Protein AF-0000000066503323 (afdb_homodimer)

Nearest PDB structures (foldseek):
  1nfi-assembly1_A  TM=4.430E-01  e=8.198E+00  Homo sapiens
  1nfi-assembly1_A  TM=4.445E-01  e=5.208E+00  Homo sapiens
  1ram-assembly1_B  TM=4.531E-01  e=6.200E+00  Mus musculus
  2v2t-assembly1_A  TM=4.881E-01  e=7.381E+00  Mus musculus
  6ggr-assembly1_A  TM=4.751E-01  e=8.053E+00  Mus musculus

Solvent-accessible surface area (backbone atoms only — not comparable to full-atom values): 79702 Å² total; per-residue (Å²): 131,78,80,72,78,69,77,79,66,71,78,73,78,89,70,54,70,66,46,51,51,40,25,30,21,41,70,28,34,25,52,35,35,32,48,51,15,50,51,49,34,49,54,51,59,67,44,55,86,42,35,47,48,56,57,8,52,78,17,37,48,21,62,30,52,29,62,70,70,67,56,59,75,50,45,55,17,72,54,50,24,35,46,30,55,67,53,48,50,50,54,49,52,52,47,39,49,34,17,49,36,23,38,52,9,46,58,23,45,60,24,32,44,50,44,36,51,51,46,50,9,53,41,55,56,39,57,64,47,55,53,67,29,55,50,50,50,41,45,54,34,57,50,47,35,67,41,74,39,21,67,35,67,13,53,50,34,34,71,66,50,73,60,77,53,85,65,91,75,82,49,70,42,67,52,52,42,40,39,26,47,53,48,52,56,44,47,54,30,36,47,30,33,68,39,41,69,22,53,34,55,73,69,71,22,42,31,45,53,39,49,53,64,31,63,75,30,34,34,80,58,34,75,61,52,69,76,34,63,68,58,32,31,49,49,24,48,47,55,47,49,42,34,50,52,37,65,57,32,39,62,37,89,65,65,34,53,62,40,12,34,50,34,26,47,52,53,31,48,50,24,52,48,45,50,57,36,30,62,59,70,60,23,30,62,46,53,32,39,55,34,40,47,53,35,26,56,62,57,53,46,52,52,53,41,69,64,62,40,67,67,35,49,52,24,36,40,23,27,28,67,70,68,13,43,53,49,50,30,46,46,42,34,71,37,62,48,63,73,43,50,63,44,63,61,80,69,70,80,66,73,70,62,75,70,65,70,72,75,78,71,81,78,88,74,78,71,80,73,74,86,75,74,86,80,79,78,80,79,80,80,81,88,71,78,65,67,64,61,55,57,55,49,49,53,53,54,63,67,33,36,44,36,28,31,44,74,86,64,52,72,30,52,62,61,55,20,52,47,52,52,30,52,56,13,82,78,43,34,76,52,37,67,56,52,67,31,68,70,43,41,58,53,44,46,52,50,51,53,49,48,53,50,48,49,54,62,61,52,52,67,69,66,61,77,58,74,81,71,66,49,69,66,49,44,52,44,48,48,47,48,49,48,46,48,48,46,49,49,45,49,52,48,46,53,62,62,61,62,69,67,65,89,72,78,80,80,82,81,77,76,80,72,88,70,76,75,74,70,64,65,68,57,54,62,57,47,52,57,50,45,50,51,45,48,52,46,46,50,50,48,49,50,49,50,50,41,52,47,50,52,48,49,52,49,48,49,51,49,48,50,37,28,50,51,26,46,49,48,42,49,47,36,51,17,48,43,31,66,74,39,90,65,90,54,95,50,64,62,61,75,87,51,45,53,58,34,48,52,68,46,45,67,64,77,49,51,79,61,34,41,46,40,59,53,61,42,72,53,78,46,37,43,28,29,27,60,75,62,53,48,30,28,42,31,64,76,50,17,89,74,75,75,55,69,30,55,67,88,64,83,87,67,82,54,84,74,43,42,66,26,52,60,49,67,42,47,43,30,49,61,53,35,54,81,36,73,88,63,23,64,56,51,46,50,20,44,46,53,30,49,40,51,60,44,38,72,75,26,62,77,62,62,18,61,28,34,35,32,40,33,43,38,37,30,41,59,48,95,84,82,46,73,44,80,48,80,71,40,80,76,43,79,40,72,60,60,85,74,82,82,127,131,79,80,71,77,72,76,79,66,69,79,72,78,87,71,55,69,67,46,51,49,39,24,31,22,41,69,27,34,26,52,34,34,32,48,51,13,50,51,50,35,48,53,51,60,68,45,54,87,42,35,47,48,57,58,7,50,76,16,35,49,20,63,30,53,30,62,70,70,66,56,60,76,50,45,54,18,74,53,52,24,34,47,31,56,68,54,48,50,50,53,50,51,53,48,38,48,35,17,50,36,24,38,51,9,46,57,24,46,60,24,33,44,51,44,34,52,51,45,50,9,51,42,53,55,38,57,65,46,55,52,66,29,54,51,50,50,40,44,56,33,56,50,48,36,66,42,74,40,19,68,36,67,12,53,47,34,34,68,67,50,75,58,77,53,84,65,90,74,83,50,72,43,67,51,52,44,40,40,28,46,53,48,52,55,44,47,54,30,36,46,31,33,68,38,40,70,24,53,34,55,74,68,71,22,43,31,45,53,40,50,54,63,29,64,74,30,34,36,81,58,35,75,61,51,69,77,35,62,68,58,33,31,49,49,24,48,48,55,48,50,40,34,50,52,37,65,59,32,41,64,36,89,65,64,33,51,61,40,14,34,49,33,26,47,51,55,32,47,51,25,51,49,44,51,56,37,30,63,59,70,60,24,30,62,47,52,33,40,56,34,40,48,54,35,26,57,63,58,52,44,52,53,53,42,68,63,63,40,67,65,36,48,51,24,36,40,24,25,28,69,69,68,13,44,54,49,48,30,47,46,42,32,72,38,61,47,64,73,43,49,63,43,65,61,80,68,70,83,67,73,70,64,74,70,68,70,71,77,74,68,91,62,83,73,79,69,83,75,75,86,76,78,84,81,79,79,82,79,77,78,80,85,69,75,62,65,61,61,54,54,55,50,50,52,52,55,62,67,33,36,44,36,30,30,42,74,86,64,52,73,30,52,62,61,54,22,54,49,52,52,29,52,55,13,83,79,41,34,76,50,37,68,57,51,67,31,69,70,42,41,60,52,45,47,52,51,52,52,48,48,53,50,48,48,54,60,60,52,54,68,69,64,63,77,56,77,80,73,65,50,68,66,49,44,50,46,46,48,46,47,48,47,45,47,48,45,50,50,44,49,51,49,46,51,61,62,62,60,70,67,61,88,70,78,80,86,82,77,78,75,81,72,88,70,73,76,78,69,64,68,70,60,57,61,59,48,53,56,51,45,50,51,45,49,50,47,46,49,50,48,50,49,49,49,50,39,52,48,50,51,48,49,53,51,49,50,51,51,48,52,39,29,50,53,28,45,49,49,41,49,47,36,53,17,49,42,31,66,75,40,90,64,89,56,95,50,64,62,62,74,87,53,44,53,56,35,48,52,69,45,46,67,63,77,51,52,79,60,34,41,46,40,60,54,60,42,73,55,76,45,38,44,28,28,28,62,74,62,52,48,31,29,40,32,66,75,51,16,88,75,74,74,55,70,29,53,66,87,65,84,87,68,83,54,84,72,44,42,65,27,53,61,50,67,43,49,42,30,50,60,53,35,55,81,36,72,87,64,22,65,57,50,46,50,20,44,44,53,31,49,39,50,59,45,40,73,74,26,61,76,63,62,17,62,29,32,37,32,40,32,42,36,39,29,41,61,47,95,84,80,45,72,44,82,48,79,72,41,80,77,44,80,42,72,59,58,83,74,80,83,126

Structure (mmCIF, N/CA/C/O backbone):
data_AF-0000000066503323-model_v1
#
loop_
_entity.id
_entity.type
_entity.pdbx_description
1 polymer 'HTTM-like domain-containing protein'
#
loop_
_atom_site.group_PDB
_atom_site.id
_atom_site.type_symbol
_atom_site.label_atom_id
_atom_site.label_alt_id
_atom_site.label_comp_id
_atom_site.label_asym_id
_atom_site.label_entity_id
_atom_site.label_seq_id
_atom_site.pdbx_PDB_ins_code
_atom_site.Cartn_x
_atom_site.Cartn_y
_atom_site.Cartn_z
_atom_site.occupancy
_atom_site.B_iso_or_equiv
_atom_site.auth_seq_id
_atom_site.auth_comp_id
_atom_site.auth_asym_id
_atom_site.auth_atom_id
_atom_site.pdbx_PDB_model_num
ATOM 1 N N . MET A 1 1 ? -52.812 43.344 22.922 1 20.62 1 MET A N 1
ATOM 2 C CA . MET A 1 1 ? -51.531 42.969 23.578 1 20.62 1 MET A CA 1
ATOM 3 C C . MET A 1 1 ? -50.75 42 22.703 1 20.62 1 MET A C 1
ATOM 5 O O . MET A 1 1 ? -51.312 41.125 22.062 1 20.62 1 MET A O 1
ATOM 9 N N . GLY A 1 2 ? -49.594 42.438 22.156 1 24 2 GLY A N 1
ATOM 10 C CA . GLY A 1 2 ? -48.688 41.844 21.188 1 24 2 GLY A CA 1
ATOM 11 C C . GLY A 1 2 ? -48.25 40.438 21.562 1 24 2 GLY A C 1
ATOM 12 O O . GLY A 1 2 ? -48.031 40.156 22.734 1 24 2 GLY A O 1
ATOM 13 N N . LEU A 1 3 ? -48.938 39.375 20.938 1 28.73 3 LEU A N 1
ATOM 14 C CA . LEU A 1 3 ? -48.438 38.031 21.047 1 28.73 3 LEU A CA 1
ATOM 15 C C . LEU A 1 3 ? -46.906 38 21.031 1 28.73 3 LEU A C 1
ATOM 17 O O . LEU A 1 3 ? -46.281 38.375 20.047 1 28.73 3 LEU A O 1
ATOM 21 N N . GLY A 1 4 ? -46.312 38.562 22.062 1 30.88 4 GLY A N 1
ATOM 22 C CA . GLY A 1 4 ? -44.875 38.531 22.266 1 30.88 4 GLY A CA 1
ATOM 23 C C . GLY A 1 4 ? -44.25 37.25 21.781 1 30.88 4 GLY A C 1
ATOM 24 O O . GLY A 1 4 ? -44.656 36.156 22.188 1 30.88 4 GLY A O 1
ATOM 25 N N . VAL A 1 5 ? -43.969 37.125 20.516 1 36.47 5 VAL A N 1
ATOM 26 C CA . VAL A 1 5 ? -43.156 36.188 19.75 1 36.47 5 VAL A CA 1
ATOM 27 C C . VAL A 1 5 ? -41.906 35.812 20.516 1 36.47 5 VAL A C 1
ATOM 29 O O . VAL A 1 5 ? -41 36.625 20.703 1 36.47 5 VAL A O 1
ATOM 32 N N . VAL A 1 6 ? -41.969 35.25 21.75 1 38.69 6 VAL A N 1
ATOM 33 C CA . VAL A 1 6 ? -40.875 34.875 22.641 1 38.69 6 VAL A CA 1
ATOM 34 C C . VAL A 1 6 ? -39.812 34.094 21.875 1 38.69 6 VAL A C 1
ATOM 36 O O . VAL A 1 6 ? -40.156 33.125 21.156 1 38.69 6 VAL A O 1
ATOM 39 N N . ASN A 1 7 ? -38.781 34.688 21.406 1 46.81 7 ASN A N 1
ATOM 40 C CA . ASN A 1 7 ? -37.5 34.094 20.984 1 46.81 7 ASN A CA 1
ATOM 41 C C . ASN A 1 7 ? -37.156 32.875 21.812 1 46.81 7 ASN A C 1
ATOM 43 O O . ASN A 1 7 ? -36.906 32.969 23.016 1 46.81 7 ASN A O 1
ATOM 47 N N . LYS A 1 8 ? -37.594 31.75 21.562 1 56.47 8 LYS A N 1
ATOM 48 C CA . LYS A 1 8 ? -37.469 30.516 22.344 1 56.47 8 LYS A CA 1
ATOM 49 C C . LYS A 1 8 ? -36 30.078 22.422 1 56.47 8 LYS A C 1
ATOM 51 O O . LYS A 1 8 ? -35.531 29.312 21.578 1 56.47 8 LYS A O 1
ATOM 56 N N . LYS A 1 9 ? -35.094 31 22.969 1 63.91 9 LYS A N 1
ATOM 57 C CA . LYS A 1 9 ? -33.75 30.5 23.328 1 63.91 9 LYS A CA 1
ATOM 58 C C . LYS A 1 9 ? -33.844 29.219 24.141 1 63.91 9 LYS A C 1
ATOM 60 O O . LYS A 1 9 ? -34.75 29.062 24.969 1 63.91 9 LYS A O 1
ATOM 65 N N . GLN A 1 10 ? -33.094 28.234 23.641 1 70.88 10 GLN A N 1
ATOM 66 C CA . GLN A 1 10 ? -33.062 26.969 24.375 1 70.88 10 GLN A CA 1
ATOM 67 C C . GLN A 1 10 ? -32.156 27.078 25.594 1 70.88 10 GLN A C 1
ATOM 69 O O . GLN A 1 10 ? -31.156 27.812 25.578 1 70.88 10 GLN A O 1
ATOM 74 N N . PRO A 1 11 ? -32.562 26.547 26.641 1 73.12 11 PRO A N 1
ATOM 75 C CA . PRO A 1 11 ? -31.719 26.547 27.828 1 73.12 11 PRO A CA 1
ATOM 76 C C . PRO A 1 11 ? -30.359 25.875 27.562 1 73.12 11 PRO A C 1
ATOM 78 O O . PRO A 1 11 ? -30.266 25 26.703 1 73.12 11 PRO A O 1
ATOM 81 N N . ILE A 1 12 ? -29.328 26.359 28.25 1 78.06 12 ILE A N 1
ATOM 82 C CA . ILE A 1 12 ? -27.984 25.812 28.172 1 78.06 12 ILE A CA 1
ATOM 83 C C . ILE A 1 12 ? -27.984 24.375 28.703 1 78.06 12 ILE A C 1
ATOM 85 O O . ILE A 1 12 ? -28.594 24.094 29.734 1 78.06 12 ILE A O 1
ATOM 89 N N . THR A 1 13 ? -27.406 23.547 27.953 1 79.06 13 THR A N 1
ATOM 90 C CA . THR A 1 13 ? -27.328 22.141 28.328 1 79.06 13 THR A CA 1
ATOM 91 C C . THR A 1 13 ? -26.578 21.984 29.656 1 79.06 13 THR A C 1
ATOM 93 O O . THR A 1 13 ? -25.484 22.5 29.828 1 79.06 13 THR A O 1
ATOM 96 N N . PRO A 1 14 ? -27.25 21.406 30.594 1 83.38 14 PRO A N 1
ATOM 97 C CA . PRO A 1 14 ? -26.547 21.203 31.859 1 83.38 14 PRO A CA 1
ATOM 98 C C . PRO A 1 14 ? -25.422 20.203 31.766 1 83.38 14 PRO A C 1
ATOM 100 O O . PRO A 1 14 ? -25.625 19.062 31.344 1 83.38 14 PRO A O 1
ATOM 103 N N . VAL A 1 15 ? -24.266 20.609 32 1 90.62 15 VAL A N 1
ATOM 104 C CA . VAL A 1 15 ? -23.062 19.781 31.984 1 90.62 15 VAL A CA 1
ATOM 105 C C . VAL A 1 15 ? -22.297 19.938 33.281 1 90.62 15 VAL A C 1
ATOM 107 O O . VAL A 1 15 ? -22.203 21.047 33.844 1 90.62 15 VAL A O 1
ATOM 110 N N . SER A 1 16 ? -21.828 18.859 33.875 1 93.25 16 SER A N 1
ATOM 111 C CA . SER A 1 16 ? -21.078 18.922 35.125 1 93.25 16 SER A CA 1
ATOM 112 C C . SER A 1 16 ? -19.719 19.594 34.906 1 93.25 16 SER A C 1
ATOM 114 O O . SER A 1 16 ? -19.266 19.75 33.781 1 93.25 16 SER A O 1
ATOM 116 N N . LYS A 1 17 ? -19.156 20.031 36.031 1 94.62 17 LYS A N 1
ATOM 117 C CA . LYS A 1 17 ? -17.828 20.641 35.969 1 94.62 17 LYS A CA 1
ATOM 118 C C . LYS A 1 17 ? -16.797 19.672 35.438 1 94.62 17 LYS A C 1
ATOM 120 O O . LYS A 1 17 ? -15.914 20.047 34.656 1 94.62 17 LYS A O 1
ATOM 125 N N . PHE A 1 18 ? -16.906 18.453 35.844 1 95.06 18 PHE A N 1
ATOM 126 C CA . PHE A 1 18 ? -15.977 17.422 35.406 1 95.06 18 PHE A CA 1
ATOM 127 C C . PHE A 1 18 ? -16.078 17.203 33.875 1 95.06 18 PHE A C 1
ATOM 129 O O . PHE A 1 18 ? -15.07 17.109 33.188 1 95.06 18 PHE A O 1
ATOM 136 N N . GLN A 1 19 ? -17.266 17.141 33.406 1 95.25 19 GLN A N 1
ATOM 137 C CA . GLN A 1 19 ? -17.484 16.938 31.984 1 95.25 19 GLN A CA 1
ATOM 138 C C . GLN A 1 19 ? -17 18.156 31.188 1 95.25 19 GLN A C 1
ATOM 140 O O . GLN A 1 19 ? -16.531 18 30.062 1 95.25 19 GLN A O 1
ATOM 145 N N . THR A 1 20 ? -17.141 19.266 31.797 1 95.75 20 THR A N 1
ATOM 146 C CA . THR A 1 20 ? -16.688 20.484 31.109 1 95.75 20 THR A CA 1
ATOM 147 C C . THR A 1 20 ? -15.164 20.5 31.031 1 95.75 20 THR A C 1
ATOM 149 O O . THR A 1 20 ? -14.602 20.875 29.984 1 95.75 20 THR A O 1
ATOM 152 N N . MET A 1 21 ? -14.508 20.047 32.062 1 96.12 21 MET A N 1
ATOM 153 C CA . MET A 1 21 ? -13.055 20.125 32.125 1 96.12 21 MET A CA 1
ATOM 154 C C . MET A 1 21 ? -12.406 19.047 31.25 1 96.12 21 MET A C 1
ATOM 156 O O . MET A 1 21 ? -11.383 19.281 30.609 1 96.12 21 MET A O 1
ATOM 160 N N . PHE A 1 22 ? -13.047 17.875 31.172 1 96.19 22 PHE A N 1
ATOM 161 C CA . PHE A 1 22 ? -12.359 16.75 30.562 1 96.19 22 PHE A CA 1
ATOM 162 C C . PHE A 1 22 ? -13.141 16.203 29.375 1 96.19 22 PHE A C 1
ATOM 164 O O . PHE A 1 22 ? -12.703 15.266 28.703 1 96.19 22 PHE A O 1
ATOM 171 N N . GLY A 1 23 ? -14.195 16.875 29.078 1 96.31 23 GLY A N 1
ATOM 172 C CA . GLY A 1 23 ? -15.016 16.422 27.969 1 96.31 23 GLY A CA 1
ATOM 173 C C . GLY A 1 23 ? -14.875 17.297 26.734 1 96.31 23 GLY A C 1
ATOM 174 O O . GLY A 1 23 ? -14.18 18.312 26.766 1 96.31 23 GLY A O 1
ATOM 175 N N . VAL A 1 24 ? -15.484 16.797 25.609 1 97.56 24 VAL A N 1
ATOM 176 C CA . VAL A 1 24 ? -15.484 17.5 24.328 1 97.56 24 VAL A CA 1
ATOM 177 C C . VAL A 1 24 ? -16.891 17.516 23.75 1 97.56 24 VAL A C 1
ATOM 179 O O . VAL A 1 24 ? -17.656 16.562 23.922 1 97.56 24 VAL A O 1
ATOM 182 N N . ASP A 1 25 ? -17.203 18.625 23.234 1 96.94 25 ASP A N 1
ATOM 183 C CA . ASP A 1 25 ? -18.516 18.781 22.609 1 96.94 25 ASP A CA 1
ATOM 184 C C . ASP A 1 25 ? -18.531 18.172 21.203 1 96.94 25 ASP A C 1
ATOM 186 O O . ASP A 1 25 ? -17.594 18.344 20.438 1 96.94 25 ASP A O 1
ATOM 190 N N . LYS A 1 26 ? -19.562 17.516 20.875 1 94.94 26 LYS A N 1
ATOM 191 C CA . LYS A 1 26 ? -19.672 16.844 19.594 1 94.94 26 LYS A CA 1
ATOM 192 C C . LYS A 1 26 ? -19.688 17.844 18.438 1 94.94 26 LYS A C 1
ATOM 194 O O . LYS A 1 26 ? -19.234 17.547 17.344 1 94.94 26 LYS A O 1
ATOM 199 N N . ARG A 1 27 ? -20.219 19.078 18.656 1 93.38 27 ARG A N 1
ATOM 200 C CA . ARG A 1 27 ? -20.219 20.125 17.641 1 93.38 27 ARG A CA 1
ATOM 201 C C . ARG A 1 27 ? -18.797 20.609 17.375 1 93.38 27 ARG A C 1
ATOM 203 O O . ARG A 1 27 ? -18.453 20.969 16.234 1 93.38 27 ARG A O 1
ATOM 210 N N . ALA A 1 28 ? -18.031 20.594 18.375 1 97.31 28 ALA A N 1
ATOM 211 C CA . ALA A 1 28 ? -16.609 20.906 18.234 1 97.31 28 ALA A CA 1
ATOM 212 C C . ALA A 1 28 ? -15.891 19.844 17.391 1 97.31 28 ALA A C 1
ATOM 214 O O . ALA A 1 28 ? -15.039 20.172 16.562 1 97.31 28 ALA A O 1
ATOM 215 N N . LEU A 1 29 ? -16.266 18.641 17.609 1 97.44 29 LEU A N 1
ATOM 216 C CA . LEU A 1 29 ? -15.656 17.547 16.859 1 97.44 29 LEU A CA 1
ATOM 217 C C . LEU A 1 29 ? -16 17.656 15.375 1 97.44 29 LEU A C 1
ATOM 219 O O . LEU A 1 29 ? -15.172 17.328 14.516 1 97.44 29 LEU A O 1
ATOM 223 N N . ALA A 1 30 ? -17.203 18.031 15.102 1 95.19 30 ALA A N 1
ATOM 224 C CA . ALA A 1 30 ? -17.594 18.219 13.711 1 95.19 30 ALA A CA 1
ATOM 225 C C . ALA A 1 30 ? -16.781 19.328 13.047 1 95.19 30 ALA A C 1
ATOM 227 O O . ALA A 1 30 ? -16.297 19.172 11.922 1 95.19 30 ALA A O 1
ATOM 228 N N . ALA A 1 31 ? -16.656 20.422 13.766 1 95.81 31 ALA A N 1
ATOM 229 C CA . ALA A 1 31 ? -15.836 21.516 13.242 1 95.81 31 ALA A CA 1
ATOM 230 C C . ALA A 1 31 ? -14.391 21.062 13.039 1 95.81 31 ALA A C 1
ATOM 232 O O . ALA A 1 31 ? -13.766 21.406 12.031 1 95.81 31 ALA A O 1
ATOM 233 N N . PHE A 1 32 ? -13.891 20.344 14.047 1 98.12 32 PHE A N 1
ATOM 234 C CA . PHE A 1 32 ? -12.547 19.781 13.977 1 98.12 32 PHE A CA 1
ATOM 235 C C . PHE A 1 32 ? -12.383 18.922 12.742 1 98.12 32 PHE A C 1
ATOM 237 O O . PHE A 1 32 ? -11.414 19.062 11.992 1 98.12 32 PHE A O 1
ATOM 244 N N . ARG A 1 33 ? -13.32 18.078 12.477 1 98.06 33 ARG A N 1
ATOM 245 C CA . ARG A 1 33 ? -13.305 17.172 11.328 1 98.06 33 ARG A CA 1
ATOM 246 C C . ARG A 1 33 ? -13.281 17.953 10.016 1 98.06 33 ARG A C 1
ATOM 248 O O . ARG A 1 33 ? -12.469 17.656 9.133 1 98.06 33 ARG A O 1
ATOM 255 N N . VAL A 1 34 ? -14.117 18.891 9.891 1 96.94 34 VAL A N 1
ATOM 256 C CA . VAL A 1 34 ? -14.234 19.688 8.664 1 96.94 34 VAL A CA 1
ATOM 257 C C . VAL A 1 34 ? -12.922 20.422 8.406 1 96.94 34 VAL A C 1
ATOM 259 O O . VAL A 1 34 ? -12.391 20.391 7.289 1 96.94 34 VAL A O 1
ATOM 262 N N . CYS A 1 35 ? -12.406 20.984 9.43 1 98.44 35 CYS A N 1
ATOM 263 C CA . CYS A 1 35 ? -11.18 21.75 9.281 1 98.44 35 CYS A CA 1
ATOM 264 C C . CYS A 1 35 ? -10.008 20.844 8.914 1 98.44 35 CYS A C 1
ATOM 266 O O . CYS A 1 35 ? -9.203 21.172 8.039 1 98.44 35 CYS A O 1
ATOM 268 N N . ILE A 1 36 ? -9.898 19.672 9.547 1 98.75 36 ILE A N 1
ATOM 269 C CA . ILE A 1 36 ? -8.82 18.719 9.25 1 98.75 36 ILE A CA 1
ATOM 270 C C . ILE A 1 36 ? -8.914 18.281 7.797 1 98.75 36 ILE A C 1
ATOM 272 O O . ILE A 1 36 ? -7.898 18.188 7.102 1 98.75 36 ILE A O 1
ATOM 276 N N . GLY A 1 37 ? -10.148 17.984 7.375 1 98.69 37 GLY A N 1
ATOM 277 C CA . GLY A 1 37 ? -10.336 17.594 5.984 1 98.69 37 GLY A CA 1
ATOM 278 C C . GLY A 1 37 ? -9.922 18.672 5.004 1 98.69 37 GLY A C 1
ATOM 279 O O . GLY A 1 37 ? -9.227 18.406 4.027 1 98.69 37 GLY A O 1
ATOM 280 N N . LEU A 1 38 ? -10.281 19.891 5.305 1 98.44 38 LEU A N 1
ATOM 281 C CA . LEU A 1 38 ? -9.961 21 4.422 1 98.44 38 LEU A CA 1
ATOM 282 C C . LEU A 1 38 ? -8.461 21.266 4.402 1 98.44 38 LEU A C 1
ATOM 284 O O . LEU A 1 38 ? -7.883 21.531 3.346 1 98.44 38 LEU A O 1
ATOM 288 N N . ILE A 1 39 ? -7.871 21.219 5.527 1 98.75 39 ILE A N 1
ATOM 289 C CA . ILE A 1 39 ? -6.43 21.422 5.621 1 98.75 39 ILE A CA 1
ATOM 290 C C . ILE A 1 39 ? -5.699 20.328 4.859 1 98.75 39 ILE A C 1
ATOM 292 O O . ILE A 1 39 ? -4.723 20.594 4.152 1 98.75 39 ILE A O 1
ATOM 296 N N . GLY A 1 40 ? -6.203 19.094 5.055 1 98.62 40 GLY A N 1
ATOM 297 C CA . GLY A 1 40 ? -5.621 18 4.297 1 98.62 40 GLY A CA 1
ATOM 298 C C . GLY A 1 40 ? -5.688 18.203 2.795 1 98.62 40 GLY A C 1
ATOM 299 O O . GLY A 1 40 ? -4.699 18 2.088 1 98.62 40 GLY A O 1
ATOM 300 N N . MET A 1 41 ? -6.781 18.641 2.277 1 98.56 41 MET A N 1
ATOM 301 C CA . MET A 1 41 ? -6.934 18.906 0.849 1 98.56 41 MET A CA 1
ATOM 302 C C . MET A 1 41 ? -6.012 20.031 0.401 1 98.56 41 MET A C 1
ATOM 304 O O . MET A 1 41 ? -5.348 19.922 -0.631 1 98.56 41 MET A O 1
ATOM 308 N N . TYR A 1 42 ? -5.969 21.031 1.208 1 98.19 42 TYR A N 1
ATOM 309 C CA . TYR A 1 42 ? -5.121 22.172 0.889 1 98.19 42 TYR A CA 1
ATOM 310 C C . TYR A 1 42 ? -3.654 21.766 0.829 1 98.19 42 TYR A C 1
ATOM 312 O O . TYR A 1 42 ? -2.922 22.188 -0.071 1 98.19 42 TYR A O 1
ATOM 320 N N . ASP A 1 43 ? -3.254 21.016 1.773 1 98.44 43 ASP A N 1
ATOM 321 C CA . ASP A 1 43 ? -1.867 20.562 1.843 1 98.44 43 ASP A CA 1
ATOM 322 C C . ASP A 1 43 ? -1.472 19.797 0.577 1 98.44 43 ASP A C 1
ATOM 324 O O . ASP A 1 43 ? -0.394 20.031 0.023 1 98.44 43 ASP A O 1
ATOM 328 N N . ILE A 1 44 ? -2.334 18.922 0.074 1 98.5 44 ILE A N 1
ATOM 329 C CA . ILE A 1 44 ? -2.02 18.109 -1.099 1 98.5 44 ILE A CA 1
ATOM 330 C C . ILE A 1 44 ? -2.037 18.984 -2.35 1 98.5 44 ILE A C 1
ATOM 332 O O . ILE A 1 44 ? -1.199 18.812 -3.24 1 98.5 44 ILE A O 1
ATOM 336 N N . ILE A 1 45 ? -2.922 19.922 -2.422 1 98 45 ILE A N 1
ATOM 337 C CA . ILE A 1 45 ? -3.012 20.812 -3.576 1 98 45 ILE A CA 1
ATOM 338 C C . ILE A 1 45 ? -1.766 21.688 -3.648 1 98 45 ILE A C 1
ATOM 340 O O . ILE A 1 45 ? -1.236 21.938 -4.734 1 98 45 ILE A O 1
ATOM 344 N N . GLU A 1 46 ? -1.308 22.078 -2.5 1 97 46 GLU A N 1
ATOM 345 C CA . GLU A 1 46 ? -0.101 22.906 -2.451 1 97 46 GLU A CA 1
ATOM 346 C C . GLU A 1 46 ? 1.128 22.094 -2.869 1 97 46 GLU A C 1
ATOM 348 O O . GLU A 1 46 ? 2.043 22.641 -3.498 1 97 46 GLU A O 1
ATOM 353 N N . ARG A 1 47 ? 1.163 20.844 -2.617 1 97.88 47 ARG A N 1
ATOM 354 C CA . ARG A 1 47 ? 2.281 19.969 -2.941 1 97.88 47 ARG A CA 1
ATOM 355 C C . ARG A 1 47 ? 2.246 19.562 -4.41 1 97.88 47 ARG A C 1
ATOM 357 O O . ARG A 1 47 ? 3.258 19.109 -4.961 1 97.88 47 ARG A O 1
ATOM 364 N N . TRP A 1 48 ? 1.144 19.703 -5.07 1 97.5 48 TRP A N 1
ATOM 365 C CA . TRP A 1 48 ? 0.874 19.125 -6.383 1 97.5 48 TRP A CA 1
ATOM 366 C C . TRP A 1 48 ? 1.896 19.594 -7.406 1 97.5 48 TRP A C 1
ATOM 368 O O . TRP A 1 48 ? 2.461 18.781 -8.148 1 97.5 48 TRP A O 1
ATOM 378 N N . PRO A 1 49 ? 2.266 20.906 -7.398 1 95.75 49 PRO A N 1
ATOM 379 C CA . PRO A 1 49 ? 3.217 21.359 -8.414 1 95.75 49 PRO A CA 1
ATOM 380 C C . PRO A 1 49 ? 4.629 20.812 -8.188 1 95.75 49 PRO A C 1
ATOM 382 O O . PRO A 1 49 ? 5.445 20.797 -9.109 1 95.75 49 PRO A O 1
ATOM 385 N N . ASP A 1 50 ? 4.91 20.344 -7.004 1 96.5 50 ASP A N 1
ATOM 386 C CA . ASP A 1 50 ? 6.273 19.984 -6.645 1 96.5 50 ASP A CA 1
ATOM 387 C C . ASP A 1 50 ? 6.43 18.453 -6.566 1 96.5 50 ASP A C 1
ATOM 389 O O . ASP A 1 50 ? 7.391 17.953 -5.984 1 96.5 50 ASP A O 1
ATOM 393 N N . ILE A 1 51 ? 5.508 17.703 -7.133 1 97.81 51 ILE A N 1
ATOM 394 C CA . ILE A 1 51 ? 5.547 16.25 -7.082 1 97.81 51 ILE A CA 1
ATOM 395 C C . ILE A 1 51 ? 6.848 15.75 -7.703 1 97.81 51 ILE A C 1
ATOM 397 O O . ILE A 1 51 ? 7.508 14.867 -7.148 1 97.81 51 ILE A O 1
ATOM 401 N N . LYS A 1 52 ? 7.23 16.297 -8.789 1 96.5 52 LYS A N 1
ATOM 402 C CA . LYS A 1 52 ? 8.445 15.859 -9.469 1 96.5 52 LYS A CA 1
ATOM 403 C C . LYS A 1 52 ? 9.68 16.094 -8.602 1 96.5 52 LYS A C 1
ATOM 405 O O . LYS A 1 52 ? 10.477 15.172 -8.391 1 96.5 52 LYS A O 1
ATOM 410 N N . ALA A 1 53 ? 9.82 17.234 -8.016 1 96.62 53 ALA A N 1
ATOM 411 C CA . ALA A 1 53 ? 11.016 17.625 -7.27 1 96.62 53 ALA A CA 1
ATOM 412 C C . ALA A 1 53 ? 11.07 16.906 -5.918 1 96.62 53 ALA A C 1
ATOM 414 O O . ALA A 1 53 ? 12.141 16.469 -5.484 1 96.62 53 ALA A O 1
ATOM 415 N N . HIS A 1 54 ? 9.875 16.766 -5.309 1 97.81 54 HIS A N 1
ATOM 416 C CA . HIS A 1 54 ? 9.906 16.375 -3.904 1 97.81 54 HIS A CA 1
ATOM 417 C C . HIS A 1 54 ? 9.508 14.914 -3.73 1 97.81 54 HIS A C 1
ATOM 419 O O . HIS A 1 54 ? 9.844 14.297 -2.721 1 97.81 54 HIS A O 1
ATOM 425 N N . TYR A 1 55 ? 8.781 14.258 -4.715 1 97.81 55 TYR A N 1
ATOM 426 C CA . TYR A 1 55 ? 8.172 12.977 -4.367 1 97.81 55 TYR A CA 1
ATOM 427 C C . TYR A 1 55 ? 8.375 11.961 -5.477 1 97.81 55 TYR A C 1
ATOM 429 O O . TYR A 1 55 ? 7.762 10.891 -5.465 1 97.81 55 TYR A O 1
ATOM 437 N N . SER A 1 56 ? 9.172 12.211 -6.484 1 97.06 56 SER A N 1
ATOM 438 C CA . SER A 1 56 ? 9.438 11.266 -7.562 1 97.06 56 SER A CA 1
ATOM 439 C C . SER A 1 56 ? 10.906 10.852 -7.59 1 97.06 56 SER A C 1
ATOM 441 O O . SER A 1 56 ? 11.734 11.453 -6.91 1 97.06 56 SER A O 1
ATOM 443 N N . ASP A 1 57 ? 11.25 9.797 -8.328 1 96.75 57 ASP A N 1
ATOM 444 C CA . ASP A 1 57 ? 12.625 9.32 -8.445 1 96.75 57 ASP A CA 1
ATOM 445 C C . ASP A 1 57 ? 13.461 10.266 -9.305 1 96.75 57 ASP A C 1
ATOM 447 O O . ASP A 1 57 ? 14.688 10.172 -9.32 1 96.75 57 ASP A O 1
ATOM 451 N N . GLU A 1 58 ? 12.805 11.242 -9.953 1 95 58 GLU A N 1
ATOM 452 C CA . GLU A 1 58 ? 13.492 12.227 -10.789 1 95 58 GLU A CA 1
ATOM 453 C C . GLU A 1 58 ? 13.797 13.5 -10 1 95 58 GLU A C 1
ATOM 455 O O . GLU A 1 58 ? 14.406 14.43 -10.523 1 95 58 GLU A O 1
ATOM 460 N N . GLY A 1 59 ? 13.375 13.516 -8.766 1 96.62 59 GLY A N 1
ATOM 461 C CA . GLY A 1 59 ? 13.492 14.727 -7.965 1 96.62 59 GLY A CA 1
ATOM 462 C C . GLY A 1 59 ? 14.75 14.758 -7.117 1 96.62 59 GLY A C 1
ATOM 463 O O . GLY A 1 59 ? 15.766 14.148 -7.473 1 96.62 59 GLY A O 1
ATOM 464 N N . ILE A 1 60 ? 14.711 15.523 -6.027 1 97 60 ILE A N 1
ATOM 465 C CA . ILE A 1 60 ? 15.844 15.797 -5.145 1 97 60 ILE A CA 1
ATOM 466 C C . ILE A 1 60 ? 16.141 14.578 -4.285 1 97 60 ILE A C 1
ATOM 468 O O . ILE A 1 60 ? 17.297 14.281 -3.982 1 97 60 ILE A O 1
ATOM 472 N N . LEU A 1 61 ? 15.047 13.883 -3.953 1 96.69 61 LEU A N 1
ATOM 473 C CA . LEU A 1 61 ? 15.18 12.727 -3.064 1 96.69 61 LEU A CA 1
ATOM 474 C C . LEU A 1 61 ? 14.523 11.492 -3.678 1 96.69 61 LEU A C 1
ATOM 476 O O . LEU A 1 61 ? 13.445 11.086 -3.254 1 96.69 61 LEU A O 1
ATOM 480 N N . PRO A 1 62 ? 15.227 10.844 -4.598 1 97.25 62 PRO A N 1
ATOM 481 C CA . PRO A 1 62 ? 14.688 9.586 -5.129 1 97.25 62 PRO A CA 1
ATOM 482 C C . PRO A 1 62 ? 14.492 8.531 -4.047 1 97.25 62 PRO A C 1
ATOM 484 O O . PRO A 1 62 ? 15.078 8.633 -2.963 1 97.25 62 PRO A O 1
ATOM 487 N N . ARG A 1 63 ? 13.703 7.48 -4.289 1 96.81 63 ARG A N 1
ATOM 488 C CA . ARG A 1 63 ? 13.367 6.441 -3.32 1 96.81 63 ARG A CA 1
ATOM 489 C C . ARG A 1 63 ? 14.625 5.734 -2.826 1 96.81 63 ARG A C 1
ATOM 491 O O . ARG A 1 63 ? 14.695 5.312 -1.671 1 96.81 63 ARG A O 1
ATOM 498 N N . SER A 1 64 ? 15.602 5.539 -3.674 1 96.25 64 SER A N 1
ATOM 499 C CA . SER A 1 64 ? 16.859 4.902 -3.281 1 96.25 64 SER A CA 1
ATOM 500 C C . SER A 1 64 ? 17.547 5.676 -2.16 1 96.25 64 SER A C 1
ATOM 502 O O . SER A 1 64 ? 17.953 5.09 -1.156 1 96.25 64 SER A O 1
ATOM 504 N N . THR A 1 65 ? 17.547 7.027 -2.285 1 96.12 65 THR A N 1
ATOM 505 C CA . THR A 1 65 ? 18.172 7.887 -1.283 1 96.12 65 THR A CA 1
ATOM 506 C C . THR A 1 65 ? 17.344 7.906 0.002 1 96.12 65 THR A C 1
ATOM 508 O O . THR A 1 65 ? 17.906 7.867 1.102 1 96.12 65 THR A O 1
ATOM 511 N N . VAL A 1 66 ? 16.047 7.922 -0.12 1 96.56 66 VAL A N 1
ATOM 512 C CA . VAL A 1 66 ? 15.164 7.992 1.041 1 96.56 66 VAL A CA 1
ATOM 513 C C . VAL A 1 66 ? 15.312 6.727 1.883 1 96.56 66 VAL A C 1
ATOM 515 O O . VAL A 1 66 ? 15.477 6.801 3.104 1 96.56 66 VAL A O 1
ATOM 518 N N . SER A 1 67 ? 15.266 5.562 1.26 1 94.81 67 SER A N 1
ATOM 519 C CA . SER A 1 67 ? 15.32 4.297 1.988 1 94.81 67 SER A CA 1
ATOM 520 C C . SER A 1 67 ? 16.688 4.086 2.631 1 94.81 67 SER A C 1
ATOM 522 O O . SER A 1 67 ? 16.797 3.424 3.664 1 94.81 67 SER A O 1
ATOM 524 N N . GLU A 1 68 ? 17.719 4.688 2.045 1 92.88 68 GLU A N 1
ATOM 525 C CA . GLU A 1 68 ? 19.078 4.473 2.527 1 92.88 68 GLU A CA 1
ATOM 526 C C . GLU A 1 68 ? 19.422 5.449 3.645 1 92.88 68 GLU A C 1
ATOM 528 O O . GLU A 1 68 ? 20.078 5.074 4.625 1 92.88 68 GLU A O 1
ATOM 533 N N . VAL A 1 69 ? 18.969 6.75 3.477 1 94 69 VAL A N 1
ATOM 534 C CA . VAL A 1 69 ? 19.516 7.789 4.34 1 94 69 VAL A CA 1
ATOM 535 C C . VAL A 1 69 ? 18.422 8.336 5.254 1 94 69 VAL A C 1
ATOM 537 O O . VAL A 1 69 ? 18.672 8.633 6.426 1 94 69 VAL A O 1
ATOM 540 N N . PHE A 1 70 ? 17.234 8.492 4.789 1 93.81 70 PHE A N 1
A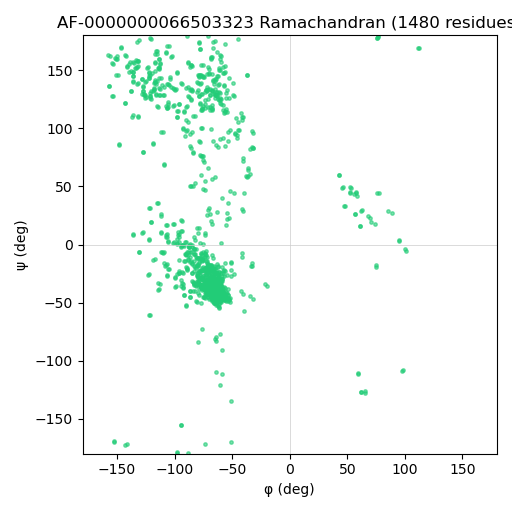TOM 541 C CA . PHE A 1 70 ? 16.234 9.258 5.516 1 93.81 70 PHE A CA 1
ATOM 542 C C . PHE A 1 70 ? 15.117 8.344 6.02 1 93.81 70 PHE A C 1
ATOM 544 O O . PHE A 1 70 ? 13.992 8.797 6.242 1 93.81 70 PHE A O 1
ATOM 551 N N . TRP A 1 71 ? 15.375 7.125 6.191 1 92.69 71 TRP A N 1
ATOM 552 C CA . TRP A 1 71 ? 14.352 6.148 6.543 1 92.69 71 TRP A CA 1
ATOM 553 C C . TRP A 1 71 ? 14.555 5.629 7.961 1 92.69 71 TRP A C 1
ATOM 555 O O . TRP A 1 71 ? 15.688 5.531 8.438 1 92.69 71 TRP A O 1
ATOM 565 N N . ASN A 1 72 ? 13.375 5.398 8.656 1 93.06 72 ASN A N 1
ATOM 566 C CA . ASN A 1 72 ? 13.344 4.664 9.922 1 93.06 72 ASN A CA 1
ATOM 567 C C . ASN A 1 72 ? 12.766 3.266 9.742 1 93.06 72 ASN A C 1
ATOM 569 O O . ASN A 1 72 ? 11.734 3.094 9.086 1 93.06 72 ASN A O 1
ATOM 573 N N . LYS A 1 73 ? 13.367 2.275 10.383 1 91 73 LYS A N 1
ATOM 574 C CA . LYS A 1 73 ? 13.039 0.869 10.18 1 91 73 LYS A CA 1
ATOM 575 C C . LYS A 1 73 ? 11.586 0.583 10.562 1 91 73 LYS A C 1
ATOM 577 O O . LYS A 1 73 ? 10.977 -0.353 10.047 1 91 73 LYS A O 1
ATOM 582 N N . SER A 1 74 ? 11.031 1.402 11.398 1 92.5 74 SER A N 1
ATOM 583 C CA . SER A 1 74 ? 9.688 1.148 11.914 1 92.5 74 SER A CA 1
ATOM 584 C C . SER A 1 74 ? 8.633 1.854 11.07 1 92.5 74 SER A C 1
ATOM 586 O O . SER A 1 74 ? 7.434 1.718 11.32 1 92.5 74 SER A O 1
ATOM 588 N N . TRP A 1 75 ? 9.062 2.572 10.031 1 94.5 75 TRP A N 1
ATOM 589 C CA . TRP A 1 75 ? 8.133 3.355 9.227 1 94.5 75 TRP A CA 1
ATOM 590 C C . TRP A 1 75 ? 7.559 2.521 8.086 1 94.5 75 TRP A C 1
ATOM 592 O O . TRP A 1 75 ? 8.094 1.457 7.762 1 94.5 75 TRP A O 1
ATOM 602 N N . PHE A 1 76 ? 6.484 2.869 7.633 1 92.75 76 PHE A N 1
ATOM 603 C CA . PHE A 1 76 ? 5.914 2.42 6.367 1 92.75 76 PHE A CA 1
ATOM 604 C C . PHE A 1 76 ? 5.41 3.605 5.551 1 92.75 76 PHE A C 1
ATOM 606 O O . PHE A 1 76 ? 5.105 4.664 6.105 1 92.75 76 PHE A O 1
ATOM 613 N N . SER A 1 77 ? 5.367 3.465 4.199 1 96.44 77 SER A N 1
ATOM 614 C CA . SER A 1 77 ? 4.859 4.539 3.352 1 96.44 77 SER A CA 1
ATOM 615 C C . SER A 1 77 ? 4.312 3.998 2.037 1 96.44 77 SER A C 1
ATOM 617 O O . SER A 1 77 ? 5.047 3.387 1.257 1 96.44 77 SER A O 1
ATOM 619 N N . PHE A 1 78 ? 3.041 4.391 1.712 1 93.94 78 PHE A N 1
ATOM 620 C CA . PHE A 1 78 ? 2.422 4.105 0.423 1 93.94 78 PHE A CA 1
ATOM 621 C C . PHE A 1 78 ? 3.174 4.805 -0.704 1 93.94 78 PHE A C 1
ATOM 623 O O . PHE A 1 78 ? 3.193 4.32 -1.837 1 93.94 78 PHE A O 1
ATOM 630 N N . HIS A 1 79 ? 3.793 5.777 -0.366 1 97.31 79 HIS A N 1
ATOM 631 C CA . HIS A 1 79 ? 4.387 6.629 -1.392 1 97.31 79 HIS A CA 1
ATOM 632 C C . HIS A 1 79 ? 5.727 6.074 -1.86 1 97.31 79 HIS A C 1
ATOM 634 O O . HIS A 1 79 ? 6.297 6.555 -2.842 1 97.31 79 HIS A O 1
ATOM 640 N N . MET A 1 80 ? 6.176 5.055 -1.146 1 96.69 80 MET A N 1
ATOM 641 C CA . MET A 1 80 ? 7.414 4.391 -1.552 1 96.69 80 MET A CA 1
ATOM 642 C C . MET A 1 80 ? 7.133 3.309 -2.588 1 96.69 80 MET A C 1
ATOM 644 O O . MET A 1 80 ? 8.062 2.773 -3.199 1 96.69 80 MET A O 1
ATOM 648 N N . MET A 1 81 ? 5.848 3.02 -2.869 1 95.56 81 MET A N 1
ATOM 649 C CA . MET A 1 81 ? 5.449 1.946 -3.775 1 95.56 81 MET A CA 1
ATOM 650 C C . MET A 1 81 ? 5.738 2.32 -5.223 1 95.56 81 MET A C 1
ATOM 652 O O . MET A 1 81 ? 5.836 1.445 -6.086 1 95.56 81 MET A O 1
ATOM 656 N N . ILE A 1 82 ? 5.762 3.654 -5.496 1 94 82 ILE A N 1
ATOM 657 C CA . ILE A 1 82 ? 5.824 4.156 -6.863 1 94 82 ILE A CA 1
ATOM 658 C C . ILE A 1 82 ? 6.832 5.301 -6.945 1 94 82 ILE A C 1
ATOM 660 O O . ILE A 1 82 ? 6.938 6.113 -6.02 1 94 82 ILE A O 1
ATOM 664 N N . GLY A 1 83 ? 7.59 5.34 -7.992 1 94.44 83 GLY A N 1
ATOM 665 C CA . GLY A 1 83 ? 8.578 6.395 -8.148 1 94.44 83 GLY A CA 1
ATOM 666 C C . GLY A 1 83 ? 8.242 7.363 -9.266 1 94.44 83 GLY A C 1
ATOM 667 O O . GLY A 1 83 ? 8.859 8.422 -9.383 1 94.44 83 GLY A O 1
ATOM 668 N N . SER A 1 84 ? 7.168 7.066 -10.055 1 95.62 84 SER A N 1
ATOM 669 C CA . SER A 1 84 ? 6.801 7.891 -11.203 1 95.62 84 SER A CA 1
ATOM 670 C C . SER A 1 84 ? 5.922 9.062 -10.781 1 95.62 84 SER A C 1
ATOM 672 O O . SER A 1 84 ? 5.234 9 -9.758 1 95.62 84 SER A O 1
ATOM 674 N N . ILE A 1 85 ? 5.961 10.148 -11.562 1 96.81 85 ILE A N 1
ATOM 675 C CA . ILE A 1 85 ? 5.164 11.344 -11.297 1 96.81 85 ILE A CA 1
ATOM 676 C C . ILE A 1 85 ? 3.678 10.992 -11.367 1 96.81 85 ILE A C 1
ATOM 678 O O . ILE A 1 85 ? 2.904 11.367 -10.484 1 96.81 85 ILE A O 1
ATOM 682 N N . GLU A 1 86 ? 3.311 10.203 -12.383 1 95.44 86 GLU A N 1
ATOM 683 C CA . GLU A 1 86 ? 1.911 9.844 -12.586 1 95.44 86 GLU A CA 1
ATOM 684 C C . GLU A 1 86 ? 1.384 8.992 -11.438 1 95.44 86 GLU A C 1
ATOM 686 O O . GLU A 1 86 ? 0.234 9.148 -11.016 1 95.44 86 GLU A O 1
ATOM 691 N N . GLY A 1 87 ? 2.242 8.094 -11.023 1 94.81 87 GLY A N 1
ATOM 692 C CA . GLY A 1 87 ? 1.834 7.27 -9.898 1 94.81 87 GLY A CA 1
ATOM 693 C C . GLY A 1 87 ? 1.567 8.07 -8.633 1 94.81 87 GLY A C 1
ATOM 694 O O . GLY A 1 87 ? 0.583 7.82 -7.934 1 94.81 87 GLY A O 1
ATOM 695 N N . ILE A 1 88 ? 2.408 9.047 -8.336 1 97.75 88 ILE A N 1
ATOM 696 C CA . ILE A 1 88 ? 2.23 9.883 -7.156 1 97.75 88 ILE A CA 1
ATOM 697 C C . ILE A 1 88 ? 0.986 10.75 -7.324 1 97.75 88 ILE A C 1
ATOM 699 O O . ILE A 1 88 ? 0.258 11 -6.355 1 97.75 88 ILE A O 1
ATOM 703 N N . GLN A 1 89 ? 0.736 11.203 -8.539 1 97.88 89 GLN A N 1
ATOM 704 C CA . GLN A 1 89 ? -0.466 11.984 -8.805 1 97.88 89 GLN A CA 1
ATOM 705 C C . GLN A 1 89 ? -1.725 11.195 -8.461 1 97.88 89 GLN A C 1
ATOM 707 O O . GLN A 1 89 ? -2.674 11.734 -7.895 1 97.88 89 GLN A O 1
ATOM 712 N N . ILE A 1 90 ? -1.704 9.953 -8.75 1 96.56 90 ILE A N 1
ATOM 713 C CA . ILE A 1 90 ? -2.852 9.102 -8.445 1 96.56 90 ILE A CA 1
ATOM 714 C C . ILE A 1 90 ? -3.021 8.977 -6.934 1 96.56 90 ILE A C 1
ATOM 716 O O . ILE A 1 90 ? -4.133 9.094 -6.414 1 96.56 90 ILE A O 1
ATOM 720 N N . LEU A 1 91 ? -1.945 8.742 -6.242 1 97.19 91 LEU A N 1
ATOM 721 C CA . LEU A 1 91 ? -2.012 8.648 -4.789 1 97.19 91 LEU A CA 1
ATOM 722 C C . LEU A 1 91 ? -2.521 9.953 -4.184 1 97.19 91 LEU A C 1
ATOM 724 O O . LEU A 1 91 ? -3.297 9.938 -3.227 1 97.19 91 LEU A O 1
ATOM 728 N N . PHE A 1 92 ? -2.09 11.125 -4.738 1 98.56 92 PHE A N 1
ATOM 729 C CA . PHE A 1 92 ? -2.541 12.43 -4.262 1 98.56 92 PHE A CA 1
ATOM 730 C C . PHE A 1 92 ? -4.035 12.609 -4.504 1 98.56 92 PHE A C 1
ATOM 732 O O . PHE A 1 92 ? -4.746 13.148 -3.656 1 98.56 92 PHE A O 1
ATOM 739 N N . LEU A 1 93 ? -4.5 12.117 -5.633 1 98.38 93 LEU A N 1
ATOM 740 C CA . LEU A 1 93 ? -5.926 12.203 -5.926 1 98.38 93 LEU A CA 1
ATOM 741 C C . LEU A 1 93 ? -6.738 11.375 -4.938 1 98.38 93 LEU A C 1
ATOM 743 O O . LEU A 1 93 ? -7.785 11.812 -4.461 1 98.38 93 LEU A O 1
ATOM 747 N N . ILE A 1 94 ? -6.25 10.188 -4.637 1 98.12 94 ILE A N 1
ATOM 748 C CA . ILE A 1 94 ? -6.91 9.344 -3.645 1 98.12 94 ILE A CA 1
ATOM 749 C C . ILE A 1 94 ? -6.914 10.047 -2.291 1 98.12 94 ILE A C 1
ATOM 751 O O . ILE A 1 94 ? -7.922 10.031 -1.579 1 98.12 94 ILE A O 1
ATOM 755 N N . ASN A 1 95 ? -5.82 10.664 -1.961 1 98.56 95 ASN A N 1
ATOM 756 C CA . ASN A 1 95 ? -5.719 11.398 -0.702 1 98.56 95 ASN A CA 1
ATOM 757 C C . ASN A 1 95 ? -6.711 12.555 -0.641 1 98.56 95 ASN A C 1
ATOM 759 O O . ASN A 1 95 ? -7.352 12.773 0.388 1 98.56 95 ASN A O 1
ATOM 763 N N . ILE A 1 96 ? -6.812 13.289 -1.724 1 98.75 96 ILE A N 1
ATOM 764 C CA . ILE A 1 96 ? -7.773 14.391 -1.786 1 98.75 96 ILE A CA 1
ATOM 765 C C . ILE A 1 96 ? -9.188 13.844 -1.582 1 98.75 96 ILE A C 1
ATOM 767 O O . ILE A 1 96 ? -9.984 14.438 -0.847 1 98.75 96 ILE A O 1
ATOM 771 N N . LEU A 1 97 ? -9.453 12.734 -2.17 1 98.44 97 LEU A N 1
ATOM 772 C CA . LEU A 1 97 ? -10.758 12.109 -2.016 1 98.44 97 LEU A CA 1
ATOM 773 C C . LEU A 1 97 ? -11.016 11.727 -0.56 1 98.44 97 LEU A C 1
ATOM 775 O O . LEU A 1 97 ? -12.102 11.953 -0.032 1 98.44 97 LEU A O 1
ATOM 779 N N . VAL A 1 98 ? -10.055 11.148 0.065 1 98.62 98 VAL A N 1
ATOM 780 C CA . VAL A 1 98 ? -10.172 10.758 1.467 1 98.62 98 VAL A CA 1
ATOM 781 C C . VAL A 1 98 ? -10.445 11.992 2.324 1 98.62 98 VAL A C 1
ATOM 783 O O . VAL A 1 98 ? -11.328 11.969 3.186 1 98.62 98 VAL A O 1
ATOM 786 N N . CYS A 1 99 ? -9.703 13.07 2.098 1 98.75 99 CYS A N 1
ATOM 787 C CA . CYS A 1 99 ? -9.898 14.305 2.844 1 98.75 99 CYS A CA 1
ATOM 788 C C . CYS A 1 99 ? -11.281 14.883 2.586 1 98.75 99 CYS A C 1
ATOM 790 O O . CYS A 1 99 ? -11.93 15.391 3.506 1 98.75 99 CYS A O 1
ATOM 792 N N . PHE A 1 100 ? -11.734 14.805 1.418 1 98.25 100 PHE A N 1
ATOM 793 C CA . PHE A 1 100 ? -13.062 15.289 1.064 1 98.25 100 PHE A CA 1
ATOM 794 C C . PHE A 1 100 ? -14.141 14.5 1.799 1 98.25 100 PHE A C 1
ATOM 796 O O . PHE A 1 100 ? -15.062 15.086 2.365 1 98.25 100 PHE A O 1
ATOM 803 N N . LEU A 1 101 ? -14 13.156 1.75 1 98 101 LEU A N 1
ATOM 804 C CA . LEU A 1 101 ? -14.961 12.297 2.441 1 98 101 LEU A CA 1
ATOM 805 C C . LEU A 1 101 ? -14.945 12.562 3.941 1 98 101 LEU A C 1
ATOM 807 O O . LEU A 1 101 ? -15.977 12.477 4.602 1 98 101 LEU A O 1
ATOM 811 N N . LEU A 1 102 ? -13.781 12.891 4.43 1 98.31 102 LEU A N 1
ATOM 812 C CA . LEU A 1 102 ? -13.68 13.266 5.836 1 98.31 102 LEU A CA 1
ATOM 813 C C . LEU A 1 102 ? -14.406 14.586 6.098 1 98.31 102 LEU A C 1
ATOM 815 O O . LEU A 1 102 ? -15.117 14.711 7.094 1 98.31 102 LEU A O 1
ATOM 819 N N . THR A 1 103 ? -14.273 15.523 5.27 1 97.69 103 THR A N 1
ATOM 820 C CA . THR A 1 103 ? -14.883 16.844 5.414 1 97.69 103 THR A CA 1
ATOM 821 C C . THR A 1 103 ? -16.406 16.734 5.465 1 97.69 103 THR A C 1
ATOM 823 O O . THR A 1 103 ? -17.047 17.328 6.328 1 97.69 103 THR A O 1
ATOM 826 N N . ILE A 1 104 ? -16.953 15.844 4.66 1 94.62 104 ILE A N 1
ATOM 827 C CA . ILE A 1 104 ? -18.406 15.75 4.59 1 94.62 104 ILE A CA 1
ATOM 828 C C . ILE A 1 104 ? -18.906 14.742 5.621 1 94.62 104 ILE A C 1
ATOM 830 O O . ILE A 1 104 ? -20.109 14.625 5.844 1 94.62 104 ILE A O 1
ATOM 834 N N . GLY A 1 105 ? -18.109 14.023 6.262 1 96 105 GLY A N 1
ATOM 835 C CA . GLY A 1 105 ? -18.453 13.109 7.34 1 96 105 GLY A CA 1
ATOM 836 C C . GLY A 1 105 ? -19.062 11.812 6.852 1 96 105 GLY A C 1
ATOM 837 O O . GLY A 1 105 ? -20.125 11.398 7.332 1 96 105 GLY A O 1
ATOM 838 N N . TYR A 1 106 ? -18.484 11.227 5.805 1 94.75 106 TYR A N 1
ATOM 839 C CA . TYR A 1 106 ? -18.859 9.898 5.328 1 94.75 106 TYR A CA 1
ATOM 840 C C . TYR A 1 106 ? -17.922 8.836 5.898 1 94.75 106 TYR A C 1
ATOM 842 O O . TYR A 1 106 ? -16.719 8.844 5.625 1 94.75 106 TYR A O 1
ATOM 850 N N . ARG A 1 107 ? -18.516 7.906 6.602 1 96.38 107 ARG A N 1
ATOM 851 C CA . ARG A 1 107 ? -17.656 6.965 7.305 1 96.38 107 ARG A CA 1
ATOM 852 C C . ARG A 1 107 ? -16.484 7.684 7.957 1 96.38 107 ARG A C 1
ATOM 854 O O . ARG A 1 107 ? -15.32 7.328 7.723 1 96.38 107 ARG A O 1
ATOM 861 N N . SER A 1 108 ? -16.797 8.539 8.773 1 96.38 108 SER A N 1
ATOM 862 C CA . SER A 1 108 ? -15.859 9.523 9.305 1 96.38 108 SER A CA 1
ATOM 863 C C . SER A 1 108 ? -14.688 8.844 10.008 1 96.38 108 SER A C 1
ATOM 865 O O . SER A 1 108 ? -13.539 9.266 9.867 1 96.38 108 SER A O 1
ATOM 867 N N . ARG A 1 109 ? -14.93 7.805 10.727 1 95.94 109 ARG A N 1
ATOM 868 C CA . ARG A 1 109 ? -13.844 7.133 11.438 1 95.94 109 ARG A CA 1
ATOM 869 C C . ARG A 1 109 ? -12.875 6.469 10.461 1 95.94 109 ARG A C 1
ATOM 871 O O . ARG A 1 109 ? -11.656 6.555 10.633 1 95.94 109 ARG A O 1
ATOM 878 N N . LEU A 1 110 ? -13.469 5.84 9.477 1 96.56 110 LEU A N 1
ATOM 879 C CA . LEU A 1 110 ? -12.625 5.199 8.469 1 96.56 110 LEU A CA 1
ATOM 880 C C . LEU A 1 110 ? -11.789 6.234 7.719 1 96.56 110 LEU A C 1
ATOM 882 O O . LEU A 1 110 ? -10.594 6.035 7.5 1 96.56 110 LEU A O 1
ATOM 886 N N . ASN A 1 111 ? -12.438 7.273 7.391 1 98.12 111 ASN A N 1
ATOM 887 C CA . ASN A 1 111 ? -11.719 8.266 6.594 1 98.12 111 ASN A CA 1
ATOM 888 C C . ASN A 1 111 ? -10.711 9.039 7.434 1 98.12 111 ASN A C 1
ATOM 890 O O . ASN A 1 111 ? -9.688 9.492 6.922 1 98.12 111 ASN A O 1
ATOM 894 N N . MET A 1 112 ? -10.953 9.148 8.719 1 98.69 112 MET A N 1
ATOM 895 C CA . MET A 1 112 ? -9.93 9.711 9.594 1 98.69 112 MET A CA 1
ATOM 896 C C . MET A 1 112 ? -8.734 8.773 9.711 1 98.69 112 MET A C 1
ATOM 898 O O . MET A 1 112 ? -7.586 9.227 9.703 1 98.69 112 MET A O 1
ATOM 902 N N . PHE A 1 113 ? -9.031 7.512 9.82 1 97.94 113 PHE A N 1
ATOM 903 C CA . PHE A 1 113 ? -7.965 6.523 9.859 1 97.94 113 PHE A CA 1
ATOM 904 C C . PHE A 1 113 ? -7.145 6.562 8.578 1 97.94 113 PHE A C 1
ATOM 906 O O . PHE A 1 113 ? -5.91 6.57 8.617 1 97.94 113 PHE A O 1
ATOM 913 N N . LEU A 1 114 ? -7.812 6.652 7.41 1 98.56 114 LEU A N 1
ATOM 914 C CA . LEU A 1 114 ? -7.125 6.719 6.125 1 98.56 114 LEU A CA 1
ATOM 915 C C . LEU A 1 114 ? -6.344 8.023 5.996 1 98.56 114 LEU A C 1
ATOM 917 O O . LEU A 1 114 ? -5.227 8.031 5.48 1 98.56 114 LEU A O 1
ATOM 921 N N . HIS A 1 115 ? -6.992 9.094 6.43 1 98.75 115 HIS A N 1
ATOM 922 C CA . HIS A 1 115 ? -6.301 10.375 6.426 1 98.75 115 HIS A CA 1
ATOM 923 C C . HIS A 1 115 ? -5.004 10.305 7.23 1 98.75 115 HIS A C 1
ATOM 925 O O . HIS A 1 115 ? -3.953 10.75 6.762 1 98.75 115 HIS A O 1
ATOM 931 N N . TYR A 1 116 ? -5.09 9.727 8.445 1 98.38 116 TYR A N 1
ATOM 932 C CA . TYR A 1 116 ? -3.92 9.547 9.297 1 98.38 116 TYR A CA 1
ATOM 933 C C . TYR A 1 116 ? -2.854 8.719 8.602 1 98.38 116 TYR A C 1
ATOM 935 O O . TYR A 1 116 ? -1.673 9.07 8.609 1 98.38 116 TYR A O 1
ATOM 943 N N . LEU A 1 117 ? -3.219 7.684 7.91 1 98.06 117 LEU A N 1
ATOM 944 C CA . LEU A 1 117 ? -2.281 6.809 7.215 1 98.06 117 LEU A CA 1
ATOM 945 C C . LEU A 1 117 ? -1.608 7.547 6.062 1 98.06 117 LEU A C 1
ATOM 947 O O . LEU A 1 117 ? -0.406 7.391 5.836 1 98.06 117 LEU A O 1
ATOM 951 N N . PHE A 1 118 ? -2.373 8.297 5.352 1 98.5 118 PHE A N 1
ATOM 952 C CA . PHE A 1 118 ? -1.806 9.047 4.234 1 98.5 118 PHE A CA 1
ATOM 953 C C . PHE A 1 118 ? -0.826 10.102 4.73 1 98.5 118 PHE A C 1
ATOM 955 O O . PHE A 1 118 ? 0.2 10.352 4.094 1 98.5 118 PHE A O 1
ATOM 962 N N . VAL A 1 119 ? -1.152 10.688 5.875 1 98.38 119 VAL A N 1
ATOM 963 C CA . VAL A 1 119 ? -0.281 11.711 6.434 1 98.38 119 VAL A CA 1
ATOM 964 C C . VAL A 1 119 ? 1.058 11.094 6.832 1 98.38 119 VAL A C 1
ATOM 966 O O . VAL A 1 119 ? 2.117 11.609 6.461 1 98.38 119 VAL A O 1
ATOM 969 N N . ILE A 1 120 ? 1.014 10 7.582 1 97.81 120 ILE A N 1
ATOM 970 C CA . ILE A 1 120 ? 2.266 9.406 8.039 1 97.81 120 ILE A CA 1
ATOM 971 C C . ILE A 1 120 ? 3.043 8.859 6.844 1 97.81 120 ILE A C 1
ATOM 973 O O . ILE A 1 120 ? 4.273 8.93 6.812 1 97.81 120 ILE A O 1
ATOM 977 N N . SER A 1 121 ? 2.344 8.359 5.809 1 97.81 121 SER A N 1
ATOM 978 C CA . SER A 1 121 ? 2.99 7.867 4.598 1 97.81 121 SER A CA 1
ATOM 979 C C . SER A 1 121 ? 3.707 8.992 3.854 1 97.81 121 SER A C 1
ATOM 981 O O . SER A 1 121 ? 4.859 8.836 3.441 1 97.81 121 SER A O 1
ATOM 983 N N . LEU A 1 122 ? 3.01 10.07 3.693 1 98 122 LEU A N 1
ATOM 984 C CA . LEU A 1 122 ? 3.543 11.211 2.965 1 98 122 LEU A CA 1
ATOM 985 C C . LEU A 1 122 ? 4.754 11.797 3.684 1 98 122 LEU A C 1
ATOM 987 O O . LEU A 1 122 ? 5.75 12.148 3.047 1 98 122 LEU A O 1
ATOM 991 N N . GLN A 1 123 ? 4.652 11.852 4.977 1 97.69 123 GLN A N 1
ATOM 992 C CA . GLN A 1 123 ? 5.746 12.414 5.762 1 97.69 123 GLN A CA 1
ATOM 993 C C . GLN A 1 123 ? 6.953 11.484 5.785 1 97.69 123 GLN A C 1
ATOM 995 O O . GLN A 1 123 ? 8.094 11.938 5.797 1 97.69 123 GLN A O 1
ATOM 1000 N N . ALA A 1 124 ? 6.707 10.211 5.77 1 97.31 124 ALA A N 1
ATOM 1001 C CA . ALA A 1 124 ? 7.801 9.25 5.727 1 97.31 124 ALA A CA 1
ATOM 1002 C C . ALA A 1 124 ? 8.508 9.281 4.375 1 97.31 124 ALA A C 1
ATOM 1004 O O . ALA A 1 124 ? 9.719 9.055 4.297 1 97.31 124 ALA A O 1
ATOM 1005 N N . ARG A 1 125 ? 7.746 9.555 3.307 1 97.62 125 ARG A N 1
ATOM 1006 C CA . ARG A 1 125 ? 8.305 9.609 1.96 1 97.62 125 ARG A CA 1
ATOM 1007 C C . ARG A 1 125 ? 9.305 10.758 1.834 1 97.62 125 ARG A C 1
ATOM 1009 O O . ARG A 1 125 ? 10.32 10.633 1.139 1 97.62 125 ARG A O 1
ATOM 1016 N N . ASN A 1 126 ? 9.008 11.891 2.439 1 97.31 126 ASN A N 1
ATOM 1017 C CA . ASN A 1 126 ? 9.883 13.055 2.393 1 97.31 126 ASN A CA 1
ATOM 1018 C C . ASN A 1 126 ? 9.789 13.875 3.674 1 97.31 126 ASN A C 1
ATOM 1020 O O . ASN A 1 126 ? 9.055 14.867 3.732 1 97.31 126 ASN A O 1
ATOM 1024 N N . ASN A 1 127 ? 10.578 13.484 4.609 1 93.44 127 ASN A N 1
ATOM 1025 C CA . ASN A 1 127 ? 10.602 14.148 5.91 1 93.44 127 ASN A CA 1
ATOM 1026 C C . ASN A 1 127 ? 11.398 15.453 5.863 1 93.44 127 ASN A C 1
ATOM 1028 O O . ASN A 1 127 ? 11.305 16.266 6.773 1 93.44 127 ASN A O 1
ATOM 1032 N N . VAL A 1 128 ? 12.133 15.711 4.797 1 95.56 128 VAL A N 1
ATOM 1033 C CA . VAL A 1 128 ? 13.008 16.859 4.664 1 95.56 128 VAL A CA 1
ATOM 1034 C C . VAL A 1 128 ? 12.172 18.141 4.5 1 95.56 128 VAL A C 1
ATOM 1036 O O . VAL A 1 128 ? 12.562 19.203 4.977 1 95.56 128 VAL A O 1
ATOM 1039 N N . VAL A 1 129 ? 11.008 18 3.916 1 96.75 129 VAL A N 1
ATOM 1040 C CA . VAL A 1 129 ? 10.195 19.188 3.631 1 96.75 129 VAL A CA 1
ATOM 1041 C C . VAL A 1 129 ? 9.164 19.375 4.742 1 96.75 129 VAL A C 1
ATOM 1043 O O . VAL A 1 129 ? 8.281 20.234 4.629 1 96.75 129 VAL A O 1
ATOM 1046 N N . GLY A 1 130 ? 9.234 18.609 5.82 1 95.56 130 GLY A N 1
ATOM 1047 C CA . GLY A 1 130 ? 8.258 18.672 6.895 1 95.56 130 GLY A CA 1
ATOM 1048 C C . GLY A 1 130 ? 8.586 19.719 7.934 1 95.56 130 GLY A C 1
ATOM 1049 O O . GLY A 1 130 ? 9.75 20.109 8.094 1 95.56 130 GLY A O 1
ATOM 1050 N N . HIS A 1 131 ? 7.602 20.234 8.594 1 95.81 131 HIS A N 1
ATOM 1051 C CA . HIS A 1 131 ? 7.754 21.156 9.711 1 95.81 131 HIS A CA 1
ATOM 1052 C C . HIS A 1 131 ? 6.734 20.875 10.812 1 95.81 131 HIS A C 1
ATOM 1054 O O . HIS A 1 131 ? 6.055 19.844 10.781 1 95.81 131 HIS A O 1
ATOM 1060 N N . GLY A 1 132 ? 6.656 21.734 11.805 1 96.69 132 GLY A N 1
ATOM 1061 C CA . GLY A 1 132 ? 5.844 21.484 12.984 1 96.69 132 GLY A CA 1
ATOM 1062 C C . GLY A 1 132 ? 4.367 21.344 12.672 1 96.69 132 GLY A C 1
ATOM 1063 O O . GLY A 1 132 ? 3.654 20.609 13.359 1 96.69 132 GLY A O 1
ATOM 1064 N N . GLY A 1 133 ? 3.932 22.047 11.633 1 97.5 133 GLY A N 1
ATOM 1065 C CA . GLY A 1 133 ? 2.543 21.891 11.227 1 97.5 133 GLY A CA 1
ATOM 1066 C C . GLY A 1 133 ? 2.205 20.5 10.766 1 97.5 133 GLY A C 1
ATOM 1067 O O . GLY A 1 133 ? 1.11 20 11.031 1 97.5 133 GLY A O 1
ATOM 1068 N N . ASP A 1 134 ? 3.119 19.812 10.094 1 98 134 ASP A N 1
ATOM 1069 C CA . ASP A 1 134 ? 2.938 18.438 9.672 1 98 134 ASP A CA 1
ATOM 1070 C C . ASP A 1 134 ? 2.883 17.5 10.875 1 98 134 ASP A C 1
ATOM 1072 O O . ASP A 1 134 ? 2.053 16.578 10.922 1 98 134 ASP A O 1
ATOM 1076 N N . VAL A 1 135 ? 3.773 17.734 11.82 1 98.19 135 VAL A N 1
ATOM 1077 C CA . VAL A 1 135 ? 3.832 16.906 13.016 1 98.19 135 VAL A CA 1
ATOM 1078 C C . VAL A 1 135 ? 2.518 17.016 13.789 1 98.19 135 VAL A C 1
ATOM 1080 O O . VAL A 1 135 ? 1.952 16 14.211 1 98.19 135 VAL A O 1
ATOM 1083 N N . TYR A 1 136 ? 2.102 18.234 13.922 1 98.56 136 TYR A N 1
ATOM 1084 C CA . TYR A 1 136 ? 0.872 18.422 14.688 1 98.56 136 TYR A CA 1
ATOM 1085 C C . TYR A 1 136 ? -0.316 17.797 13.969 1 98.56 136 TYR A C 1
ATOM 1087 O O . TYR A 1 136 ? -1.202 17.219 14.609 1 98.56 136 TYR A O 1
ATOM 1095 N N . LEU A 1 137 ? -0.36 17.938 12.648 1 98.56 137 LEU A N 1
ATOM 1096 C CA . LEU A 1 137 ? -1.436 17.328 11.875 1 98.56 137 LEU A CA 1
ATOM 1097 C C . LEU A 1 137 ? -1.477 15.812 12.094 1 98.56 137 LEU A C 1
ATOM 1099 O O . LEU A 1 137 ? -2.553 15.242 12.273 1 98.56 137 LEU A O 1
ATOM 1103 N N . ARG A 1 138 ? -0.346 15.195 12.102 1 97.75 138 ARG A N 1
ATOM 1104 C CA . ARG A 1 138 ? -0.274 13.742 12.25 1 97.75 138 ARG A CA 1
ATOM 1105 C C . ARG A 1 138 ? -0.703 13.312 13.648 1 97.75 138 ARG A C 1
ATOM 1107 O O . ARG A 1 138 ? -1.508 12.391 13.805 1 97.75 138 ARG A O 1
ATOM 1114 N N . VAL A 1 139 ? -0.288 13.992 14.734 1 98.19 139 VAL A N 1
ATOM 1115 C CA . VAL A 1 139 ? -0.546 13.523 16.094 1 98.19 139 VAL A CA 1
ATOM 1116 C C . VAL A 1 139 ? -2.004 13.789 16.469 1 98.19 139 VAL A C 1
ATOM 1118 O O . VAL A 1 139 ? -2.646 12.961 17.109 1 98.19 139 VAL A O 1
ATOM 1121 N N . ILE A 1 140 ? -2.508 14.922 16.047 1 98.19 140 ILE A N 1
ATOM 1122 C CA . ILE A 1 140 ? -3.895 15.211 16.391 1 98.19 140 ILE A CA 1
ATOM 1123 C C . ILE A 1 140 ? -4.828 14.297 15.602 1 98.19 140 ILE A C 1
ATOM 1125 O O . ILE A 1 140 ? -5.887 13.906 16.094 1 98.19 140 ILE A O 1
ATOM 1129 N N . SER A 1 141 ? -4.445 13.953 14.383 1 98.5 141 SER A N 1
ATOM 1130 C CA . SER A 1 141 ? -5.242 13.039 13.578 1 98.5 141 SER A CA 1
ATOM 1131 C C . SER A 1 141 ? -5.262 11.641 14.188 1 98.5 141 SER A C 1
ATOM 1133 O O . SER A 1 141 ? -6.273 10.938 14.117 1 98.5 141 SER A O 1
ATOM 1135 N N . PHE A 1 142 ? -4.141 11.203 14.852 1 98.31 142 PHE A N 1
ATOM 1136 C CA . PHE A 1 142 ? -4.109 9.906 15.523 1 98.31 142 PHE A CA 1
ATOM 1137 C C . PHE A 1 142 ? -5.223 9.805 16.547 1 98.31 142 PHE A C 1
ATOM 1139 O O . PHE A 1 142 ? -5.973 8.828 16.562 1 98.31 142 PHE A O 1
ATOM 1146 N N . PHE A 1 143 ? -5.383 10.781 17.312 1 98.19 143 PHE A N 1
ATOM 1147 C CA . PHE A 1 143 ? -6.406 10.75 18.359 1 98.19 143 PHE A CA 1
ATOM 1148 C C . PHE A 1 143 ? -7.797 10.914 17.75 1 98.19 143 PHE A C 1
ATOM 1150 O O . PHE A 1 143 ? -8.773 10.391 18.281 1 98.19 143 PHE A O 1
ATOM 1157 N N . GLY A 1 144 ? -7.871 11.648 16.625 1 98.06 144 GLY A N 1
ATOM 1158 C CA . GLY A 1 144 ? -9.141 11.828 15.945 1 98.06 144 GLY A CA 1
ATOM 1159 C C . GLY A 1 144 ? -9.766 10.516 15.508 1 98.06 144 GLY A C 1
ATOM 1160 O O . GLY A 1 144 ? -10.992 10.422 15.383 1 98.06 144 GLY A O 1
ATOM 1161 N N . ILE A 1 145 ? -8.969 9.516 15.328 1 97.94 145 ILE A N 1
ATOM 1162 C CA . ILE A 1 145 ? -9.445 8.211 14.875 1 97.94 145 ILE A CA 1
ATOM 1163 C C . ILE A 1 145 ? -10.438 7.645 15.891 1 97.94 145 ILE A C 1
ATOM 1165 O O . ILE A 1 145 ? -11.422 6.996 15.508 1 97.94 145 ILE A O 1
ATOM 1169 N N . PHE A 1 146 ? -10.266 7.918 17.141 1 97.56 146 PHE A N 1
ATOM 1170 C CA . PHE A 1 146 ? -11.016 7.238 18.188 1 97.56 146 PHE A CA 1
ATOM 1171 C C . PHE A 1 146 ? -12.203 8.086 18.641 1 97.56 146 PHE A C 1
ATOM 1173 O O . PHE A 1 146 ? -12.953 7.676 19.531 1 97.56 146 PHE A O 1
ATOM 1180 N N . LEU A 1 147 ? -12.391 9.227 18.047 1 97.19 147 LEU A N 1
ATOM 1181 C CA . LEU A 1 147 ? -13.477 10.125 18.406 1 97.19 147 LEU A CA 1
ATOM 1182 C C . LEU A 1 147 ? -14.656 9.961 17.453 1 97.19 147 LEU A C 1
ATOM 1184 O O . LEU A 1 147 ? -14.477 9.641 16.281 1 97.19 147 LEU A O 1
ATOM 1188 N N . PRO A 1 148 ? -15.82 10.156 17.969 1 95.44 148 PRO A N 1
ATOM 1189 C CA . PRO A 1 148 ? -17 10.086 17.094 1 95.44 148 PRO A CA 1
ATOM 1190 C C . PRO A 1 148 ? -17.172 11.344 16.25 1 95.44 148 PRO A C 1
ATOM 1192 O O . PRO A 1 148 ? -18.141 12.094 16.438 1 95.44 148 PRO A O 1
ATOM 1195 N N . LEU A 1 149 ? -16.406 11.508 15.219 1 96.69 149 LEU A N 1
ATOM 1196 C CA . LEU A 1 149 ? -16.297 12.711 14.406 1 96.69 149 LEU A CA 1
ATOM 1197 C C . LEU A 1 149 ? -17.547 12.898 13.547 1 96.69 149 LEU A C 1
ATOM 1199 O O . LEU A 1 149 ? -17.812 14.008 13.07 1 96.69 149 LEU A O 1
ATOM 1203 N N . GLY A 1 150 ? -18.234 11.852 13.289 1 93.06 150 GLY A N 1
ATOM 1204 C CA . GLY A 1 150 ? -19.406 11.93 12.414 1 93.06 150 GLY A CA 1
ATOM 1205 C C . GLY A 1 150 ? -20.719 11.969 13.172 1 93.06 150 GLY A C 1
ATOM 1206 O O . GLY A 1 150 ? -21.781 11.773 12.586 1 93.06 150 GLY A O 1
ATOM 1207 N N . SER A 1 151 ? -20.734 12.273 14.453 1 90.38 151 SER A N 1
ATOM 1208 C CA . SER A 1 151 ? -21.922 12.195 15.297 1 90.38 151 SER A CA 1
ATOM 1209 C C . SER A 1 151 ? -22.906 13.312 14.969 1 90.38 151 SER A C 1
ATOM 1211 O O . SER A 1 151 ? -24.109 13.156 15.141 1 90.38 151 SER A O 1
ATOM 1213 N N . VAL A 1 152 ? -22.312 14.43 14.602 1 87.75 152 VAL A N 1
ATOM 1214 C CA . VAL A 1 152 ? -23.188 15.547 14.25 1 87.75 152 VAL A CA 1
ATOM 1215 C C . VAL A 1 152 ? -22.703 16.188 12.953 1 87.75 152 VAL A C 1
ATOM 1217 O O . VAL A 1 152 ? -21.516 16.109 12.625 1 87.75 152 VAL A O 1
ATOM 1220 N N . PHE A 1 153 ? -23.594 16.734 12.266 1 88.94 153 PHE A N 1
ATOM 1221 C CA . PHE A 1 153 ? -23.328 17.5 11.055 1 88.94 153 PHE A CA 1
ATOM 1222 C C . PHE A 1 153 ? -22.5 16.688 10.07 1 88.94 153 PHE A C 1
ATOM 1224 O O . PHE A 1 153 ? -21.453 17.156 9.602 1 88.94 153 PHE A O 1
ATOM 1231 N N . SER A 1 154 ? -22.891 15.484 9.828 1 91.19 154 SER A N 1
ATOM 1232 C CA . SER A 1 154 ? -22.203 14.562 8.938 1 91.19 154 SER A CA 1
ATOM 1233 C C . SER A 1 154 ? -23.188 13.711 8.141 1 91.19 154 SER A C 1
ATOM 1235 O O . SER A 1 154 ? -24.359 13.625 8.492 1 91.19 154 SER A O 1
ATOM 1237 N N . ILE A 1 155 ? -22.688 13.125 7.082 1 88.88 155 ILE A N 1
ATOM 1238 C CA . ILE A 1 155 ? -23.484 12.172 6.324 1 88.88 155 ILE A CA 1
ATOM 1239 C C . ILE A 1 155 ? -23.812 10.953 7.199 1 88.88 155 ILE A C 1
ATOM 1241 O O . ILE A 1 155 ? -24.906 10.406 7.137 1 88.88 155 ILE A O 1
ATOM 1245 N N . ASP A 1 156 ? -22.859 10.633 8.016 1 87.38 156 ASP A N 1
ATOM 1246 C CA . ASP A 1 156 ? -23.062 9.516 8.93 1 87.38 156 ASP A CA 1
ATOM 1247 C C . ASP A 1 156 ? -24.281 9.742 9.812 1 87.38 156 ASP A C 1
ATOM 1249 O O . ASP A 1 156 ? -25.047 8.805 10.078 1 87.38 156 ASP A O 1
ATOM 1253 N N . SER A 1 157 ? -24.469 10.922 10.305 1 84 157 SER A N 1
ATOM 1254 C CA . SER A 1 157 ? -25.547 11.227 11.242 1 84 157 SER A CA 1
ATOM 1255 C C . SER A 1 157 ? -26.844 11.531 10.516 1 84 157 SER A C 1
ATOM 1257 O O . SER A 1 157 ? -27.938 11.367 11.078 1 84 157 SER A O 1
ATOM 1259 N N . ALA A 1 158 ? -26.766 11.938 9.352 1 79.44 158 ALA A N 1
ATOM 1260 C CA . ALA A 1 158 ? -27.953 12.328 8.594 1 79.44 158 ALA A CA 1
ATOM 1261 C C . ALA A 1 158 ? -28.875 11.125 8.352 1 79.44 158 ALA A C 1
ATOM 1263 O O . ALA A 1 158 ? -30.094 11.266 8.32 1 79.44 158 ALA A O 1
ATOM 1264 N N . PHE A 1 159 ? -28.25 9.914 8.227 1 71 159 PHE A N 1
ATOM 1265 C CA . PHE A 1 159 ? -29.062 8.773 7.832 1 71 159 PHE A CA 1
ATOM 1266 C C . PHE A 1 159 ? -29.297 7.84 9.008 1 71 159 PHE A C 1
ATOM 1268 O O . PHE A 1 159 ? -29.969 6.82 8.875 1 71 159 PHE A O 1
ATOM 1275 N N . LYS A 1 160 ? -28.719 7.77 10.055 1 64.12 160 LYS A N 1
ATOM 1276 C CA . LYS A 1 160 ? -28.938 6.871 11.18 1 64.12 160 LYS A CA 1
ATOM 1277 C C . LYS A 1 160 ? -30.297 7.109 11.828 1 64.12 160 LYS A C 1
ATOM 1279 O O . LYS A 1 160 ? -31 6.16 12.164 1 64.12 160 LYS A O 1
ATOM 1284 N N . ARG A 1 161 ? -30.5 8.117 12.719 1 52.22 161 ARG A N 1
ATOM 1285 C CA . ARG A 1 161 ? -31.672 8.281 13.578 1 52.22 161 ARG A CA 1
ATOM 1286 C C . ARG A 1 161 ? -32.844 8.922 12.812 1 52.22 161 ARG A C 1
ATOM 1288 O O . ARG A 1 161 ? -32.594 9.68 11.867 1 52.22 161 ARG A O 1
ATOM 1295 N N . PRO A 1 162 ? -33.969 8.336 12.938 1 47.88 162 PRO A N 1
ATOM 1296 C CA . PRO A 1 162 ? -35 9.242 12.414 1 47.88 162 PRO A CA 1
ATOM 1297 C C . PRO A 1 162 ? -34.688 10.711 12.68 1 47.88 162 PRO A C 1
ATOM 1299 O O . PRO A 1 162 ? -34.688 11.148 13.828 1 47.88 162 PRO A O 1
ATOM 1302 N N . VAL A 1 163 ? -33.656 11.195 12.203 1 49.5 163 VAL A N 1
ATOM 1303 C CA . VAL A 1 163 ? -33.156 12.555 12.258 1 49.5 163 VAL A CA 1
ATOM 1304 C C . VAL A 1 163 ? -34.281 13.539 12.539 1 49.5 163 VAL A C 1
ATOM 1306 O O . VAL A 1 163 ? -34.094 14.523 13.258 1 49.5 163 VAL A O 1
ATOM 1309 N N . LEU A 1 164 ? -35.406 13.18 12.008 1 48.59 164 LEU A N 1
ATOM 1310 C CA . LEU A 1 164 ? -36.531 14.102 12.125 1 48.59 164 LEU A CA 1
ATOM 1311 C C . LEU A 1 164 ? -37.125 14.078 13.531 1 48.59 164 LEU A C 1
ATOM 1313 O O . LEU A 1 164 ? -38 14.891 13.867 1 48.59 164 LEU A O 1
ATOM 1317 N N . ARG A 1 165 ? -36.656 13.031 14.312 1 43.19 165 ARG A N 1
ATOM 1318 C CA . ARG A 1 165 ? -37.188 13.055 15.656 1 43.19 165 ARG A CA 1
ATOM 1319 C C . ARG A 1 165 ? -36.344 13.898 16.594 1 43.19 165 ARG A C 1
ATOM 1321 O O . ARG A 1 165 ? -35.094 13.773 16.578 1 43.19 165 ARG A O 1
ATOM 1328 N N . LEU A 1 166 ? -36.719 14.992 16.953 1 45.5 166 LEU A N 1
ATOM 1329 C CA . LEU A 1 166 ? -36.188 15.977 17.875 1 45.5 166 LEU A CA 1
ATOM 1330 C C . LEU A 1 166 ? -35.625 15.305 19.141 1 45.5 166 LEU A C 1
ATOM 1332 O O . LEU A 1 166 ? -36.344 15.234 20.156 1 45.5 166 LEU A O 1
ATOM 1336 N N . GLU A 1 167 ? -35.125 14.062 19.078 1 50.12 167 GLU A N 1
ATOM 1337 C CA . GLU A 1 167 ? -34.625 13.5 20.328 1 50.12 167 GLU A CA 1
ATOM 1338 C C . GLU A 1 167 ? -33.438 14.312 20.875 1 50.12 167 GLU A C 1
ATOM 1340 O O . GLU A 1 167 ? -32.688 14.906 20.109 1 50.12 167 GLU A O 1
ATOM 1345 N N . LYS A 1 168 ? -33.594 14.711 22.188 1 55 168 LYS A N 1
ATOM 1346 C CA . LYS A 1 168 ? -32.594 15.422 22.969 1 55 168 LYS A CA 1
ATOM 1347 C C . LYS A 1 168 ? -31.203 14.781 22.812 1 55 168 LYS A C 1
ATOM 1349 O O . LYS A 1 168 ? -30.984 13.648 23.266 1 55 168 LYS A O 1
ATOM 1354 N N . LYS A 1 169 ? -30.297 15.195 21.922 1 64.44 169 LYS A N 1
ATOM 1355 C CA . LYS A 1 169 ? -28.938 14.711 21.672 1 64.44 169 LYS A CA 1
ATOM 1356 C C . LYS A 1 169 ? -27.984 15.148 22.766 1 64.44 169 LYS A C 1
ATOM 1358 O O . LYS A 1 169 ? -28.031 16.297 23.219 1 64.44 169 LYS A O 1
ATOM 1363 N N . LYS A 1 170 ? -27.375 14.211 23.516 1 81.69 170 LYS A N 1
ATOM 1364 C CA . LYS A 1 170 ? -26.266 14.516 24.406 1 81.69 170 LYS A CA 1
ATOM 1365 C C . LYS A 1 170 ? -25.016 14.922 23.609 1 81.69 170 LYS A C 1
ATOM 1367 O O . LYS A 1 170 ? -24.469 14.125 22.844 1 81.69 170 LYS A O 1
ATOM 1372 N N . PHE A 1 171 ? -24.641 16.188 23.828 1 90 171 PHE A N 1
ATOM 1373 C CA . PHE A 1 171 ? -23.578 16.734 23.016 1 90 171 PHE A CA 1
ATOM 1374 C C . PHE A 1 171 ? -22.219 16.531 23.688 1 90 171 PHE A C 1
ATOM 1376 O O . PHE A 1 171 ? -21.172 16.656 23.031 1 90 171 PHE A O 1
ATOM 1383 N N . VAL A 1 172 ? -22.203 16.188 24.938 1 92.75 172 VAL A N 1
ATOM 1384 C CA . VAL A 1 172 ? -20.938 16.141 25.641 1 92.75 172 VAL A CA 1
ATOM 1385 C C . VAL A 1 172 ? -20.438 14.695 25.703 1 92.75 172 VAL A C 1
ATOM 1387 O O . VAL A 1 172 ? -21.219 13.773 25.938 1 92.75 172 VAL A O 1
ATOM 1390 N N . LEU A 1 173 ? -19.219 14.516 25.406 1 94.38 173 LEU A N 1
ATOM 1391 C CA . LEU A 1 173 ? -18.547 13.227 25.5 1 94.38 173 LEU A CA 1
ATOM 1392 C C . LEU A 1 173 ? -17.344 13.32 26.453 1 94.38 173 LEU A C 1
ATOM 1394 O O . LEU A 1 173 ? -16.547 14.258 26.375 1 94.38 173 LEU A O 1
ATOM 1398 N N . THR A 1 174 ? -17.328 12.43 27.438 1 95.25 174 THR A N 1
ATOM 1399 C CA . THR A 1 174 ? -16.219 12.406 28.375 1 95.25 174 THR A CA 1
ATOM 1400 C C . THR A 1 174 ? -15.695 10.984 28.562 1 95.25 174 THR A C 1
ATOM 1402 O O . THR A 1 174 ? -16.422 10.117 29.062 1 95.25 174 THR A O 1
ATOM 1405 N N . ASN A 1 175 ? -14.602 10.68 28.125 1 96.12 175 ASN A N 1
ATOM 1406 C CA . ASN A 1 175 ? -13.906 9.406 28.297 1 96.12 175 ASN A CA 1
ATOM 1407 C C . ASN A 1 175 ? -12.391 9.586 28.219 1 96.12 175 ASN A C 1
ATOM 1409 O O . ASN A 1 175 ? -11.891 10.711 28.219 1 96.12 175 ASN A O 1
ATOM 1413 N N . PHE A 1 176 ? -11.617 8.547 28.141 1 96.44 176 PHE A N 1
ATOM 1414 C CA . PHE A 1 176 ? -10.164 8.641 28.141 1 96.44 176 PHE A CA 1
ATOM 1415 C C . PHE A 1 176 ? -9.648 9.141 26.797 1 96.44 176 PHE A C 1
ATOM 1417 O O . PHE A 1 176 ? -8.539 9.664 26.703 1 96.44 176 PHE A O 1
ATOM 1424 N N . VAL A 1 177 ? -10.453 8.977 25.766 1 97.56 177 VAL A N 1
ATOM 1425 C CA . VAL A 1 177 ? -10.062 9.492 24.453 1 97.56 177 VAL A CA 1
ATOM 1426 C C . VAL A 1 177 ? -10.086 11.023 24.484 1 97.56 177 VAL A C 1
ATOM 1428 O O . VAL A 1 177 ? -9.156 11.672 24 1 97.56 177 VAL A O 1
ATOM 1431 N N . THR A 1 178 ? -11.117 11.602 25.062 1 97.88 178 THR A N 1
ATOM 1432 C CA . THR A 1 178 ? -11.219 13.055 25.156 1 97.88 178 THR A CA 1
ATOM 1433 C C . THR A 1 178 ? -10.125 13.609 26.062 1 97.88 178 THR A C 1
ATOM 1435 O O . THR A 1 178 ? -9.531 14.656 25.766 1 97.88 178 THR A O 1
ATOM 1438 N N . PHE A 1 179 ? -9.898 12.914 27.078 1 97.56 179 PHE A N 1
ATOM 1439 C CA . PHE A 1 179 ? -8.812 13.312 27.969 1 97.56 179 PHE A CA 1
ATOM 1440 C C . PHE A 1 179 ? -7.488 13.352 27.219 1 97.56 179 PHE A C 1
ATOM 1442 O O . PHE A 1 179 ? -6.727 14.312 27.344 1 97.56 179 PHE A O 1
ATOM 1449 N N . SER A 1 180 ? -7.27 12.336 26.469 1 98.12 180 SER A N 1
ATOM 1450 C CA . SER A 1 180 ? -5.996 12.18 25.766 1 98.12 180 SER A CA 1
ATOM 1451 C C . SER A 1 180 ? -5.809 13.273 24.719 1 98.12 180 SER A C 1
ATOM 1453 O O . SER A 1 180 ? -4.719 13.836 24.594 1 98.12 180 SER A O 1
ATOM 1455 N N . ILE A 1 181 ? -6.793 13.57 23.953 1 98.19 181 ILE A N 1
ATOM 1456 C CA . ILE A 1 181 ? -6.633 14.57 22.906 1 98.19 181 ILE A CA 1
ATOM 1457 C C . ILE A 1 181 ? -6.445 15.953 23.531 1 98.19 181 ILE A C 1
ATOM 1459 O O . ILE A 1 181 ? -5.715 16.797 23 1 98.19 181 ILE A O 1
ATOM 1463 N N . ILE A 1 182 ? -7.113 16.25 24.625 1 98.44 182 ILE A N 1
ATOM 1464 C CA . ILE A 1 182 ? -6.926 17.516 25.328 1 98.44 182 ILE A CA 1
ATOM 1465 C C . ILE A 1 182 ? -5.48 17.625 25.812 1 98.44 182 ILE A C 1
ATOM 1467 O O . ILE A 1 182 ? -4.844 18.672 25.641 1 98.44 182 ILE A O 1
ATOM 1471 N N . CYS A 1 183 ? -4.984 16.531 26.312 1 97.88 183 CYS A N 1
ATOM 1472 C CA . CYS A 1 183 ? -3.588 16.516 26.734 1 97.88 183 CYS A CA 1
ATOM 1473 C C . CYS A 1 183 ? -2.658 16.781 25.562 1 97.88 183 CYS A C 1
ATOM 1475 O O . CYS A 1 183 ? -1.692 17.531 25.688 1 97.88 183 CYS A O 1
ATOM 1477 N N . GLN A 1 184 ? -2.961 16.172 24.453 1 98.19 184 GLN A N 1
ATOM 1478 C CA . GLN A 1 184 ? -2.131 16.375 23.266 1 98.19 184 GLN A CA 1
ATOM 1479 C C . GLN A 1 184 ? -2.104 17.844 22.859 1 98.19 184 GLN A C 1
ATOM 1481 O O . GLN A 1 184 ? -1.057 18.359 22.469 1 98.19 184 GLN A O 1
ATOM 1486 N N . VAL A 1 185 ? -3.258 18.484 22.906 1 98.38 185 VAL A N 1
ATOM 1487 C CA . VAL A 1 185 ? -3.314 19.906 22.578 1 98.38 185 VAL A CA 1
ATOM 1488 C C . VAL A 1 185 ? -2.436 20.688 23.562 1 98.38 185 VAL A C 1
ATOM 1490 O O . VAL A 1 185 ? -1.664 21.562 23.156 1 98.38 185 VAL A O 1
ATOM 1493 N N . ILE A 1 186 ? -2.488 20.328 24.781 1 98.06 186 ILE A N 1
ATOM 1494 C CA . ILE A 1 186 ? -1.733 21 25.828 1 98.06 186 ILE A CA 1
ATOM 1495 C C . ILE A 1 186 ? -0.238 20.766 25.625 1 98.06 186 ILE A C 1
ATOM 1497 O O . ILE A 1 186 ? 0.57 21.688 25.812 1 98.06 186 ILE A O 1
ATOM 1501 N N . PHE A 1 187 ? 0.157 19.594 25.219 1 97.38 187 PHE A N 1
ATOM 1502 C CA . PHE A 1 187 ? 1.56 19.219 25.078 1 97.38 187 PHE A CA 1
ATOM 1503 C C . PHE A 1 187 ? 2.258 20.109 24.062 1 97.38 187 PHE A C 1
ATOM 1505 O O . PHE A 1 187 ? 3.432 20.453 24.234 1 97.38 187 PHE A O 1
ATOM 1512 N N . LEU A 1 188 ? 1.562 20.484 23 1 97.75 188 LEU A N 1
ATOM 1513 C CA . LEU A 1 188 ? 2.15 21.391 22.031 1 97.75 188 LEU A CA 1
ATOM 1514 C C . LEU A 1 188 ? 2.631 22.672 22.688 1 97.75 188 LEU A C 1
ATOM 1516 O O . LEU A 1 188 ? 3.758 23.109 22.469 1 97.75 188 LEU A O 1
ATOM 1520 N N . TYR A 1 189 ? 1.857 23.203 23.625 1 97.81 189 TYR A N 1
ATOM 1521 C CA . TYR A 1 189 ? 2.141 24.5 24.203 1 97.81 189 TYR A CA 1
ATOM 1522 C C . TYR A 1 189 ? 3.109 24.375 25.375 1 97.81 189 TYR A C 1
ATOM 1524 O O . TYR A 1 189 ? 4.141 25.062 25.406 1 97.81 189 TYR A O 1
ATOM 1532 N N . VAL A 1 190 ? 2.895 23.484 26.188 1 96.19 190 VAL A N 1
ATOM 1533 C CA . VAL A 1 190 ? 3.707 23.359 27.391 1 96.19 190 VAL A CA 1
ATOM 1534 C C . VAL A 1 190 ? 5.137 22.984 27.016 1 96.19 190 VAL A C 1
ATOM 1536 O O . VAL A 1 190 ? 6.098 23.531 27.562 1 96.19 190 VAL A O 1
ATOM 1539 N N . PHE A 1 191 ? 5.262 22.094 26.125 1 96.44 191 PHE A N 1
ATOM 1540 C CA . PHE A 1 191 ? 6.609 21.672 25.766 1 96.44 191 PHE A CA 1
ATOM 1541 C C . PHE A 1 191 ? 7.293 22.703 24.891 1 96.44 191 PHE A C 1
ATOM 1543 O O . PHE A 1 191 ? 8.523 22.797 24.859 1 96.44 191 PHE A O 1
ATOM 1550 N N . SER A 1 192 ? 6.504 23.5 24.109 1 96.75 192 SER A N 1
ATOM 1551 C CA . SER A 1 192 ? 7.098 24.656 23.453 1 96.75 192 SER A CA 1
ATOM 1552 C C . SER A 1 192 ? 7.699 25.609 24.484 1 96.75 192 SER A C 1
ATOM 1554 O O . SER A 1 192 ? 8.805 26.125 24.297 1 96.75 192 SER A O 1
ATOM 1556 N N . TYR A 1 193 ? 6.953 25.844 25.578 1 96.62 193 TYR A N 1
ATOM 1557 C CA . TYR A 1 193 ? 7.418 26.688 26.672 1 96.62 193 TYR A CA 1
ATOM 1558 C C . TYR A 1 193 ? 8.695 26.141 27.281 1 96.62 193 TYR A C 1
ATOM 1560 O O . TYR A 1 193 ? 9.648 26.875 27.531 1 96.62 193 TYR A O 1
ATOM 1568 N N . VAL A 1 194 ? 8.758 24.844 27.469 1 95.06 194 VAL A N 1
ATOM 1569 C CA . VAL A 1 194 ? 9.883 24.203 28.141 1 95.06 194 VAL A CA 1
ATOM 1570 C C . VAL A 1 194 ? 11.133 24.312 27.25 1 95.06 194 VAL A C 1
ATOM 1572 O O . VAL A 1 194 ? 12.242 24.453 27.766 1 95.06 194 VAL A O 1
ATOM 1575 N N . HIS A 1 195 ? 10.977 24.328 25.969 1 95.88 195 HIS A N 1
ATOM 1576 C CA . HIS A 1 195 ? 12.094 24.391 25.031 1 95.88 195 HIS A CA 1
ATOM 1577 C C . HIS A 1 195 ? 12.664 25.797 24.953 1 95.88 195 HIS A C 1
ATOM 1579 O O . HIS A 1 195 ? 13.828 25.984 24.578 1 95.88 195 HIS A O 1
ATOM 1585 N N . LYS A 1 196 ? 11.836 26.844 25.328 1 96.38 196 LYS A N 1
ATOM 1586 C CA . LYS A 1 196 ? 12.227 28.234 25.172 1 96.38 196 LYS A CA 1
ATOM 1587 C C . LYS A 1 196 ? 13.023 28.719 26.391 1 96.38 196 LYS A C 1
ATOM 1589 O O . LYS A 1 196 ? 12.508 29.469 27.219 1 96.38 196 LYS A O 1
ATOM 1594 N N . THR A 1 197 ? 14.328 28.438 26.344 1 95.19 197 THR A N 1
ATOM 1595 C CA . THR A 1 197 ? 15.164 28.688 27.516 1 95.19 197 THR A CA 1
ATOM 1596 C C . THR A 1 197 ? 16.109 29.859 27.266 1 95.19 197 THR A C 1
ATOM 1598 O O . THR A 1 197 ? 16.75 30.359 28.188 1 95.19 197 THR A O 1
ATOM 1601 N N . GLY A 1 198 ? 16.172 30.391 26.047 1 96.31 198 GLY A N 1
ATOM 1602 C CA . GLY A 1 198 ? 17.109 31.453 25.688 1 96.31 198 GLY A CA 1
ATOM 1603 C C . GLY A 1 198 ? 16.797 32.781 26.375 1 96.31 198 GLY A C 1
ATOM 1604 O O . GLY A 1 198 ? 15.656 33.031 26.734 1 96.31 198 GLY A O 1
ATOM 1605 N N . ASP A 1 199 ? 17.766 33.562 26.406 1 96.81 199 ASP A N 1
ATOM 1606 C CA . ASP A 1 199 ? 17.625 34.875 27.062 1 96.81 199 ASP A CA 1
ATOM 1607 C C . ASP A 1 199 ? 16.625 35.75 26.312 1 96.81 199 ASP A C 1
ATOM 1609 O O . ASP A 1 199 ? 15.938 36.562 26.922 1 96.81 199 ASP A O 1
ATOM 1613 N N . GLU A 1 200 ? 16.562 35.531 25.078 1 96.19 200 GLU A N 1
ATOM 1614 C CA . GLU A 1 200 ? 15.648 36.312 24.25 1 96.19 200 GLU A CA 1
ATOM 1615 C C . GLU A 1 200 ? 14.195 36.094 24.672 1 96.19 200 GLU A C 1
ATOM 1617 O O . GLU A 1 200 ? 13.344 36.969 24.5 1 96.19 200 GLU A O 1
ATOM 1622 N N . TRP A 1 201 ? 14 34.938 25.234 1 97.25 201 TRP A N 1
ATOM 1623 C CA . TRP A 1 201 ? 12.648 34.594 25.688 1 97.25 201 TRP A CA 1
ATOM 1624 C C . TRP A 1 201 ? 12.453 34.969 27.156 1 97.25 201 TRP A C 1
ATOM 1626 O O . TRP A 1 201 ? 11.391 35.469 27.531 1 97.25 201 TRP A O 1
ATOM 1636 N N . ARG A 1 202 ? 13.43 34.875 27.969 1 96.81 202 ARG A N 1
ATOM 1637 C CA . ARG A 1 202 ? 13.172 34.812 29.406 1 96.81 202 ARG A CA 1
ATOM 1638 C C . ARG A 1 202 ? 13.828 36 30.109 1 96.81 202 ARG A C 1
ATOM 1640 O O . ARG A 1 202 ? 13.484 36.312 31.266 1 96.81 202 ARG A O 1
ATOM 1647 N N . VAL A 1 203 ? 14.672 36.656 29.391 1 96.94 203 VAL A N 1
ATOM 1648 C CA . VAL A 1 203 ? 15.398 37.719 30.062 1 96.94 203 VAL A CA 1
ATOM 1649 C C . VAL A 1 203 ? 15.148 39.062 29.359 1 96.94 203 VAL A C 1
ATOM 1651 O O . VAL A 1 203 ? 14.43 39.938 29.875 1 96.94 203 VAL A O 1
ATOM 1654 N N . ASP A 1 204 ? 15.555 39.062 28.078 1 94.62 204 ASP A N 1
ATOM 1655 C CA . ASP A 1 204 ? 15.5 40.312 27.328 1 94.62 204 ASP A CA 1
ATOM 1656 C C . ASP A 1 204 ? 14.148 40.5 26.641 1 94.62 204 ASP A C 1
ATOM 1658 O O . ASP A 1 204 ? 13.805 41.594 26.203 1 94.62 204 ASP A O 1
ATOM 1662 N N . TYR A 1 205 ? 13.43 39.375 26.438 1 97.38 205 TYR A N 1
ATOM 1663 C CA . TYR A 1 205 ? 12.125 39.375 25.797 1 97.38 205 TYR A CA 1
ATOM 1664 C C . TYR A 1 205 ? 12.195 39.969 24.406 1 97.38 205 TYR A C 1
ATOM 1666 O O . TYR A 1 205 ? 11.352 40.812 24.047 1 97.38 205 TYR A O 1
ATOM 1674 N N . THR A 1 206 ? 13.227 39.625 23.672 1 96.19 206 THR A N 1
ATOM 1675 C CA . THR A 1 206 ? 13.422 40.125 22.328 1 96.19 206 THR A CA 1
ATOM 1676 C C . THR A 1 206 ? 13.133 39.062 21.281 1 96.19 206 THR A C 1
ATOM 1678 O O . THR A 1 206 ? 13.43 39.219 20.109 1 96.19 206 THR A O 1
ATOM 1681 N N . ALA A 1 207 ? 12.602 37.969 21.703 1 97.25 207 ALA A N 1
ATOM 1682 C CA . ALA A 1 207 ? 12.406 36.812 20.812 1 97.25 207 ALA A CA 1
ATOM 1683 C C . ALA A 1 207 ? 11.5 37.188 19.656 1 97.25 207 ALA A C 1
ATOM 1685 O O . ALA A 1 207 ? 11.789 36.844 18.5 1 97.25 207 ALA A O 1
ATOM 1686 N N . SER A 1 208 ? 10.383 37.844 19.859 1 96.31 208 SER A N 1
ATOM 1687 C CA . SER A 1 208 ? 9.469 38.25 18.781 1 96.31 208 SER A CA 1
ATOM 1688 C C . SER A 1 208 ? 10.133 39.188 17.797 1 96.31 208 SER A C 1
ATOM 1690 O O . SER A 1 208 ? 9.867 39.125 16.594 1 96.31 208 SER A O 1
ATOM 1692 N N . TYR A 1 209 ? 10.992 40.031 18.312 1 95.25 209 TYR A N 1
ATOM 1693 C CA . TYR A 1 209 ? 11.727 40.938 17.438 1 95.25 209 TYR A CA 1
ATOM 1694 C C . TYR A 1 209 ? 12.578 40.188 16.438 1 95.25 209 TYR A C 1
ATOM 1696 O O . TYR A 1 209 ? 12.484 40.406 15.234 1 95.25 209 TYR A O 1
ATOM 1704 N N . TYR A 1 210 ? 13.312 39.281 16.953 1 95.25 210 TYR A N 1
ATOM 1705 C CA . TYR A 1 210 ? 14.211 38.531 16.094 1 95.25 210 TYR A CA 1
ATOM 1706 C C . TYR A 1 210 ? 13.43 37.656 15.133 1 95.25 210 TYR A C 1
ATOM 1708 O O . TYR A 1 210 ? 13.766 37.562 13.945 1 95.25 210 TYR A O 1
ATOM 1716 N N . ALA A 1 211 ? 12.414 37 15.625 1 95.5 211 ALA A N 1
ATOM 1717 C CA . ALA A 1 211 ? 11.609 36.094 14.797 1 95.5 211 ALA A CA 1
ATOM 1718 C C . ALA A 1 211 ? 10.938 36.875 13.648 1 95.5 211 ALA A C 1
ATOM 1720 O O . ALA A 1 211 ? 10.867 36.375 12.531 1 95.5 211 ALA A O 1
ATOM 1721 N N . LEU A 1 212 ? 10.492 38.062 13.891 1 95.25 212 LEU A N 1
ATOM 1722 C CA . LEU A 1 212 ? 9.727 38.844 12.906 1 95.25 212 LEU A CA 1
ATOM 1723 C C . LEU A 1 212 ? 10.664 39.594 11.961 1 95.25 212 LEU A C 1
ATOM 1725 O O . LEU A 1 212 ? 10.211 40.188 10.992 1 95.25 212 LEU A O 1
ATOM 1729 N N . GLN A 1 213 ? 12.016 39.469 12.188 1 92 213 GLN A N 1
ATOM 1730 C CA . GLN A 1 213 ? 12.992 40.094 11.305 1 92 213 GLN A CA 1
ATOM 1731 C C . GLN A 1 213 ? 13.352 39.156 10.141 1 92 213 GLN A C 1
ATOM 1733 O O . GLN A 1 213 ? 13.945 39.594 9.156 1 92 213 GLN A O 1
ATOM 1738 N N . LEU A 1 214 ? 12.953 37.969 10.273 1 93.62 214 LEU A N 1
ATOM 1739 C CA . LEU A 1 214 ? 13.289 36.969 9.234 1 93.62 214 LEU A CA 1
ATOM 1740 C C . LEU A 1 214 ? 12.391 37.156 8.016 1 93.62 214 LEU A C 1
ATOM 1742 O O . LEU A 1 214 ? 11.219 36.781 8.039 1 93.62 214 LEU A O 1
ATOM 1746 N N . ASP A 1 215 ? 12.945 37.5 6.914 1 92.56 215 ASP A N 1
ATOM 1747 C CA . ASP A 1 215 ? 12.203 37.906 5.73 1 92.56 215 ASP A CA 1
ATOM 1748 C C . ASP A 1 215 ? 11.422 36.75 5.125 1 92.56 215 ASP A C 1
ATOM 1750 O O . ASP A 1 215 ? 10.383 36.938 4.496 1 92.56 215 ASP A O 1
ATOM 1754 N N . TYR A 1 216 ? 11.953 35.562 5.316 1 92.19 216 TYR A N 1
ATOM 1755 C CA . TYR A 1 216 ? 11.25 34.438 4.734 1 92.19 216 TYR A CA 1
ATOM 1756 C C . TYR A 1 216 ? 10.031 34.062 5.562 1 92.19 216 TYR A C 1
ATOM 1758 O O . TYR A 1 216 ? 9.156 33.312 5.098 1 92.19 216 TYR A O 1
ATOM 1766 N N . PHE A 1 217 ? 9.805 34.656 6.754 1 93.44 217 PHE A N 1
ATOM 1767 C CA . PHE A 1 217 ? 8.664 34.312 7.602 1 93.44 217 PHE A CA 1
ATOM 1768 C C . PHE A 1 217 ? 7.711 35.5 7.707 1 93.44 217 PHE A C 1
ATOM 1770 O O . PHE A 1 217 ? 6.5 35.312 7.848 1 93.44 217 PHE A O 1
ATOM 1777 N N . ARG A 1 218 ? 8.203 36.656 7.676 1 93.25 218 ARG A N 1
ATOM 1778 C CA . ARG A 1 218 ? 7.414 37.812 8.062 1 93.25 218 ARG A CA 1
ATOM 1779 C C . ARG A 1 218 ? 6.406 38.188 6.973 1 93.25 218 ARG A C 1
ATOM 1781 O O . ARG A 1 218 ? 6.703 38.062 5.781 1 93.25 218 ARG A O 1
ATOM 1788 N N . THR A 1 219 ? 5.273 38.625 7.387 1 94.69 219 THR A N 1
ATOM 1789 C CA . THR A 1 219 ? 4.234 39.125 6.492 1 94.69 219 THR A CA 1
ATOM 1790 C C . THR A 1 219 ? 4.277 40.656 6.426 1 94.69 219 THR A C 1
ATOM 1792 O O . THR A 1 219 ? 5.105 41.281 7.086 1 94.69 219 THR A O 1
ATOM 1795 N N . PHE A 1 220 ? 3.35 41.219 5.656 1 93.06 220 PHE A N 1
ATOM 1796 C CA . PHE A 1 220 ? 3.328 42.656 5.457 1 93.06 220 PHE A CA 1
ATOM 1797 C C . PHE A 1 220 ? 2.943 43.375 6.742 1 93.06 220 PHE A C 1
ATOM 1799 O O . PHE A 1 220 ? 3.326 44.531 6.953 1 93.06 220 PHE A O 1
ATOM 1806 N N . LEU A 1 221 ? 2.295 42.75 7.676 1 95.19 221 LEU A N 1
ATOM 1807 C CA . LEU A 1 221 ? 1.845 43.344 8.922 1 95.19 221 LEU A CA 1
ATOM 1808 C C . LEU A 1 221 ? 3.027 43.656 9.844 1 95.19 221 LEU A C 1
ATOM 1810 O O . LEU A 1 221 ? 2.934 44.5 10.727 1 95.19 221 LEU A O 1
ATOM 1814 N N . VAL A 1 222 ? 4.078 42.969 9.617 1 94.62 222 VAL A N 1
ATOM 1815 C CA . VAL A 1 222 ? 5.254 43.125 10.469 1 94.62 222 VAL A CA 1
ATOM 1816 C C . VAL A 1 222 ? 5.879 44.5 10.242 1 94.62 222 VAL A C 1
ATOM 1818 O O . VAL A 1 222 ? 6.457 45.094 11.156 1 94.62 222 VAL A O 1
ATOM 1821 N N . ASP A 1 223 ? 5.789 45.062 9.023 1 91.62 223 ASP A N 1
ATOM 1822 C CA . ASP A 1 223 ? 6.328 46.375 8.727 1 91.62 223 ASP A CA 1
ATOM 1823 C C . ASP A 1 223 ? 5.73 47.438 9.641 1 91.62 223 ASP A C 1
ATOM 1825 O O . ASP A 1 223 ? 6.375 48.438 9.938 1 91.62 223 ASP A O 1
ATOM 1829 N N . TYR A 1 224 ? 4.609 47.125 10.156 1 93 224 TYR A N 1
ATOM 1830 C CA . TYR A 1 224 ? 3.934 48.062 11.031 1 93 224 TYR A CA 1
ATOM 1831 C C . TYR A 1 224 ? 4.305 47.844 12.492 1 93 224 TYR A C 1
ATOM 1833 O O . TYR A 1 224 ? 4.691 48.781 13.195 1 93 224 TYR A O 1
ATOM 1841 N N . ILE A 1 225 ? 4.332 46.656 12.875 1 93.81 225 ILE A N 1
ATOM 1842 C CA . ILE A 1 225 ? 4.469 46.344 14.297 1 93.81 225 ILE A CA 1
ATOM 1843 C C . ILE A 1 225 ? 5.934 46.469 14.711 1 93.81 225 ILE A C 1
ATOM 1845 O O . ILE A 1 225 ? 6.234 46.688 15.883 1 93.81 225 ILE A O 1
ATOM 1849 N N . ILE A 1 226 ? 6.828 46.281 13.812 1 91 226 ILE A N 1
ATOM 1850 C CA . ILE A 1 226 ? 8.258 46.25 14.117 1 91 226 ILE A CA 1
ATOM 1851 C C . ILE A 1 226 ? 8.695 47.625 14.656 1 91 226 ILE A C 1
ATOM 1853 O O . ILE A 1 226 ? 9.711 47.719 15.352 1 91 226 ILE A O 1
ATOM 1857 N N . GLU A 1 227 ? 7.938 48.656 14.477 1 89.31 227 GLU A N 1
ATOM 1858 C CA . GLU A 1 227 ? 8.25 50.031 14.906 1 89.31 227 GLU A CA 1
ATOM 1859 C C . GLU A 1 227 ? 7.887 50.25 16.375 1 89.31 227 GLU A C 1
ATOM 1861 O O . GLU A 1 227 ? 8.242 51.25 16.969 1 89.31 227 GLU A O 1
ATOM 1866 N N . PHE A 1 228 ? 7.328 49.25 16.922 1 92.88 228 PHE A N 1
ATOM 1867 C CA . PHE A 1 228 ? 6.883 49.375 18.312 1 92.88 228 PHE A CA 1
ATOM 1868 C C . PHE A 1 228 ? 7.586 48.375 19.203 1 92.88 228 PHE A C 1
ATOM 1870 O O . PHE A 1 228 ? 7.008 47.344 19.562 1 92.88 228 PHE A O 1
ATOM 1877 N N . PRO A 1 229 ? 8.734 48.688 19.719 1 91.31 229 PRO A N 1
ATOM 1878 C CA . PRO A 1 229 ? 9.531 47.75 20.5 1 91.31 229 PRO A CA 1
ATOM 1879 C C . PRO A 1 229 ? 8.805 47.281 21.75 1 91.31 229 PRO A C 1
ATOM 1881 O O . PRO A 1 229 ? 8.953 46.094 22.141 1 91.31 229 PRO A O 1
ATOM 1884 N N . ASN A 1 230 ? 8.062 48.125 22.391 1 94.12 230 ASN A N 1
ATOM 1885 C CA . ASN A 1 230 ? 7.34 47.719 23.594 1 94.12 230 ASN A CA 1
ATOM 1886 C C . ASN A 1 230 ? 6.25 46.719 23.266 1 94.12 230 ASN A C 1
ATOM 1888 O O . ASN A 1 230 ? 5.984 45.812 24.062 1 94.12 230 ASN A O 1
ATOM 1892 N N . ALA A 1 231 ? 5.695 46.938 22.188 1 95.5 231 ALA A N 1
ATOM 1893 C CA . ALA A 1 231 ? 4.684 45.969 21.75 1 95.5 231 ALA A CA 1
ATOM 1894 C C . ALA A 1 231 ? 5.305 44.594 21.484 1 95.5 231 ALA A C 1
ATOM 1896 O O . ALA A 1 231 ? 4.703 43.562 21.797 1 95.5 231 ALA A O 1
ATOM 1897 N N . LEU A 1 232 ? 6.418 44.625 20.953 1 96.19 232 LEU A N 1
ATOM 1898 C CA . LEU A 1 232 ? 7.117 43.375 20.656 1 96.19 232 LEU A CA 1
ATOM 1899 C C . LEU A 1 232 ? 7.531 42.656 21.953 1 96.19 232 LEU A C 1
ATOM 1901 O O . LEU A 1 232 ? 7.449 41.438 22.031 1 96.19 232 LEU A O 1
ATOM 1905 N N . LYS A 1 233 ? 7.996 43.375 22.859 1 96.75 233 LYS A N 1
ATOM 1906 C CA . LYS A 1 233 ? 8.328 42.812 24.156 1 96.75 233 LYS A CA 1
ATOM 1907 C C . LYS A 1 233 ? 7.109 42.188 24.812 1 96.75 233 LYS A C 1
ATOM 1909 O O . LYS A 1 233 ? 7.195 41.094 25.359 1 96.75 233 LYS A O 1
ATOM 1914 N N . LEU A 1 234 ? 6.039 42.906 24.75 1 97.12 234 LEU A N 1
ATOM 1915 C CA . LEU A 1 234 ? 4.793 42.375 25.297 1 97.12 234 LEU A CA 1
ATOM 1916 C C . LEU A 1 234 ? 4.371 41.125 24.578 1 97.12 234 LEU A C 1
ATOM 1918 O O . LEU A 1 234 ? 3.9 40.156 25.203 1 97.12 234 LEU A O 1
ATOM 1922 N N . MET A 1 235 ? 4.508 41.125 23.297 1 97.19 235 MET A N 1
ATOM 1923 C CA . MET A 1 235 ? 4.172 39.969 22.516 1 97.19 235 MET A CA 1
ATOM 1924 C C . MET A 1 235 ? 5.016 38.75 22.938 1 97.19 235 MET A C 1
ATOM 1926 O O . MET A 1 235 ? 4.512 37.625 23.031 1 97.19 235 MET A O 1
ATOM 1930 N N . THR A 1 236 ? 6.27 38.938 23.156 1 97.94 236 THR A N 1
ATOM 1931 C CA . THR A 1 236 ? 7.168 37.875 23.594 1 97.94 236 THR A CA 1
ATOM 1932 C C . THR A 1 236 ? 6.711 37.312 24.922 1 97.94 236 THR A C 1
ATOM 1934 O O . THR A 1 236 ? 6.637 36.094 25.078 1 97.94 236 THR A O 1
ATOM 1937 N N . ILE A 1 237 ? 6.336 38.188 25.812 1 98.06 237 ILE A N 1
ATOM 1938 C CA . ILE A 1 237 ? 5.887 37.781 27.141 1 98.06 237 ILE A CA 1
ATOM 1939 C C . ILE A 1 237 ? 4.578 37 27.016 1 98.06 237 ILE A C 1
ATOM 1941 O O . ILE A 1 237 ? 4.422 35.938 27.641 1 98.06 237 ILE A O 1
ATOM 1945 N N . LEU A 1 238 ? 3.738 37.469 26.234 1 97.62 238 LEU A N 1
ATOM 1946 C CA . LEU A 1 238 ? 2.436 36.812 26.062 1 97.62 238 LEU A CA 1
ATOM 1947 C C . LEU A 1 238 ? 2.584 35.438 25.438 1 97.62 238 LEU A C 1
ATOM 1949 O O . LEU A 1 238 ? 1.94 34.469 25.859 1 97.62 238 LEU A O 1
ATOM 1953 N N . VAL A 1 239 ? 3.385 35.375 24.391 1 97.88 239 VAL A N 1
ATOM 1954 C CA . VAL A 1 239 ? 3.58 34.062 23.734 1 97.88 239 VAL A CA 1
ATOM 1955 C C . VAL A 1 239 ? 4.195 33.062 24.703 1 97.88 239 VAL A C 1
ATOM 1957 O O . VAL A 1 239 ? 3.691 31.969 24.859 1 97.88 239 VAL A O 1
ATOM 1960 N N . LEU A 1 240 ? 5.246 33.469 25.391 1 98.06 240 LEU A N 1
ATOM 1961 C CA . LEU A 1 240 ? 5.973 32.562 26.281 1 98.06 240 LEU A CA 1
ATOM 1962 C C . LEU A 1 240 ? 5.074 32.094 27.422 1 98.06 240 LEU A C 1
ATOM 1964 O O . LEU A 1 240 ? 4.895 30.891 27.594 1 98.06 240 LEU A O 1
ATOM 1968 N N . TYR A 1 241 ? 4.445 32.938 28.094 1 97.94 241 TYR A N 1
ATOM 1969 C CA . TYR A 1 241 ? 3.752 32.562 29.328 1 97.94 241 TYR A CA 1
ATOM 1970 C C . TYR A 1 241 ? 2.363 32.031 29.031 1 97.94 241 TYR A C 1
ATOM 1972 O O . TYR A 1 241 ? 1.849 31.188 29.766 1 97.94 241 TYR A O 1
ATOM 1980 N N . TYR A 1 242 ? 1.749 32.5 28.016 1 98.12 242 TYR A N 1
ATOM 1981 C CA . TYR A 1 242 ? 0.47 31.891 27.656 1 98.12 242 TYR A CA 1
ATOM 1982 C C . TYR A 1 242 ? 0.66 30.453 27.188 1 98.12 242 TYR A C 1
ATOM 1984 O O . TYR A 1 242 ? -0.163 29.578 27.484 1 98.12 242 TYR A O 1
ATOM 1992 N N . GLU A 1 243 ? 1.68 30.188 26.391 1 97.94 243 GLU A N 1
ATOM 1993 C CA . GLU A 1 243 ? 1.985 28.812 26.016 1 97.94 243 GLU A CA 1
ATOM 1994 C C . GLU A 1 243 ? 2.273 27.953 27.234 1 97.94 243 GLU A C 1
ATOM 1996 O O . GLU A 1 243 ? 1.817 26.812 27.328 1 97.94 243 GLU A O 1
ATOM 2001 N N . GLY A 1 244 ? 2.904 28.469 28.188 1 97.31 244 GLY A N 1
ATOM 2002 C CA . GLY A 1 244 ? 3.299 27.719 29.359 1 97.31 244 GLY A CA 1
ATOM 2003 C C . GLY A 1 244 ? 2.156 27.484 30.328 1 97.31 244 GLY A C 1
ATOM 2004 O O . GLY A 1 244 ? 2.029 26.391 30.891 1 97.31 244 GLY A O 1
ATOM 2005 N N . PHE A 1 245 ? 1.256 28.484 30.469 1 97.56 245 PHE A N 1
ATOM 2006 C CA . PHE A 1 245 ? 0.34 28.422 31.594 1 97.56 245 PHE A CA 1
ATOM 2007 C C . PHE A 1 245 ? -1.096 28.656 31.141 1 97.56 245 PHE A C 1
ATOM 2009 O O . PHE A 1 245 ? -2.031 28.531 31.938 1 97.56 245 PHE A O 1
ATOM 2016 N N . GLY A 1 246 ? -1.296 28.984 29.938 1 98 246 GLY A N 1
ATOM 2017 C CA . GLY A 1 246 ? -2.639 29.25 29.453 1 98 246 GLY A CA 1
ATOM 2018 C C . GLY A 1 246 ? -3.576 28.062 29.609 1 98 246 GLY A C 1
ATOM 2019 O O . GLY A 1 246 ? -4.777 28.25 29.812 1 98 246 GLY A O 1
ATOM 2020 N N . SER A 1 247 ? -3.053 26.859 29.562 1 97.69 247 SER A N 1
ATOM 2021 C CA . SER A 1 247 ? -3.877 25.656 29.594 1 97.69 247 SER A CA 1
ATOM 2022 C C . SER A 1 247 ? -4.469 25.438 30.984 1 97.69 247 SER A C 1
ATOM 2024 O O . SER A 1 247 ? -5.426 24.672 31.141 1 97.69 247 SER A O 1
ATOM 2026 N N . VAL A 1 248 ? -4.02 26.078 32 1 97.56 248 VAL A N 1
ATOM 2027 C CA . VAL A 1 248 ? -4.582 26 33.344 1 97.56 248 VAL A CA 1
ATOM 2028 C C . VAL A 1 248 ? -6.02 26.516 33.344 1 97.56 248 VAL A C 1
ATOM 2030 O O . VAL A 1 248 ? -6.859 26.047 34.125 1 97.56 248 VAL A O 1
ATOM 2033 N N . LEU A 1 249 ? -6.301 27.422 32.438 1 97.94 249 LEU A N 1
ATOM 2034 C CA . LEU A 1 249 ? -7.633 28 32.312 1 97.94 249 LEU A CA 1
ATOM 2035 C C . LEU A 1 249 ? -8.656 26.969 31.875 1 97.94 249 LEU A C 1
ATOM 2037 O O . LEU A 1 249 ? -9.859 27.156 32.062 1 97.94 249 LEU A O 1
ATOM 2041 N N . PHE A 1 250 ? -8.156 25.828 31.297 1 97.75 250 PHE A N 1
ATOM 2042 C CA . PHE A 1 250 ? -9.062 24.781 30.844 1 97.75 250 PHE A CA 1
ATOM 2043 C C . PHE A 1 250 ? -9.703 24.078 32.031 1 97.75 250 PHE A C 1
ATOM 2045 O O . PHE A 1 250 ? -10.75 23.438 31.891 1 97.75 250 PHE A O 1
ATOM 2052 N N . PHE A 1 251 ? -9.062 24.219 33.25 1 97.25 251 PHE A N 1
ATOM 2053 C CA . PHE A 1 251 ? -9.469 23.391 34.375 1 97.25 251 PHE A CA 1
ATOM 2054 C C . PHE A 1 251 ? -9.891 24.25 35.562 1 97.25 251 PHE A C 1
ATOM 2056 O O . PHE A 1 251 ? -9.797 23.828 36.688 1 97.25 251 PHE A O 1
ATOM 2063 N N . SER A 1 252 ? -10.422 25.391 35.281 1 96.44 252 SER A N 1
ATOM 2064 C CA . SER A 1 252 ? -10.867 26.281 36.344 1 96.44 252 SER A CA 1
ATOM 2065 C C . SER A 1 252 ? -12.117 25.734 37.031 1 96.44 252 SER A C 1
ATOM 2067 O O . SER A 1 252 ? -13.078 25.359 36.375 1 96.44 252 SER A O 1
ATOM 2069 N N . PRO A 1 253 ? -12.133 25.75 38.375 1 93.56 253 PRO A N 1
ATOM 2070 C CA . PRO A 1 253 ? -13.312 25.266 39.094 1 93.56 253 PRO A CA 1
ATOM 2071 C C . PRO A 1 253 ? -14.406 26.328 39.188 1 93.56 253 PRO A C 1
ATOM 2073 O O . PRO A 1 253 ? -15.555 26.016 39.531 1 93.56 253 PRO A O 1
ATOM 2076 N N . VAL A 1 254 ? -14.039 27.609 39 1 94.75 254 VAL A N 1
ATOM 2077 C CA . VAL A 1 254 ? -14.992 28.719 39.062 1 94.75 254 VAL A CA 1
ATOM 2078 C C . VAL A 1 254 ? -15.281 29.203 37.625 1 94.75 254 VAL A C 1
ATOM 2080 O O . VAL A 1 254 ? -14.367 29.359 36.812 1 94.75 254 VAL A O 1
ATOM 2083 N N . PHE A 1 255 ? -16.516 29.438 37.438 1 95.94 255 PHE A N 1
ATOM 2084 C CA . PHE A 1 255 ? -16.906 29.828 36.062 1 95.94 255 PHE A CA 1
ATOM 2085 C C . PHE A 1 255 ? -16.234 28.922 35.031 1 95.94 255 PHE A C 1
ATOM 2087 O O . PHE A 1 255 ? -15.602 29.406 34.094 1 95.94 255 PHE A O 1
ATOM 2094 N N . THR A 1 256 ? -16.328 27.641 35.281 1 96.38 256 THR A N 1
ATOM 2095 C CA . THR A 1 256 ? -15.578 26.578 34.594 1 96.38 256 THR A CA 1
ATOM 2096 C C . THR A 1 256 ? -15.719 26.688 33.094 1 96.38 256 THR A C 1
ATOM 2098 O O . THR A 1 256 ? -14.727 26.719 32.375 1 96.38 256 THR A O 1
ATOM 2101 N N . ALA A 1 257 ? -16.906 26.828 32.562 1 96.81 257 ALA A N 1
ATOM 2102 C CA . ALA A 1 257 ? -17.156 26.828 31.109 1 96.81 257 ALA A CA 1
ATOM 2103 C C . ALA A 1 257 ? -16.672 28.125 30.469 1 96.81 257 ALA A C 1
ATOM 2105 O O . ALA A 1 257 ? -16.031 28.109 29.422 1 96.81 257 ALA A O 1
ATOM 2106 N N . GLN A 1 258 ? -16.922 29.234 31.141 1 97.06 258 GLN A N 1
ATOM 2107 C CA . GLN A 1 258 ? -16.562 30.547 30.578 1 97.06 258 GLN A CA 1
ATOM 2108 C C . GLN A 1 258 ? -15.055 30.734 30.531 1 97.06 258 GLN A C 1
ATOM 2110 O O . GLN A 1 258 ? -14.523 31.219 29.531 1 97.06 258 GLN A O 1
ATOM 2115 N N . ILE A 1 259 ? -14.445 30.312 31.578 1 97.94 259 ILE A N 1
ATOM 2116 C CA . ILE A 1 259 ? -12.992 30.484 31.641 1 97.94 259 ILE A CA 1
ATOM 2117 C C . ILE A 1 259 ? -12.32 29.516 30.672 1 97.94 259 ILE A C 1
ATOM 2119 O O . ILE A 1 259 ? -11.328 29.875 30.031 1 97.94 259 ILE A O 1
ATOM 2123 N N . ARG A 1 260 ? -12.828 28.344 30.578 1 97.94 260 ARG A N 1
ATOM 2124 C CA . ARG A 1 260 ? -12.297 27.406 29.594 1 97.94 260 ARG A CA 1
ATOM 2125 C C . ARG A 1 260 ? -12.445 27.969 28.188 1 97.94 260 ARG A C 1
ATOM 2127 O O . ARG A 1 260 ? -11.523 27.859 27.375 1 97.94 260 ARG A O 1
ATOM 2134 N N . ALA A 1 261 ? -13.578 28.547 27.891 1 98.12 261 ALA A N 1
ATOM 2135 C CA . ALA A 1 261 ? -13.805 29.172 26.594 1 98.12 261 ALA A CA 1
ATOM 2136 C C . ALA A 1 261 ? -12.812 30.297 26.328 1 98.12 261 ALA A C 1
ATOM 2138 O O . ALA A 1 261 ? -12.312 30.453 25.219 1 98.12 261 ALA A O 1
ATOM 2139 N N . LEU A 1 262 ? -12.594 31.047 27.359 1 97.75 262 LEU A N 1
ATOM 2140 C CA . LEU A 1 262 ? -11.625 32.156 27.25 1 97.75 262 LEU A CA 1
ATOM 2141 C C . LEU A 1 262 ? -10.227 31.609 26.984 1 97.75 262 LEU A C 1
ATOM 2143 O O . LEU A 1 262 ? -9.484 32.156 26.172 1 97.75 262 LEU A O 1
ATOM 2147 N N . GLY A 1 263 ? -9.875 30.594 27.719 1 98.12 263 GLY A N 1
ATOM 2148 C CA . GLY A 1 263 ? -8.602 29.953 27.453 1 98.12 263 GLY A CA 1
ATOM 2149 C C . GLY A 1 263 ? -8.461 29.453 26.031 1 98.12 263 GLY A C 1
ATOM 2150 O O . GLY A 1 263 ? -7.445 29.703 25.375 1 98.12 263 GLY A O 1
ATOM 2151 N N . ALA A 1 264 ? -9.477 28.766 25.562 1 98.38 264 ALA A N 1
ATOM 2152 C CA . ALA A 1 264 ? -9.477 28.266 24.188 1 98.38 264 ALA A CA 1
ATOM 2153 C C . ALA A 1 264 ? -9.367 29.422 23.188 1 98.38 264 ALA A C 1
ATOM 2155 O O . ALA A 1 264 ? -8.617 29.328 22.203 1 98.38 264 ALA A O 1
ATOM 2156 N N . PHE A 1 265 ? -10.055 30.453 23.438 1 98.19 265 PHE A N 1
ATOM 2157 C CA . PHE A 1 265 ? -10.039 31.625 22.578 1 98.19 265 PHE A CA 1
ATOM 2158 C C . PHE A 1 265 ? -8.648 32.25 22.531 1 98.19 265 PHE A C 1
ATOM 2160 O O . PHE A 1 265 ? -8.188 32.688 21.469 1 98.19 265 PHE A O 1
ATOM 2167 N N . GLY A 1 266 ? -8.039 32.344 23.656 1 98.25 266 GLY A N 1
ATOM 2168 C CA . GLY A 1 266 ? -6.68 32.875 23.688 1 98.25 266 GLY A CA 1
ATOM 2169 C C . GLY A 1 266 ? -5.727 32.094 22.797 1 98.25 266 GLY A C 1
ATOM 2170 O O . GLY A 1 266 ? -4.934 32.688 22.062 1 98.25 266 GLY A O 1
ATOM 2171 N N . PHE A 1 267 ? -5.777 30.797 22.859 1 98.56 267 PHE A N 1
ATOM 2172 C CA . PHE A 1 267 ? -4.914 29.969 22.016 1 98.56 267 PHE A CA 1
ATOM 2173 C C . PHE A 1 267 ? -5.281 30.125 20.547 1 98.56 267 PHE A C 1
ATOM 2175 O O . PHE A 1 267 ? -4.406 30.109 19.688 1 98.56 267 PHE A O 1
ATOM 2182 N N . THR A 1 268 ? -6.598 30.203 20.234 1 98.44 268 THR A N 1
ATOM 2183 C CA . THR A 1 268 ? -7.023 30.438 18.859 1 98.44 268 THR A CA 1
ATOM 2184 C C . THR A 1 268 ? -6.445 31.734 18.328 1 98.44 268 THR A C 1
ATOM 2186 O O . THR A 1 268 ? -5.906 31.781 17.219 1 98.44 268 THR A O 1
ATOM 2189 N N . MET A 1 269 ? -6.508 32.719 19.156 1 97.62 269 MET A N 1
ATOM 2190 C CA . MET A 1 269 ? -6.012 34.062 18.766 1 97.62 269 MET A CA 1
ATOM 2191 C C . MET A 1 269 ? -4.496 34.031 18.609 1 97.62 269 MET A C 1
ATOM 2193 O O . MET A 1 269 ? -3.949 34.75 17.766 1 97.62 269 MET A O 1
ATOM 2197 N N . LEU A 1 270 ? -3.875 33.344 19.453 1 97.62 270 LEU A N 1
ATOM 2198 C CA . LEU A 1 270 ? -2.432 33.156 19.328 1 97.62 270 LEU A CA 1
ATOM 2199 C C . LEU A 1 270 ? -2.064 32.656 17.938 1 97.62 270 LEU A C 1
ATOM 2201 O O . LEU A 1 270 ? -1.184 33.219 17.281 1 97.62 270 LEU A O 1
ATOM 2205 N N . HIS A 1 271 ? -2.76 31.688 17.422 1 98.12 271 HIS A N 1
ATOM 2206 C CA . HIS A 1 271 ? -2.436 31.094 16.125 1 98.12 271 HIS A CA 1
ATOM 2207 C C . HIS A 1 271 ? -2.936 31.969 14.984 1 98.12 271 HIS A C 1
ATOM 2209 O O . HIS A 1 271 ? -2.314 32.031 13.914 1 98.12 271 HIS A O 1
ATOM 2215 N N . ILE A 1 272 ? -4.035 32.656 15.195 1 97.12 272 ILE A N 1
ATOM 2216 C CA . ILE A 1 272 ? -4.438 33.656 14.211 1 97.12 272 ILE A CA 1
ATOM 2217 C C . ILE A 1 272 ? -3.365 34.75 14.094 1 97.12 272 ILE A C 1
ATOM 2219 O O . ILE A 1 272 ? -3.043 35.188 12.992 1 97.12 272 ILE A O 1
ATOM 2223 N N . GLY A 1 273 ? -2.83 35.125 15.234 1 96.31 273 GLY A N 1
ATOM 2224 C CA . GLY A 1 273 ? -1.714 36.062 15.234 1 96.31 273 GLY A CA 1
ATOM 2225 C C . GLY A 1 273 ? -0.496 35.531 14.5 1 96.31 273 GLY A C 1
ATOM 2226 O O . GLY A 1 273 ? 0.094 36.25 13.68 1 96.31 273 GLY A O 1
ATOM 2227 N N . PHE A 1 274 ? -0.127 34.281 14.797 1 96.62 274 PHE A N 1
ATOM 2228 C CA . PHE A 1 274 ? 0.981 33.656 14.078 1 96.62 274 PHE A CA 1
ATOM 2229 C C . PHE A 1 274 ? 0.724 33.688 12.57 1 96.62 274 PHE A C 1
ATOM 2231 O O . PHE A 1 274 ? 1.607 34.031 11.789 1 96.62 274 PHE A O 1
ATOM 2238 N N . GLY A 1 275 ? -0.508 33.344 12.164 1 96.31 275 GLY A N 1
ATOM 2239 C CA . GLY A 1 275 ? -0.849 33.344 10.75 1 96.31 275 GLY A CA 1
ATOM 2240 C C . GLY A 1 275 ? -0.849 34.719 10.125 1 96.31 275 GLY A C 1
ATOM 2241 O O . GLY A 1 275 ? -0.54 34.875 8.945 1 96.31 275 GLY A O 1
ATOM 2242 N N . ALA A 1 276 ? -1.119 35.688 10.914 1 96.19 276 ALA A N 1
ATOM 2243 C CA . ALA A 1 276 ? -1.197 37.031 10.414 1 96.19 276 ALA A CA 1
ATOM 2244 C C . ALA A 1 276 ? 0.193 37.656 10.25 1 96.19 276 ALA A C 1
ATOM 2246 O O . ALA A 1 276 ? 0.449 38.375 9.297 1 96.19 276 ALA A O 1
ATOM 2247 N N . PHE A 1 277 ? 1.121 37.25 11.094 1 96.25 277 PHE A N 1
ATOM 2248 C CA . PHE A 1 277 ? 2.4 37.938 11.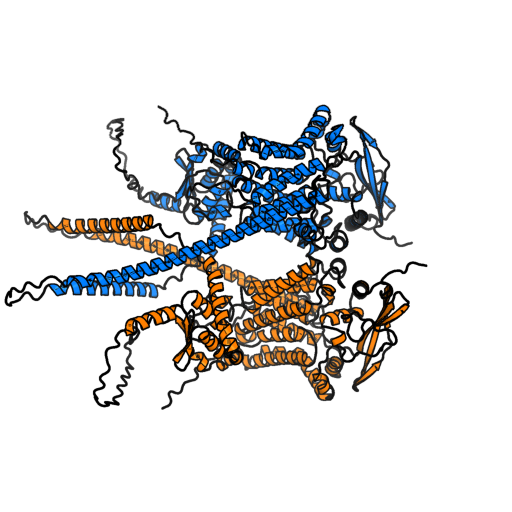117 1 96.25 277 PHE A CA 1
ATOM 2249 C C . PHE A 1 277 ? 3.502 37.094 10.508 1 96.25 277 PHE A C 1
ATOM 2251 O O . PHE A 1 277 ? 4.578 37.594 10.188 1 96.25 277 PHE A O 1
ATOM 2258 N N . MET A 1 278 ? 3.223 35.812 10.406 1 96.31 278 MET A N 1
ATOM 2259 C CA . MET A 1 278 ? 4.273 34.938 9.914 1 96.31 278 MET A CA 1
ATOM 2260 C C . MET A 1 278 ? 3.725 33.938 8.883 1 96.31 278 MET A C 1
ATOM 2262 O O . MET A 1 278 ? 2.578 33.5 8.977 1 96.31 278 MET A O 1
ATOM 2266 N N . ARG A 1 279 ? 4.598 33.594 7.938 1 95.31 279 ARG A N 1
ATOM 2267 C CA . ARG A 1 279 ? 4.301 32.531 6.965 1 95.31 279 ARG A CA 1
ATOM 2268 C C . ARG A 1 279 ? 4.734 31.172 7.48 1 95.31 279 ARG A C 1
ATOM 2270 O O . ARG A 1 279 ? 5.871 30.75 7.254 1 95.31 279 ARG A O 1
ATOM 2277 N N . LEU A 1 280 ? 3.762 30.453 8.016 1 95.12 280 LEU A N 1
ATOM 2278 C CA . LEU A 1 280 ? 4.117 29.188 8.664 1 95.12 280 LEU A CA 1
ATOM 2279 C C . LEU A 1 280 ? 3.393 28.016 8.008 1 95.12 280 LEU A C 1
ATOM 2281 O O . LEU A 1 280 ? 3.195 26.969 8.633 1 95.12 280 LEU A O 1
ATOM 2285 N N . GLY A 1 281 ? 2.908 28.219 6.785 1 95.06 281 GLY A N 1
ATOM 2286 C CA . GLY A 1 281 ? 2.244 27.141 6.066 1 95.06 281 GLY A CA 1
ATOM 2287 C C . GLY A 1 281 ? 0.995 26.641 6.762 1 95.06 281 GLY A C 1
ATOM 2288 O O . GLY A 1 281 ? 0.122 27.422 7.133 1 95.06 281 GLY A O 1
ATOM 2289 N N . ILE A 1 282 ? 0.938 25.297 6.984 1 97.44 282 ILE A N 1
ATOM 2290 C CA . ILE A 1 282 ? -0.288 24.734 7.539 1 97.44 282 ILE A CA 1
ATOM 2291 C C . ILE A 1 282 ? -0.197 24.703 9.062 1 97.44 282 ILE A C 1
ATOM 2293 O O . ILE A 1 282 ? -1.129 24.25 9.742 1 97.44 282 ILE A O 1
ATOM 2297 N N . PHE A 1 283 ? 0.848 25.188 9.625 1 97.5 283 PHE A N 1
ATOM 2298 C CA . PHE A 1 283 ? 1.045 25.141 11.062 1 97.5 283 PHE A CA 1
ATOM 2299 C C . PHE A 1 283 ? -0.053 25.906 11.789 1 97.5 283 PHE A C 1
ATOM 2301 O O . PHE A 1 283 ? -0.755 25.344 12.633 1 97.5 283 PHE A O 1
ATOM 2308 N N . SER A 1 284 ? -0.252 27.172 11.422 1 97.25 284 SER A N 1
ATOM 2309 C CA . SER A 1 284 ? -1.194 28.031 12.125 1 97.25 284 SER A CA 1
ATOM 2310 C C . SER A 1 284 ? -2.621 27.516 12.008 1 97.25 284 SER A C 1
ATOM 2312 O O . SER A 1 284 ? -3.307 27.328 13.016 1 97.25 284 SER A O 1
ATOM 2314 N N . PRO A 1 285 ? -3.055 27.172 10.789 1 97.88 285 PRO A N 1
ATOM 2315 C CA . PRO A 1 285 ? -4.43 26.672 10.703 1 97.88 285 PRO A CA 1
ATOM 2316 C C . PRO A 1 285 ? -4.609 25.328 11.406 1 97.88 285 PRO A C 1
ATOM 2318 O O . PRO A 1 285 ? -5.68 25.047 11.961 1 97.88 285 PRO A O 1
ATOM 2321 N N . THR A 1 286 ? -3.656 24.453 11.383 1 98.56 286 THR A N 1
ATOM 2322 C CA . THR A 1 286 ? -3.779 23.156 12.055 1 98.56 286 THR A CA 1
ATOM 2323 C C . THR A 1 286 ? -3.854 23.328 13.562 1 98.56 286 THR A C 1
ATOM 2325 O O . THR A 1 286 ? -4.66 22.688 14.234 1 98.56 286 THR A O 1
ATOM 2328 N N . CYS A 1 287 ? -3.025 24.219 14.094 1 98.38 287 CYS A N 1
ATOM 2329 C CA . CYS A 1 287 ? -3.035 24.453 15.531 1 98.38 287 CYS A CA 1
ATOM 2330 C C . CYS A 1 287 ? -4.344 25.109 15.961 1 98.38 287 CYS A C 1
ATOM 2332 O O . CYS A 1 287 ? -4.906 24.766 17 1 98.38 287 CYS A O 1
ATOM 2334 N N . ALA A 1 288 ? -4.762 26.062 15.141 1 98.31 288 ALA A N 1
ATOM 2335 C CA . ALA A 1 288 ? -6.051 26.672 15.438 1 98.31 288 ALA A CA 1
ATOM 2336 C C . ALA A 1 288 ? -7.164 25.625 15.453 1 98.31 288 ALA A C 1
ATOM 2338 O O . ALA A 1 288 ? -8.086 25.703 16.266 1 98.31 288 ALA A O 1
ATOM 2339 N N . THR A 1 289 ? -7.066 24.688 14.555 1 98.31 289 THR A N 1
ATOM 2340 C CA . THR A 1 289 ? -8.047 23.609 14.5 1 98.31 289 THR A CA 1
ATOM 2341 C C . THR A 1 289 ? -8.008 22.781 15.781 1 98.31 289 THR A C 1
ATOM 2343 O O . THR A 1 289 ? -9.047 22.359 16.281 1 98.31 289 THR A O 1
ATOM 2346 N N . GLY A 1 290 ? -6.828 22.516 16.328 1 98.19 290 GLY A N 1
ATOM 2347 C CA . GLY A 1 290 ? -6.707 21.797 17.594 1 98.19 290 GLY A CA 1
ATOM 2348 C C . GLY A 1 290 ? -7.406 22.484 18.75 1 98.19 290 GLY A C 1
ATOM 2349 O O . GLY A 1 290 ? -7.969 21.812 19.625 1 98.19 290 GLY A O 1
ATOM 2350 N N . THR A 1 291 ? -7.488 23.812 18.766 1 98.31 291 THR A N 1
ATOM 2351 C CA . THR A 1 291 ? -8.078 24.562 19.859 1 98.31 291 THR A CA 1
ATOM 2352 C C . THR A 1 291 ? -9.602 24.438 19.844 1 98.31 291 THR A C 1
ATOM 2354 O O . THR A 1 291 ? -10.258 24.656 20.859 1 98.31 291 THR A O 1
ATOM 2357 N N . LEU A 1 292 ? -10.133 24.078 18.703 1 97.88 292 LEU A N 1
ATOM 2358 C CA . LEU A 1 292 ? -11.578 23.938 18.594 1 97.88 292 LEU A CA 1
ATOM 2359 C C . LEU A 1 292 ? -12.102 22.875 19.547 1 97.88 292 LEU A C 1
ATOM 2361 O O . LEU A 1 292 ? -13.211 22.984 20.062 1 97.88 292 LEU A O 1
ATOM 2365 N N . ILE A 1 293 ? -11.305 21.922 19.812 1 97.5 293 ILE A N 1
ATOM 2366 C CA . ILE A 1 293 ? -11.664 20.781 20.656 1 97.5 293 ILE A CA 1
ATOM 2367 C C . ILE A 1 293 ? -11.867 21.25 22.094 1 97.5 293 ILE A C 1
ATOM 2369 O O . ILE A 1 293 ? -12.609 20.625 22.859 1 97.5 293 ILE A O 1
ATOM 2373 N N . ILE A 1 294 ? -11.336 22.344 22.5 1 98.44 294 ILE A N 1
ATOM 2374 C CA . ILE A 1 294 ? -11.297 22.797 23.875 1 98.44 294 ILE A CA 1
ATOM 2375 C C . ILE A 1 294 ? -12.547 23.625 24.188 1 98.44 294 ILE A C 1
ATOM 2377 O O . ILE A 1 294 ? -12.93 23.781 25.344 1 98.44 294 ILE A O 1
ATOM 2381 N N . TYR A 1 295 ? -13.234 24.172 23.219 1 98.31 295 TYR A N 1
ATOM 2382 C CA . TYR A 1 295 ? -14.414 24.984 23.469 1 98.31 295 TYR A CA 1
ATOM 2383 C C . TYR A 1 295 ? -15.516 24.172 24.141 1 98.31 295 TYR A C 1
ATOM 2385 O O . TYR A 1 295 ? -15.906 23.109 23.625 1 98.31 295 TYR A O 1
ATOM 2393 N N . PRO A 1 296 ? -16.016 24.594 25.25 1 97.19 296 PRO A N 1
ATOM 2394 C CA . PRO A 1 296 ? -17 23.812 26 1 97.19 296 PRO A CA 1
ATOM 2395 C C . PRO A 1 296 ? -18.406 23.891 25.406 1 97.19 296 PRO A C 1
ATOM 2397 O O . PRO A 1 296 ? -18.656 24.719 24.531 1 97.19 296 PRO A O 1
ATOM 2400 N N . THR A 1 297 ? -19.234 23.047 25.875 1 95.94 297 THR A N 1
ATOM 2401 C CA . THR A 1 297 ? -20.609 22.969 25.422 1 95.94 297 THR A CA 1
ATOM 2402 C C . THR A 1 297 ? -21.312 24.312 25.594 1 95.94 297 THR A C 1
ATOM 2404 O O . THR A 1 297 ? -22.125 24.719 24.75 1 95.94 297 THR A O 1
ATOM 2407 N N . TRP A 1 298 ? -20.984 24.938 26.625 1 94.94 298 TRP A N 1
ATOM 2408 C CA . TRP A 1 298 ? -21.547 26.25 26.906 1 94.94 298 TRP A CA 1
ATOM 2409 C C . TRP A 1 298 ? -21.375 27.203 25.734 1 94.94 298 TRP A C 1
ATOM 2411 O O . TRP A 1 298 ? -22.297 27.922 25.344 1 94.94 298 TRP A O 1
ATOM 2421 N N . PHE A 1 299 ? -20.25 27.266 25.203 1 95.94 299 PHE A N 1
ATOM 2422 C CA . PHE A 1 299 ? -19.922 28.125 24.062 1 95.94 299 PHE A CA 1
ATOM 2423 C C . PHE A 1 299 ? -20.797 27.797 22.859 1 95.94 299 PHE A C 1
ATOM 2425 O O . PHE A 1 299 ? -21.359 28.688 22.234 1 95.94 299 PHE A O 1
ATOM 2432 N N . TRP A 1 300 ? -20.953 26.562 22.516 1 93.5 300 TRP A N 1
ATOM 2433 C CA . TRP A 1 300 ? -21.703 26.125 21.359 1 93.5 300 TRP A CA 1
ATOM 2434 C C . TRP A 1 300 ? -23.203 26.375 21.547 1 93.5 300 TRP A C 1
ATOM 2436 O O . TRP A 1 300 ? -23.906 26.734 20.594 1 93.5 300 TRP A O 1
ATOM 2446 N N . ASP A 1 301 ? -23.609 26.109 22.766 1 92.19 301 ASP A N 1
ATOM 2447 C CA . ASP A 1 301 ? -25 26.422 23.062 1 92.19 301 ASP A CA 1
ATOM 2448 C C . ASP A 1 301 ? -25.297 27.906 22.828 1 92.19 301 ASP A C 1
ATOM 2450 O O . ASP A 1 301 ? -26.312 28.25 22.219 1 92.19 301 ASP A O 1
ATOM 2454 N N . LYS A 1 302 ? -24.422 28.688 23.297 1 91.88 302 LYS A N 1
ATOM 2455 C CA . LYS A 1 302 ? -24.609 30.125 23.109 1 91.88 302 LYS A CA 1
ATOM 2456 C C . LYS A 1 302 ? -24.547 30.5 21.625 1 91.88 302 LYS A C 1
ATOM 2458 O O . LYS A 1 302 ? -25.344 31.312 21.156 1 91.88 302 LYS A O 1
ATOM 2463 N N . LEU A 1 303 ? -23.641 29.969 20.969 1 90.06 303 LEU A N 1
ATOM 2464 C CA . LEU A 1 303 ? -23.484 30.25 19.547 1 90.06 303 LEU A CA 1
ATOM 2465 C C . LEU A 1 303 ? -24.719 29.812 18.781 1 90.06 303 LEU A C 1
ATOM 2467 O O . LEU A 1 303 ? -25.234 30.562 17.938 1 90.06 303 LEU A O 1
ATOM 2471 N N . PHE A 1 304 ? -25.219 28.641 19.047 1 86.81 304 PHE A N 1
ATOM 2472 C CA . PHE A 1 304 ? -26.359 28.125 18.312 1 86.81 304 PHE A CA 1
ATOM 2473 C C . PHE A 1 304 ? -27.656 28.828 18.734 1 86.81 304 PHE A C 1
ATOM 2475 O O . PHE A 1 304 ? -28.594 28.938 17.938 1 86.81 304 PHE A O 1
ATOM 2482 N N . ASN A 1 305 ? -27.688 29.219 19.953 1 86.31 305 ASN A N 1
ATOM 2483 C CA . ASN A 1 305 ? -28.812 30.031 20.375 1 86.31 305 ASN A CA 1
ATOM 2484 C C . ASN A 1 305 ? -28.844 31.375 19.656 1 86.31 305 ASN A C 1
ATOM 2486 O O . ASN A 1 305 ? -29.922 31.906 19.359 1 86.31 305 ASN A O 1
ATOM 2490 N N . TYR A 1 306 ? -27.656 31.844 19.438 1 86.06 306 TYR A N 1
ATOM 2491 C CA . TYR A 1 306 ? -27.562 33.094 18.703 1 86.06 306 TYR A CA 1
ATOM 2492 C C . TYR A 1 306 ? -28.047 32.906 17.266 1 86.06 306 TYR A C 1
ATOM 2494 O O . TYR A 1 306 ? -28.547 33.875 16.656 1 86.06 306 TYR A O 1
ATOM 2502 N N . LEU A 1 307 ? -28 31.781 16.75 1 82 307 LEU A N 1
ATOM 2503 C CA . LEU A 1 307 ? -28.391 31.5 15.375 1 82 307 LEU A CA 1
ATOM 2504 C C . LEU A 1 307 ? -29.891 31.219 15.281 1 82 307 LEU A C 1
ATOM 2506 O O . LEU A 1 307 ? -30.453 31.156 14.188 1 82 307 LEU A O 1
ATOM 2510 N N . ARG A 1 308 ? -30.5 31.062 16.391 1 81.75 308 ARG A N 1
ATOM 2511 C CA . ARG A 1 308 ? -31.938 30.797 16.422 1 81.75 308 ARG A CA 1
ATOM 2512 C C . ARG A 1 308 ? -32.719 32.062 16.203 1 81.75 308 ARG A C 1
ATOM 2514 O O . ARG A 1 308 ? -33.094 32.75 17.156 1 81.75 308 ARG A O 1
ATOM 2521 N N . THR A 1 309 ? -32.969 32.375 15 1 81.94 309 THR A N 1
ATOM 2522 C CA . THR A 1 309 ? -33.812 33.5 14.641 1 81.94 309 THR A CA 1
ATOM 2523 C C . THR A 1 309 ? -35.219 33 14.234 1 81.94 309 THR A C 1
ATOM 2525 O O . THR A 1 309 ? -35.375 31.812 13.898 1 81.94 309 THR A O 1
ATOM 2528 N N . ARG A 1 310 ? -36.156 33.844 14.234 1 80.25 310 ARG A N 1
ATOM 2529 C CA . ARG A 1 310 ? -37.531 33.469 13.859 1 80.25 310 ARG A CA 1
ATOM 2530 C C . ARG A 1 310 ? -37.594 33 12.414 1 80.25 310 ARG A C 1
ATOM 2532 O O . ARG A 1 310 ? -38.344 32.094 12.078 1 80.25 310 ARG A O 1
ATOM 2539 N N . GLU A 1 311 ? -36.812 33.625 11.656 1 81.5 311 GLU A N 1
ATOM 2540 C CA . GLU A 1 311 ? -36.781 33.25 10.242 1 81.5 311 GLU A CA 1
ATOM 2541 C C . GLU A 1 311 ? -36.312 31.812 10.055 1 81.5 311 GLU A C 1
ATOM 2543 O O . GLU A 1 311 ? -36.781 31.109 9.148 1 81.5 311 GLU A O 1
ATOM 2548 N N . ARG A 1 312 ? -35.5 31.344 10.977 1 82.31 312 ARG A N 1
ATOM 2549 C CA . ARG A 1 312 ? -34.938 30.016 10.852 1 82.31 312 ARG A CA 1
ATOM 2550 C C . ARG A 1 312 ? -35.812 28.984 11.586 1 82.31 312 ARG A C 1
ATOM 2552 O O . ARG A 1 312 ? -36 27.859 11.102 1 82.31 312 ARG A O 1
ATOM 2559 N N . THR A 1 313 ? -36.344 29.328 12.68 1 78.75 313 THR A N 1
ATOM 2560 C CA . THR A 1 313 ? -37.094 28.375 13.492 1 78.75 313 THR A CA 1
ATOM 2561 C C . THR A 1 313 ? -38.469 28.156 12.906 1 78.75 313 THR A C 1
ATOM 2563 O O . THR A 1 313 ? -39.062 27.078 13.062 1 78.75 313 THR A O 1
ATOM 2566 N N . ASP A 1 314 ? -38.969 29.125 12.188 1 80.06 314 ASP A N 1
ATOM 2567 C CA . ASP A 1 314 ? -40.312 28.984 11.648 1 80.06 314 ASP A CA 1
ATOM 2568 C C . ASP A 1 314 ? -40.281 28.516 10.195 1 80.06 314 ASP A C 1
ATOM 2570 O O . ASP A 1 314 ? -41.344 28.375 9.555 1 80.06 314 ASP A O 1
ATOM 2574 N N . PHE A 1 315 ? -39.156 28.25 9.773 1 85.94 315 PHE A N 1
ATOM 2575 C CA . PHE A 1 315 ? -38.969 27.719 8.422 1 85.94 315 PHE A CA 1
ATOM 2576 C C . PHE A 1 315 ? -39.344 26.234 8.375 1 85.94 315 PHE A C 1
ATOM 2578 O O . PHE A 1 315 ? -38.969 25.469 9.258 1 85.94 315 PHE A O 1
ATOM 2585 N N . LYS A 1 316 ? -40.188 25.812 7.43 1 84.31 316 LYS A N 1
ATOM 2586 C CA . LYS A 1 316 ? -40.656 24.422 7.324 1 84.31 316 LYS A CA 1
ATOM 2587 C C . LYS A 1 316 ? -40.188 23.797 6.012 1 84.31 316 LYS A C 1
ATOM 2589 O O . LYS A 1 316 ? -40.156 24.453 4.973 1 84.31 316 LYS A O 1
ATOM 2594 N N . ILE A 1 317 ? -39.812 22.594 6.137 1 86.88 317 ILE A N 1
ATOM 2595 C CA . ILE A 1 317 ? -39.406 21.828 4.953 1 86.88 317 ILE A CA 1
ATOM 2596 C C . ILE A 1 317 ? -40.281 20.594 4.832 1 86.88 317 ILE A C 1
ATOM 2598 O O . ILE A 1 317 ? -40.406 19.812 5.781 1 86.88 317 ILE A O 1
ATOM 2602 N N . TYR A 1 318 ? -40.844 20.422 3.689 1 84 318 TYR A N 1
ATOM 2603 C CA . TYR A 1 318 ? -41.656 19.25 3.361 1 84 318 TYR A CA 1
ATOM 2604 C C . TYR A 1 318 ? -40.938 18.375 2.34 1 84 318 TYR A C 1
ATOM 2606 O O . TYR A 1 318 ? -40.375 18.875 1.359 1 84 318 TYR A O 1
ATOM 2614 N N . TYR A 1 319 ? -40.844 17.156 2.666 1 85.81 319 TYR A N 1
ATOM 2615 C CA . TYR A 1 319 ? -40.156 16.266 1.726 1 85.81 319 TYR A CA 1
ATOM 2616 C C . TYR A 1 319 ? -41.125 15.25 1.136 1 85.81 319 TYR A C 1
ATOM 2618 O O . TYR A 1 319 ? -42.125 14.914 1.759 1 85.81 319 TYR A O 1
ATOM 2626 N N . ASN A 1 320 ? -40.75 14.836 -0.151 1 80 320 ASN A N 1
ATOM 2627 C CA . ASN A 1 320 ? -41.531 13.82 -0.849 1 80 320 ASN A CA 1
ATOM 2628 C C . ASN A 1 320 ? -40.656 12.648 -1.298 1 80 320 ASN A C 1
ATOM 2630 O O . ASN A 1 320 ? -39.594 12.852 -1.893 1 80 320 ASN A O 1
ATOM 2634 N N . GLY A 1 321 ? -41.094 11.484 -0.906 1 73.94 321 GLY A N 1
ATOM 2635 C CA . GLY A 1 321 ? -40.406 10.305 -1.395 1 73.94 321 GLY A CA 1
ATOM 2636 C C . GLY A 1 321 ? -39.094 10.055 -0.697 1 73.94 321 GLY A C 1
ATOM 2637 O O . GLY A 1 321 ? -38.719 10.773 0.238 1 73.94 321 GLY A O 1
ATOM 2638 N N . ARG A 1 322 ? -38.438 9.031 -1.065 1 75.88 322 ARG A N 1
ATOM 2639 C CA . ARG A 1 322 ? -37.156 8.625 -0.479 1 75.88 322 ARG A CA 1
ATOM 2640 C C . ARG A 1 322 ? -36.094 9.641 -0.777 1 75.88 322 ARG A C 1
ATOM 2642 O O . ARG A 1 322 ? -35.281 9.977 0.099 1 75.88 322 ARG A O 1
ATOM 2649 N N . HIS A 1 323 ? -36.062 10.086 -2.055 1 79.44 323 HIS A N 1
ATOM 2650 C CA . HIS A 1 323 ? -35.031 11.055 -2.439 1 79.44 323 HIS A CA 1
ATOM 2651 C C . HIS A 1 323 ? -35.25 12.375 -1.708 1 79.44 323 HIS A C 1
ATOM 2653 O O . HIS A 1 323 ? -34.25 13.016 -1.305 1 79.44 323 HIS A O 1
ATOM 2659 N N . GLY A 1 324 ? -36.438 12.734 -1.604 1 79.12 324 GLY A N 1
ATOM 2660 C CA . GLY A 1 324 ? -36.719 13.938 -0.831 1 79.12 324 GLY A CA 1
ATOM 2661 C C . GLY A 1 324 ? -36.281 13.82 0.62 1 79.12 324 GLY A C 1
ATOM 2662 O O . GLY A 1 324 ? -35.719 14.758 1.179 1 79.12 324 GLY A O 1
ATOM 2663 N N . TYR A 1 325 ? -36.562 12.742 1.113 1 77.25 325 TYR A N 1
ATOM 2664 C CA . TYR A 1 325 ? -36.156 12.492 2.494 1 77.25 325 TYR A CA 1
ATOM 2665 C C . TYR A 1 325 ? -34.656 12.586 2.646 1 77.25 325 TYR A C 1
ATOM 2667 O O . TYR A 1 325 ? -34.156 13.234 3.566 1 77.25 325 TYR A O 1
ATOM 2675 N N . ASN A 1 326 ? -33.969 11.953 1.773 1 79.19 326 ASN A N 1
ATOM 2676 C CA . ASN A 1 326 ? -32.5 11.938 1.843 1 79.19 326 ASN A CA 1
ATOM 2677 C C . ASN A 1 326 ? -31.922 13.336 1.673 1 79.19 326 ASN A C 1
ATOM 2679 O O . ASN A 1 326 ? -30.984 13.719 2.385 1 79.19 326 ASN A O 1
ATOM 2683 N N . ILE A 1 327 ? -32.438 14.008 0.808 1 80.5 327 ILE A N 1
ATOM 2684 C CA . ILE A 1 327 ? -31.938 15.344 0.541 1 80.5 327 ILE A CA 1
ATOM 2685 C C . ILE A 1 327 ? -32.25 16.266 1.721 1 80.5 327 ILE A C 1
ATOM 2687 O O . ILE A 1 327 ? -31.422 17.094 2.104 1 80.5 327 ILE A O 1
ATOM 2691 N N . THR A 1 328 ? -33.406 16.125 2.223 1 79.69 328 THR A N 1
ATOM 2692 C CA . THR A 1 328 ? -33.75 16.953 3.371 1 79.69 328 THR A CA 1
ATOM 2693 C C . THR A 1 328 ? -32.875 16.625 4.57 1 79.69 328 THR A C 1
ATOM 2695 O O . THR A 1 328 ? -32.5 17.531 5.316 1 79.69 328 THR A O 1
ATOM 2698 N N . ALA A 1 329 ? -32.594 15.469 4.684 1 77.5 329 ALA A N 1
ATOM 2699 C CA . ALA A 1 329 ? -31.703 15.062 5.766 1 77.5 329 ALA A CA 1
ATOM 2700 C C . ALA A 1 329 ? -30.328 15.695 5.594 1 77.5 329 ALA A C 1
ATOM 2702 O O . ALA A 1 329 ? -29.75 16.203 6.555 1 77.5 329 ALA A O 1
ATOM 2703 N N . LEU A 1 330 ? -29.891 15.727 4.438 1 81.38 330 LEU A N 1
ATOM 2704 C CA . LEU A 1 330 ? -28.578 16.297 4.145 1 81.38 330 LEU A CA 1
ATOM 2705 C C . LEU A 1 330 ? -28.594 17.797 4.316 1 81.38 330 LEU A C 1
ATOM 2707 O O . LEU A 1 330 ? -27.672 18.375 4.906 1 81.38 330 LEU A O 1
ATOM 2711 N N . VAL A 1 331 ? -29.609 18.328 3.846 1 79.69 331 VAL A N 1
ATOM 2712 C CA . VAL A 1 331 ? -29.719 19.781 3.926 1 79.69 331 VAL A CA 1
ATOM 2713 C C . VAL A 1 331 ? -29.859 20.203 5.387 1 79.69 331 VAL A C 1
ATOM 2715 O O . VAL A 1 331 ? -29.234 21.188 5.812 1 79.69 331 VAL A O 1
ATOM 2718 N N . SER A 1 332 ? -30.594 19.531 6.098 1 76.56 332 SER A N 1
ATOM 2719 C CA . SER A 1 332 ? -30.766 19.859 7.504 1 76.56 332 SER A CA 1
ATOM 2720 C C . SER A 1 332 ? -29.484 19.656 8.297 1 76.56 332 SER A C 1
ATOM 2722 O O . SER A 1 332 ? -29.234 20.359 9.273 1 76.56 332 SER A O 1
ATOM 2724 N N . THR A 1 333 ? -28.781 18.781 7.828 1 77.94 333 THR A N 1
ATOM 2725 C CA . THR A 1 333 ? -27.547 18.438 8.523 1 77.94 333 THR A CA 1
ATOM 2726 C C . THR A 1 333 ? -26.453 19.438 8.211 1 77.94 333 THR A C 1
ATOM 2728 O O . THR A 1 333 ? -25.75 19.922 9.117 1 77.94 333 THR A O 1
ATOM 2731 N N . PHE A 1 334 ? -26.328 19.859 6.988 1 78.19 334 PHE A N 1
ATOM 2732 C CA . PHE A 1 334 ? -25.156 20.625 6.578 1 78.19 334 PHE A CA 1
ATOM 2733 C C . PHE A 1 334 ? -25.453 22.109 6.598 1 78.19 334 PHE A C 1
ATOM 2735 O O . PHE A 1 334 ? -24.531 22.938 6.699 1 78.19 334 PHE A O 1
ATOM 2742 N N . LEU A 1 335 ? -26.688 22.359 6.445 1 72.06 335 LEU A N 1
ATOM 2743 C CA . LEU A 1 335 ? -27 23.781 6.367 1 72.06 335 LEU A CA 1
ATOM 2744 C C . LEU A 1 335 ? -27.375 24.344 7.734 1 72.06 335 LEU A C 1
ATOM 2746 O O . LEU A 1 335 ? -27.75 25.516 7.855 1 72.06 335 LEU A O 1
ATOM 2750 N N . LEU A 1 336 ? -27.125 23.547 8.766 1 66.44 336 LEU A N 1
ATOM 2751 C CA . LEU A 1 336 ? -27.266 23.953 10.164 1 66.44 336 LEU A CA 1
ATOM 2752 C C . LEU A 1 336 ? -28.641 24.547 10.414 1 66.44 336 LEU A C 1
ATOM 2754 O O . LEU A 1 336 ? -28.75 25.641 10.977 1 66.44 336 LEU A O 1
ATOM 2758 N N . LEU A 1 337 ? -29.688 23.891 9.906 1 63.59 337 LEU A N 1
ATOM 2759 C CA . LEU A 1 337 ? -31.062 24.344 10.141 1 63.59 337 LEU A CA 1
ATOM 2760 C C . LEU A 1 337 ? -31.578 23.828 11.477 1 63.59 337 LEU A C 1
ATOM 2762 O O . LEU A 1 337 ? -32.156 22.719 11.539 1 63.59 337 LEU A O 1
ATOM 2766 N N . PRO A 1 338 ? -31.125 24.562 12.5 1 57.72 338 PRO A N 1
ATOM 2767 C CA . PRO A 1 338 ? -31.547 24.094 13.812 1 57.72 338 PRO A CA 1
ATOM 2768 C C . PRO A 1 338 ? -33.062 24.094 13.969 1 57.72 338 PRO A C 1
ATOM 2770 O O . PRO A 1 338 ? -33.75 25.047 13.57 1 57.72 338 PRO A O 1
ATOM 2773 N N . ASP A 1 339 ? -33.656 23.031 14.328 1 64.25 339 ASP A N 1
ATOM 2774 C CA . ASP A 1 339 ? -35.031 22.891 14.82 1 64.25 339 ASP A CA 1
ATOM 2775 C C . ASP A 1 339 ? -36.031 23.125 13.711 1 64.25 339 ASP A C 1
ATOM 2777 O O . ASP A 1 339 ? -37.094 23.688 13.945 1 64.25 339 ASP A O 1
ATOM 2781 N N . VAL A 1 340 ? -35.562 23.016 12.461 1 67.88 340 VAL A N 1
ATOM 2782 C CA . VAL A 1 340 ? -36.531 23.125 11.375 1 67.88 340 VAL A CA 1
ATOM 2783 C C . VAL A 1 340 ? -37.469 21.922 11.398 1 67.88 340 VAL A C 1
ATOM 2785 O O . VAL A 1 340 ? -37.031 20.797 11.641 1 67.88 340 VAL A O 1
ATOM 2788 N N . GLU A 1 341 ? -38.656 22.25 11.305 1 71.5 341 GLU A N 1
ATOM 2789 C CA . GLU A 1 341 ? -39.625 21.172 11.266 1 71.5 341 GLU A CA 1
ATOM 2790 C C . GLU A 1 341 ? -39.656 20.5 9.898 1 71.5 341 GLU A C 1
ATOM 2792 O O . GLU A 1 341 ? -39.812 21.172 8.875 1 71.5 341 GLU A O 1
ATOM 2797 N N . ILE A 1 342 ? -39.312 19.328 9.883 1 77.25 342 ILE A N 1
ATOM 2798 C CA . ILE A 1 342 ? -39.312 18.531 8.664 1 77.25 342 ILE A CA 1
ATOM 2799 C C . ILE A 1 342 ? -40.469 17.531 8.688 1 77.25 342 ILE A C 1
ATOM 2801 O O . ILE A 1 342 ? -40.656 16.812 9.672 1 77.25 342 ILE A O 1
ATOM 2805 N N . SER A 1 343 ? -41.375 17.656 7.75 1 76.5 343 SER A N 1
ATOM 2806 C CA . SER A 1 343 ? -42.5 16.734 7.668 1 76.5 343 SER A CA 1
ATOM 2807 C C . SER A 1 343 ? -42.781 16.328 6.227 1 76.5 343 SER A C 1
ATOM 2809 O O . SER A 1 343 ? -42.344 17 5.289 1 76.5 343 SER A O 1
ATOM 2811 N N . PRO A 1 344 ? -43.281 15.133 6.031 1 78.38 344 PRO A N 1
ATOM 2812 C CA . PRO A 1 344 ? -43.719 14.805 4.676 1 78.38 344 PRO A CA 1
ATOM 2813 C C . PRO A 1 344 ? -44.781 15.773 4.152 1 78.38 344 PRO A C 1
ATOM 2815 O O . PRO A 1 344 ? -45.5 16.406 4.945 1 78.38 344 PRO A O 1
ATOM 2818 N N . THR A 1 345 ? -44.844 15.922 2.953 1 75 345 THR A N 1
ATOM 2819 C CA . THR A 1 345 ? -45.844 16.812 2.354 1 75 345 THR A CA 1
ATOM 2820 C C . THR A 1 345 ? -47.25 16.422 2.775 1 75 345 THR A C 1
ATOM 2822 O O . THR A 1 345 ? -47.625 15.25 2.68 1 75 345 THR A O 1
ATOM 2825 N N . PRO A 1 346 ? -47.969 17.391 3.588 1 58.28 346 PRO A N 1
ATOM 2826 C CA . PRO A 1 346 ? -49.344 17.078 4.012 1 58.28 346 PRO A CA 1
ATOM 2827 C C . PRO A 1 346 ? -50.281 16.734 2.842 1 58.28 346 PRO A C 1
ATOM 2829 O O . PRO A 1 346 ? -50.188 17.359 1.785 1 58.28 346 PRO A O 1
ATOM 2832 N N . ILE A 1 347 ? -50.75 15.516 2.779 1 49.66 347 ILE A N 1
ATOM 2833 C CA . ILE A 1 347 ? -51.781 15.172 1.798 1 49.66 347 ILE A CA 1
ATOM 2834 C C . ILE A 1 347 ? -53.062 15.953 2.088 1 49.66 347 ILE A C 1
ATOM 2836 O O . ILE A 1 347 ? -53.594 15.883 3.193 1 49.66 347 ILE A O 1
ATOM 2840 N N . PHE A 1 348 ? -53.281 17.016 1.708 1 41.16 348 PHE A N 1
ATOM 2841 C CA . PHE A 1 348 ? -54.438 17.891 1.91 1 41.16 348 PHE A CA 1
ATOM 2842 C C . PHE A 1 348 ? -55.719 17.062 2.018 1 41.16 348 PHE A C 1
ATOM 2844 O O . PHE A 1 348 ? -56.812 17.625 2.178 1 41.16 348 PHE A O 1
ATOM 2851 N N . SER A 1 349 ? -55.906 15.781 1.667 1 35.97 349 SER A N 1
ATOM 2852 C CA . SER A 1 349 ? -57.312 15.508 1.795 1 35.97 349 SER A CA 1
ATOM 2853 C C . SER A 1 349 ? -57.781 15.688 3.234 1 35.97 349 SER A C 1
ATOM 2855 O O . SER A 1 349 ? -58.969 15.891 3.482 1 35.97 349 SER A O 1
ATOM 2857 N N . ASP A 1 350 ? -57.031 15.281 4.277 1 30.84 350 ASP A N 1
ATOM 2858 C CA . ASP A 1 350 ? -57.688 15.305 5.574 1 30.84 350 ASP A CA 1
ATOM 2859 C C . ASP A 1 350 ? -57.656 16.703 6.184 1 30.84 350 ASP A C 1
ATOM 2861 O O . ASP A 1 350 ? -56.688 17.078 6.836 1 30.84 350 ASP A O 1
ATOM 2865 N N . GLN A 1 351 ? -58.062 17.828 5.625 1 31.45 351 GLN A N 1
ATOM 2866 C CA . GLN A 1 351 ? -58.5 19.047 6.297 1 31.45 351 GLN A CA 1
ATOM 2867 C C . GLN A 1 351 ? -59.188 18.719 7.621 1 31.45 351 GLN A C 1
ATOM 2869 O O . GLN A 1 351 ? -59.25 19.562 8.516 1 31.45 351 GLN A O 1
ATOM 2874 N N . GLU A 1 352 ? -60.125 17.734 7.668 1 29.03 352 GLU A N 1
ATOM 2875 C CA . GLU A 1 352 ? -61.031 17.641 8.812 1 29.03 352 GLU A CA 1
ATOM 2876 C C . GLU A 1 352 ? -60.312 17.094 10.039 1 29.03 352 GLU A C 1
ATOM 2878 O O . GLU A 1 352 ? -60.688 17.391 11.172 1 29.03 352 GLU A O 1
ATOM 2883 N N . CYS A 1 353 ? -59.344 16.188 9.883 1 27.42 353 CYS A N 1
ATOM 2884 C CA . CYS A 1 353 ? -59.219 15.367 11.086 1 27.42 353 CYS A CA 1
ATOM 2885 C C . CYS A 1 353 ? -58.375 16.047 12.133 1 27.42 353 CYS A C 1
ATOM 2887 O O . CYS A 1 353 ? -58.219 15.547 13.25 1 27.42 353 CYS A O 1
ATOM 2889 N N . CYS A 1 354 ? -57.531 16.953 11.844 1 27.17 354 CYS A N 1
ATOM 2890 C CA . CYS A 1 354 ? -56.688 17.172 13 1 27.17 354 CYS A CA 1
ATOM 2891 C C . CYS A 1 354 ? -57.406 17.906 14.109 1 27.17 354 CYS A C 1
ATOM 2893 O O . CYS A 1 354 ? -56.812 18.328 15.094 1 27.17 354 CYS A O 1
ATOM 2895 N N . PHE A 1 355 ? -58.688 18.375 13.859 1 24.89 355 PHE A N 1
ATOM 2896 C CA . PHE A 1 355 ? -59.219 19.047 15.039 1 24.89 355 PHE A CA 1
ATOM 2897 C C . PHE A 1 355 ? -59.5 18.047 16.156 1 24.89 355 PHE A C 1
ATOM 2899 O O . PHE A 1 355 ? -60.594 17.484 16.234 1 24.89 355 PHE A O 1
ATOM 2906 N N . ILE A 1 356 ? -58.844 16.953 16.219 1 23.55 356 ILE A N 1
ATOM 2907 C CA . ILE A 1 356 ? -59.219 16.281 17.453 1 23.55 356 ILE A CA 1
ATOM 2908 C C . ILE A 1 356 ? -59.031 17.234 18.625 1 23.55 356 ILE A C 1
ATOM 2910 O O . ILE A 1 356 ? -57.906 17.656 18.906 1 23.55 356 ILE A O 1
ATOM 2914 N N . GLN A 1 357 ? -60.125 18.031 18.938 1 21.11 357 GLN A N 1
ATOM 2915 C CA . GLN A 1 357 ? -60.438 18.672 20.203 1 21.11 357 GLN A CA 1
ATOM 2916 C C . GLN A 1 357 ? -60.125 17.766 21.391 1 21.11 357 GLN A C 1
ATOM 2918 O O . GLN A 1 357 ? -60.688 16.672 21.5 1 21.11 357 GLN A O 1
ATOM 2923 N N . THR A 1 358 ? -58.875 17.562 21.688 1 22.67 358 THR A N 1
ATOM 2924 C CA . THR A 1 358 ? -58.844 17.078 23.062 1 22.67 358 THR A CA 1
ATOM 2925 C C . THR A 1 358 ? -59.75 17.906 23.953 1 22.67 358 THR A C 1
ATOM 2927 O O . THR A 1 358 ? -59.812 19.125 23.828 1 22.67 358 THR A O 1
ATOM 2930 N N . ASN A 1 359 ? -60.938 17.391 24.375 1 20.7 359 ASN A N 1
ATOM 2931 C CA . ASN A 1 359 ? -62 17.828 25.297 1 20.7 359 ASN A CA 1
ATOM 2932 C C . ASN A 1 359 ? -61.406 18.453 26.562 1 20.7 359 ASN A C 1
ATOM 2934 O O . ASN A 1 359 ? -62.094 18.562 27.578 1 20.7 359 ASN A O 1
ATOM 2938 N N . ASN A 1 360 ? -60.156 18.5 26.922 1 19.67 360 ASN A N 1
ATOM 2939 C CA . ASN A 1 360 ? -60.156 19.297 28.141 1 19.67 360 ASN A CA 1
ATOM 2940 C C . ASN A 1 360 ? -60.75 20.688 27.891 1 19.67 360 ASN A C 1
ATOM 2942 O O . ASN A 1 360 ? -60.562 21.25 26.812 1 19.67 360 ASN A O 1
ATOM 2946 N N . GLY A 1 361 ? -61.844 21.156 28.547 1 19.5 361 GLY A N 1
ATOM 2947 C CA . GLY A 1 361 ? -62.75 22.25 28.828 1 19.5 361 GLY A CA 1
ATOM 2948 C C . GLY A 1 361 ? -62.094 23.609 28.812 1 19.5 361 GLY A C 1
ATOM 2949 O O . GLY A 1 361 ? -62.688 24.609 29.219 1 19.5 361 GLY A O 1
ATOM 2950 N N . LEU A 1 362 ? -60.844 23.922 28.906 1 18.69 362 LEU A N 1
ATOM 2951 C CA . LEU A 1 362 ? -60.906 25.359 29.203 1 18.69 362 LEU A CA 1
ATOM 2952 C C . LEU A 1 362 ? -61.469 26.141 28.016 1 18.69 362 LEU A C 1
ATOM 2954 O O . LEU A 1 362 ? -61.406 25.672 26.875 1 18.69 362 LEU A O 1
ATOM 2958 N N . HIS A 1 363 ? -61.844 27.469 28.047 1 19.27 363 HIS A N 1
ATOM 2959 C CA . HIS A 1 363 ? -62.812 28.359 27.469 1 19.27 363 HIS A CA 1
ATOM 2960 C C . HIS A 1 363 ? -62.625 28.484 25.953 1 19.27 363 HIS A C 1
ATOM 2962 O O . HIS A 1 363 ? -63.594 28.281 25.188 1 19.27 363 HIS A O 1
ATOM 2968 N N . ASN A 1 364 ? -61.719 29.328 25.344 1 18.97 364 ASN A N 1
ATOM 2969 C CA . ASN A 1 364 ? -62.219 30.625 24.891 1 18.97 364 ASN A CA 1
ATOM 2970 C C . ASN A 1 364 ? -62.719 30.562 23.438 1 18.97 364 ASN A C 1
ATOM 2972 O O . ASN A 1 364 ? -61.969 30.141 22.547 1 18.97 364 ASN A O 1
ATOM 2976 N N . ILE A 1 365 ? -64.062 30.312 23.203 1 19.31 365 ILE A N 1
ATOM 2977 C CA . ILE A 1 365 ? -65 30.547 22.125 1 19.31 365 ILE A CA 1
ATOM 2978 C C . ILE A 1 365 ? -64.75 31.922 21.5 1 19.31 365 ILE A C 1
ATOM 2980 O O . ILE A 1 365 ? -65.188 32.938 22.047 1 19.31 365 ILE A O 1
ATOM 2984 N N . PHE A 1 366 ? -63.531 32.438 21.188 1 17.28 366 PHE A N 1
ATOM 2985 C CA . PHE A 1 366 ? -63.625 33.812 20.703 1 17.28 366 PHE A CA 1
ATOM 2986 C C . PHE A 1 366 ? -64.438 33.875 19.422 1 17.28 366 PHE A C 1
ATOM 2988 O O . PHE A 1 366 ? -64.062 33.25 18.422 1 17.28 366 PHE A O 1
ATOM 2995 N N . SER A 1 367 ? -65.812 33.938 19.562 1 18.28 367 SER A N 1
ATOM 2996 C CA . SER A 1 367 ? -66.812 34.344 18.562 1 18.28 367 SER A CA 1
ATOM 2997 C C . SER A 1 367 ? -66.438 35.656 17.875 1 18.28 367 SER A C 1
ATOM 2999 O O . SER A 1 367 ? -66.688 36.719 18.422 1 18.28 367 SER A O 1
ATOM 3001 N N . PRO A 1 368 ? -65.25 35.969 17.438 1 16.55 368 PRO A N 1
ATOM 3002 C CA . PRO A 1 368 ? -65.312 37.375 17.031 1 16.55 368 PRO A CA 1
ATOM 3003 C C . PRO A 1 368 ? -66.438 37.594 15.992 1 16.55 368 PRO A C 1
ATOM 3005 O O . PRO A 1 368 ? -66.812 36.688 15.25 1 16.55 368 PRO A O 1
ATOM 3008 N N . SER A 1 369 ? -67.375 38.656 16.203 1 17.88 369 SER A N 1
ATOM 3009 C CA . SER A 1 369 ? -68.5 39.375 15.641 1 17.88 369 SER A CA 1
ATOM 3010 C C . SER A 1 369 ? -68.25 39.844 14.219 1 17.88 369 SER A C 1
ATOM 3012 O O . SER A 1 369 ? -69.125 40.344 13.531 1 17.88 369 SER A O 1
ATOM 3014 N N . GLY A 1 370 ? -67 40 13.734 1 17.25 370 GLY A N 1
ATOM 3015 C CA . GLY A 1 370 ? -67.125 41.219 12.961 1 17.25 370 GLY A CA 1
ATOM 3016 C C . GLY A 1 370 ? -68.125 41.125 11.828 1 17.25 370 GLY A C 1
ATOM 3017 O O . GLY A 1 370 ? -69.25 41.562 11.977 1 17.25 370 GLY A O 1
ATOM 3018 N N . LEU A 1 371 ? -67.625 41.375 10.445 1 16.8 371 LEU A N 1
ATOM 3019 C CA . LEU A 1 371 ? -68.188 42.312 9.453 1 16.8 371 LEU A CA 1
ATOM 3020 C C . LEU A 1 371 ? -69.312 41.625 8.656 1 16.8 371 LEU A C 1
ATOM 3022 O O . LEU A 1 371 ? -69.125 40.594 8.039 1 16.8 371 LEU A O 1
ATOM 3026 N N . ILE A 1 372 ? -70.562 41.781 9.031 1 18.2 372 ILE A N 1
ATOM 3027 C CA . ILE A 1 372 ? -71.812 41.531 8.383 1 18.2 372 ILE A CA 1
ATOM 3028 C C . ILE A 1 372 ? -71.875 42.25 7.027 1 18.2 372 ILE A C 1
ATOM 3030 O O . ILE A 1 372 ? -72.938 42.594 6.527 1 18.2 372 ILE A O 1
ATOM 3034 N N . GLY A 1 373 ? -70.688 42.625 6.383 1 17.25 373 GLY A N 1
ATOM 3035 C CA . GLY A 1 373 ? -71.125 43.594 5.426 1 17.25 373 GLY A CA 1
ATOM 3036 C C . GLY A 1 373 ? -72.188 43.094 4.484 1 17.25 373 GLY A C 1
ATOM 3037 O O . GLY A 1 373 ? -72.438 41.875 4.41 1 17.25 373 GLY A O 1
ATOM 3038 N N . ASN A 1 374 ? -72.75 44.031 3.652 1 18.05 374 ASN A N 1
ATOM 3039 C CA . ASN A 1 374 ? -73.875 44.344 2.809 1 18.05 374 ASN A CA 1
ATOM 3040 C C . ASN A 1 374 ? -74 43.406 1.63 1 18.05 374 ASN A C 1
ATOM 3042 O O . ASN A 1 374 ? -73.062 42.719 1.267 1 18.05 374 ASN A O 1
ATOM 3046 N N . ASN A 1 375 ? -75.188 43.406 0.929 1 17.45 375 ASN A N 1
ATOM 3047 C CA . ASN A 1 375 ? -76.125 42.625 0.135 1 17.45 375 ASN A CA 1
ATOM 3048 C C . ASN A 1 375 ? -75.625 42.375 -1.272 1 17.45 375 ASN A C 1
ATOM 3050 O O . ASN A 1 375 ? -76.062 41.438 -1.932 1 17.45 375 ASN A O 1
ATOM 3054 N N . ASN A 1 376 ? -74.938 43.312 -1.968 1 18.97 376 ASN A N 1
ATOM 3055 C CA . ASN A 1 376 ? -75.5 43.531 -3.299 1 18.97 376 ASN A CA 1
ATOM 3056 C C . ASN A 1 376 ? -75.25 42.344 -4.215 1 18.97 376 ASN A C 1
ATOM 3058 O O . ASN A 1 376 ? -74.375 41.5 -3.936 1 18.97 376 ASN A O 1
ATOM 3062 N N . ASN A 1 377 ? -75.75 42.406 -5.527 1 18.83 377 ASN A N 1
ATOM 3063 C CA . ASN A 1 377 ? -76.312 41.719 -6.664 1 18.83 377 ASN A CA 1
ATOM 3064 C C . ASN A 1 377 ? -75.25 41.062 -7.539 1 18.83 377 ASN A C 1
ATOM 3066 O O . ASN A 1 377 ? -75.562 40.625 -8.648 1 18.83 377 ASN A O 1
ATOM 3070 N N . VAL A 1 378 ? -73.938 41.031 -7.184 1 18.58 378 VAL A N 1
ATOM 3071 C CA . VAL A 1 378 ? -73.188 40.969 -8.43 1 18.58 378 VAL A CA 1
ATOM 3072 C C . VAL A 1 378 ? -73.375 39.594 -9.07 1 18.58 378 VAL A C 1
ATOM 3074 O O . VAL A 1 378 ? -73.375 38.594 -8.375 1 18.58 378 VAL A O 1
ATOM 3077 N N . ASN A 1 379 ? -73.812 39.5 -10.336 1 19.27 379 ASN A N 1
ATOM 3078 C CA . ASN A 1 379 ? -74.25 38.594 -11.391 1 19.27 379 ASN A CA 1
ATOM 3079 C C . ASN A 1 379 ? -73.125 37.656 -11.805 1 19.27 379 ASN A C 1
ATOM 3081 O O . ASN A 1 379 ? -73.125 37.062 -12.883 1 19.27 379 ASN A O 1
ATOM 3085 N N . ASN A 1 380 ? -72.125 37.312 -10.844 1 18.97 380 ASN A N 1
ATOM 3086 C CA . ASN A 1 380 ? -70.875 36.75 -11.422 1 18.97 380 ASN A CA 1
ATOM 3087 C C . ASN A 1 380 ? -71.125 35.375 -11.992 1 18.97 380 ASN A C 1
ATOM 3089 O O . ASN A 1 380 ? -71.688 34.5 -11.344 1 18.97 380 ASN A O 1
ATOM 3093 N N . GLY A 1 381 ? -70.938 35.156 -13.297 1 20.45 381 GLY A N 1
ATOM 3094 C CA . GLY A 1 381 ? -71.062 34.062 -14.258 1 20.45 381 GLY A CA 1
ATOM 3095 C C . GLY A 1 381 ? -70.375 32.812 -13.836 1 20.45 381 GLY A C 1
ATOM 3096 O O . GLY A 1 381 ? -69.562 32.812 -12.891 1 20.45 381 GLY A O 1
ATOM 3097 N N . ASN A 1 382 ? -70.188 31.656 -14.758 1 22.23 382 ASN A N 1
ATOM 3098 C CA . ASN A 1 382 ? -70.312 30.203 -14.961 1 22.23 382 ASN A CA 1
ATOM 3099 C C . ASN A 1 382 ? -69 29.516 -14.68 1 22.23 382 ASN A C 1
ATOM 3101 O O . ASN A 1 382 ? -68.812 28.328 -14.969 1 22.23 382 ASN A O 1
ATOM 3105 N N . ASP A 1 383 ? -67.75 30.062 -14.523 1 23.45 383 ASP A N 1
ATOM 3106 C CA . ASP A 1 383 ? -66.625 29.25 -14.93 1 23.45 383 ASP A CA 1
ATOM 3107 C C . ASP A 1 383 ? -66.312 28.141 -13.914 1 23.45 383 ASP A C 1
ATOM 3109 O O . ASP A 1 383 ? -65.812 28.391 -12.82 1 23.45 383 ASP A O 1
ATOM 3113 N N . ILE A 1 384 ? -67.062 27.016 -13.812 1 25.33 384 ILE A N 1
ATOM 3114 C CA . ILE A 1 384 ? -67.062 25.859 -12.938 1 25.33 384 ILE A CA 1
ATOM 3115 C C . ILE A 1 384 ? -65.812 25.016 -13.203 1 25.33 384 ILE A C 1
ATOM 3117 O O . ILE A 1 384 ? -65.625 23.984 -12.57 1 25.33 384 ILE A O 1
ATOM 3121 N N . ASN A 1 385 ? -65.062 25.141 -14.367 1 28.27 385 ASN A N 1
ATOM 3122 C CA . ASN A 1 385 ? -64.188 24.047 -14.766 1 28.27 385 ASN A CA 1
ATOM 3123 C C . ASN A 1 385 ? -63.031 23.906 -13.82 1 28.27 385 ASN A C 1
ATOM 3125 O O . ASN A 1 385 ? -61.969 23.406 -14.211 1 28.27 385 ASN A O 1
ATOM 3129 N N . ASP A 1 386 ? -63.031 24.375 -12.641 1 28.77 386 ASP A N 1
ATOM 3130 C CA . ASP A 1 386 ? -61.844 24.531 -11.805 1 28.77 386 ASP A CA 1
ATOM 3131 C C . ASP A 1 386 ? -61.406 23.203 -11.203 1 28.77 386 ASP A C 1
ATOM 3133 O O . ASP A 1 386 ? -60.531 23.172 -10.336 1 28.77 386 ASP A O 1
ATOM 3137 N N . GLY A 1 387 ? -62.125 22.094 -11.531 1 32.59 387 GLY A N 1
ATOM 3138 C CA . GLY A 1 387 ? -61.719 20.875 -10.844 1 32.59 387 GLY A CA 1
ATOM 3139 C C . GLY A 1 387 ? -60.375 20.344 -11.297 1 32.59 387 GLY A C 1
ATOM 3140 O O . GLY A 1 387 ? -59.812 19.453 -10.664 1 32.59 387 GLY A O 1
ATOM 3141 N N . ALA A 1 388 ? -60.094 20.344 -12.648 1 37.03 388 ALA A N 1
ATOM 3142 C CA . ALA A 1 388 ? -58.875 19.734 -13.234 1 37.03 388 ALA A CA 1
ATOM 3143 C C . ALA A 1 388 ? -57.625 20.391 -12.672 1 37.03 388 ALA A C 1
ATOM 3145 O O . ALA A 1 388 ? -56.594 19.719 -12.508 1 37.03 388 ALA A O 1
ATOM 3146 N N . ASN A 1 389 ? -57.625 21.625 -12.406 1 37.84 389 ASN A N 1
ATOM 3147 C CA . ASN A 1 389 ? -56.438 22.344 -11.992 1 37.84 389 ASN A CA 1
ATOM 3148 C C . ASN A 1 389 ? -55.938 21.891 -10.617 1 37.84 389 ASN A C 1
ATOM 3150 O O . ASN A 1 389 ? -54.75 22.016 -10.297 1 37.84 389 ASN A O 1
ATOM 3154 N N . GLN A 1 390 ? -56.844 21.391 -9.789 1 38.19 390 GLN A N 1
ATOM 3155 C CA . GLN A 1 390 ? -56.375 21 -8.453 1 38.19 390 GLN A CA 1
ATOM 3156 C C . GLN A 1 390 ? -55.594 19.688 -8.508 1 38.19 390 GLN A C 1
ATOM 3158 O O . GLN A 1 390 ? -54.625 19.516 -7.77 1 38.19 390 GLN A O 1
ATOM 3163 N N . ASN A 1 391 ? -55.969 18.719 -9.352 1 41.06 391 ASN A N 1
ATOM 3164 C CA . ASN A 1 391 ? -55.25 17.453 -9.453 1 41.06 391 ASN A CA 1
ATOM 3165 C C . ASN A 1 391 ? -53.875 17.641 -10.055 1 41.06 391 ASN A C 1
ATOM 3167 O O . ASN A 1 391 ? -52.906 16.969 -9.641 1 41.06 391 ASN A O 1
ATOM 3171 N N . ASP A 1 392 ? -53.719 18.438 -11.039 1 44.06 392 ASP A N 1
ATOM 3172 C CA . ASP A 1 392 ? -52.406 18.703 -11.625 1 44.06 392 ASP A CA 1
ATOM 3173 C C . ASP A 1 392 ? -51.5 19.391 -10.617 1 44.06 392 ASP A C 1
ATOM 3175 O O . ASP A 1 392 ? -50.281 19.125 -10.602 1 44.06 392 ASP A O 1
ATOM 3179 N N . HIS A 1 393 ? -52.094 20.203 -9.797 1 47.44 393 HIS A N 1
ATOM 3180 C CA . HIS A 1 393 ? -51.312 20.875 -8.766 1 47.44 393 HIS A CA 1
ATOM 3181 C C . HIS A 1 393 ? -50.812 19.875 -7.715 1 47.44 393 HIS A C 1
ATOM 3183 O O . HIS A 1 393 ? -49.688 20 -7.211 1 47.44 393 HIS A O 1
ATOM 3189 N N . ILE A 1 394 ? -51.625 18.906 -7.383 1 49.69 394 ILE A N 1
ATOM 3190 C CA . ILE A 1 394 ? -51.219 17.859 -6.434 1 49.69 394 ILE A CA 1
ATOM 3191 C C . ILE A 1 394 ? -50.125 17 -7.031 1 49.69 394 ILE A C 1
ATOM 3193 O O . ILE A 1 394 ? -49.156 16.656 -6.348 1 49.69 394 ILE A O 1
ATOM 3197 N N . ASN A 1 395 ? -50.312 16.625 -8.258 1 49.44 395 ASN A N 1
ATOM 3198 C CA . ASN A 1 395 ? -49.312 15.82 -8.922 1 49.44 395 ASN A CA 1
ATOM 3199 C C . ASN A 1 395 ? -47.969 16.562 -9.031 1 49.44 395 ASN A C 1
ATOM 3201 O O . ASN A 1 395 ? -46.906 15.961 -8.875 1 49.44 395 ASN A O 1
ATOM 3205 N N . GLU A 1 396 ? -48.062 17.75 -9.328 1 53.09 396 GLU A N 1
ATOM 3206 C CA . GLU A 1 396 ? -46.875 18.547 -9.414 1 53.09 396 GLU A CA 1
ATOM 3207 C C . GLU A 1 396 ? -46.188 18.688 -8.055 1 53.09 396 GLU A C 1
ATOM 3209 O O . GLU A 1 396 ? -44.969 18.672 -7.961 1 53.09 396 GLU A O 1
ATOM 3214 N N . GLN A 1 397 ? -47 18.828 -7.055 1 54.88 397 GLN A N 1
ATOM 3215 C CA . GLN A 1 397 ? -46.469 18.938 -5.707 1 54.88 397 GLN A CA 1
ATOM 3216 C C . GLN A 1 397 ? -45.781 17.641 -5.285 1 54.88 397 GLN A C 1
ATOM 3218 O O . GLN A 1 397 ? -44.75 17.672 -4.605 1 54.88 397 GLN A O 1
ATOM 3223 N N . LEU A 1 398 ? -46.281 16.562 -5.723 1 56.38 398 LEU A N 1
ATOM 3224 C CA . LEU A 1 398 ? -45.719 15.273 -5.34 1 56.38 398 LEU A CA 1
ATOM 3225 C C . LEU A 1 398 ? -44.469 14.977 -6.137 1 56.38 398 LEU A C 1
ATOM 3227 O O . LEU A 1 398 ? -43.656 14.148 -5.73 1 56.38 398 LEU A O 1
ATOM 3231 N N . ASN A 1 399 ? -44.375 15.766 -7.16 1 64.62 399 ASN A N 1
ATOM 3232 C CA . ASN A 1 399 ? -43.219 15.5 -7.996 1 64.62 399 ASN A CA 1
ATOM 3233 C C . ASN A 1 399 ? -41.969 16.219 -7.477 1 64.62 399 ASN A C 1
ATOM 3235 O O . ASN A 1 399 ? -40.844 15.883 -7.844 1 64.62 399 ASN A O 1
ATOM 3239 N N . ASN A 1 400 ? -42.281 17.172 -6.625 1 79.19 400 ASN A N 1
ATOM 3240 C CA . ASN A 1 400 ? -41.125 17.891 -6.066 1 79.19 400 ASN A CA 1
ATOM 3241 C C . ASN A 1 400 ? -40.562 17.188 -4.84 1 79.19 400 ASN A C 1
ATOM 3243 O O . ASN A 1 400 ? -41.312 16.812 -3.93 1 79.19 400 ASN A O 1
ATOM 3247 N N . TRP A 1 401 ? -39.312 17.031 -4.809 1 84.06 401 TRP A N 1
ATOM 3248 C CA . TRP A 1 401 ? -38.656 16.297 -3.721 1 84.06 401 TRP A CA 1
ATOM 3249 C C . TRP A 1 401 ? -38.781 17.078 -2.412 1 84.06 401 TRP A C 1
ATOM 3251 O O . TRP A 1 401 ? -38.969 16.484 -1.347 1 84.06 401 TRP A O 1
ATOM 3261 N N . ILE A 1 402 ? -38.688 18.484 -2.533 1 87.62 402 ILE A N 1
ATOM 3262 C CA . ILE A 1 402 ? -38.688 19.312 -1.341 1 87.62 402 ILE A CA 1
ATOM 3263 C C . ILE A 1 402 ? -39.562 20.547 -1.569 1 87.62 402 ILE A C 1
ATOM 3265 O O . ILE A 1 402 ? -39.531 21.141 -2.645 1 87.62 402 ILE A O 1
ATOM 3269 N N . ILE A 1 403 ? -40.375 20.812 -0.679 1 88.19 403 ILE A N 1
ATOM 3270 C CA . ILE A 1 403 ? -41.188 22.016 -0.641 1 88.19 403 ILE A CA 1
ATOM 3271 C C . ILE A 1 403 ? -40.875 22.797 0.639 1 88.19 403 ILE A C 1
ATOM 3273 O O . ILE A 1 403 ? -40.812 22.219 1.724 1 88.19 403 ILE A O 1
ATOM 3277 N N . THR A 1 404 ? -40.656 24.078 0.5 1 90.88 404 THR A N 1
ATOM 3278 C CA . THR A 1 404 ? -40.312 24.875 1.674 1 90.88 404 THR A CA 1
ATOM 3279 C C . THR A 1 404 ? -41.375 25.969 1.886 1 90.88 404 THR A C 1
ATOM 3281 O O . THR A 1 404 ? -42.031 26.391 0.939 1 90.88 404 THR A O 1
ATOM 3284 N N . ARG A 1 405 ? -41.594 26.281 3.051 1 89.06 405 ARG A N 1
ATOM 3285 C CA . ARG A 1 405 ? -42.5 27.359 3.43 1 89.06 405 ARG A CA 1
ATOM 3286 C C . ARG A 1 405 ? -41.812 28.359 4.352 1 89.06 405 ARG A C 1
ATOM 3288 O O . ARG A 1 405 ? -41.25 27.984 5.379 1 89.06 405 ARG A O 1
ATOM 3295 N N . ASP A 1 406 ? -41.875 29.625 4.027 1 86.69 406 ASP A N 1
ATOM 3296 C CA . ASP A 1 406 ? -41.219 30.656 4.82 1 86.69 406 ASP A CA 1
ATOM 3297 C C . ASP A 1 406 ? -42.125 31.172 5.922 1 86.69 406 ASP A C 1
ATOM 3299 O O . ASP A 1 406 ? -43.281 30.719 6.055 1 86.69 406 ASP A O 1
ATOM 3303 N N . ILE A 1 407 ? -41.625 32.156 6.723 1 83.06 407 ILE A N 1
ATOM 3304 C CA . ILE A 1 407 ? -42.344 32.719 7.867 1 83.06 407 ILE A CA 1
ATOM 3305 C C . ILE A 1 407 ? -43.594 33.438 7.391 1 83.06 407 ILE A C 1
ATOM 3307 O O . ILE A 1 407 ? -44.594 33.5 8.109 1 83.06 407 ILE A O 1
ATOM 3311 N N . LYS A 1 408 ? -43.625 33.875 6.191 1 84.75 408 LYS A N 1
ATOM 3312 C CA . LYS A 1 408 ? -44.75 34.594 5.637 1 84.75 408 LYS A CA 1
ATOM 3313 C C . LYS A 1 408 ? -45.75 33.656 5.023 1 84.75 408 LYS A C 1
ATOM 3315 O O . LYS A 1 408 ? -46.844 34.094 4.578 1 84.75 408 LYS A O 1
ATOM 3320 N N . GLY A 1 409 ? -45.406 32.406 4.965 1 83.06 409 GLY A N 1
ATOM 3321 C CA . GLY A 1 409 ? -46.344 31.406 4.453 1 83.06 409 GLY A CA 1
ATOM 3322 C C . GLY A 1 409 ? -46.156 31.109 2.977 1 83.06 409 GLY A C 1
ATOM 3323 O O . GLY A 1 409 ? -46.906 30.344 2.385 1 83.06 409 GLY A O 1
ATOM 3324 N N . ASN A 1 410 ? -45.125 31.75 2.4 1 88.38 410 ASN A N 1
ATOM 3325 C CA . ASN A 1 410 ? -44.844 31.5 0.989 1 88.38 410 ASN A CA 1
ATOM 3326 C C . ASN A 1 410 ? -44.25 30.109 0.774 1 88.38 410 ASN A C 1
ATOM 3328 O O . ASN A 1 410 ? -43.344 29.719 1.493 1 88.38 410 ASN A O 1
ATOM 3332 N N . GLN A 1 411 ? -44.781 29.422 -0.159 1 90.06 411 GLN A N 1
ATOM 3333 C CA . GLN A 1 411 ? -44.281 28.094 -0.479 1 90.06 411 GLN A CA 1
ATOM 3334 C C . GLN A 1 411 ? -43.406 28.125 -1.722 1 90.06 411 GLN A C 1
ATOM 3336 O O . GLN A 1 411 ? -43.688 28.828 -2.684 1 90.06 411 GLN A O 1
ATOM 3341 N N . TYR A 1 412 ? -42.312 27.469 -1.64 1 91.44 412 TYR A N 1
ATOM 3342 C CA . TYR A 1 412 ? -41.344 27.406 -2.748 1 91.44 412 TYR A CA 1
ATOM 3343 C C . TYR A 1 412 ? -41.094 25.969 -3.16 1 91.44 412 TYR A C 1
ATOM 3345 O O . TYR A 1 412 ? -41.125 25.062 -2.324 1 91.44 412 TYR A O 1
ATOM 3353 N N . THR A 1 413 ? -40.875 25.75 -4.48 1 88.38 413 THR A N 1
ATOM 3354 C CA . THR A 1 413 ? -40.562 24.422 -5.012 1 88.38 413 THR A CA 1
ATOM 3355 C C . THR A 1 413 ? -39.344 24.5 -5.957 1 88.38 413 THR A C 1
ATOM 3357 O O . THR A 1 413 ? -38.938 25.594 -6.363 1 88.38 413 THR A O 1
ATOM 3360 N N . GLY A 1 414 ? -38.688 23.422 -6.145 1 86.06 414 GLY A N 1
ATOM 3361 C CA . GLY A 1 414 ? -37.594 23.328 -7.094 1 86.06 414 GLY A CA 1
ATOM 3362 C C . GLY A 1 414 ? -36.406 24.188 -6.719 1 86.06 414 GLY A C 1
ATOM 3363 O O . GLY A 1 414 ? -35.906 24.125 -5.586 1 86.06 414 GLY A O 1
ATOM 3364 N N . TYR A 1 415 ? -36 25 -7.695 1 88.5 415 TYR A N 1
ATOM 3365 C CA . TYR A 1 415 ? -34.812 25.844 -7.508 1 88.5 415 TYR A CA 1
ATOM 3366 C C . TYR A 1 415 ? -35.094 26.906 -6.453 1 88.5 415 TYR A C 1
ATOM 3368 O O . TYR A 1 415 ? -34.188 27.25 -5.664 1 88.5 415 TYR A O 1
ATOM 3376 N N . LYS A 1 416 ? -36.281 27.391 -6.445 1 88.88 416 LYS A N 1
ATOM 3377 C CA . LYS A 1 416 ? -36.625 28.406 -5.453 1 88.88 416 LYS A CA 1
ATOM 3378 C C . LYS A 1 416 ? -36.625 27.828 -4.043 1 88.88 416 LYS A C 1
ATOM 3380 O O . LYS A 1 416 ? -36.312 28.531 -3.076 1 88.88 416 LYS A O 1
ATOM 3385 N N . ALA A 1 417 ? -37 26.625 -3.947 1 89.44 417 ALA A N 1
ATOM 3386 C CA . ALA A 1 417 ? -36.906 25.953 -2.65 1 89.44 417 ALA A CA 1
ATOM 3387 C C . ALA A 1 417 ? -35.469 25.828 -2.193 1 89.44 417 ALA A C 1
ATOM 3389 O O . ALA A 1 417 ? -35.156 26.062 -1.021 1 89.44 417 ALA A O 1
ATOM 3390 N N . MET A 1 418 ? -34.625 25.547 -3.131 1 88.44 418 MET A N 1
ATOM 3391 C CA . MET A 1 418 ? -33.219 25.438 -2.812 1 88.44 418 MET A CA 1
ATOM 3392 C C . MET A 1 418 ? -32.656 26.797 -2.369 1 88.44 418 MET A C 1
ATOM 3394 O O . MET A 1 418 ? -31.891 26.859 -1.398 1 88.44 418 MET A O 1
ATOM 3398 N N . VAL A 1 419 ? -33 27.75 -3.072 1 89.81 419 VAL A N 1
ATOM 3399 C CA . VAL A 1 419 ? -32.562 29.094 -2.742 1 89.81 419 VAL A CA 1
ATOM 3400 C C . VAL A 1 419 ? -33.094 29.516 -1.38 1 89.81 419 VAL A C 1
ATOM 3402 O O . VAL A 1 419 ? -32.406 30.172 -0.599 1 89.81 419 VAL A O 1
ATOM 3405 N N . SER A 1 420 ? -34.375 29.172 -1.088 1 88.56 420 SER A N 1
ATOM 3406 C CA . SER A 1 420 ? -34.969 29.516 0.199 1 88.56 420 SER A CA 1
ATOM 3407 C C . SER A 1 420 ? -34.219 28.828 1.348 1 88.56 420 SER A C 1
ATOM 3409 O O . SER A 1 420 ? -34.094 29.391 2.434 1 88.56 420 SER A O 1
ATOM 3411 N N . VAL A 1 421 ? -33.812 27.703 1.132 1 87.62 421 VAL A N 1
ATOM 3412 C CA . VAL A 1 421 ? -33.031 26.969 2.139 1 87.62 421 VAL A CA 1
ATOM 3413 C C . VAL A 1 421 ? -31.688 27.672 2.367 1 87.62 421 VAL A C 1
ATOM 3415 O O . VAL A 1 421 ? -31.25 27.797 3.508 1 87.62 421 VAL A O 1
ATOM 3418 N N . CYS A 1 422 ? -31.047 28.094 1.305 1 87 422 CYS A N 1
ATOM 3419 C CA . CYS A 1 422 ? -29.766 28.797 1.415 1 87 422 CYS A CA 1
ATOM 3420 C C . CYS A 1 422 ? -29.938 30.125 2.131 1 87 422 CYS A C 1
ATOM 3422 O O . CYS A 1 422 ? -29.047 30.578 2.854 1 87 422 CYS A O 1
ATOM 3424 N N . LYS A 1 423 ? -31.047 30.656 1.93 1 86.88 423 LYS A N 1
ATOM 3425 C CA . LYS A 1 423 ? -31.344 31.938 2.555 1 86.88 423 LYS A CA 1
ATOM 3426 C C . LYS A 1 423 ? -31.438 31.797 4.07 1 86.88 423 LYS A C 1
ATOM 3428 O O . LYS A 1 423 ? -31.016 32.688 4.809 1 86.88 423 LYS A O 1
ATOM 3433 N N . VAL A 1 424 ? -31.984 30.734 4.504 1 85.38 424 VAL A N 1
ATOM 3434 C CA . VAL A 1 424 ? -32.188 30.531 5.934 1 85.38 424 VAL A CA 1
ATOM 3435 C C . VAL A 1 424 ? -30.922 29.922 6.555 1 85.38 424 VAL A C 1
ATOM 3437 O O . VAL A 1 424 ? -30.734 30 7.77 1 85.38 424 VAL A O 1
ATOM 3440 N N . SER A 1 425 ? -30.062 29.453 5.789 1 85.75 425 SER A N 1
ATOM 3441 C CA . SER A 1 425 ? -28.828 28.859 6.297 1 85.75 425 SER A CA 1
ATOM 3442 C C . SER A 1 425 ? -27.875 29.922 6.82 1 85.75 425 SER A C 1
ATOM 3444 O O . SER A 1 425 ? -27.625 30.922 6.152 1 85.75 425 SER A O 1
ATOM 3446 N N . PRO A 1 426 ? -27.344 29.703 7.957 1 82.62 426 PRO A N 1
ATOM 3447 C CA . PRO A 1 426 ? -26.375 30.672 8.492 1 82.62 426 PRO A CA 1
ATOM 3448 C C . PRO A 1 426 ? -25.047 30.656 7.746 1 82.62 426 PRO A C 1
ATOM 3450 O O . PRO A 1 426 ? -24.266 31.594 7.848 1 82.62 426 PRO A O 1
ATOM 3453 N N . ILE A 1 427 ? -24.766 29.656 7 1 81.56 427 ILE A N 1
ATOM 3454 C CA . ILE A 1 427 ? -23.469 29.516 6.34 1 81.56 427 ILE A CA 1
ATOM 3455 C C . ILE A 1 427 ? -23.578 29.969 4.887 1 81.56 427 ILE A C 1
ATOM 3457 O O . ILE A 1 427 ? -22.688 30.656 4.375 1 81.56 427 ILE A O 1
ATOM 3461 N N . LEU A 1 428 ? -24.688 29.719 4.254 1 84.38 428 LEU A N 1
ATOM 3462 C CA . LEU A 1 428 ? -24.766 29.906 2.811 1 84.38 428 LEU A CA 1
ATOM 3463 C C . LEU A 1 428 ? -25.562 31.156 2.469 1 84.38 428 LEU A C 1
ATOM 3465 O O . LEU A 1 428 ? -25.719 31.5 1.293 1 84.38 428 LEU A O 1
ATOM 3469 N N . TRP A 1 429 ? -26.016 31.922 3.412 1 84.94 429 TRP A N 1
ATOM 3470 C CA . TRP A 1 429 ? -26.891 33.062 3.148 1 84.94 429 TRP A CA 1
ATOM 3471 C C . TRP A 1 429 ? -26.188 34.094 2.285 1 84.94 429 TRP A C 1
ATOM 3473 O O . TRP A 1 429 ? -26.812 34.781 1.482 1 84.94 429 TRP A O 1
ATOM 3483 N N . PRO A 1 430 ? -24.828 34.125 2.373 1 85.25 430 PRO A N 1
ATOM 3484 C CA . PRO A 1 430 ? -24.188 35.125 1.518 1 85.25 430 PRO A CA 1
ATOM 3485 C C . PRO A 1 430 ? -24.219 34.75 0.039 1 85.25 430 PRO A C 1
ATOM 3487 O O . PRO A 1 430 ? -24.078 35.594 -0.828 1 85.25 430 PRO A O 1
ATOM 3490 N N . LEU A 1 431 ? -24.406 33.531 -0.211 1 86.62 431 LEU A N 1
ATOM 3491 C CA . LEU A 1 431 ? -24.391 33.062 -1.593 1 86.62 431 LEU A CA 1
ATOM 3492 C C . LEU A 1 431 ? -25.75 33.312 -2.258 1 86.62 431 LEU A C 1
ATOM 3494 O O . LEU A 1 431 ? -25.875 33.188 -3.475 1 86.62 431 LEU A O 1
ATOM 3498 N N . VAL A 1 432 ? -26.734 33.719 -1.493 1 88.31 432 VAL A N 1
ATOM 3499 C CA . VAL A 1 432 ? -28.109 33.844 -1.995 1 88.31 432 VAL A CA 1
ATOM 3500 C C . VAL A 1 432 ? -28.156 34.969 -3.031 1 88.31 432 VAL A C 1
ATOM 3502 O O . VAL A 1 432 ? -28.859 34.875 -4.039 1 88.31 432 VAL A O 1
ATOM 3505 N N . SER A 1 433 ? -27.297 35.969 -2.814 1 89.81 433 SER A N 1
ATOM 3506 C CA . SER A 1 433 ? -27.281 37.094 -3.752 1 89.81 433 SER A CA 1
ATOM 3507 C C . SER A 1 433 ? -26.781 36.656 -5.129 1 89.81 433 SER A C 1
ATOM 3509 O O . SER A 1 433 ? -27.266 37.125 -6.152 1 89.81 433 SER A O 1
ATOM 3511 N N . VAL A 1 434 ? -25.938 35.75 -5.105 1 90.38 434 VAL A N 1
ATOM 3512 C CA . VAL A 1 434 ? -25.406 35.219 -6.355 1 90.38 434 VAL A CA 1
ATOM 3513 C C . VAL A 1 434 ? -26.391 34.219 -6.969 1 90.38 434 VAL A C 1
ATOM 3515 O O . VAL A 1 434 ? -26.578 34.188 -8.188 1 90.38 434 VAL A O 1
ATOM 3518 N N . LEU A 1 435 ? -27.062 33.5 -6.172 1 90 435 LEU A N 1
ATOM 3519 C CA . LEU A 1 435 ? -27.969 32.469 -6.641 1 90 435 LEU A CA 1
ATOM 3520 C C . LEU A 1 435 ? -29.25 33.094 -7.215 1 90 435 LEU A C 1
ATOM 3522 O O . LEU A 1 435 ? -29.922 32.469 -8.039 1 90 435 LEU A O 1
ATOM 3526 N N . GLU A 1 436 ? -29.562 34.312 -6.84 1 90.19 436 GLU A N 1
ATOM 3527 C CA . GLU A 1 436 ? -30.797 34.969 -7.289 1 90.19 436 GLU A CA 1
ATOM 3528 C C . GLU A 1 436 ? -30.562 35.781 -8.562 1 90.19 436 GLU A C 1
ATOM 3530 O O . GLU A 1 436 ? -31.5 36.312 -9.148 1 90.19 436 GLU A O 1
ATOM 3535 N N . LEU A 1 437 ? -29.25 35.719 -8.969 1 90.44 437 LEU A N 1
ATOM 3536 C CA . LEU A 1 437 ? -28.984 36.344 -10.242 1 90.44 437 LEU A CA 1
ATOM 3537 C C . LEU A 1 437 ? -29.672 35.625 -11.391 1 90.44 437 LEU A C 1
ATOM 3539 O O . LEU A 1 437 ? -29.75 34.406 -11.391 1 90.44 437 LEU A O 1
ATOM 3543 N N . PRO A 1 438 ? -30.25 36.375 -12.336 1 87.38 438 PRO A N 1
ATOM 3544 C CA . PRO A 1 438 ? -31.047 35.781 -13.398 1 87.38 438 PRO A CA 1
ATOM 3545 C C . PRO A 1 438 ? -30.297 34.719 -14.188 1 87.38 438 PRO A C 1
ATOM 3547 O O . PRO A 1 438 ? -30.844 33.656 -14.492 1 87.38 438 PRO A O 1
ATOM 3550 N N . LEU A 1 439 ? -29.078 35.031 -14.469 1 88.5 439 LEU A N 1
ATOM 3551 C CA . LEU A 1 439 ? -28.297 34.062 -15.219 1 88.5 439 LEU A CA 1
ATOM 3552 C C . LEU A 1 439 ? -28.062 32.781 -14.398 1 88.5 439 LEU A C 1
ATOM 3554 O O . LEU A 1 439 ? -28.109 31.672 -14.922 1 88.5 439 LEU A O 1
ATOM 3558 N N . VAL A 1 440 ? -27.812 32.969 -13.102 1 90.19 440 VAL A N 1
ATOM 3559 C CA . VAL A 1 440 ? -27.547 31.828 -12.227 1 90.19 440 VAL A CA 1
ATOM 3560 C C . VAL A 1 440 ? -28.812 31.031 -11.992 1 90.19 440 VAL A C 1
ATOM 3562 O O . VAL A 1 440 ? -28.781 29.797 -11.906 1 90.19 440 VAL A O 1
ATOM 3565 N N . THR A 1 441 ? -29.922 31.672 -11.984 1 88 441 THR A N 1
ATOM 3566 C CA . THR A 1 441 ? -31.203 31.016 -11.773 1 88 441 THR A CA 1
ATOM 3567 C C . THR A 1 441 ? -31.547 30.125 -12.969 1 88 441 THR A C 1
ATOM 3569 O O . THR A 1 441 ? -32.031 29.016 -12.797 1 88 441 THR A O 1
ATOM 3572 N N . LEU A 1 442 ? -31.281 30.609 -14.156 1 87.19 442 LEU A N 1
ATOM 3573 C CA . LEU A 1 442 ? -31.578 29.844 -15.359 1 87.19 442 LEU A CA 1
ATOM 3574 C C . LEU A 1 442 ? -30.75 28.562 -15.422 1 87.19 442 LEU A C 1
ATOM 3576 O O . LEU A 1 442 ? -31.297 27.484 -15.641 1 87.19 442 LEU A O 1
ATOM 3580 N N . TYR A 1 443 ? -29.469 28.797 -15.203 1 87.44 443 TYR A N 1
ATOM 3581 C CA . TYR A 1 443 ? -28.594 27.625 -15.281 1 87.44 443 TYR A CA 1
ATOM 3582 C C . TYR A 1 443 ? -28.734 26.766 -14.039 1 87.44 443 TYR A C 1
ATOM 3584 O O . TYR A 1 443 ? -28.516 25.547 -14.086 1 87.44 443 TYR A O 1
ATOM 3592 N N . GLY A 1 444 ? -29.047 27.391 -12.961 1 88.5 444 GLY A N 1
ATOM 3593 C CA . GLY A 1 444 ? -29.266 26.641 -11.734 1 88.5 444 GLY A CA 1
ATOM 3594 C C . GLY A 1 444 ? -30.422 25.656 -11.828 1 88.5 444 GLY A C 1
ATOM 3595 O O . GLY A 1 444 ? -30.312 24.531 -11.344 1 88.5 444 GLY A O 1
ATOM 3596 N N . LYS A 1 445 ? -31.5 25.984 -12.477 1 87.44 445 LYS A N 1
ATOM 3597 C CA . LYS A 1 445 ? -32.656 25.109 -12.688 1 87.44 445 LYS A CA 1
ATOM 3598 C C . LYS A 1 445 ? -32.25 23.906 -13.531 1 87.44 445 LYS A C 1
ATOM 3600 O O . LYS A 1 445 ? -32.688 22.781 -13.234 1 87.44 445 LYS A O 1
ATOM 3605 N N . LYS A 1 446 ? -31.391 24.172 -14.453 1 86.75 446 LYS A N 1
ATOM 3606 C CA . LYS A 1 446 ? -30.969 23.094 -15.336 1 86.75 446 LYS A CA 1
ATOM 3607 C C . LYS A 1 446 ? -30.047 22.125 -14.594 1 86.75 446 LYS A C 1
ATOM 3609 O O . LYS A 1 446 ? -30.188 20.906 -14.75 1 86.75 446 LYS A O 1
ATOM 3614 N N . VAL A 1 447 ? -29.172 22.688 -13.836 1 86.94 447 VAL A N 1
ATOM 3615 C CA . VAL A 1 447 ? -28.219 21.875 -13.109 1 86.94 447 VAL A CA 1
ATOM 3616 C C . VAL A 1 447 ? -28.953 21.031 -12.062 1 86.94 447 VAL A C 1
ATOM 3618 O O . VAL A 1 447 ? -28.656 19.844 -11.883 1 86.94 447 VAL A O 1
ATOM 3621 N N . LEU A 1 448 ? -29.891 21.609 -11.414 1 86.44 448 LEU A N 1
ATOM 3622 C CA . LEU A 1 448 ? -30.656 20.891 -10.406 1 86.44 448 LEU A CA 1
ATOM 3623 C C . LEU A 1 448 ? -31.438 19.734 -11.031 1 86.44 448 LEU A C 1
ATOM 3625 O O . LEU A 1 448 ? -31.484 18.641 -10.469 1 86.44 448 LEU A O 1
ATOM 3629 N N . LYS A 1 449 ? -32 19.906 -12.125 1 82.69 449 LYS A N 1
ATOM 3630 C CA . LYS A 1 449 ? -32.719 18.844 -12.828 1 82.69 449 LYS A CA 1
ATOM 3631 C C . LYS A 1 449 ? -31.781 17.734 -13.266 1 82.69 449 LYS A C 1
ATOM 3633 O O . LYS A 1 449 ? -32.125 16.547 -13.195 1 82.69 449 LYS A O 1
ATOM 3638 N N . LEU A 1 450 ? -30.656 18.156 -13.648 1 83.94 450 LEU A N 1
ATOM 3639 C CA . LEU A 1 450 ? -29.656 17.172 -14.047 1 83.94 450 LEU A CA 1
ATOM 3640 C C . LEU A 1 450 ? -29.219 16.344 -12.852 1 83.94 450 LEU A C 1
ATOM 3642 O O . LEU A 1 450 ? -29.078 15.117 -12.961 1 83.94 450 LEU A O 1
ATOM 3646 N N . MET A 1 451 ? -29.016 17 -11.766 1 80.19 451 MET A N 1
ATOM 3647 C CA . MET A 1 451 ? -28.594 16.281 -10.562 1 80.19 451 MET A CA 1
ATOM 3648 C C . MET A 1 451 ? -29.672 15.312 -10.094 1 80.19 451 MET A C 1
ATOM 3650 O O . MET A 1 451 ? -29.359 14.203 -9.648 1 80.19 451 MET A O 1
ATOM 3654 N N . GLU A 1 452 ? -30.859 15.719 -10.164 1 78.88 452 GLU A N 1
ATOM 3655 C CA . GLU A 1 452 ? -31.969 14.836 -9.797 1 78.88 452 GLU A CA 1
ATOM 3656 C C . GLU A 1 452 ? -32 13.594 -10.688 1 78.88 452 GLU A C 1
ATOM 3658 O O . GLU A 1 452 ? -32.219 12.477 -10.195 1 78.88 452 GLU A O 1
ATOM 3663 N N . ARG A 1 453 ? -31.641 13.781 -11.859 1 75.56 453 ARG A N 1
ATOM 3664 C CA . ARG A 1 453 ? -31.609 12.664 -12.797 1 75.56 453 ARG A CA 1
ATOM 3665 C C . ARG A 1 453 ? -30.453 11.719 -12.469 1 75.56 453 ARG A C 1
ATOM 3667 O O . ARG A 1 453 ? -30.609 10.5 -12.531 1 75.56 453 ARG A O 1
ATOM 3674 N N . ILE A 1 454 ? -29.453 12.344 -12.125 1 73.69 454 ILE A N 1
ATOM 3675 C CA . ILE A 1 454 ? -28.266 11.555 -11.82 1 73.69 454 ILE A CA 1
ATOM 3676 C C . ILE A 1 454 ? -28.484 10.758 -10.539 1 73.69 454 ILE A C 1
ATOM 3678 O O . ILE A 1 454 ? -28.141 9.57 -10.477 1 73.69 454 ILE A O 1
ATOM 3682 N N . ILE A 1 455 ? -29.062 11.383 -9.547 1 73.81 455 ILE A N 1
ATOM 3683 C CA . ILE A 1 455 ? -29.297 10.727 -8.266 1 73.81 455 ILE A CA 1
ATOM 3684 C C . ILE A 1 455 ? -30.25 9.555 -8.453 1 73.81 455 ILE A C 1
ATOM 3686 O O . ILE A 1 455 ? -30.047 8.477 -7.891 1 73.81 455 ILE A O 1
ATOM 3690 N N . VAL A 1 456 ? -31.234 9.75 -9.219 1 67.81 456 VAL A N 1
ATOM 3691 C CA . VAL A 1 456 ? -32.188 8.688 -9.484 1 67.81 456 VAL A CA 1
ATOM 3692 C C . VAL A 1 456 ? -31.516 7.559 -10.258 1 67.81 456 VAL A C 1
ATOM 3694 O O . VAL A 1 456 ? -31.75 6.379 -9.984 1 67.81 456 VAL A O 1
ATOM 3697 N N . PHE A 1 457 ? -30.625 8.016 -11.008 1 62.94 457 PHE A N 1
ATOM 3698 C CA . PHE A 1 457 ? -29.891 7.039 -11.805 1 62.94 457 PHE A CA 1
ATOM 3699 C C . PHE A 1 457 ? -28.984 6.184 -10.93 1 62.94 457 PHE A C 1
ATOM 3701 O O . PHE A 1 457 ? -28.938 4.965 -11.086 1 62.94 457 PHE A O 1
ATOM 3708 N N . ILE A 1 458 ? -28.391 6.797 -9.898 1 61.81 458 ILE A N 1
ATOM 3709 C CA . ILE A 1 458 ? -27.438 6.105 -9.039 1 61.81 458 ILE A CA 1
ATOM 3710 C C . ILE A 1 458 ? -28.188 5.277 -8 1 61.81 458 ILE A C 1
ATOM 3712 O O . ILE A 1 458 ? -27.781 4.156 -7.684 1 61.81 458 ILE A O 1
ATOM 3716 N N . SER A 1 459 ? -29.219 5.77 -7.242 1 56.56 459 SER A N 1
ATOM 3717 C CA . SER A 1 459 ? -29.938 5.141 -6.141 1 56.56 459 SER A CA 1
ATOM 3718 C C . SER A 1 459 ? -30.781 3.965 -6.629 1 56.56 459 SER A C 1
ATOM 3720 O O . SER A 1 459 ? -30.953 2.977 -5.91 1 56.56 459 SER A O 1
ATOM 3722 N N . ASP A 1 460 ? -31.453 4.043 -7.555 1 50.09 460 ASP A N 1
ATOM 3723 C CA . ASP A 1 460 ? -32.312 2.967 -8.047 1 50.09 460 ASP A CA 1
ATOM 3724 C C . ASP A 1 460 ? -31.5 1.668 -8.195 1 50.09 460 ASP A C 1
ATOM 3726 O O . ASP A 1 460 ? -32.062 0.578 -8.031 1 50.09 460 ASP A O 1
ATOM 3730 N N . ASP A 1 461 ? -30.297 1.688 -8.203 1 44.06 461 ASP A N 1
ATOM 3731 C CA . ASP A 1 461 ? -29.5 0.469 -8.32 1 44.06 461 ASP A CA 1
ATOM 3732 C C . ASP A 1 461 ? -29.406 -0.265 -6.988 1 44.06 461 ASP A C 1
ATOM 3734 O O . ASP A 1 461 ? -29.344 -1.496 -6.953 1 44.06 461 ASP A O 1
ATOM 3738 N N . ILE A 1 462 ? -29.484 0.385 -5.812 1 38 462 ILE A N 1
ATOM 3739 C CA . ILE A 1 462 ? -29.297 -0.291 -4.535 1 38 462 ILE A CA 1
ATOM 3740 C C . ILE A 1 462 ? -30.594 -0.964 -4.113 1 38 462 ILE A C 1
ATOM 3742 O O . ILE A 1 462 ? -30.578 -2.049 -3.525 1 38 462 ILE A O 1
ATOM 3746 N N . LEU A 1 463 ? -31.766 -0.424 -4.266 1 37 463 LEU A N 1
ATOM 3747 C CA . LEU A 1 463 ? -33 -0.909 -3.643 1 37 463 LEU A CA 1
ATOM 3748 C C . LEU A 1 463 ? -33.469 -2.184 -4.324 1 37 463 LEU A C 1
ATOM 3750 O O . LEU A 1 463 ? -34.469 -2.789 -3.887 1 37 463 LEU A O 1
ATOM 3754 N N . VAL A 1 464 ? -32.969 -2.568 -5.359 1 33.44 464 VAL A N 1
ATOM 3755 C CA . VAL A 1 464 ? -33.719 -3.566 -6.094 1 33.44 464 VAL A CA 1
ATOM 3756 C C . VAL A 1 464 ? -33.625 -4.918 -5.391 1 33.44 464 VAL A C 1
ATOM 3758 O O . VAL A 1 464 ? -33.969 -5.953 -5.965 1 33.44 464 VAL A O 1
ATOM 3761 N N . LEU A 1 465 ? -33.094 -4.973 -4.164 1 31.5 465 LEU A N 1
ATOM 3762 C CA . LEU A 1 465 ? -33.281 -6.348 -3.711 1 31.5 465 LEU A CA 1
ATOM 3763 C C . LEU A 1 465 ? -34.75 -6.656 -3.436 1 31.5 465 LEU A C 1
ATOM 3765 O O . LEU A 1 465 ? -35.219 -6.488 -2.311 1 31.5 465 LEU A O 1
ATOM 3769 N N . LYS A 1 466 ? -35.719 -6.086 -4.117 1 30.58 466 LYS A N 1
ATOM 3770 C CA . LYS A 1 466 ? -37.094 -6.465 -3.791 1 30.58 466 LYS A CA 1
ATOM 3771 C C . LYS A 1 466 ? -37.281 -7.977 -3.838 1 30.58 466 LYS A C 1
ATOM 3773 O O . LYS A 1 466 ? -36.625 -8.656 -4.645 1 30.58 466 LYS A O 1
ATOM 3778 N N . PRO A 1 467 ? -38.094 -8.438 -2.906 1 29.05 467 PRO A N 1
ATOM 3779 C CA . PRO A 1 467 ? -38.594 -9.82 -2.914 1 29.05 467 PRO A CA 1
ATOM 3780 C C . PRO A 1 467 ? -39.25 -10.211 -4.238 1 29.05 467 PRO A C 1
ATOM 3782 O O . PRO A 1 467 ? -39.75 -9.352 -4.949 1 29.05 467 PRO A O 1
ATOM 3785 N N . LYS A 1 468 ? -38.844 -11.219 -4.816 1 32.69 468 LYS A N 1
ATOM 3786 C CA . LYS A 1 468 ? -39.469 -11.828 -5.992 1 32.69 468 LYS A CA 1
ATOM 3787 C C . LYS A 1 468 ? -40.969 -11.641 -5.992 1 32.69 468 LYS A C 1
ATOM 3789 O O . LYS A 1 468 ? -41.656 -12.008 -5.027 1 32.69 468 LYS A O 1
ATOM 3794 N N . SER A 1 469 ? -41.531 -10.695 -6.617 1 29.64 469 SER A N 1
ATOM 3795 C CA . SER A 1 469 ? -42.938 -10.555 -6.871 1 29.64 469 SER A CA 1
ATOM 3796 C C . SER A 1 469 ? -43.562 -11.891 -7.27 1 29.64 469 SER A C 1
ATOM 3798 O O . SER A 1 469 ? -43.031 -12.602 -8.117 1 29.64 469 SER A O 1
ATOM 3800 N N . LEU A 1 470 ? -44.344 -12.508 -6.41 1 32 470 LEU A N 1
ATOM 3801 C CA . LEU A 1 470 ? -45.125 -13.703 -6.727 1 32 470 LEU A CA 1
ATOM 3802 C C . LEU A 1 470 ? -45.75 -13.594 -8.117 1 32 470 LEU A C 1
ATOM 3804 O O . LEU A 1 470 ? -46.188 -12.516 -8.523 1 32 470 LEU A O 1
ATOM 3808 N N . THR A 1 471 ? -45.312 -14.32 -9.039 1 34.28 471 THR A N 1
ATOM 3809 C CA . THR A 1 471 ? -45.906 -14.359 -10.375 1 34.28 471 THR A CA 1
ATOM 3810 C C . THR A 1 471 ? -47.406 -14.242 -10.312 1 34.28 471 THR A C 1
ATOM 3812 O O . THR A 1 471 ? -48.031 -14.539 -9.281 1 34.28 471 THR A O 1
ATOM 3815 N N . LYS A 1 472 ? -47.969 -13.656 -11.203 1 39.22 472 LYS A N 1
ATOM 3816 C CA . LYS A 1 472 ? -49.406 -13.484 -11.305 1 39.22 472 LYS A CA 1
ATOM 3817 C C . LYS A 1 472 ? -50.125 -14.773 -10.938 1 39.22 472 LYS A C 1
ATOM 3819 O O . LYS A 1 472 ? -51.188 -14.734 -10.297 1 39.22 472 LYS A O 1
ATOM 3824 N N . GLU A 1 473 ? -49.531 -15.812 -11.398 1 39.69 473 GLU A N 1
ATOM 3825 C CA . GLU A 1 473 ? -50.125 -17.125 -11.156 1 39.69 473 GLU A CA 1
ATOM 3826 C C . GLU A 1 473 ? -50.062 -17.5 -9.68 1 39.69 473 GLU A C 1
ATOM 3828 O O . GLU A 1 473 ? -51 -18.047 -9.117 1 39.69 473 GLU A O 1
ATOM 3833 N N . GLN A 1 474 ? -48.906 -17.062 -9.094 1 42.66 474 GLN A N 1
ATOM 3834 C CA . GLN A 1 474 ? -48.75 -17.391 -7.684 1 42.66 474 GLN A CA 1
ATOM 3835 C C . GLN A 1 474 ? -49.594 -16.453 -6.812 1 42.66 474 GLN A C 1
ATOM 3837 O O . GLN A 1 474 ? -50.156 -16.875 -5.793 1 42.66 474 GLN A O 1
ATOM 3842 N N . GLN A 1 475 ? -49.719 -15.234 -7.246 1 41.94 475 GLN A N 1
ATOM 3843 C CA . GLN A 1 475 ? -50.625 -14.312 -6.57 1 41.94 475 GLN A CA 1
ATOM 3844 C C . GLN A 1 475 ? -52.062 -14.758 -6.73 1 41.94 475 GLN A C 1
ATOM 3846 O O . GLN A 1 475 ? -52.844 -14.719 -5.77 1 41.94 475 GLN A O 1
ATOM 3851 N N . THR A 1 476 ? -52.469 -15.164 -8 1 45.38 476 THR A N 1
ATOM 3852 C CA . THR A 1 476 ? -53.812 -15.719 -8.219 1 45.38 476 THR A CA 1
ATOM 3853 C C . THR A 1 476 ? -54 -16.984 -7.402 1 45.38 476 THR A C 1
ATOM 3855 O O . THR A 1 476 ? -55.094 -17.219 -6.836 1 45.38 476 THR A O 1
ATOM 3858 N N . GLN A 1 477 ? -52.906 -17.766 -7.285 1 46.62 477 GLN A N 1
ATOM 3859 C CA . GLN A 1 477 ? -53 -18.984 -6.5 1 46.62 477 GLN A CA 1
ATOM 3860 C C . GLN A 1 477 ? -53.062 -18.672 -5.004 1 46.62 477 GLN A C 1
ATOM 3862 O O . GLN A 1 477 ? -53.844 -19.297 -4.27 1 46.62 477 GLN A O 1
ATOM 3867 N N . ILE A 1 478 ? -52.344 -17.703 -4.621 1 47.97 478 ILE A N 1
ATOM 3868 C CA . ILE A 1 478 ? -52.406 -17.312 -3.219 1 47.97 478 ILE A CA 1
ATOM 3869 C C . ILE A 1 478 ? -53.75 -16.656 -2.939 1 47.97 478 ILE A C 1
ATOM 3871 O O . ILE A 1 478 ? -54.375 -16.906 -1.906 1 47.97 478 ILE A O 1
ATOM 3875 N N . GLN A 1 479 ? -54.25 -15.852 -3.865 1 47.75 479 GLN A N 1
ATOM 3876 C CA . GLN A 1 479 ? -55.594 -15.281 -3.729 1 47.75 479 GLN A CA 1
ATOM 3877 C C . GLN A 1 479 ? -56.656 -16.375 -3.768 1 47.75 479 GLN A C 1
ATOM 3879 O O . GLN A 1 479 ? -57.625 -16.328 -3.02 1 47.75 479 GLN A O 1
ATOM 3884 N N . GLN A 1 480 ? -56.438 -17.328 -4.641 1 50.28 480 GLN A N 1
ATOM 3885 C CA . GLN A 1 480 ? -57.375 -18.453 -4.695 1 50.28 480 GLN A CA 1
ATOM 3886 C C . GLN A 1 480 ? -57.312 -19.281 -3.414 1 50.28 480 GLN A C 1
ATOM 3888 O O . GLN A 1 480 ? -58.344 -19.719 -2.9 1 50.28 480 GLN A O 1
ATOM 3893 N N . ILE A 1 481 ? -56.062 -19.453 -2.916 1 51.38 481 ILE A N 1
ATOM 3894 C CA . ILE A 1 481 ? -55.906 -20.188 -1.666 1 51.38 481 ILE A CA 1
ATOM 3895 C C . ILE A 1 481 ? -56.5 -19.375 -0.513 1 51.38 481 ILE A C 1
ATOM 3897 O O . ILE A 1 481 ? -57.188 -19.922 0.36 1 51.38 481 ILE A O 1
ATOM 3901 N N . GLN A 1 482 ? -56.312 -18.078 -0.564 1 47.28 482 GLN A N 1
ATOM 3902 C CA . GLN A 1 482 ? -56.938 -17.234 0.455 1 47.28 482 GLN A CA 1
ATOM 3903 C C . GLN A 1 482 ? -58.438 -17.188 0.314 1 47.28 482 GLN A C 1
ATOM 3905 O O . GLN A 1 482 ? -59.156 -17.25 1.311 1 47.28 482 GLN A O 1
ATOM 3910 N N . ASN A 1 483 ? -58.906 -17.109 -0.94 1 50 483 ASN A N 1
ATOM 3911 C CA . ASN A 1 483 ? -60.344 -17.172 -1.187 1 50 483 ASN A CA 1
ATOM 3912 C C . ASN A 1 483 ? -60.906 -18.531 -0.803 1 50 483 ASN A C 1
ATOM 3914 O O . ASN A 1 483 ? -62 -18.625 -0.237 1 50 483 ASN A O 1
ATOM 3918 N N . GLN A 1 484 ? -60.125 -19.594 -1.131 1 49.81 484 GLN A N 1
ATOM 3919 C CA . GLN A 1 484 ? -60.562 -20.938 -0.76 1 49.81 484 GLN A CA 1
ATOM 3920 C C . GLN A 1 484 ? -60.531 -21.125 0.754 1 49.81 484 GLN A C 1
ATOM 3922 O O . GLN A 1 484 ? -61.438 -21.734 1.325 1 49.81 484 GLN A O 1
ATOM 3927 N N . LYS A 1 485 ? -59.5 -20.562 1.339 1 47.97 485 LYS A N 1
ATOM 3928 C CA . LYS A 1 485 ? -59.469 -20.625 2.797 1 47.97 485 LYS A CA 1
ATOM 3929 C C . LYS A 1 485 ? -60.594 -19.766 3.4 1 47.97 485 LYS A C 1
ATOM 3931 O O . LYS A 1 485 ? -61.219 -20.172 4.387 1 47.97 485 LYS A O 1
ATOM 3936 N N . GLN A 1 486 ? -60.844 -18.672 2.816 1 47.62 486 GLN A N 1
ATOM 3937 C CA . GLN A 1 486 ? -61.938 -17.844 3.268 1 47.62 486 GLN A CA 1
ATOM 3938 C C . GLN A 1 486 ? -63.281 -18.5 2.992 1 47.62 486 GLN A C 1
ATOM 3940 O O . GLN A 1 486 ? -64.188 -18.453 3.828 1 47.62 486 GLN A O 1
ATOM 3945 N N . GLN A 1 487 ? -63.344 -19.141 1.844 1 50.41 487 GLN A N 1
ATOM 3946 C CA . GLN A 1 487 ? -64.562 -19.875 1.544 1 50.41 487 GLN A CA 1
ATOM 3947 C C . GLN A 1 487 ? -64.75 -21.094 2.449 1 50.41 487 GLN A C 1
ATOM 3949 O O . GLN A 1 487 ? -65.812 -21.406 2.904 1 50.41 487 GLN A O 1
ATOM 3954 N N . GLN A 1 488 ? -63.594 -21.812 2.713 1 50.59 488 GLN A N 1
ATOM 3955 C CA . GLN A 1 488 ? -63.656 -22.938 3.641 1 50.59 488 GLN A CA 1
ATOM 3956 C C . GLN A 1 488 ? -63.969 -22.469 5.059 1 50.59 488 GLN A C 1
ATOM 3958 O O . GLN A 1 488 ? -64.688 -23.125 5.785 1 50.59 488 GLN A O 1
ATOM 3963 N N . LEU A 1 489 ? -63.438 -21.297 5.422 1 47.19 489 LEU A N 1
ATOM 3964 C CA . LEU A 1 489 ? -63.781 -20.703 6.715 1 47.19 489 LEU A CA 1
ATOM 3965 C C . LEU A 1 489 ? -65.25 -20.234 6.73 1 47.19 489 LEU A C 1
ATOM 3967 O O . LEU A 1 489 ? -65.938 -20.422 7.727 1 47.19 489 LEU A O 1
ATOM 3971 N N . LEU A 1 490 ? -65.75 -19.719 5.574 1 45.38 490 LEU A N 1
ATOM 3972 C CA . LEU A 1 490 ? -67.125 -19.328 5.457 1 45.38 490 LEU A CA 1
ATOM 3973 C C . LEU A 1 490 ? -68.062 -20.562 5.434 1 45.38 490 LEU A C 1
ATOM 3975 O O . LEU A 1 490 ? -69.125 -20.562 6.039 1 45.38 490 LEU A O 1
ATOM 3979 N N . GLN A 1 491 ? -67.625 -21.578 4.676 1 45.25 491 GLN A N 1
ATOM 3980 C CA . GLN A 1 491 ? -68.438 -22.797 4.66 1 45.25 491 GLN A CA 1
ATOM 3981 C C . GLN A 1 491 ? -68.438 -23.453 6.039 1 45.25 491 GLN A C 1
ATOM 3983 O O . GLN A 1 491 ? -69.5 -23.969 6.473 1 45.25 491 GLN A O 1
ATOM 3988 N N . LYS A 1 492 ? -67.25 -23.375 6.672 1 42.28 492 LYS A N 1
ATOM 3989 C CA . LYS A 1 492 ? -67.312 -23.906 8.031 1 42.28 492 LYS A CA 1
ATOM 3990 C C . LYS A 1 492 ? -68.125 -23.031 8.961 1 42.28 492 LYS A C 1
ATOM 3992 O O . LYS A 1 492 ? -68.812 -23.547 9.852 1 42.28 492 LYS A O 1
ATOM 3997 N N . ARG A 1 493 ? -68.125 -21.781 8.75 1 38.66 493 ARG A N 1
ATOM 3998 C CA . ARG A 1 493 ? -68.938 -20.875 9.539 1 38.66 493 ARG A CA 1
ATOM 3999 C C . ARG A 1 493 ? -70.438 -21.062 9.195 1 38.66 493 ARG A C 1
ATOM 4001 O O . ARG A 1 493 ? -71.312 -21.047 10.086 1 38.66 493 ARG A O 1
ATOM 4008 N N . ASN A 1 494 ? -70.75 -21.219 7.875 1 38.53 494 ASN A N 1
ATOM 4009 C CA . ASN A 1 494 ? -72.125 -21.453 7.508 1 38.53 494 ASN A CA 1
ATOM 4010 C C . ASN A 1 494 ? -72.625 -22.812 8.008 1 38.53 494 ASN A C 1
ATOM 4012 O O . ASN A 1 494 ? -73.812 -22.984 8.312 1 38.53 494 ASN A O 1
ATOM 4016 N N . GLU A 1 495 ? -71.812 -23.859 7.918 1 39.84 495 GLU A N 1
ATOM 4017 C CA . GLU A 1 495 ? -72.188 -25.141 8.469 1 39.84 495 GLU A CA 1
ATOM 4018 C C . GLU A 1 495 ? -72.5 -25.031 9.969 1 39.84 495 GLU A C 1
ATOM 4020 O O . GLU A 1 495 ? -73.375 -25.688 10.484 1 39.84 495 GLU A O 1
ATOM 4025 N N . LEU A 1 496 ? -71.625 -24.156 10.648 1 35.38 496 LEU A N 1
ATOM 4026 C CA . LEU A 1 496 ? -71.938 -23.984 12.062 1 35.38 496 LEU A CA 1
ATOM 4027 C C . LEU A 1 496 ? -73.25 -23.266 12.258 1 35.38 496 LEU A C 1
ATOM 4029 O O . LEU A 1 496 ? -74 -23.578 13.18 1 35.38 496 LEU A O 1
ATOM 4033 N N . LEU A 1 497 ? -73.562 -22.234 11.359 1 32.22 497 LEU A N 1
ATOM 4034 C CA . LEU A 1 497 ? -74.812 -21.5 11.57 1 32.22 497 LEU A CA 1
ATOM 4035 C C . LEU A 1 497 ? -76 -22.375 11.227 1 32.22 497 LEU A C 1
ATOM 4037 O O . LEU A 1 497 ? -77.062 -22.297 11.891 1 32.22 497 LEU A O 1
ATOM 4041 N N . ASN A 1 498 ? -75.938 -23.109 10.039 1 32.09 498 ASN A N 1
ATOM 4042 C CA . ASN A 1 498 ? -77.188 -23.797 9.625 1 32.09 498 ASN A CA 1
ATOM 4043 C C . ASN A 1 498 ? -77.5 -24.953 10.562 1 32.09 498 ASN A C 1
ATOM 4045 O O . ASN A 1 498 ? -78.5 -25.672 10.352 1 32.09 498 ASN A O 1
ATOM 4049 N N . GLY A 1 499 ? -76.438 -25.578 11.18 1 28.52 499 GLY A N 1
ATOM 4050 C CA . GLY A 1 499 ? -76.875 -26.797 11.844 1 28.52 499 GLY A CA 1
ATOM 4051 C C . GLY A 1 499 ? -77.938 -26.562 12.898 1 28.52 499 GLY A C 1
ATOM 4052 O O . GLY A 1 499 ? -78.438 -27.516 13.523 1 28.52 499 GLY A O 1
ATOM 4053 N N . THR A 1 500 ? -77.938 -25.391 13.453 1 26.98 500 THR A N 1
ATOM 4054 C CA . THR A 1 500 ? -78.75 -25.406 14.68 1 26.98 500 THR A CA 1
ATOM 4055 C C . THR A 1 500 ? -80.25 -25.469 14.367 1 26.98 500 THR A C 1
ATOM 4057 O O . THR A 1 500 ? -81.062 -25.547 15.273 1 26.98 500 THR A O 1
ATOM 4060 N N . LEU A 1 501 ? -80.688 -25.047 13.133 1 24.33 501 LEU A N 1
ATOM 4061 C CA . LEU A 1 501 ? -82.062 -24.734 13.273 1 24.33 501 LEU A CA 1
ATOM 4062 C C . LEU A 1 501 ? -82.875 -26.016 13.391 1 24.33 501 LEU A C 1
ATOM 4064 O O . LEU A 1 501 ? -84.125 -25.953 13.531 1 24.33 501 LEU A O 1
ATOM 4068 N N . LEU A 1 502 ? -82.438 -27.172 12.773 1 21.72 502 LEU A N 1
ATOM 4069 C CA . LEU A 1 502 ? -83.562 -27.969 12.352 1 21.72 502 LEU A CA 1
ATOM 4070 C C . LEU A 1 502 ? -84.438 -28.328 13.547 1 21.72 502 LEU A C 1
ATOM 4072 O O . LEU A 1 502 ? -85.688 -28.234 13.477 1 21.72 502 LEU A O 1
ATOM 4076 N N . ASP A 1 503 ? -84.125 -29.516 14.188 1 22.12 503 ASP A N 1
ATOM 4077 C CA . ASP A 1 503 ? -85.062 -30.578 14.57 1 22.12 503 ASP A CA 1
ATOM 4078 C C . ASP A 1 503 ? -85.875 -30.172 15.805 1 22.12 503 ASP A C 1
ATOM 4080 O O . ASP A 1 503 ? -85.312 -30.047 16.906 1 22.12 503 ASP A O 1
ATOM 4084 N N . SER A 1 504 ? -86.812 -29.344 15.664 1 22.58 504 SER A N 1
ATOM 4085 C CA . SER A 1 504 ? -87.75 -28.938 16.75 1 22.58 504 SER A CA 1
ATOM 4086 C C . SER A 1 504 ? -88.5 -30.141 17.328 1 22.58 504 SER A C 1
ATOM 4088 O O . SER A 1 504 ? -89.375 -29.984 18.172 1 22.58 504 SER A O 1
ATOM 4090 N N . SER A 1 505 ? -88.625 -31.312 16.516 1 21.94 505 SER A N 1
ATOM 4091 C CA . SER A 1 505 ? -89.875 -31.938 16.812 1 21.94 505 SER A CA 1
ATOM 4092 C C . SER A 1 505 ? -90.062 -32.156 18.312 1 21.94 505 SER A C 1
ATOM 4094 O O . SER A 1 505 ? -91.062 -31.719 18.891 1 21.94 505 SER A O 1
ATOM 4096 N N . ASN A 1 506 ? -90.562 -33.5 18.656 1 21.44 506 ASN A N 1
ATOM 4097 C CA . ASN A 1 506 ? -91.625 -34 19.547 1 21.44 506 ASN A CA 1
ATOM 4098 C C . ASN A 1 506 ? -91.188 -33.938 21.016 1 21.44 506 ASN A C 1
ATOM 4100 O O . ASN A 1 506 ? -92 -33.562 21.875 1 21.44 506 ASN A O 1
ATOM 4104 N N . GLU A 1 507 ? -90.25 -34.906 21.281 1 21 507 GLU A N 1
ATOM 4105 C CA . GLU A 1 507 ? -90.438 -35.75 22.453 1 21 507 GLU A CA 1
ATOM 4106 C C . GLU A 1 507 ? -90.312 -34.969 23.75 1 21 507 GLU A C 1
ATOM 4108 O O . GLU A 1 507 ? -89.75 -33.875 23.766 1 21 507 GLU A O 1
ATOM 4113 N N . ASP A 1 508 ? -90.625 -35.75 24.891 1 22.8 508 ASP A N 1
ATOM 4114 C CA . ASP A 1 508 ? -91 -35.625 26.297 1 22.8 508 ASP A CA 1
ATOM 4115 C C . ASP A 1 508 ? -89.875 -34.844 27.062 1 22.8 508 ASP A C 1
ATOM 4117 O O . ASP A 1 508 ? -88.688 -34.938 26.734 1 22.8 508 ASP A O 1
ATOM 4121 N N . ILE A 1 509 ? -90.312 -33.781 27.719 1 22.08 509 ILE A N 1
ATOM 4122 C CA . ILE A 1 509 ? -89.75 -32.656 28.5 1 22.08 509 ILE A CA 1
ATOM 4123 C C . ILE A 1 509 ? -88.875 -33.188 29.641 1 22.08 509 ILE A C 1
ATOM 4125 O O . ILE A 1 509 ? -88.812 -32.531 30.688 1 22.08 509 ILE A O 1
ATOM 4129 N N . ILE A 1 510 ? -88.438 -34.531 29.594 1 20.83 510 ILE A N 1
ATOM 4130 C CA . ILE A 1 510 ? -88 -34.969 30.938 1 20.83 510 ILE A CA 1
ATOM 4131 C C . ILE A 1 510 ? -87.062 -33.969 31.516 1 20.83 510 ILE A C 1
ATOM 4133 O O . ILE A 1 510 ? -86.25 -33.375 30.797 1 20.83 510 ILE A O 1
ATOM 4137 N N . ASP A 1 511 ? -87.188 -33.656 32.875 1 20.53 511 ASP A N 1
ATOM 4138 C CA . ASP A 1 511 ? -86.812 -32.625 33.844 1 20.53 511 ASP A CA 1
ATOM 4139 C C . ASP A 1 511 ? -85.312 -32.406 33.906 1 20.53 511 ASP A C 1
ATOM 4141 O O . ASP A 1 511 ? -84.812 -31.359 34.344 1 20.53 511 ASP A O 1
ATOM 4145 N N . ASN A 1 512 ? -84.562 -33.562 33.531 1 21.05 512 ASN A N 1
ATOM 4146 C CA . ASN A 1 512 ? -83.375 -33.688 34.406 1 21.05 512 ASN A CA 1
ATOM 4147 C C . ASN A 1 512 ? -82.375 -32.562 34.156 1 21.05 512 ASN A C 1
ATOM 4149 O O . ASN A 1 512 ? -82.125 -32.188 33 1 21.05 512 ASN A O 1
ATOM 4153 N N . ASN A 1 513 ? -82 -31.688 35.156 1 20.58 513 ASN A N 1
ATOM 4154 C CA . ASN A 1 513 ? -81.312 -30.438 35.438 1 20.58 513 ASN A CA 1
ATOM 4155 C C . ASN A 1 513 ? -79.875 -30.469 34.906 1 20.58 513 ASN A C 1
ATOM 4157 O O . ASN A 1 513 ? -79.188 -29.469 35 1 20.58 513 ASN A O 1
ATOM 4161 N N . ASN A 1 514 ? -79.312 -31.656 34.562 1 21.5 514 ASN A N 1
ATOM 4162 C CA . ASN A 1 514 ? -77.875 -31.672 34.875 1 21.5 514 ASN A CA 1
ATOM 4163 C C . ASN A 1 514 ? -77.125 -30.812 33.875 1 21.5 514 ASN A C 1
ATOM 4165 O O . ASN A 1 514 ? -76.812 -31.25 32.781 1 21.5 514 ASN A O 1
ATOM 4169 N N . ASN A 1 515 ? -77.5 -29.531 33.688 1 21.06 515 ASN A N 1
ATOM 4170 C CA . ASN A 1 515 ? -77.188 -28.641 32.594 1 21.06 515 ASN A CA 1
ATOM 4171 C C . ASN A 1 515 ? -75.625 -28.453 32.469 1 21.06 515 ASN A C 1
ATOM 4173 O O . ASN A 1 515 ? -75.125 -28.219 31.391 1 21.06 515 ASN A O 1
ATOM 4177 N N . ASN A 1 516 ? -74.875 -28.141 33.562 1 20.67 516 ASN A N 1
ATOM 4178 C CA . ASN A 1 516 ? -74 -26.953 33.469 1 20.67 516 ASN A CA 1
ATOM 4179 C C . ASN A 1 516 ? -72.75 -27.266 32.719 1 20.67 516 ASN A C 1
ATOM 4181 O O . ASN A 1 516 ? -72 -26.344 32.312 1 20.67 516 ASN A O 1
ATOM 4185 N N . ASN A 1 517 ? -72.125 -28.422 32.844 1 22.02 517 ASN A N 1
ATOM 4186 C CA . ASN A 1 517 ? -70.688 -28.344 33.062 1 22.02 517 ASN A CA 1
ATOM 4187 C C . ASN A 1 517 ? -69.938 -28.125 31.75 1 22.02 517 ASN A C 1
ATOM 4189 O O . ASN A 1 517 ? -68.688 -28.156 31.734 1 22.02 517 ASN A O 1
ATOM 4193 N N . ASN A 1 518 ? -70.562 -28.266 30.672 1 22.92 518 ASN A N 1
ATOM 4194 C CA . ASN A 1 518 ? -69.625 -28.656 29.625 1 22.92 518 ASN A CA 1
ATOM 4195 C C . ASN A 1 518 ? -68.875 -27.453 29.109 1 22.92 518 ASN A C 1
ATOM 4197 O O . ASN A 1 518 ? -68.312 -27.5 28.016 1 22.92 518 ASN A O 1
ATOM 4201 N N . ASN A 1 519 ? -69 -26.297 29.781 1 23.94 519 ASN A N 1
ATOM 4202 C CA . ASN A 1 519 ? -68.5 -25.141 29.016 1 23.94 519 ASN A CA 1
ATOM 4203 C C . ASN A 1 519 ? -67 -25.219 28.812 1 23.94 519 ASN A C 1
ATOM 4205 O O . ASN A 1 519 ? -66.375 -24.25 28.344 1 23.94 519 ASN A O 1
ATOM 4209 N N . ASN A 1 520 ? -66.312 -26.125 29.5 1 24.69 520 ASN A N 1
ATOM 4210 C CA . ASN A 1 520 ? -64.938 -25.719 29.719 1 24.69 520 ASN A CA 1
ATOM 4211 C C . ASN A 1 520 ? -64.062 -25.891 28.453 1 24.69 520 ASN A C 1
ATOM 4213 O O . ASN A 1 520 ? -62.844 -25.719 28.484 1 24.69 520 ASN A O 1
ATOM 4217 N N . SER A 1 521 ? -64.688 -26.562 27.469 1 27.92 521 SER A N 1
ATOM 4218 C CA . SER A 1 521 ? -63.594 -27.047 26.578 1 27.92 521 SER A CA 1
ATOM 4219 C C . SER A 1 521 ? -63.062 -25.906 25.719 1 27.92 521 SER A C 1
ATOM 4221 O O . SER A 1 521 ? -62.094 -26.109 24.953 1 27.92 521 SER A O 1
ATOM 4223 N N . GLU A 1 522 ? -63.906 -24.844 25.594 1 28.97 522 GLU A N 1
ATOM 4224 C CA . GLU A 1 522 ? -63.469 -23.922 24.562 1 28.97 522 GLU A CA 1
ATOM 4225 C C . GLU A 1 522 ? -62.156 -23.219 25 1 28.97 522 GLU A C 1
ATOM 4227 O O . GLU A 1 522 ? -61.5 -22.578 24.172 1 28.97 522 GLU A O 1
ATOM 4232 N N . GLU A 1 523 ? -62 -23.266 26.359 1 30.34 523 GLU A N 1
ATOM 4233 C CA . GLU A 1 523 ? -60.906 -22.391 26.812 1 30.34 523 GLU A CA 1
ATOM 4234 C C . GLU A 1 523 ? -59.562 -22.922 26.375 1 30.34 523 GLU A C 1
ATOM 4236 O O . GLU A 1 523 ? -58.562 -22.188 26.344 1 30.34 523 GLU A O 1
ATOM 4241 N N . ASN A 1 524 ? -59.562 -24.25 26.078 1 31.5 524 ASN A N 1
ATOM 4242 C CA . ASN A 1 524 ? -58.219 -24.781 25.984 1 31.5 524 ASN A CA 1
ATOM 4243 C C . ASN A 1 524 ? -57.562 -24.422 24.641 1 31.5 524 ASN A C 1
ATOM 4245 O O . ASN A 1 524 ? -56.344 -24.469 24.5 1 31.5 524 ASN A O 1
ATOM 4249 N N . ASN A 1 525 ? -58.469 -24.266 23.625 1 33.84 525 ASN A N 1
ATOM 4250 C CA . ASN A 1 525 ? -57.781 -24.031 22.359 1 33.84 525 ASN A CA 1
ATOM 4251 C C . ASN A 1 525 ? -57.156 -22.625 22.297 1 33.84 525 ASN A C 1
ATOM 4253 O O . ASN A 1 525 ? -56.219 -22.406 21.562 1 33.84 525 ASN A O 1
ATOM 4257 N N . ASN A 1 526 ? -57.906 -21.656 23 1 34.53 526 ASN A N 1
ATOM 4258 C CA . ASN A 1 526 ? -57.312 -20.312 23.016 1 34.53 526 ASN A CA 1
ATOM 4259 C C . ASN A 1 526 ? -56 -20.266 23.781 1 34.53 526 ASN A C 1
ATOM 4261 O O . ASN A 1 526 ? -55.188 -19.391 23.547 1 34.53 526 ASN A O 1
ATOM 4265 N N . GLU A 1 527 ? -55.906 -21.172 24.75 1 35.91 527 GLU A N 1
ATOM 4266 C CA . GLU A 1 527 ? -54.688 -21.125 25.578 1 35.91 527 GLU A CA 1
ATOM 4267 C C . GLU A 1 527 ? -53.469 -21.625 24.797 1 35.91 527 GLU A C 1
ATOM 4269 O O . GLU A 1 527 ? -52.375 -21.109 24.969 1 35.91 527 GLU A O 1
ATOM 4274 N N . TYR A 1 528 ? -53.719 -22.594 23.891 1 36.91 528 TYR A N 1
ATOM 4275 C CA . TYR A 1 528 ? -52.594 -23.125 23.156 1 36.91 528 TYR A CA 1
ATOM 4276 C C . TYR A 1 528 ? -52.062 -22.125 22.141 1 36.91 528 TYR A C 1
ATOM 4278 O O . TYR A 1 528 ? -50.875 -21.969 21.969 1 36.91 528 TYR A O 1
ATOM 4286 N N . ALA A 1 529 ? -52.969 -21.375 21.484 1 40.34 529 ALA A N 1
ATOM 4287 C CA . ALA A 1 529 ? -52.531 -20.328 20.578 1 40.34 529 ALA A CA 1
ATOM 4288 C C . ALA A 1 529 ? -51.875 -19.188 21.344 1 40.34 529 ALA A C 1
ATOM 4290 O O . ALA A 1 529 ? -50.875 -18.625 20.891 1 40.34 529 ALA A O 1
ATOM 4291 N N . LEU A 1 530 ? -52.375 -18.859 22.531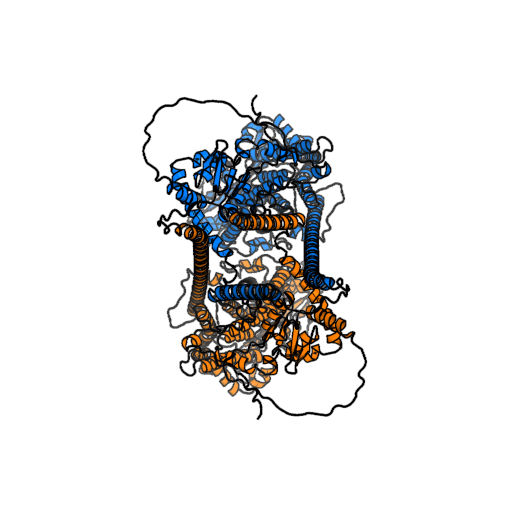 1 40.88 530 LEU A N 1
ATOM 4292 C CA . LEU A 1 530 ? -51.812 -17.828 23.391 1 40.88 530 LEU A CA 1
ATOM 4293 C C . LEU A 1 530 ? -50.469 -18.281 23.953 1 40.88 530 LEU A C 1
ATOM 4295 O O . LEU A 1 530 ? -49.531 -17.484 24.031 1 40.88 530 LEU A O 1
ATOM 4299 N N . LEU A 1 531 ? -50.312 -19.547 24.219 1 39.09 531 LEU A N 1
ATOM 4300 C CA . LEU A 1 531 ? -49.062 -20.047 24.766 1 39.09 531 LEU A CA 1
ATOM 4301 C C . LEU A 1 531 ? -48 -20.141 23.672 1 39.09 531 LEU A C 1
ATOM 4303 O O . LEU A 1 531 ? -46.812 -19.797 23.906 1 39.09 531 LEU A O 1
ATOM 4307 N N . LYS A 1 532 ? -48.312 -20.5 22.469 1 45.88 532 LYS A N 1
ATOM 4308 C CA . LYS A 1 532 ? -47.375 -20.531 21.375 1 45.88 532 LYS A CA 1
ATOM 4309 C C . LYS A 1 532 ? -46.938 -19.109 21 1 45.88 532 LYS A C 1
ATOM 4311 O O . LYS A 1 532 ? -45.75 -18.875 20.719 1 45.88 532 LYS A O 1
ATOM 4316 N N . SER A 1 533 ? -47.969 -18.312 21.016 1 48.56 533 SER A N 1
ATOM 4317 C CA . SER A 1 533 ? -47.625 -16.922 20.75 1 48.56 533 SER A CA 1
ATOM 4318 C C . SER A 1 533 ? -46.781 -16.328 21.875 1 48.56 533 SER A C 1
ATOM 4320 O O . SER A 1 533 ? -45.844 -15.562 21.609 1 48.56 533 SER A O 1
ATOM 4322 N N . GLU A 1 534 ? -47.062 -16.781 23.078 1 48.69 534 GLU A N 1
ATOM 4323 C CA . GLU A 1 534 ? -46.25 -16.297 24.203 1 48.69 534 GLU A CA 1
ATOM 4324 C C . GLU A 1 534 ? -44.844 -16.906 24.188 1 48.69 534 GLU A C 1
ATOM 4326 O O . GLU A 1 534 ? -43.875 -16.219 24.469 1 48.69 534 GLU A O 1
ATOM 4331 N N . GLU A 1 535 ? -44.781 -18.156 23.859 1 49.88 535 GLU A N 1
ATOM 4332 C CA . GLU A 1 535 ? -43.469 -18.797 23.781 1 49.88 535 GLU A CA 1
ATOM 4333 C C . GLU A 1 535 ? -42.656 -18.219 22.625 1 49.88 535 GLU A C 1
ATOM 4335 O O . GLU A 1 535 ? -41.469 -18 22.75 1 49.88 535 GLU A O 1
ATOM 4340 N N . GLU A 1 536 ? -43.312 -18.109 21.547 1 52.38 536 GLU A N 1
ATOM 4341 C CA . GLU A 1 536 ? -42.625 -17.453 20.438 1 52.38 536 GLU A CA 1
ATOM 4342 C C . GLU A 1 536 ? -42.25 -16.031 20.797 1 52.38 536 GLU A C 1
ATOM 4344 O O . GLU A 1 536 ? -41.156 -15.562 20.422 1 52.38 536 GLU A O 1
ATOM 4349 N N . ASN A 1 537 ? -43.156 -15.406 21.5 1 51.09 537 ASN A N 1
ATOM 4350 C CA . ASN A 1 537 ? -42.844 -14.07 21.984 1 51.09 537 ASN A CA 1
ATOM 4351 C C . ASN A 1 537 ? -41.688 -14.094 22.984 1 51.09 537 ASN A C 1
ATOM 4353 O O . ASN A 1 537 ? -40.844 -13.203 22.969 1 51.09 537 ASN A O 1
ATOM 4357 N N . GLU A 1 538 ? -41.688 -15.125 23.781 1 53.97 538 GLU A N 1
ATOM 4358 C CA . GLU A 1 538 ? -40.594 -15.203 24.75 1 53.97 538 GLU A CA 1
ATOM 4359 C C . GLU A 1 538 ? -39.281 -15.531 24.062 1 53.97 538 GLU A C 1
ATOM 4361 O O . GLU A 1 538 ? -38.25 -14.984 24.422 1 53.97 538 GLU A O 1
ATOM 4366 N N . ILE A 1 539 ? -39.312 -16.359 23.172 1 55.19 539 ILE A N 1
ATOM 4367 C CA . ILE A 1 539 ? -38.125 -16.703 22.406 1 55.19 539 ILE A CA 1
ATOM 4368 C C . ILE A 1 539 ? -37.625 -15.484 21.625 1 55.19 539 ILE A C 1
ATOM 4370 O O . ILE A 1 539 ? -36.438 -15.211 21.594 1 55.19 539 ILE A O 1
ATOM 4374 N N . ASN A 1 540 ? -38.531 -14.859 21.062 1 53.66 540 ASN A N 1
ATOM 4375 C CA . ASN A 1 540 ? -38.188 -13.641 20.344 1 53.66 540 ASN A CA 1
ATOM 4376 C C . ASN A 1 540 ? -37.625 -12.578 21.281 1 53.66 540 ASN A C 1
ATOM 4378 O O . ASN A 1 540 ? -36.656 -11.875 20.938 1 53.66 540 ASN A O 1
ATOM 4382 N N . CYS A 1 541 ? -38.281 -12.516 22.391 1 55.81 541 CYS A N 1
ATOM 4383 C CA . CYS A 1 541 ? -37.812 -11.555 23.391 1 55.81 541 CYS A CA 1
ATOM 4384 C C . CYS A 1 541 ? -36.438 -11.922 23.875 1 55.81 541 CYS A C 1
ATOM 4386 O O . CYS A 1 541 ? -35.594 -11.047 24.062 1 55.81 541 CYS A O 1
ATOM 4388 N N . ASN A 1 542 ? -36.281 -13.172 24.125 1 55.22 542 ASN A N 1
ATOM 4389 C CA . ASN A 1 542 ? -34.938 -13.609 24.578 1 55.22 542 ASN A CA 1
ATOM 4390 C C . ASN A 1 542 ? -33.906 -13.398 23.5 1 55.22 542 ASN A C 1
ATOM 4392 O O . ASN A 1 542 ? -32.75 -13.008 23.797 1 55.22 542 ASN A O 1
ATOM 4396 N N . TYR A 1 543 ? -34.281 -13.664 22.344 1 55.78 543 TYR A N 1
ATOM 4397 C CA . TYR A 1 543 ? -33.375 -13.438 21.219 1 55.78 543 TYR A CA 1
ATOM 4398 C C . TYR A 1 543 ? -33 -11.961 21.094 1 55.78 543 TYR A C 1
ATOM 4400 O O . TYR A 1 543 ? -31.828 -11.617 20.922 1 55.78 543 TYR A O 1
ATOM 4408 N N . GLN A 1 544 ? -33.938 -11.156 21.266 1 56.91 544 GLN A N 1
ATOM 4409 C CA . GLN A 1 544 ? -33.719 -9.719 21.188 1 56.91 544 GLN A CA 1
ATOM 4410 C C . GLN A 1 544 ? -32.844 -9.25 22.359 1 56.91 544 GLN A C 1
ATOM 4412 O O . GLN A 1 544 ? -31.953 -8.406 22.172 1 56.91 544 GLN A O 1
ATOM 4417 N N . ARG A 1 545 ? -33.094 -9.797 23.484 1 59.81 545 ARG A N 1
ATOM 4418 C CA . ARG A 1 545 ? -32.281 -9.445 24.641 1 59.81 545 ARG A CA 1
ATOM 4419 C C . ARG A 1 545 ? -30.828 -9.859 24.422 1 59.81 545 ARG A C 1
ATOM 4421 O O . ARG A 1 545 ? -29.906 -9.117 24.781 1 59.81 545 ARG A O 1
ATOM 4428 N N . LYS A 1 546 ? -30.703 -10.977 23.953 1 60.19 546 LYS A N 1
ATOM 4429 C CA . LYS A 1 546 ? -29.344 -11.461 23.688 1 60.19 546 LYS A CA 1
ATOM 4430 C C . LYS A 1 546 ? -28.656 -10.617 22.625 1 60.19 546 LYS A C 1
ATOM 4432 O O . LYS A 1 546 ? -27.469 -10.305 22.734 1 60.19 546 LYS A O 1
ATOM 4437 N N . LEU A 1 547 ? -29.375 -10.227 21.656 1 60.31 547 LEU A N 1
ATOM 4438 C CA . LEU A 1 547 ? -28.828 -9.367 20.609 1 60.31 547 LEU A CA 1
ATOM 4439 C C . LEU A 1 547 ? -28.406 -8.016 21.172 1 60.31 547 LEU A C 1
ATOM 4441 O O . LEU A 1 547 ? -27.359 -7.484 20.797 1 60.31 547 LEU A O 1
ATOM 4445 N N . ILE A 1 548 ? -29.219 -7.566 21.953 1 62.59 548 ILE A N 1
ATOM 4446 C CA . ILE A 1 548 ? -28.938 -6.281 22.594 1 62.59 548 ILE A CA 1
ATOM 4447 C C . ILE A 1 548 ? -27.703 -6.41 23.5 1 62.59 548 ILE A C 1
ATOM 4449 O O . ILE A 1 548 ? -26.859 -5.516 23.547 1 62.59 548 ILE A O 1
ATOM 4453 N N . ARG A 1 549 ? -27.656 -7.531 24.156 1 63.19 549 ARG A N 1
ATOM 4454 C CA . ARG A 1 549 ? -26.5 -7.754 25.016 1 63.19 549 ARG A CA 1
ATOM 4455 C C . ARG A 1 549 ? -25.219 -7.859 24.203 1 63.19 549 ARG A C 1
ATOM 4457 O O . ARG A 1 549 ? -24.188 -7.289 24.578 1 63.19 549 ARG A O 1
ATOM 4464 N N . ASN A 1 550 ? -25.25 -8.57 23.141 1 63.47 550 ASN A N 1
ATOM 4465 C CA . ASN A 1 550 ? -24.062 -8.727 22.312 1 63.47 550 ASN A CA 1
ATOM 4466 C C . ASN A 1 550 ? -23.625 -7.398 21.703 1 63.47 550 ASN A C 1
ATOM 4468 O O . ASN A 1 550 ? -22.438 -7.105 21.625 1 63.47 550 ASN A O 1
ATOM 4472 N N . LYS A 1 551 ? -24.594 -6.711 21.297 1 64.81 551 LYS A N 1
ATOM 4473 C CA . LYS A 1 551 ? -24.281 -5.383 20.781 1 64.81 551 LYS A CA 1
ATOM 4474 C C . LYS A 1 551 ? -23.672 -4.496 21.844 1 64.81 551 LYS A C 1
ATOM 4476 O O . LYS A 1 551 ? -22.75 -3.727 21.578 1 64.81 551 LYS A O 1
ATOM 4481 N N . ARG A 1 552 ? -24.141 -4.699 22.953 1 69.31 552 ARG A N 1
ATOM 4482 C CA . ARG A 1 552 ? -23.609 -3.924 24.078 1 69.31 552 ARG A CA 1
ATOM 4483 C C . ARG A 1 552 ? -22.188 -4.344 24.406 1 69.31 552 ARG A C 1
ATOM 4485 O O . ARG A 1 552 ? -21.328 -3.496 24.672 1 69.31 552 ARG A O 1
ATOM 4492 N N . VAL A 1 553 ? -21.969 -5.57 24.281 1 70 553 VAL A N 1
ATOM 4493 C CA . VAL A 1 553 ? -20.641 -6.078 24.594 1 70 553 VAL A CA 1
ATOM 4494 C C . VAL A 1 553 ? -19.656 -5.629 23.516 1 70 553 VAL A C 1
ATOM 4496 O O . VAL A 1 553 ? -18.531 -5.203 23.828 1 70 553 VAL A O 1
ATOM 4499 N N . LYS A 1 554 ? -20.109 -5.719 22.328 1 72.44 554 LYS A N 1
ATOM 4500 C CA . LYS A 1 554 ? -19.234 -5.266 21.234 1 72.44 554 LYS A CA 1
ATOM 4501 C C . LYS A 1 554 ? -18.953 -3.775 21.344 1 72.44 554 LYS A C 1
ATOM 4503 O O . LYS A 1 554 ? -17.812 -3.34 21.109 1 72.44 554 LYS A O 1
ATOM 4508 N N . ARG A 1 555 ? -19.875 -3.129 21.703 1 75.62 555 ARG A N 1
ATOM 4509 C CA . ARG A 1 555 ? -19.703 -1.689 21.859 1 75.62 555 ARG A CA 1
ATOM 4510 C C . ARG A 1 555 ? -18.781 -1.386 23.047 1 75.62 555 ARG A C 1
ATOM 4512 O O . ARG A 1 555 ? -17.953 -0.478 22.984 1 75.62 555 ARG A O 1
ATOM 4519 N N . MET A 1 556 ? -18.922 -2.15 23.969 1 77.38 556 MET A N 1
ATOM 4520 C CA . MET A 1 556 ? -18.078 -1.964 25.156 1 77.38 556 MET A CA 1
ATOM 4521 C C . MET A 1 556 ? -16.625 -2.305 24.844 1 77.38 556 MET A C 1
ATOM 4523 O O . MET A 1 556 ? -15.711 -1.588 25.266 1 77.38 556 MET A O 1
ATOM 4527 N N . PHE A 1 557 ? -16.531 -3.324 24.094 1 82.56 557 PHE A N 1
ATOM 4528 C CA . PHE A 1 557 ? -15.172 -3.723 23.75 1 82.56 557 PHE A CA 1
ATOM 4529 C C . PHE A 1 557 ? -14.523 -2.689 22.828 1 82.56 557 PHE A C 1
ATOM 4531 O O . PHE A 1 557 ? -13.352 -2.359 22.984 1 82.56 557 PHE A O 1
ATOM 4538 N N . LYS A 1 558 ? -15.242 -2.217 21.906 1 84.94 558 LYS A N 1
ATOM 4539 C CA . LYS A 1 558 ? -14.734 -1.172 21.016 1 84.94 558 LYS A CA 1
ATOM 4540 C C . LYS A 1 558 ? -14.359 0.08 21.812 1 84.94 558 LYS A C 1
ATOM 4542 O O . LYS A 1 558 ? -13.305 0.669 21.578 1 84.94 558 LYS A O 1
ATOM 4547 N N . GLY A 1 559 ? -15.133 0.422 22.719 1 88.56 559 GLY A N 1
ATOM 4548 C CA . GLY A 1 559 ? -14.844 1.568 23.562 1 88.56 559 GLY A CA 1
ATOM 4549 C C . GLY A 1 559 ? -13.602 1.388 24.422 1 88.56 559 GLY A C 1
ATOM 4550 O O . GLY A 1 559 ? -12.781 2.305 24.531 1 88.56 559 GLY A O 1
ATOM 4551 N N . LEU A 1 560 ? -13.492 0.23 24.859 1 89.25 560 LEU A N 1
ATOM 4552 C CA . LEU A 1 560 ? -12.32 -0.072 25.672 1 89.25 560 LEU A CA 1
ATOM 4553 C C . LEU A 1 560 ? -11.047 -0.034 24.828 1 89.25 560 LEU A C 1
ATOM 4555 O O . LEU A 1 560 ? -10.023 0.5 25.266 1 89.25 560 LEU A O 1
ATOM 4559 N N . LEU A 1 561 ? -11.18 -0.554 23.688 1 92.69 561 LEU A N 1
ATOM 4560 C CA . LEU A 1 561 ? -10.031 -0.558 22.781 1 92.69 561 LEU A CA 1
ATOM 4561 C C . LEU A 1 561 ? -9.617 0.864 22.422 1 92.69 561 LEU A C 1
ATOM 4563 O O . LEU A 1 561 ? -8.43 1.191 22.438 1 92.69 561 LEU A O 1
ATOM 4567 N N . PHE A 1 562 ? -10.57 1.655 22.172 1 94.38 562 PHE A N 1
ATOM 4568 C CA . PHE A 1 562 ? -10.289 3.037 21.797 1 94.38 562 PHE A CA 1
ATOM 4569 C C . PHE A 1 562 ? -9.656 3.789 22.969 1 94.38 562 PHE A C 1
ATOM 4571 O O . PHE A 1 562 ? -8.695 4.543 22.781 1 94.38 562 PHE A O 1
ATOM 4578 N N . ASN A 1 563 ? -10.102 3.533 24.109 1 95.06 563 ASN A N 1
ATOM 4579 C CA . ASN A 1 563 ? -9.57 4.18 25.297 1 95.06 563 ASN A CA 1
ATOM 4580 C C . ASN A 1 563 ? -8.133 3.74 25.578 1 95.06 563 ASN A C 1
ATOM 4582 O O . ASN A 1 563 ? -7.273 4.566 25.891 1 95.06 563 ASN A O 1
ATOM 4586 N N . VAL A 1 564 ? -7.988 2.51 25.406 1 95.12 564 VAL A N 1
ATOM 4587 C CA . VAL A 1 564 ? -6.652 1.983 25.656 1 95.12 564 VAL A CA 1
ATOM 4588 C C . VAL A 1 564 ? -5.664 2.551 24.641 1 95.12 564 VAL A C 1
ATOM 4590 O O . VAL A 1 564 ? -4.566 2.975 25 1 95.12 564 VAL A O 1
ATOM 4593 N N . CYS A 1 565 ? -6.055 2.588 23.406 1 95.69 565 CYS A N 1
ATOM 4594 C CA . CYS A 1 565 ? -5.188 3.115 22.359 1 95.69 565 CYS A CA 1
ATOM 4595 C C . CYS A 1 565 ? -4.891 4.594 22.594 1 95.69 565 CYS A C 1
ATOM 4597 O O . CYS A 1 565 ? -3.75 5.035 22.422 1 95.69 565 CYS A O 1
ATOM 4599 N N . ALA A 1 566 ? -5.871 5.309 22.984 1 96.88 566 ALA A N 1
ATOM 4600 C CA . ALA A 1 566 ? -5.691 6.738 23.219 1 96.88 566 ALA A CA 1
ATOM 4601 C C . ALA A 1 566 ? -4.77 6.992 24.406 1 96.88 566 ALA A C 1
ATOM 4603 O O . ALA A 1 566 ? -3.891 7.855 24.344 1 96.88 566 ALA A O 1
ATOM 4604 N N . VAL A 1 567 ? -4.926 6.23 25.422 1 96.38 567 VAL A N 1
ATOM 4605 C CA . VAL A 1 567 ? -4.094 6.387 26.609 1 96.38 567 VAL A CA 1
ATOM 4606 C C . VAL A 1 567 ? -2.654 5.996 26.297 1 96.38 567 VAL A C 1
ATOM 4608 O O . VAL A 1 567 ? -1.712 6.672 26.719 1 96.38 567 VAL A O 1
ATOM 4611 N N . MET A 1 568 ? -2.547 4.977 25.562 1 95.31 568 MET A N 1
ATOM 4612 C CA . MET A 1 568 ? -1.206 4.586 25.141 1 95.31 568 MET A CA 1
ATOM 4613 C C . MET A 1 568 ? -0.558 5.684 24.297 1 95.31 568 MET A C 1
ATOM 4615 O O . MET A 1 568 ? 0.622 5.992 24.484 1 95.31 568 MET A O 1
ATOM 4619 N N . GLY A 1 569 ? -1.346 6.242 23.438 1 96.38 569 GLY A N 1
ATOM 4620 C CA . GLY A 1 569 ? -0.835 7.324 22.609 1 96.38 569 GLY A CA 1
ATOM 4621 C C . GLY A 1 569 ? -0.334 8.508 23.406 1 96.38 569 GLY A C 1
ATOM 4622 O O . GLY A 1 569 ? 0.734 9.055 23.125 1 96.38 569 GLY A O 1
ATOM 4623 N N . ILE A 1 570 ? -1.055 8.836 24.406 1 95.62 570 ILE A N 1
ATOM 4624 C CA . ILE A 1 570 ? -0.686 10.023 25.172 1 95.62 570 ILE A CA 1
ATOM 4625 C C . ILE A 1 570 ? 0.503 9.711 26.078 1 95.62 570 ILE A C 1
ATOM 4627 O O . ILE A 1 570 ? 1.339 10.578 26.344 1 95.62 570 ILE A O 1
ATOM 4631 N N . ILE A 1 571 ? 0.606 8.477 26.5 1 94.75 571 ILE A N 1
ATOM 4632 C CA . ILE A 1 571 ? 1.772 8.055 27.266 1 94.75 571 ILE A CA 1
ATOM 4633 C C . ILE A 1 571 ? 3.018 8.109 26.391 1 94.75 571 ILE A C 1
ATOM 4635 O O . ILE A 1 571 ? 4.074 8.57 26.828 1 94.75 571 ILE A O 1
ATOM 4639 N N . PHE A 1 572 ? 2.867 7.66 25.156 1 95.94 572 PHE A N 1
ATOM 4640 C CA . PHE A 1 572 ? 3.969 7.746 24.203 1 95.94 572 PHE A CA 1
ATOM 4641 C C . PHE A 1 572 ? 4.383 9.195 24 1 95.94 572 PHE A C 1
ATOM 4643 O O . PHE A 1 572 ? 5.574 9.516 24.016 1 95.94 572 PHE A O 1
ATOM 4650 N N . ALA A 1 573 ? 3.408 10.078 23.812 1 96 573 ALA A N 1
ATOM 4651 C CA . ALA A 1 573 ? 3.684 11.484 23.562 1 96 573 ALA A CA 1
ATOM 4652 C C . ALA A 1 573 ? 4.387 12.133 24.75 1 96 573 ALA A C 1
ATOM 4654 O O . ALA A 1 573 ? 5.383 12.844 24.578 1 96 573 ALA A O 1
ATOM 4655 N N . LEU A 1 574 ? 3.895 11.859 25.922 1 94.75 574 LEU A N 1
ATOM 4656 C CA . LEU A 1 574 ? 4.484 12.43 27.141 1 94.75 574 LEU A CA 1
ATOM 4657 C C . LEU A 1 574 ? 5.906 11.922 27.328 1 94.75 574 LEU A C 1
ATOM 4659 O O . LEU A 1 574 ? 6.824 12.711 27.562 1 94.75 574 LEU A O 1
ATOM 4663 N N . GLY A 1 575 ? 5.996 10.617 27.266 1 93.44 575 GLY A N 1
ATOM 4664 C CA . GLY A 1 575 ? 7.312 10.031 27.453 1 93.44 575 GLY A CA 1
ATOM 4665 C C . GLY A 1 575 ? 8.328 10.508 26.422 1 93.44 575 GLY A C 1
ATOM 4666 O O . GLY A 1 575 ? 9.477 10.773 26.75 1 93.44 575 GLY A O 1
ATOM 4667 N N . TRP A 1 576 ? 7.922 10.625 25.188 1 94.19 576 TRP A N 1
ATOM 4668 C CA . TRP A 1 576 ? 8.82 11.055 24.125 1 94.19 576 TRP A CA 1
ATOM 4669 C C . TRP A 1 576 ? 9.266 12.5 24.328 1 94.19 576 TRP A C 1
ATOM 4671 O O . TRP A 1 576 ? 10.445 12.82 24.172 1 94.19 576 TRP A O 1
ATOM 4681 N N . ASN A 1 577 ? 8.328 13.391 24.656 1 94.5 577 ASN A N 1
ATOM 4682 C CA . ASN A 1 577 ? 8.664 14.781 24.922 1 94.5 577 ASN A CA 1
ATOM 4683 C C . ASN A 1 577 ? 9.633 14.914 26.094 1 94.5 577 ASN A C 1
ATOM 4685 O O . ASN A 1 577 ? 10.578 15.703 26.047 1 94.5 577 ASN A O 1
ATOM 4689 N N . CYS A 1 578 ? 9.477 14.07 27.047 1 92.88 578 CYS A N 1
ATOM 4690 C CA . CYS A 1 578 ? 10.305 14.156 28.234 1 92.88 578 CYS A CA 1
ATOM 4691 C C . CYS A 1 578 ? 11.688 13.555 27.984 1 92.88 578 CYS A C 1
ATOM 4693 O O . CYS A 1 578 ? 12.633 13.828 28.719 1 92.88 578 CYS A O 1
ATOM 4695 N N . ASN A 1 579 ? 11.789 12.711 27.031 1 90.25 579 ASN A N 1
ATOM 4696 C CA . ASN A 1 579 ? 13.094 12.211 26.625 1 90.25 579 ASN A CA 1
ATOM 4697 C C . ASN A 1 579 ? 13.922 13.297 25.938 1 90.25 579 ASN A C 1
ATOM 4699 O O . ASN A 1 579 ? 15.156 13.266 25.984 1 90.25 579 ASN A O 1
ATOM 4703 N N . ASN A 1 580 ? 13.219 14.266 25.344 1 87.56 580 ASN A N 1
ATOM 4704 C CA . ASN A 1 580 ? 13.898 15.266 24.531 1 87.56 580 ASN A CA 1
ATOM 4705 C C . ASN A 1 580 ? 14.188 16.531 25.328 1 87.56 580 ASN A C 1
ATOM 4707 O O . ASN A 1 580 ? 15.031 17.344 24.938 1 87.56 580 ASN A O 1
ATOM 4711 N N . VAL A 1 581 ? 13.453 16.734 26.359 1 88 581 VAL A N 1
ATOM 4712 C CA . VAL A 1 581 ? 13.664 17.906 27.188 1 88 581 VAL A CA 1
ATOM 4713 C C . VAL A 1 581 ? 13.68 17.5 28.656 1 88 581 VAL A C 1
ATOM 4715 O O . VAL A 1 581 ? 13.188 16.438 29.016 1 88 581 VAL A O 1
ATOM 4718 N N . ASN A 1 582 ? 14.25 18.312 29.375 1 83.06 582 ASN A N 1
ATOM 4719 C CA . ASN A 1 582 ? 14.266 18.062 30.812 1 83.06 582 ASN A CA 1
ATOM 4720 C C . ASN A 1 582 ? 12.922 18.406 31.453 1 83.06 582 ASN A C 1
ATOM 4722 O O . ASN A 1 582 ? 12.617 19.578 31.703 1 83.06 582 ASN A O 1
ATOM 4726 N N . CYS A 1 583 ? 12.07 17.422 31.719 1 82.38 583 CYS A N 1
ATOM 4727 C CA . CYS A 1 583 ? 10.734 17.641 32.25 1 82.38 583 CYS A CA 1
ATOM 4728 C C . CYS A 1 583 ? 10.758 17.688 33.781 1 82.38 583 CYS A C 1
ATOM 4730 O O . CYS A 1 583 ? 9.75 18.016 34.406 1 82.38 583 CYS A O 1
ATOM 4732 N N . GLY A 1 584 ? 11.812 17.516 34.375 1 78.75 584 GLY A N 1
ATOM 4733 C CA . GLY A 1 584 ? 11.898 17.516 35.844 1 78.75 584 GLY A CA 1
ATOM 4734 C C . GLY A 1 584 ? 11.344 16.25 36.469 1 78.75 584 GLY A C 1
ATOM 4735 O O . GLY A 1 584 ? 11.539 16.016 37.656 1 78.75 584 GLY A O 1
ATOM 4736 N N . ILE A 1 585 ? 10.508 15.523 35.656 1 75.19 585 ILE A N 1
ATOM 4737 C CA . ILE A 1 585 ? 9.945 14.258 36.125 1 75.19 585 ILE A CA 1
ATOM 4738 C C . ILE A 1 585 ? 10.586 13.094 35.375 1 75.19 585 ILE A C 1
ATOM 4740 O O . ILE A 1 585 ? 10.836 13.18 34.188 1 75.19 585 ILE A O 1
ATOM 4744 N N . PRO A 1 586 ? 10.93 12.078 36.094 1 77.44 586 PRO A N 1
ATOM 4745 C CA . PRO A 1 586 ? 11.602 10.945 35.469 1 77.44 586 PRO A CA 1
ATOM 4746 C C . PRO A 1 586 ? 10.641 10.094 34.625 1 77.44 586 PRO A C 1
ATOM 4748 O O . PRO A 1 586 ? 10.359 8.953 35 1 77.44 586 PRO A O 1
ATOM 4751 N N . VAL A 1 587 ? 9.898 10.672 33.875 1 76.5 587 VAL A N 1
ATOM 4752 C CA . VAL A 1 587 ? 9.039 9.914 32.969 1 76.5 587 VAL A CA 1
ATOM 4753 C C . VAL A 1 587 ? 9.742 9.742 31.625 1 76.5 587 VAL A C 1
ATOM 4755 O O . VAL A 1 587 ? 10.039 10.727 30.938 1 76.5 587 VAL A O 1
ATOM 4758 N N . THR A 1 588 ? 10.344 8.516 31.469 1 80.69 588 THR A N 1
ATOM 4759 C CA . THR A 1 588 ? 11.008 8.242 30.188 1 80.69 588 THR A CA 1
ATOM 4760 C C . THR A 1 588 ? 10.469 6.957 29.562 1 80.69 588 THR A C 1
ATOM 4762 O O . THR A 1 588 ? 9.977 6.074 30.281 1 80.69 588 THR A O 1
ATOM 4765 N N . LEU A 1 589 ? 10.336 7.059 28.312 1 87.06 589 LEU A N 1
ATOM 4766 C CA . LEU A 1 589 ? 9.969 5.852 27.578 1 87.06 589 LEU A CA 1
ATOM 4767 C C . LEU A 1 589 ? 11.172 4.941 27.375 1 87.06 589 LEU A C 1
ATOM 4769 O O . LEU A 1 589 ? 12.234 5.402 26.953 1 87.06 589 LEU A O 1
ATOM 4773 N N . PRO A 1 590 ? 11.008 3.68 27.766 1 87.44 590 PRO A N 1
ATOM 4774 C CA . PRO A 1 590 ? 12.117 2.752 27.5 1 87.44 590 PRO A CA 1
ATOM 4775 C C . PRO A 1 590 ? 12.422 2.613 26 1 87.44 590 PRO A C 1
ATOM 4777 O O . PRO A 1 590 ? 11.516 2.707 25.172 1 87.44 590 PRO A O 1
ATOM 4780 N N . GLN A 1 591 ? 13.578 2.357 25.703 1 88.12 591 GLN A N 1
ATOM 4781 C CA . GLN A 1 591 ? 14.039 2.25 24.312 1 88.12 591 GLN A CA 1
ATOM 4782 C C . GLN A 1 591 ? 13.398 1.053 23.609 1 88.12 591 GLN A C 1
ATOM 4784 O O . GLN A 1 591 ? 13.242 1.055 22.391 1 88.12 591 GLN A O 1
ATOM 4789 N N . SER A 1 592 ? 12.984 0.117 24.406 1 88.88 592 SER A N 1
ATOM 4790 C CA . SER A 1 592 ? 12.422 -1.111 23.844 1 88.88 592 SER A CA 1
ATOM 4791 C C . SER A 1 592 ? 11.094 -0.851 23.156 1 88.88 592 SER A C 1
ATOM 4793 O O . SER A 1 592 ? 10.672 -1.621 22.281 1 88.88 592 SER A O 1
ATOM 4795 N N . ILE A 1 593 ? 10.477 0.291 23.453 1 90.56 593 ILE A N 1
ATOM 4796 C CA . ILE A 1 593 ? 9.156 0.511 22.875 1 90.56 593 ILE A CA 1
ATOM 4797 C C . ILE A 1 593 ? 9.219 1.641 21.844 1 90.56 593 ILE A C 1
ATOM 4799 O O . ILE A 1 593 ? 8.195 2.076 21.328 1 90.56 593 ILE A O 1
ATOM 4803 N N . ASN A 1 594 ? 10.406 2.078 21.484 1 91.38 594 ASN A N 1
ATOM 4804 C CA . ASN A 1 594 ? 10.57 3.17 20.531 1 91.38 594 ASN A CA 1
ATOM 4805 C C . ASN A 1 594 ? 9.984 2.816 19.172 1 91.38 594 ASN A C 1
ATOM 4807 O O . ASN A 1 594 ? 9.461 3.684 18.469 1 91.38 594 ASN A O 1
ATOM 4811 N N . TRP A 1 595 ? 10.117 1.531 18.922 1 90.81 595 TRP A N 1
ATOM 4812 C CA . TRP A 1 595 ? 9.609 1.125 17.625 1 90.81 595 TRP A CA 1
ATOM 4813 C C . TRP A 1 595 ? 8.109 1.376 17.516 1 90.81 595 TRP A C 1
ATOM 4815 O O . TRP A 1 595 ? 7.602 1.738 16.453 1 90.81 595 TRP A O 1
ATOM 4825 N N . LEU A 1 596 ? 7.418 1.301 18.578 1 92.44 596 LEU A N 1
ATOM 4826 C CA . LEU A 1 596 ? 5.98 1.542 18.578 1 92.44 596 LEU A CA 1
ATOM 4827 C C . LEU A 1 596 ? 5.676 3.023 18.391 1 92.44 596 LEU A C 1
ATOM 4829 O O . LEU A 1 596 ? 4.695 3.383 17.734 1 92.44 596 LEU A O 1
ATOM 4833 N N . VAL A 1 597 ? 6.492 3.873 18.969 1 95.12 597 VAL A N 1
ATOM 4834 C CA . VAL A 1 597 ? 6.328 5.316 18.844 1 95.12 597 VAL A CA 1
ATOM 4835 C C . VAL A 1 597 ? 6.555 5.734 17.391 1 95.12 597 VAL A C 1
ATOM 4837 O O . VAL A 1 597 ? 5.777 6.512 16.828 1 95.12 597 VAL A O 1
ATOM 4840 N N . PHE A 1 598 ? 7.52 5.141 16.797 1 94.75 598 PHE A N 1
ATOM 4841 C CA . PHE A 1 598 ? 7.852 5.473 15.414 1 94.75 598 PHE A CA 1
ATOM 4842 C C . PHE A 1 598 ? 6.82 4.891 14.453 1 94.75 598 PHE A C 1
ATOM 4844 O O . PHE A 1 598 ? 6.48 5.516 13.445 1 94.75 598 PHE A O 1
ATOM 4851 N N . MET A 1 599 ? 6.355 3.73 14.82 1 93.56 599 MET A N 1
ATOM 4852 C CA . MET A 1 599 ? 5.34 3.107 13.977 1 93.56 599 MET A CA 1
ATOM 4853 C C . MET A 1 599 ? 4.062 3.939 13.961 1 93.56 599 MET A C 1
ATOM 4855 O O . MET A 1 599 ? 3.436 4.102 12.906 1 93.56 599 MET A O 1
ATOM 4859 N N . THR A 1 600 ? 3.697 4.504 15.117 1 95.56 600 THR A N 1
ATOM 4860 C CA . THR A 1 600 ? 2.477 5.297 15.211 1 95.56 600 THR A CA 1
ATOM 4861 C C . THR A 1 600 ? 2.764 6.77 14.914 1 95.56 600 THR A C 1
ATOM 4863 O O . THR A 1 600 ? 1.839 7.57 14.773 1 95.56 600 THR A O 1
ATOM 4866 N N . ARG A 1 601 ? 4.004 7.082 14.828 1 96.44 601 ARG A N 1
ATOM 4867 C CA . ARG A 1 601 ? 4.488 8.43 14.547 1 96.44 601 ARG A CA 1
ATOM 4868 C C . ARG A 1 601 ? 3.975 9.422 15.586 1 96.44 601 ARG A C 1
ATOM 4870 O O . ARG A 1 601 ? 3.494 10.5 15.242 1 96.44 601 ARG A O 1
ATOM 4877 N N . MET A 1 602 ? 4.078 8.961 16.875 1 96.25 602 MET A N 1
ATOM 4878 C CA . MET A 1 602 ? 3.75 9.836 18 1 96.25 602 MET A CA 1
ATOM 4879 C C . MET A 1 602 ? 4.965 10.656 18.422 1 96.25 602 MET A C 1
ATOM 4881 O O . MET A 1 602 ? 4.879 11.469 19.344 1 96.25 602 MET A O 1
ATOM 4885 N N . ASP A 1 603 ? 6.023 10.406 17.703 1 95.62 603 ASP A N 1
ATOM 4886 C CA . ASP A 1 603 ? 7.215 11.219 17.938 1 95.62 603 ASP A CA 1
ATOM 4887 C C . ASP A 1 603 ? 6.965 12.68 17.578 1 95.62 603 ASP A C 1
ATOM 4889 O O . ASP A 1 603 ? 6.414 12.977 16.516 1 95.62 603 ASP A O 1
ATOM 4893 N N . GLN A 1 604 ? 7.254 13.547 18.453 1 96.25 604 GLN A N 1
ATOM 4894 C CA . GLN A 1 604 ? 7.012 14.984 18.312 1 96.25 604 GLN A CA 1
ATOM 4895 C C . GLN A 1 604 ? 8.055 15.797 19.078 1 96.25 604 GLN A C 1
ATOM 4897 O O . GLN A 1 604 ? 8.617 15.32 20.062 1 96.25 604 GLN A O 1
ATOM 4902 N N . MET A 1 605 ? 8.367 16.891 18.531 1 94.88 605 MET A N 1
ATOM 4903 C CA . MET A 1 605 ? 9.273 17.859 19.141 1 94.88 605 MET A CA 1
ATOM 4904 C C . MET A 1 605 ? 8.82 19.281 18.859 1 94.88 605 MET A C 1
ATOM 4906 O O . MET A 1 605 ? 8.711 19.688 17.703 1 94.88 605 MET A O 1
ATOM 4910 N N . TRP A 1 606 ? 8.578 20.031 19.875 1 95.88 606 TRP A N 1
ATOM 4911 C CA . TRP A 1 606 ? 8.023 21.375 19.734 1 95.88 606 TRP A CA 1
ATOM 4912 C C . TRP A 1 606 ? 9.07 22.438 20.062 1 95.88 606 TRP A C 1
ATOM 4914 O O . TRP A 1 606 ? 8.914 23.203 21.016 1 95.88 606 TRP A O 1
ATOM 4924 N N . SER A 1 607 ? 10.094 22.516 19.156 1 93.75 607 SER A N 1
ATOM 4925 C CA . SER A 1 607 ? 11.242 23.375 19.438 1 93.75 607 SER A CA 1
ATOM 4926 C C . SER A 1 607 ? 11.32 24.531 18.438 1 93.75 607 SER A C 1
ATOM 4928 O O . SER A 1 607 ? 12.406 24.938 18.031 1 93.75 607 SER A O 1
ATOM 4930 N N . MET A 1 608 ? 10.18 25.031 18.047 1 91.19 608 MET A N 1
ATOM 4931 C CA . MET A 1 608 ? 10.195 26.172 17.125 1 91.19 608 MET A CA 1
ATOM 4932 C C . MET A 1 608 ? 10.719 27.422 17.812 1 91.19 608 MET A C 1
ATOM 4934 O O . MET A 1 608 ? 10.195 27.828 18.844 1 91.19 608 MET A O 1
ATOM 4938 N N . PHE A 1 609 ? 11.719 28.094 17.188 1 94.31 609 PHE A N 1
ATOM 4939 C CA . PHE A 1 609 ? 12.352 29.297 17.688 1 94.31 609 PHE A CA 1
ATOM 4940 C C . PHE A 1 609 ? 12.93 29.062 19.078 1 94.31 609 PHE A C 1
ATOM 4942 O O . PHE A 1 609 ? 12.867 29.953 19.938 1 94.31 609 PHE A O 1
ATOM 4949 N N . SER A 1 610 ? 13.242 27.875 19.359 1 93.81 610 SER A N 1
ATOM 4950 C CA . SER A 1 610 ? 13.844 27.469 20.625 1 93.81 610 SER A CA 1
ATOM 4951 C C . SER A 1 610 ? 15.273 26.953 20.406 1 93.81 610 SER A C 1
ATOM 4953 O O . SER A 1 610 ? 15.602 26.438 19.344 1 93.81 610 SER A O 1
ATOM 4955 N N . PRO A 1 611 ? 16.109 27.047 21.312 1 94.62 611 PRO A N 1
ATOM 4956 C CA . PRO A 1 611 ? 15.93 27.766 22.578 1 94.62 611 PRO A CA 1
ATOM 4957 C C . PRO A 1 611 ? 15.82 29.266 22.391 1 94.62 611 PRO A C 1
ATOM 4959 O O . PRO A 1 611 ? 15.391 29.984 23.297 1 94.62 611 PRO A O 1
ATOM 4962 N N . ARG A 1 612 ? 16.328 29.734 21.188 1 95.38 612 ARG A N 1
ATOM 4963 C CA . ARG A 1 612 ? 16.234 31.141 20.812 1 95.38 612 ARG A CA 1
ATOM 4964 C C . ARG A 1 612 ? 15.938 31.297 19.328 1 95.38 612 ARG A C 1
ATOM 4966 O O . ARG A 1 612 ? 16.25 30.406 18.531 1 95.38 612 ARG A O 1
ATOM 4973 N N . PRO A 1 613 ? 15.336 32.344 18.922 1 95.19 613 PRO A N 1
ATOM 4974 C CA . PRO A 1 613 ? 15.148 32.562 17.484 1 95.19 613 PRO A CA 1
ATOM 4975 C C . PRO A 1 613 ? 16.453 32.906 16.766 1 95.19 613 PRO A C 1
ATOM 4977 O O . PRO A 1 613 ? 17.375 33.438 17.391 1 95.19 613 PRO A O 1
ATOM 4980 N N . PRO A 1 614 ? 16.516 32.594 15.547 1 93.12 614 PRO A N 1
ATOM 4981 C CA . PRO A 1 614 ? 17.719 32.906 14.805 1 93.12 614 PRO A CA 1
ATOM 4982 C C . PRO A 1 614 ? 17.984 34.406 14.727 1 93.12 614 PRO A C 1
ATOM 4984 O O . PRO A 1 614 ? 17.047 35.188 14.5 1 93.12 614 PRO A O 1
ATOM 4987 N N . ALA A 1 615 ? 19.203 34.688 14.906 1 92.69 615 ALA A N 1
ATOM 4988 C CA . ALA A 1 615 ? 19.625 36.094 14.789 1 92.69 615 ALA A CA 1
ATOM 4989 C C . ALA A 1 615 ? 20.281 36.344 13.438 1 92.69 615 ALA A C 1
ATOM 4991 O O . ALA A 1 615 ? 20.75 37.469 13.172 1 92.69 615 ALA A O 1
ATOM 4992 N N . GLN A 1 616 ? 20.297 35.312 12.688 1 92.31 616 GLN A N 1
ATOM 4993 C CA . GLN A 1 616 ? 20.875 35.406 11.352 1 92.31 616 GLN A CA 1
ATOM 4994 C C . GLN A 1 616 ? 19.828 35.125 10.273 1 92.31 616 GLN A C 1
ATOM 4996 O O . GLN A 1 616 ? 19 34.219 10.43 1 92.31 616 GLN A O 1
ATOM 5001 N N . HIS A 1 617 ? 19.891 36 9.32 1 93.75 617 HIS A N 1
ATOM 5002 C CA . HIS A 1 617 ? 19.078 35.812 8.117 1 93.75 617 HIS A CA 1
ATOM 5003 C C . HIS A 1 617 ? 19.938 35.312 6.949 1 93.75 617 HIS A C 1
ATOM 5005 O O . HIS A 1 617 ? 21.109 35.688 6.832 1 93.75 617 HIS A O 1
ATOM 5011 N N . TRP A 1 618 ? 19.328 34.438 6.137 1 93.12 618 TRP A N 1
ATOM 5012 C CA . TRP A 1 618 ? 20.141 33.906 5.055 1 93.12 618 TRP A CA 1
ATOM 5013 C C . TRP A 1 618 ? 19.359 33.875 3.744 1 93.12 618 TRP A C 1
ATOM 5015 O O . TRP A 1 618 ? 18.141 33.969 3.744 1 93.12 618 TRP A O 1
ATOM 5025 N N . TRP A 1 619 ? 20.047 33.875 2.633 1 92.44 619 TRP A N 1
ATOM 5026 C CA . TRP A 1 619 ? 19.547 33.562 1.294 1 92.44 619 TRP A CA 1
ATOM 5027 C C . TRP A 1 619 ? 20.625 32.875 0.457 1 92.44 619 TRP A C 1
ATOM 5029 O O . TRP A 1 619 ? 21.766 32.719 0.904 1 92.44 619 TRP A O 1
ATOM 5039 N N . TYR A 1 620 ? 20.219 32.344 -0.726 1 92.5 620 TYR A N 1
ATOM 5040 C CA . TYR A 1 620 ? 21.172 31.594 -1.552 1 92.5 620 TYR A CA 1
ATOM 5041 C C . TYR A 1 620 ? 21.281 32.219 -2.941 1 92.5 620 TYR A C 1
ATOM 5043 O O . TYR A 1 620 ? 20.328 32.812 -3.441 1 92.5 620 TYR A O 1
ATOM 5051 N N . THR A 1 621 ? 22.453 32.094 -3.473 1 93.06 621 THR A N 1
ATOM 5052 C CA . THR A 1 621 ? 22.656 32.281 -4.906 1 93.06 621 THR A CA 1
ATOM 5053 C C . THR A 1 621 ? 23.266 31.016 -5.527 1 93.06 621 THR A C 1
ATOM 5055 O O . THR A 1 621 ? 24.047 30.312 -4.879 1 93.06 621 THR A O 1
ATOM 5058 N N . PHE A 1 622 ? 22.859 30.703 -6.715 1 94.88 622 PHE A N 1
ATOM 5059 C CA . PHE A 1 622 ? 23.375 29.562 -7.477 1 94.88 622 PHE A CA 1
ATOM 5060 C C . PHE A 1 622 ? 24.172 30.031 -8.68 1 94.88 622 PHE A C 1
ATOM 5062 O O . PHE A 1 622 ? 23.625 30.297 -9.742 1 94.88 622 PHE A O 1
ATOM 5069 N N . GLU A 1 623 ? 25.484 30.062 -8.445 1 95.69 623 GLU A N 1
ATOM 5070 C CA . GLU A 1 623 ? 26.375 30.641 -9.438 1 95.69 623 GLU A CA 1
ATOM 5071 C C . GLU A 1 623 ? 27.062 29.562 -10.266 1 95.69 623 GLU A C 1
ATOM 5073 O O . GLU A 1 623 ? 27.781 28.719 -9.719 1 95.69 623 GLU A O 1
ATOM 5078 N N . GLY A 1 624 ? 26.797 29.641 -11.555 1 95.81 624 GLY A N 1
ATOM 5079 C CA . GLY A 1 624 ? 27.266 28.547 -12.391 1 95.81 624 GLY A CA 1
ATOM 5080 C C . GLY A 1 624 ? 27.984 29.016 -13.641 1 95.81 624 GLY A C 1
ATOM 5081 O O . GLY A 1 624 ? 28.156 30.219 -13.852 1 95.81 624 GLY A O 1
ATOM 5082 N N . GLU A 1 625 ? 28.5 28.031 -14.312 1 96.56 625 GLU A N 1
ATOM 5083 C CA . GLU A 1 625 ? 29.188 28.203 -15.586 1 96.56 625 GLU A CA 1
ATOM 5084 C C . GLU A 1 625 ? 28.609 27.312 -16.672 1 96.56 625 GLU A C 1
ATOM 5086 O O . GLU A 1 625 ? 28.438 26.109 -16.453 1 96.56 625 GLU A O 1
ATOM 5091 N N . LEU A 1 626 ? 28.297 27.953 -17.766 1 96.38 626 LEU A N 1
ATOM 5092 C CA . LEU A 1 626 ? 27.75 27.188 -18.891 1 96.38 626 LEU A CA 1
ATOM 5093 C C . LEU A 1 626 ? 28.859 26.484 -19.641 1 96.38 626 LEU A C 1
ATOM 5095 O O . LEU A 1 626 ? 30.047 26.641 -19.328 1 96.38 626 LEU A O 1
ATOM 5099 N N . ASP A 1 627 ? 28.422 25.719 -20.562 1 95.06 627 ASP A N 1
ATOM 5100 C CA . ASP A 1 627 ? 29.359 24.906 -21.344 1 95.06 627 ASP A CA 1
ATOM 5101 C C . ASP A 1 627 ? 30.359 25.797 -22.078 1 95.06 627 ASP A C 1
ATOM 5103 O O . ASP A 1 627 ? 31.531 25.438 -22.234 1 95.06 627 ASP A O 1
ATOM 5107 N N . ASP A 1 628 ? 29.969 27 -22.547 1 92.75 628 ASP A N 1
ATOM 5108 C CA . ASP A 1 628 ? 30.812 27.906 -23.328 1 92.75 628 ASP A CA 1
ATOM 5109 C C . ASP A 1 628 ? 31.625 28.812 -22.422 1 92.75 628 ASP A C 1
ATOM 5111 O O . ASP A 1 628 ? 32.344 29.703 -22.891 1 92.75 628 ASP A O 1
ATOM 5115 N N . GLY A 1 629 ? 31.438 28.703 -21.125 1 94 629 GLY A N 1
ATOM 5116 C CA . GLY A 1 629 ? 32.219 29.484 -20.188 1 94 629 GLY A CA 1
ATOM 5117 C C . GLY A 1 629 ? 31.484 30.688 -19.641 1 94 629 GLY A C 1
ATOM 5118 O O . GLY A 1 629 ? 31.969 31.359 -18.734 1 94 629 GLY A O 1
ATOM 5119 N N . THR A 1 630 ? 30.344 30.938 -20.125 1 95.88 630 THR A N 1
ATOM 5120 C CA . THR A 1 630 ? 29.531 32.062 -19.656 1 95.88 630 THR A CA 1
ATOM 5121 C C . THR A 1 630 ? 29.141 31.875 -18.188 1 95.88 630 THR A C 1
ATOM 5123 O O . THR A 1 630 ? 28.688 30.797 -17.797 1 95.88 630 THR A O 1
ATOM 5126 N N . LEU A 1 631 ? 29.391 32.906 -17.391 1 96.19 631 LEU A N 1
ATOM 5127 C CA . LEU A 1 631 ? 29.016 32.875 -15.984 1 96.19 631 LEU A CA 1
ATOM 5128 C C . LEU A 1 631 ? 27.562 33.312 -15.789 1 96.19 631 LEU A C 1
ATOM 5130 O O . LEU A 1 631 ? 27.125 34.281 -16.391 1 96.19 631 LEU A O 1
ATOM 5134 N N . VAL A 1 632 ? 26.875 32.469 -14.969 1 95.12 632 VAL A N 1
ATOM 5135 C CA . VAL A 1 632 ? 25.453 32.75 -14.805 1 95.12 632 VAL A CA 1
ATOM 5136 C C . VAL A 1 632 ? 25.062 32.562 -13.344 1 95.12 632 VAL A C 1
ATOM 5138 O O . VAL A 1 632 ? 25.781 31.906 -12.578 1 95.12 632 VAL A O 1
ATOM 5141 N N . GLU A 1 633 ? 23.984 33.219 -12.961 1 94.31 633 GLU A N 1
ATOM 5142 C CA . GLU A 1 633 ? 23.281 32.969 -11.703 1 94.31 633 GLU A CA 1
ATOM 5143 C C . GLU A 1 633 ? 21.891 32.375 -11.953 1 94.31 633 GLU A C 1
ATOM 5145 O O . GLU A 1 633 ? 21.094 32.969 -12.703 1 94.31 633 GLU A O 1
ATOM 5150 N N . LEU A 1 634 ? 21.562 31.297 -11.32 1 92.12 634 LEU A N 1
ATOM 5151 C CA . LEU A 1 634 ? 20.406 30.5 -11.734 1 92.12 634 LEU A CA 1
ATOM 5152 C C . LEU A 1 634 ? 19.156 30.922 -10.961 1 92.12 634 LEU A C 1
ATOM 5154 O O . LEU A 1 634 ? 18.047 30.656 -11.406 1 92.12 634 LEU A O 1
ATOM 5158 N N . TRP A 1 635 ? 19.281 31.453 -9.867 1 85.88 635 TRP A N 1
ATOM 5159 C CA . TRP A 1 635 ? 18.141 31.797 -9.031 1 85.88 635 TRP A CA 1
ATOM 5160 C C . TRP A 1 635 ? 17.406 33.031 -9.586 1 85.88 635 TRP A C 1
ATOM 5162 O O . TRP A 1 635 ? 16.172 33.062 -9.609 1 85.88 635 TRP A O 1
ATOM 5172 N N . ASN A 1 636 ? 18.016 34 -10.133 1 75.5 636 ASN A N 1
ATOM 5173 C CA . ASN A 1 636 ? 17.578 35.219 -10.844 1 75.5 636 ASN A CA 1
ATOM 5174 C C . ASN A 1 636 ? 16.469 35.938 -10.086 1 75.5 636 ASN A C 1
ATOM 5176 O O . ASN A 1 636 ? 15.484 36.344 -10.688 1 75.5 636 ASN A O 1
ATOM 5180 N N . ASN A 1 637 ? 16.453 35.906 -8.805 1 73.81 637 ASN A N 1
ATOM 5181 C CA . ASN A 1 637 ? 15.453 36.531 -7.945 1 73.81 637 ASN A CA 1
ATOM 5182 C C . ASN A 1 637 ? 14.055 35.969 -8.203 1 73.81 637 ASN A C 1
ATOM 5184 O O . ASN A 1 637 ? 13.055 36.656 -7.961 1 73.81 637 ASN A O 1
ATOM 5188 N N . GLN A 1 638 ? 13.945 34.875 -8.844 1 79.25 638 GLN A N 1
ATOM 5189 C CA . GLN A 1 638 ? 12.656 34.25 -9.133 1 79.25 638 GLN A CA 1
ATOM 5190 C C . GLN A 1 638 ? 12.641 32.781 -8.68 1 79.25 638 GLN A C 1
ATOM 5192 O O . GLN A 1 638 ? 11.695 32.062 -8.969 1 79.25 638 GLN A O 1
ATOM 5197 N N . GLY A 1 639 ? 13.602 32.438 -7.984 1 79.56 639 GLY A N 1
ATOM 5198 C CA . GLY A 1 639 ? 13.688 31.062 -7.527 1 79.56 639 GLY A CA 1
ATOM 5199 C C . GLY A 1 639 ? 14.109 30.094 -8.609 1 79.56 639 GLY A C 1
ATOM 5200 O O . GLY A 1 639 ? 14.391 30.516 -9.742 1 79.56 639 GLY A O 1
ATOM 5201 N N . LEU A 1 640 ? 14.258 28.797 -8.281 1 81.25 640 LEU A N 1
ATOM 5202 C CA . LEU A 1 640 ? 14.648 27.75 -9.227 1 81.25 640 LEU A CA 1
ATOM 5203 C C . LEU A 1 640 ? 13.43 27.203 -9.953 1 81.25 640 LEU A C 1
ATOM 5205 O O . LEU A 1 640 ? 13.188 25.984 -9.945 1 81.25 640 LEU A O 1
ATOM 5209 N N . PHE A 1 641 ? 12.578 28.047 -10.531 1 82.06 641 PHE A N 1
ATOM 5210 C CA . PHE A 1 641 ? 11.328 27.609 -11.125 1 82.06 641 PHE A CA 1
ATOM 5211 C C . PHE A 1 641 ? 11.25 28.031 -12.594 1 82.06 641 PHE A C 1
ATOM 5213 O O . PHE A 1 641 ? 10.578 27.375 -13.391 1 82.06 641 PHE A O 1
ATOM 5220 N N . THR A 1 642 ? 11.93 29.094 -12.992 1 84.5 642 THR A N 1
ATOM 5221 C CA . THR A 1 642 ? 11.828 29.609 -14.352 1 84.5 642 THR A CA 1
ATOM 5222 C C . THR A 1 642 ? 12.922 29.016 -15.234 1 84.5 642 THR A C 1
ATOM 5224 O O . THR A 1 642 ? 12.742 28.859 -16.453 1 84.5 642 THR A O 1
ATOM 5227 N N . TRP A 1 643 ? 14.078 28.734 -14.727 1 89.69 643 TRP A N 1
ATOM 5228 C CA . TRP A 1 643 ? 15.242 28.156 -15.367 1 89.69 643 TRP A CA 1
ATOM 5229 C C . TRP A 1 643 ? 15.773 29.062 -16.469 1 89.69 643 TRP A C 1
ATOM 5231 O O . TRP A 1 643 ? 16.203 28.594 -17.531 1 89.69 643 TRP A O 1
ATOM 5241 N N . ILE A 1 644 ? 15.539 30.391 -16.25 1 88.56 644 ILE A N 1
ATOM 5242 C CA . ILE A 1 644 ? 16.172 31.406 -17.094 1 88.56 644 ILE A CA 1
ATOM 5243 C C . ILE A 1 644 ? 17.406 31.953 -16.391 1 88.56 644 ILE A C 1
ATOM 5245 O O . ILE A 1 644 ? 17.328 32.531 -15.305 1 88.56 644 ILE A O 1
ATOM 5249 N N . PRO A 1 645 ? 18.531 31.688 -16.984 1 88.25 645 PRO A N 1
ATOM 5250 C CA . PRO A 1 645 ? 19.766 32.125 -16.328 1 88.25 645 PRO A CA 1
ATOM 5251 C C . PRO A 1 645 ? 19.938 33.625 -16.344 1 88.25 645 PRO A C 1
ATOM 5253 O O . PRO A 1 645 ? 19.516 34.312 -17.281 1 88.25 645 PRO A O 1
ATOM 5256 N N . ASN A 1 646 ? 20.516 34.156 -15.352 1 92 646 ASN A N 1
ATOM 5257 C CA . ASN A 1 646 ? 20.969 35.531 -15.258 1 92 646 ASN A CA 1
ATOM 5258 C C . ASN A 1 646 ? 22.469 35.656 -15.57 1 92 646 ASN A C 1
ATOM 5260 O O . ASN A 1 646 ? 23.312 35.344 -14.742 1 92 646 ASN A O 1
ATOM 5264 N N . VAL A 1 647 ? 22.719 36.25 -16.703 1 93.25 647 VAL A N 1
ATOM 5265 C CA . VAL A 1 647 ? 24.109 36.312 -17.172 1 93.25 647 VAL A CA 1
ATOM 5266 C C . VAL A 1 647 ? 24.859 37.406 -16.406 1 93.25 647 VAL A C 1
ATOM 5268 O O . VAL A 1 647 ? 24.281 38.406 -16.031 1 93.25 647 VAL A O 1
ATOM 5271 N N . GLU A 1 648 ? 26.062 37.156 -16.188 1 91.75 648 GLU A N 1
ATOM 5272 C CA . GLU A 1 648 ? 26.906 38.156 -15.508 1 91.75 648 GLU A CA 1
ATOM 5273 C C . GLU A 1 648 ? 26.906 39.469 -16.25 1 91.75 648 GLU A C 1
ATOM 5275 O O . GLU A 1 648 ? 26.938 39.5 -17.484 1 91.75 648 GLU A O 1
ATOM 5280 N N . PRO A 1 649 ? 26.797 40.625 -15.633 1 90.56 649 PRO A N 1
ATOM 5281 C CA . PRO A 1 649 ? 26.844 40.812 -14.188 1 90.56 649 PRO A CA 1
ATOM 5282 C C . PRO A 1 649 ? 25.484 40.688 -13.516 1 90.56 649 PRO A C 1
ATOM 5284 O O . PRO A 1 649 ? 24.484 41.188 -14.047 1 90.56 649 PRO A O 1
ATOM 5287 N N . TYR A 1 650 ? 25.297 39.906 -12.516 1 89 650 TYR A N 1
ATOM 5288 C CA . TYR A 1 650 ? 24.078 39.75 -11.734 1 89 650 TYR A CA 1
ATOM 5289 C C . TYR A 1 650 ? 24.266 40.25 -10.312 1 89 650 TYR A C 1
ATOM 5291 O O . TYR A 1 650 ? 25.406 40.375 -9.836 1 89 650 TYR A O 1
ATOM 5299 N N . THR A 1 651 ? 23.172 40.594 -9.758 1 85.75 651 THR A N 1
ATOM 5300 C CA . THR A 1 651 ? 23.234 41.156 -8.406 1 85.75 651 THR A CA 1
ATOM 5301 C C . THR A 1 651 ? 23.375 40.031 -7.375 1 85.75 651 THR A C 1
ATOM 5303 O O . THR A 1 651 ? 22.828 38.938 -7.559 1 85.75 651 THR A O 1
ATOM 5306 N N . ARG A 1 652 ? 24.125 40.375 -6.332 1 86.12 652 ARG A N 1
ATOM 5307 C CA . ARG A 1 652 ? 24.312 39.438 -5.215 1 86.12 652 ARG A CA 1
ATOM 5308 C C . ARG A 1 652 ? 23.531 39.906 -3.99 1 86.12 652 ARG A C 1
ATOM 5310 O O . ARG A 1 652 ? 23.594 39.281 -2.932 1 86.12 652 ARG A O 1
ATOM 5317 N N . GLU A 1 653 ? 22.781 40.938 -4.266 1 87.06 653 GLU A N 1
ATOM 5318 C CA . GLU A 1 653 ? 21.984 41.469 -3.164 1 87.06 653 GLU A CA 1
ATOM 5319 C C . GLU A 1 653 ? 20.781 40.562 -2.875 1 87.06 653 GLU A C 1
ATOM 5321 O O . GLU A 1 653 ? 20.312 39.844 -3.75 1 87.06 653 GLU A O 1
ATOM 5326 N N . LYS A 1 654 ? 20.344 40.656 -1.63 1 89.38 654 LYS A N 1
ATOM 5327 C CA . LYS A 1 654 ? 19.172 39.906 -1.221 1 89.38 654 LYS A CA 1
ATOM 5328 C C . LYS A 1 654 ? 17.938 40.312 -2.029 1 89.38 654 LYS A C 1
ATOM 5330 O O . LYS A 1 654 ? 17.641 41.5 -2.16 1 89.38 654 LYS A O 1
ATOM 5335 N N . PRO A 1 655 ? 17.266 39.281 -2.547 1 87.19 655 PRO A N 1
ATOM 5336 C CA . PRO A 1 655 ? 16.031 39.625 -3.271 1 87.19 655 PRO A CA 1
ATOM 5337 C C . PRO A 1 655 ? 14.977 40.281 -2.379 1 87.19 655 PRO A C 1
ATOM 5339 O O . PRO A 1 655 ? 14.844 39.906 -1.209 1 87.19 655 PRO A O 1
ATOM 5342 N N . ASN A 1 656 ? 14.242 41.188 -2.932 1 83.38 656 ASN A N 1
ATOM 5343 C CA . ASN A 1 656 ? 13.148 41.875 -2.258 1 83.38 656 ASN A CA 1
ATOM 5344 C C . ASN A 1 656 ? 11.922 42 -3.162 1 83.38 656 ASN A C 1
ATOM 5346 O O . ASN A 1 656 ? 11.938 42.75 -4.141 1 83.38 656 ASN A O 1
ATOM 5350 N N . PRO A 1 657 ? 10.797 41.25 -2.881 1 86.81 657 PRO A N 1
ATOM 5351 C CA . PRO A 1 657 ? 10.539 40.375 -1.728 1 86.81 657 PRO A CA 1
ATOM 5352 C C . PRO A 1 657 ? 11.219 39.031 -1.848 1 86.81 657 PRO A C 1
ATOM 5354 O O . PRO A 1 657 ? 11.289 38.469 -2.941 1 86.81 657 PRO A O 1
ATOM 5357 N N . TYR A 1 658 ? 11.625 38.531 -0.724 1 89.06 658 TYR A N 1
ATOM 5358 C CA . TYR A 1 658 ? 12.414 37.281 -0.701 1 89.06 658 TYR A CA 1
ATOM 5359 C C . TYR A 1 658 ? 11.516 36.062 -0.764 1 89.06 658 TYR A C 1
ATOM 5361 O O . TYR A 1 658 ? 11.859 35.062 -1.399 1 89.06 658 TYR A O 1
ATOM 5369 N N . PRO A 1 659 ? 10.312 36.094 -0.192 1 89.12 659 PRO A N 1
ATOM 5370 C CA . PRO A 1 659 ? 9.5 34.875 -0.144 1 89.12 659 PRO A CA 1
ATOM 5371 C C . PRO A 1 659 ? 9.141 34.344 -1.531 1 89.12 659 PRO A C 1
ATOM 5373 O O . PRO A 1 659 ? 9.062 33.125 -1.738 1 89.12 659 PRO A O 1
ATOM 5376 N N . ASP A 1 660 ? 9.016 35.156 -2.453 1 85.06 660 ASP A N 1
ATOM 5377 C CA . ASP A 1 660 ? 8.648 34.75 -3.803 1 85.06 660 ASP A CA 1
ATOM 5378 C C . ASP A 1 660 ? 9.781 33.969 -4.461 1 85.06 660 ASP A C 1
ATOM 5380 O O . ASP A 1 660 ? 9.539 33.125 -5.34 1 85.06 660 ASP A O 1
ATOM 5384 N N . CYS A 1 661 ? 10.977 34.188 -4 1 88.31 661 CYS A N 1
ATOM 5385 C CA . CYS A 1 661 ? 12.133 33.5 -4.547 1 88.31 661 CYS A CA 1
ATOM 5386 C C . CYS A 1 661 ? 12.258 32.094 -3.957 1 88.31 661 CYS A C 1
ATOM 5388 O O . CYS A 1 661 ? 12.859 31.219 -4.57 1 88.31 661 CYS A O 1
ATOM 5390 N N . ILE A 1 662 ? 11.711 31.969 -2.844 1 90.5 662 ILE A N 1
ATOM 5391 C CA . ILE A 1 662 ? 11.789 30.672 -2.172 1 90.5 662 ILE A CA 1
ATOM 5392 C C . ILE A 1 662 ? 10.719 29.734 -2.729 1 90.5 662 ILE A C 1
ATOM 5394 O O . ILE A 1 662 ? 10.953 28.547 -2.898 1 90.5 662 ILE A O 1
ATOM 5398 N N . GLY A 1 663 ? 9.609 30.266 -3.053 1 89.06 663 GLY A N 1
ATOM 5399 C CA . GLY A 1 663 ? 8.477 29.453 -3.461 1 89.06 663 GLY A CA 1
ATOM 5400 C C . GLY A 1 663 ? 7.48 29.203 -2.342 1 89.06 663 GLY A C 1
ATOM 5401 O O . GLY A 1 663 ? 6.891 30.156 -1.813 1 89.06 663 GLY A O 1
ATOM 5402 N N . ASN A 1 664 ? 7.387 28.016 -1.797 1 92.56 664 ASN A N 1
ATOM 5403 C CA . ASN A 1 664 ? 6.461 27.719 -0.712 1 92.56 664 ASN A CA 1
ATOM 5404 C C . ASN A 1 664 ? 7.195 27.203 0.527 1 92.56 664 ASN A C 1
ATOM 5406 O O . ASN A 1 664 ? 8.422 27.172 0.55 1 92.56 664 ASN A O 1
ATOM 5410 N N . HIS A 1 665 ? 6.473 26.953 1.553 1 94.81 665 HIS A N 1
ATOM 5411 C CA . HIS A 1 665 ? 7.078 26.609 2.832 1 94.81 665 HIS A CA 1
ATOM 5412 C C . HIS A 1 665 ? 7.82 25.281 2.746 1 94.81 665 HIS A C 1
ATOM 5414 O O . HIS A 1 665 ? 8.734 25.016 3.533 1 94.81 665 HIS A O 1
ATOM 5420 N N . ARG A 1 666 ? 7.5 24.453 1.787 1 96.25 666 ARG A N 1
ATOM 5421 C CA . ARG A 1 666 ? 8.203 23.188 1.617 1 96.25 666 ARG A CA 1
ATOM 5422 C C . ARG A 1 666 ? 9.586 23.406 1.013 1 96.25 666 ARG A C 1
ATOM 5424 O O . ARG A 1 666 ? 10.562 22.797 1.452 1 96.25 666 ARG A O 1
ATOM 5431 N N . TRP A 1 667 ? 9.648 24.219 0.012 1 95.19 667 TRP A N 1
ATOM 5432 C CA . TRP A 1 667 ? 10.938 24.578 -0.562 1 95.19 667 TRP A CA 1
ATOM 5433 C C . TRP A 1 667 ? 11.812 25.297 0.468 1 95.19 667 TRP A C 1
ATOM 5435 O O . TRP A 1 667 ? 13.031 25.109 0.486 1 95.19 667 TRP A O 1
ATOM 5445 N N . PHE A 1 668 ? 11.188 26.094 1.279 1 95.06 668 PHE A N 1
ATOM 5446 C CA . PHE A 1 668 ? 11.93 26.734 2.357 1 95.06 668 PHE A CA 1
ATOM 5447 C C . PHE A 1 668 ? 12.672 25.703 3.193 1 95.06 668 PHE A C 1
ATOM 5449 O O . PHE A 1 668 ? 13.836 25.891 3.551 1 95.06 668 PHE A O 1
ATOM 5456 N N . LYS A 1 669 ? 11.992 24.625 3.484 1 95.25 669 LYS A N 1
ATOM 5457 C CA . LYS A 1 669 ? 12.586 23.594 4.32 1 95.25 669 LYS A CA 1
ATOM 5458 C C . LYS A 1 669 ? 13.75 22.906 3.602 1 95.25 669 LYS A C 1
ATOM 5460 O O . LYS A 1 669 ? 14.727 22.516 4.234 1 95.25 669 LYS A O 1
ATOM 5465 N N . VAL A 1 670 ? 13.648 22.719 2.324 1 94.75 670 VAL A N 1
ATOM 5466 C CA . VAL A 1 670 ? 14.766 22.172 1.558 1 94.75 670 VAL A CA 1
ATOM 5467 C C . VAL A 1 670 ? 15.984 23.078 1.709 1 94.75 670 VAL A C 1
ATOM 5469 O O . VAL A 1 670 ? 17.078 22.609 2.02 1 94.75 670 VAL A O 1
ATOM 5472 N N . TYR A 1 671 ? 15.75 24.391 1.562 1 93.94 671 TYR A N 1
ATOM 5473 C CA . TYR A 1 671 ? 16.844 25.344 1.624 1 93.94 671 TYR A CA 1
ATOM 5474 C C . TYR A 1 671 ? 17.406 25.438 3.039 1 93.94 671 TYR A C 1
ATOM 5476 O O . TYR A 1 671 ? 18.625 25.594 3.227 1 93.94 671 TYR A O 1
ATOM 5484 N N . GLU A 1 672 ? 16.5 25.391 3.986 1 93.12 672 GLU A N 1
ATOM 5485 C CA . GLU A 1 672 ? 16.953 25.422 5.375 1 93.12 672 GLU A CA 1
ATOM 5486 C C . GLU A 1 672 ? 17.859 24.234 5.688 1 93.12 672 GLU A C 1
ATOM 5488 O O . GLU A 1 672 ? 18.844 24.375 6.406 1 93.12 672 GLU A O 1
ATOM 5493 N N . ASN A 1 673 ? 17.578 23.094 5.09 1 93.5 673 ASN A N 1
ATOM 5494 C CA . ASN A 1 673 ? 18.297 21.844 5.391 1 93.5 673 ASN A CA 1
ATOM 5495 C C . ASN A 1 673 ? 19.594 21.75 4.605 1 93.5 673 ASN A C 1
ATOM 5497 O O . ASN A 1 673 ? 20.391 20.828 4.812 1 93.5 673 ASN A O 1
ATOM 5501 N N . LEU A 1 674 ? 19.859 22.688 3.752 1 92.88 674 LEU A N 1
ATOM 5502 C CA . LEU A 1 674 ? 21.141 22.719 3.061 1 92.88 674 LEU A CA 1
ATOM 5503 C C . LEU A 1 674 ? 22.281 23.062 4.023 1 92.88 674 LEU A C 1
ATOM 5505 O O . LEU A 1 674 ? 23.438 22.703 3.781 1 92.88 674 LEU A O 1
ATOM 5509 N N . ASN A 1 675 ? 21.922 23.797 5 1 85.06 675 ASN A N 1
ATOM 5510 C CA . ASN A 1 675 ? 22.938 24.297 5.914 1 85.06 675 ASN A CA 1
ATOM 5511 C C . ASN A 1 675 ? 22.891 23.578 7.258 1 85.06 675 ASN A C 1
ATOM 5513 O O . ASN A 1 675 ? 23.875 23.578 8 1 85.06 675 ASN A O 1
ATOM 5517 N N . SER A 1 676 ? 21.719 23.156 7.422 1 72.75 676 SER A N 1
ATOM 5518 C CA . SER A 1 676 ? 21.5 22.594 8.758 1 72.75 676 SER A CA 1
ATOM 5519 C C . SER A 1 676 ? 20.984 21.156 8.68 1 72.75 676 SER A C 1
ATOM 5521 O O . SER A 1 676 ? 20.609 20.688 7.602 1 72.75 676 SER A O 1
ATOM 5523 N N . GLY A 1 677 ? 21.234 20.422 9.594 1 65.12 677 GLY A N 1
ATOM 5524 C CA . GLY A 1 677 ? 20.578 19.141 9.719 1 65.12 677 GLY A CA 1
ATOM 5525 C C . GLY A 1 677 ? 21.516 17.969 9.5 1 65.12 677 GLY A C 1
ATOM 5526 O O . GLY A 1 677 ? 22.703 18.156 9.195 1 65.12 677 GLY A O 1
ATOM 5527 N N . GLY A 1 678 ? 21 16.875 9.82 1 69.38 678 GLY A N 1
ATOM 5528 C CA . GLY A 1 678 ? 21.688 15.617 9.562 1 69.38 678 GLY A CA 1
ATOM 5529 C C . GLY A 1 678 ? 21.672 15.227 8.094 1 69.38 678 GLY A C 1
ATOM 5530 O O . GLY A 1 678 ? 20.781 15.625 7.344 1 69.38 678 GLY A O 1
ATOM 5531 N N . SER A 1 679 ? 22.75 15.039 7.348 1 83.5 679 SER A N 1
ATOM 5532 C CA . SER A 1 679 ? 22.922 14.477 6.012 1 83.5 679 SER A CA 1
ATOM 5533 C C . SER A 1 679 ? 22.797 15.547 4.934 1 83.5 679 SER A C 1
ATOM 5535 O O . SER A 1 679 ? 22.219 15.305 3.873 1 83.5 679 SER A O 1
ATOM 5537 N N . PHE A 1 680 ? 23.109 16.906 5.23 1 89.19 680 PHE A N 1
ATOM 5538 C CA . PHE A 1 680 ? 23.016 18.031 4.301 1 89.19 680 PHE A CA 1
ATOM 5539 C C . PHE A 1 680 ? 23.75 17.719 3.006 1 89.19 680 PHE A C 1
ATOM 5541 O O . PHE A 1 680 ? 23.359 18.203 1.938 1 89.19 680 PHE A O 1
ATOM 5548 N N . GLU A 1 681 ? 24.734 16.859 3.154 1 92.31 681 GLU A N 1
ATOM 5549 C CA . GLU A 1 681 ? 25.5 16.547 1.951 1 92.31 681 GLU A CA 1
ATOM 5550 C C . GLU A 1 681 ? 24.641 15.789 0.938 1 92.31 681 GLU A C 1
ATOM 5552 O O . GLU A 1 681 ? 24.75 16.016 -0.268 1 92.31 681 GLU A O 1
ATOM 5557 N N . THR A 1 682 ? 23.828 14.945 1.5 1 94.62 682 THR A N 1
ATOM 5558 C CA . THR A 1 682 ? 22.938 14.164 0.631 1 94.62 682 THR A CA 1
ATOM 5559 C C . THR A 1 682 ? 21.906 15.07 -0.026 1 94.62 682 THR A C 1
ATOM 5561 O O . THR A 1 682 ? 21.562 14.883 -1.196 1 94.62 682 THR A O 1
ATOM 5564 N N . ILE A 1 683 ? 21.422 16.016 0.703 1 95.88 683 ILE A N 1
ATOM 5565 C CA . ILE A 1 683 ? 20.422 16.938 0.17 1 95.88 683 ILE A CA 1
ATOM 5566 C C . ILE A 1 683 ? 21.062 17.828 -0.89 1 95.88 683 ILE A C 1
ATOM 5568 O O . ILE A 1 683 ? 20.469 18.078 -1.938 1 95.88 683 ILE A O 1
ATOM 5572 N N . ARG A 1 684 ? 22.312 18.281 -0.64 1 96.5 684 ARG A N 1
ATOM 5573 C CA . ARG A 1 684 ? 23.031 19.109 -1.605 1 96.5 684 ARG A CA 1
ATOM 5574 C C . ARG A 1 684 ? 23.297 18.344 -2.895 1 96.5 684 ARG A C 1
ATOM 5576 O O . ARG A 1 684 ? 23.125 18.875 -3.992 1 96.5 684 ARG A O 1
ATOM 5583 N N . MET A 1 685 ? 23.656 17.125 -2.688 1 96.19 685 MET A N 1
ATOM 5584 C CA . MET A 1 685 ? 23.906 16.297 -3.855 1 96.19 685 MET A CA 1
ATOM 5585 C C . MET A 1 685 ? 22.625 16.094 -4.66 1 96.19 685 MET A C 1
ATOM 5587 O O . MET A 1 685 ? 22.625 16.203 -5.887 1 96.19 685 MET A O 1
ATOM 5591 N N . GLY A 1 686 ? 21.547 15.766 -3.953 1 96.44 686 GLY A N 1
ATOM 5592 C CA . GLY A 1 686 ? 20.281 15.578 -4.625 1 96.44 686 GLY A CA 1
ATOM 5593 C C . GLY A 1 686 ? 19.797 16.828 -5.344 1 96.44 686 GLY A C 1
ATOM 5594 O O . GLY A 1 686 ? 19.328 16.75 -6.484 1 96.44 686 GLY A O 1
ATOM 5595 N N . LEU A 1 687 ? 19.891 17.938 -4.691 1 96.56 687 LEU A N 1
ATOM 5596 C CA . LEU A 1 687 ? 19.5 19.203 -5.301 1 96.56 687 LEU A CA 1
ATOM 5597 C C . LEU A 1 687 ? 20.375 19.516 -6.512 1 96.56 687 LEU A C 1
ATOM 5599 O O . LEU A 1 687 ? 19.875 20 -7.535 1 96.56 687 LEU A O 1
ATOM 5603 N N . GLY A 1 688 ? 21.672 19.312 -6.367 1 96.69 688 GLY A N 1
ATOM 5604 C CA . GLY A 1 688 ? 22.578 19.531 -7.48 1 96.69 688 GLY A CA 1
ATOM 5605 C C . GLY A 1 688 ? 22.219 18.719 -8.711 1 96.69 688 GLY A C 1
ATOM 5606 O O . GLY A 1 688 ? 22.156 19.266 -9.82 1 96.69 688 GLY A O 1
ATOM 5607 N N . LYS A 1 689 ? 21.969 17.469 -8.508 1 96.88 689 LYS A N 1
ATOM 5608 C CA . LYS A 1 689 ? 21.594 16.594 -9.617 1 96.88 689 LYS A CA 1
ATOM 5609 C C . LYS A 1 689 ? 20.281 17.062 -10.258 1 96.88 689 LYS A C 1
ATOM 5611 O O . LYS A 1 689 ? 20.141 17.016 -11.477 1 96.88 689 LYS A O 1
ATOM 5616 N N . TRP A 1 690 ? 19.391 17.438 -9.438 1 96.5 690 TRP A N 1
ATOM 5617 C CA . TRP A 1 690 ? 18.078 17.875 -9.914 1 96.5 690 TRP A CA 1
ATOM 5618 C C . TRP A 1 690 ? 18.219 19.141 -10.758 1 96.5 690 TRP A C 1
ATOM 5620 O O . TRP A 1 690 ? 17.594 19.266 -11.82 1 96.5 690 TRP A O 1
ATOM 5630 N N . ILE A 1 691 ? 19.016 20.078 -10.328 1 96.12 691 ILE A N 1
ATOM 5631 C CA . ILE A 1 691 ? 19.234 21.328 -11.039 1 96.12 691 ILE A CA 1
ATOM 5632 C C . ILE A 1 691 ? 19.859 21.047 -12.398 1 96.12 691 ILE A C 1
ATOM 5634 O O . ILE A 1 691 ? 19.422 21.578 -13.422 1 96.12 691 ILE A O 1
ATOM 5638 N N . CYS A 1 692 ? 20.891 20.234 -12.383 1 96.38 692 CYS A N 1
ATOM 5639 C CA . CYS A 1 692 ? 21.562 19.891 -13.625 1 96.38 692 CYS A CA 1
ATOM 5640 C C . CYS A 1 692 ? 20.609 19.25 -14.609 1 96.38 692 CYS A C 1
ATOM 5642 O O . CYS A 1 692 ? 20.594 19.594 -15.797 1 96.38 692 CYS A O 1
ATOM 5644 N N . ARG A 1 693 ? 19.812 18.359 -14.109 1 95.25 693 ARG A N 1
ATOM 5645 C CA . ARG A 1 693 ? 18.891 17.641 -14.977 1 95.25 693 ARG A CA 1
ATOM 5646 C C . ARG A 1 693 ? 17.828 18.594 -15.531 1 95.25 693 ARG A C 1
ATOM 5648 O O . ARG A 1 693 ? 17.562 18.594 -16.734 1 95.25 693 ARG A O 1
ATOM 5655 N N . GLU A 1 694 ? 17.188 19.406 -14.703 1 94.31 694 GLU A N 1
ATOM 5656 C CA . GLU A 1 694 ? 16.109 20.281 -15.109 1 94.31 694 GLU A CA 1
ATOM 5657 C C . GLU A 1 694 ? 16.609 21.375 -16.047 1 94.31 694 GLU A C 1
ATOM 5659 O O . GLU A 1 694 ? 15.953 21.719 -17.031 1 94.31 694 GLU A O 1
ATOM 5664 N N . TYR A 1 695 ? 17.766 21.891 -15.758 1 94.75 695 TYR A N 1
ATOM 5665 C CA . TYR A 1 695 ? 18.312 22.953 -16.594 1 94.75 695 TYR A CA 1
ATOM 5666 C C . TYR A 1 695 ? 18.75 22.406 -17.953 1 94.75 695 TYR A C 1
ATOM 5668 O O . TYR A 1 695 ? 18.422 22.984 -18.984 1 94.75 695 TYR A O 1
ATOM 5676 N N . ASN A 1 696 ? 19.406 21.344 -17.938 1 95.31 696 ASN A N 1
ATOM 5677 C CA . ASN A 1 696 ? 20.047 20.828 -19.156 1 95.31 696 ASN A CA 1
ATOM 5678 C C . ASN A 1 696 ? 19.047 20.109 -20.047 1 95.31 696 ASN A C 1
ATOM 5680 O O . ASN A 1 696 ? 19.328 19.828 -21.219 1 95.31 696 ASN A O 1
ATOM 5684 N N . THR A 1 697 ? 17.922 19.719 -19.516 1 93.69 697 THR A N 1
ATOM 5685 C CA . THR A 1 697 ? 16.859 19.203 -20.375 1 93.69 697 THR A CA 1
ATOM 5686 C C . THR A 1 697 ? 16.219 20.328 -21.172 1 93.69 697 THR A C 1
ATOM 5688 O O . THR A 1 697 ? 15.734 20.109 -22.281 1 93.69 697 THR A O 1
ATOM 5691 N N . ARG A 1 698 ? 16.312 21.531 -20.703 1 93.25 698 ARG A N 1
ATOM 5692 C CA . ARG A 1 698 ? 15.641 22.672 -21.312 1 93.25 698 ARG A CA 1
ATOM 5693 C C . ARG A 1 698 ? 16.609 23.469 -22.172 1 93.25 698 ARG A C 1
ATOM 5695 O O . ARG A 1 698 ? 16.188 24.172 -23.094 1 93.25 698 ARG A O 1
ATOM 5702 N N . HIS A 1 699 ? 17.875 23.391 -21.781 1 93.94 699 HIS A N 1
ATOM 5703 C CA . HIS A 1 699 ? 18.906 24.125 -22.516 1 93.94 699 HIS A CA 1
ATOM 5704 C C . HIS A 1 699 ? 19.859 23.156 -23.219 1 93.94 699 HIS A C 1
ATOM 5706 O O . HIS A 1 699 ? 20.422 22.266 -22.594 1 93.94 699 HIS A O 1
ATOM 5712 N N . ILE A 1 700 ? 20.125 23.5 -24.516 1 91.62 700 ILE A N 1
ATOM 5713 C CA . ILE A 1 700 ? 20.844 22.516 -25.312 1 91.62 700 ILE A CA 1
ATOM 5714 C C . ILE A 1 700 ? 22.188 23.094 -25.75 1 91.62 700 ILE A C 1
ATOM 5716 O O . ILE A 1 700 ? 22.391 24.312 -25.719 1 91.62 700 ILE A O 1
ATOM 5720 N N . GLU A 1 701 ? 23.062 22.234 -26.031 1 89.19 701 GLU A N 1
ATOM 5721 C CA . GLU A 1 701 ? 24.359 22.5 -26.656 1 89.19 701 GLU A CA 1
ATOM 5722 C C . GLU A 1 701 ? 25.188 23.469 -25.797 1 89.19 701 GLU A C 1
ATOM 5724 O O . GLU A 1 701 ? 25.391 23.234 -24.609 1 89.19 701 GLU A O 1
ATOM 5729 N N . HIS A 1 702 ? 25.406 24.75 -26.281 1 90.31 702 HIS A N 1
ATOM 5730 C CA . HIS A 1 702 ? 26.344 25.656 -25.625 1 90.31 702 HIS A CA 1
ATOM 5731 C C . HIS A 1 702 ? 25.703 26.312 -24.391 1 90.31 702 HIS A C 1
ATOM 5733 O O . HIS A 1 702 ? 26.406 26.844 -23.531 1 90.31 702 HIS A O 1
ATOM 5739 N N . GLU A 1 703 ? 24.422 26.141 -24.281 1 93.94 703 GLU A N 1
ATOM 5740 C CA . GLU A 1 703 ? 23.703 26.766 -23.172 1 93.94 703 GLU A CA 1
ATOM 5741 C C . GLU A 1 703 ? 23.531 25.797 -22.016 1 93.94 703 GLU A C 1
ATOM 5743 O O . GLU A 1 703 ? 22.875 26.125 -21.016 1 93.94 703 GLU A O 1
ATOM 5748 N N . ARG A 1 704 ? 24.172 24.641 -22.047 1 95.62 704 ARG A N 1
ATOM 5749 C CA . ARG A 1 704 ? 24.062 23.656 -20.969 1 95.62 704 ARG A CA 1
ATOM 5750 C C . ARG A 1 704 ? 24.875 24.094 -19.75 1 95.62 704 ARG A C 1
ATOM 5752 O O . ARG A 1 704 ? 25.953 24.672 -19.891 1 95.62 704 ARG A O 1
ATOM 5759 N N . LEU A 1 705 ? 24.359 23.781 -18.609 1 96.38 705 LEU A N 1
ATOM 5760 C CA . LEU A 1 705 ? 25.047 24.062 -17.344 1 96.38 705 LEU A CA 1
ATOM 5761 C C . LEU A 1 705 ? 26.141 23.047 -17.078 1 96.38 705 LEU A C 1
ATOM 5763 O O . LEU A 1 705 ? 25.891 21.844 -17 1 96.38 705 LEU A O 1
ATOM 5767 N N . HIS A 1 706 ? 27.375 23.516 -16.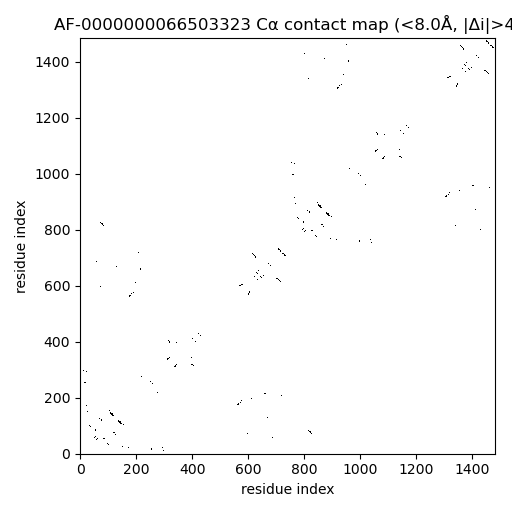938 1 96.69 706 HIS A N 1
ATOM 5768 C CA . HIS A 1 706 ? 28.516 22.641 -16.703 1 96.69 706 HIS A CA 1
ATOM 5769 C C . HIS A 1 706 ? 28.766 22.406 -15.219 1 96.69 706 HIS A C 1
ATOM 5771 O O . HIS A 1 706 ? 28.922 21.266 -14.773 1 96.69 706 HIS A O 1
ATOM 5777 N N . ARG A 1 707 ? 28.859 23.438 -14.523 1 97.06 707 ARG A N 1
ATOM 5778 C CA . ARG A 1 707 ? 29.062 23.391 -13.086 1 97.06 707 ARG A CA 1
ATOM 5779 C C . ARG A 1 707 ? 28.453 24.594 -12.391 1 97.06 707 ARG A C 1
ATOM 5781 O O . ARG A 1 707 ? 28.156 25.609 -13.039 1 97.06 707 ARG A O 1
ATOM 5788 N N . PHE A 1 708 ? 28.234 24.438 -11.156 1 96.88 708 PHE A N 1
ATOM 5789 C CA . PHE A 1 708 ? 27.734 25.594 -10.406 1 96.88 708 PHE A CA 1
ATOM 5790 C C . PHE A 1 708 ? 28.062 25.453 -8.922 1 96.88 708 PHE A C 1
ATOM 5792 O O . PHE A 1 708 ? 28.406 24.359 -8.461 1 96.88 708 PHE A O 1
ATOM 5799 N N . ASN A 1 709 ? 28 26.562 -8.203 1 96.81 709 ASN A N 1
ATOM 5800 C CA . ASN A 1 709 ? 28.203 26.641 -6.758 1 96.81 709 ASN A CA 1
ATOM 5801 C C . ASN A 1 709 ? 26.938 27.109 -6.043 1 96.81 709 ASN A C 1
ATOM 5803 O O . ASN A 1 709 ? 26.219 27.969 -6.551 1 96.81 709 ASN A O 1
ATOM 5807 N N . ILE A 1 710 ? 26.688 26.484 -4.961 1 95.81 710 ILE A N 1
ATOM 5808 C CA . ILE A 1 710 ? 25.672 27 -4.047 1 95.81 710 ILE A CA 1
ATOM 5809 C C . ILE A 1 710 ? 26.344 27.922 -3.023 1 95.81 710 ILE A C 1
ATOM 5811 O O . ILE A 1 710 ? 27.078 27.469 -2.154 1 95.81 710 ILE A O 1
ATOM 5815 N N . VAL A 1 711 ? 25.969 29.156 -3.139 1 95.38 711 VAL A N 1
ATOM 5816 C CA . VAL A 1 711 ? 26.609 30.156 -2.275 1 95.38 711 VAL A CA 1
ATOM 5817 C C . VAL A 1 711 ? 25.625 30.578 -1.172 1 95.38 711 VAL A C 1
ATOM 5819 O O . VAL A 1 711 ? 24.516 31.016 -1.452 1 95.38 711 VAL A O 1
ATOM 5822 N N . PHE A 1 712 ? 26.062 30.391 0.068 1 94.44 712 PHE A N 1
ATOM 5823 C CA . PHE A 1 712 ? 25.312 30.781 1.26 1 94.44 712 PHE A CA 1
ATOM 5824 C C . PHE A 1 712 ? 25.656 32.188 1.668 1 94.44 712 PHE A C 1
ATOM 5826 O O . PHE A 1 712 ? 26.812 32.5 1.951 1 94.44 712 PHE A O 1
ATOM 5833 N N . ARG A 1 713 ? 24.641 33.031 1.64 1 93.75 713 ARG A N 1
ATOM 5834 C CA . ARG A 1 713 ? 24.781 34.406 2.055 1 93.75 713 ARG A CA 1
ATOM 5835 C C . ARG A 1 713 ? 23.938 34.719 3.285 1 93.75 713 ARG A C 1
ATOM 5837 O O . ARG A 1 713 ? 22.828 34.188 3.426 1 93.75 713 ARG A O 1
ATOM 5844 N N . ASN A 1 714 ? 24.5 35.531 4.191 1 93.5 714 ASN A N 1
ATOM 5845 C CA . ASN A 1 714 ? 23.781 35.75 5.441 1 93.5 714 ASN A CA 1
ATOM 5846 C C . ASN A 1 714 ? 24.109 37.125 6.035 1 93.5 714 ASN A C 1
ATOM 5848 O O . ASN A 1 714 ? 25.062 37.781 5.613 1 93.5 714 ASN A O 1
ATOM 5852 N N . GLU A 1 715 ? 23.281 37.594 6.883 1 95.38 715 GLU A N 1
ATOM 5853 C CA . GLU A 1 715 ? 23.406 38.875 7.602 1 95.38 715 GLU A CA 1
ATOM 5854 C C . GLU A 1 715 ? 23.047 38.719 9.07 1 95.38 715 GLU A C 1
ATOM 5856 O O . GLU A 1 715 ? 22.156 37.938 9.414 1 95.38 715 GLU A O 1
ATOM 5861 N N . GLN A 1 716 ? 23.734 39.438 9.852 1 96 716 GLN A N 1
ATOM 5862 C CA . GLN A 1 716 ? 23.453 39.469 11.281 1 96 716 GLN A CA 1
ATOM 5863 C C . GLN A 1 716 ? 22.422 40.531 11.625 1 96 716 GLN A C 1
ATOM 5865 O O . GLN A 1 716 ? 22.531 41.656 11.141 1 96 716 GLN A O 1
ATOM 5870 N N . GLN A 1 717 ? 21.5 40.156 12.445 1 93.75 717 GLN A N 1
ATOM 5871 C CA . GLN A 1 717 ? 20.469 41.094 12.883 1 93.75 717 GLN A CA 1
ATOM 5872 C C . GLN A 1 717 ? 20.844 41.75 14.211 1 93.75 717 GLN A C 1
ATOM 5874 O O . GLN A 1 717 ? 21.375 41.094 15.109 1 93.75 717 GLN A O 1
ATOM 5879 N N . HIS A 1 718 ? 20.531 43.062 14.219 1 92.06 718 HIS A N 1
ATOM 5880 C CA . HIS A 1 718 ? 20.781 43.812 15.453 1 92.06 718 HIS A CA 1
ATOM 5881 C C . HIS A 1 718 ? 19.5 44.344 16.047 1 92.06 718 HIS A C 1
ATOM 5883 O O . HIS A 1 718 ? 18.469 44.375 15.367 1 92.06 718 HIS A O 1
ATOM 5889 N N . LEU A 1 719 ? 19.5 44.75 17.281 1 89.94 719 LEU A N 1
ATOM 5890 C CA . LEU A 1 719 ? 18.312 45.188 18.016 1 89.94 719 LEU A CA 1
ATOM 5891 C C . LEU A 1 719 ? 17.906 46.594 17.562 1 89.94 719 LEU A C 1
ATOM 5893 O O . LEU A 1 719 ? 16.766 47.031 17.828 1 89.94 719 LEU A O 1
ATOM 5897 N N . ASN A 1 720 ? 18.766 47.344 16.812 1 87.25 720 ASN A N 1
ATOM 5898 C CA . ASN A 1 720 ? 18.422 48.688 16.359 1 87.25 720 ASN A CA 1
ATOM 5899 C C . ASN A 1 720 ? 17.828 48.656 14.953 1 87.25 720 ASN A C 1
ATOM 5901 O O . ASN A 1 720 ? 17.938 49.656 14.211 1 87.25 720 ASN A O 1
ATOM 5905 N N . ASN A 1 721 ? 17.312 47.5 14.531 1 87.69 721 ASN A N 1
ATOM 5906 C CA . ASN A 1 721 ? 16.641 47.312 13.25 1 87.69 721 ASN A CA 1
ATOM 5907 C C . ASN A 1 721 ? 17.625 47.438 12.086 1 87.69 721 ASN A C 1
ATOM 5909 O O . ASN A 1 721 ? 17.234 47.844 10.984 1 87.69 721 ASN A O 1
ATOM 5913 N N . THR A 1 722 ? 18.891 47.188 12.336 1 90.81 722 THR A N 1
ATOM 5914 C CA . THR A 1 722 ? 19.891 47.156 11.281 1 90.81 722 THR A CA 1
ATOM 5915 C C . THR A 1 722 ? 20.453 45.75 11.086 1 90.81 722 THR A C 1
ATOM 5917 O O . THR A 1 722 ? 20.266 44.875 11.938 1 90.81 722 THR A O 1
ATOM 5920 N N . ARG A 1 723 ? 21.016 45.562 9.922 1 93.94 723 ARG A N 1
ATOM 5921 C CA . ARG A 1 723 ? 21.641 44.281 9.594 1 93.94 723 ARG A CA 1
ATOM 5922 C C . ARG A 1 723 ? 23.062 44.469 9.078 1 93.94 723 ARG A C 1
ATOM 5924 O O . ARG A 1 723 ? 23.359 45.5 8.438 1 93.94 723 ARG A O 1
ATOM 5931 N N . SER A 1 724 ? 23.969 43.594 9.43 1 95.12 724 SER A N 1
ATOM 5932 C CA . SER A 1 724 ? 25.328 43.625 8.922 1 95.12 724 SER A CA 1
ATOM 5933 C C . SER A 1 724 ? 25.641 42.375 8.102 1 95.12 724 SER A C 1
ATOM 5935 O O . SER A 1 724 ? 25.391 41.25 8.547 1 95.12 724 SER A O 1
ATOM 5937 N N . PRO A 1 725 ? 26.141 42.594 6.953 1 93.25 725 PRO A N 1
ATOM 5938 C CA . PRO A 1 725 ? 26.469 41.438 6.117 1 93.25 725 PRO A CA 1
ATOM 5939 C C . PRO A 1 725 ? 27.578 40.594 6.715 1 93.25 725 PRO A C 1
ATOM 5941 O O . PRO A 1 725 ? 28.531 41.094 7.309 1 93.25 725 PRO A O 1
ATOM 5944 N N . LEU A 1 726 ? 27.469 39.312 6.566 1 94.75 726 LEU A N 1
ATOM 5945 C CA . LEU A 1 726 ? 28.484 38.344 6.957 1 94.75 726 LEU A CA 1
ATOM 5946 C C . LEU A 1 726 ? 29.188 37.75 5.73 1 94.75 726 LEU A C 1
ATOM 5948 O O . LEU A 1 726 ? 28.688 37.875 4.609 1 94.75 726 LEU A O 1
ATOM 5952 N N . PRO A 1 727 ? 30.312 37.094 5.93 1 94.38 727 PRO A N 1
ATOM 5953 C CA . PRO A 1 727 ? 31.031 36.562 4.777 1 94.38 727 PRO A CA 1
ATOM 5954 C C . PRO A 1 727 ? 30.266 35.438 4.055 1 94.38 727 PRO A C 1
ATOM 5956 O O . PRO A 1 727 ? 29.609 34.625 4.699 1 94.38 727 PRO A O 1
ATOM 5959 N N . ASP A 1 728 ? 30.406 35.531 2.77 1 94.5 728 ASP A N 1
ATOM 5960 C CA . ASP A 1 728 ? 29.797 34.5 1.944 1 94.5 728 ASP A CA 1
ATOM 5961 C C . ASP A 1 728 ? 30.484 33.156 2.133 1 94.5 728 ASP A C 1
ATOM 5963 O O . ASP A 1 728 ? 31.688 33.125 2.408 1 94.5 728 ASP A O 1
ATOM 5967 N N . GLN A 1 729 ? 29.703 32.094 2.033 1 94.25 729 GLN A N 1
ATOM 5968 C CA . GLN A 1 729 ? 30.25 30.734 2.125 1 94.25 729 GLN A CA 1
ATOM 5969 C C . GLN A 1 729 ? 29.828 29.891 0.936 1 94.25 729 GLN A C 1
ATOM 5971 O O . GLN A 1 729 ? 28.641 29.844 0.589 1 94.25 729 GLN A O 1
ATOM 5976 N N . ILE A 1 730 ? 30.797 29.188 0.307 1 95.25 730 ILE A N 1
ATOM 5977 C CA . ILE A 1 730 ? 30.453 28.203 -0.72 1 95.25 730 ILE A CA 1
ATOM 5978 C C . ILE A 1 730 ? 30.094 26.875 -0.065 1 95.25 730 ILE A C 1
ATOM 5980 O O . ILE A 1 730 ? 30.969 26.141 0.412 1 95.25 730 ILE A O 1
ATOM 5984 N N . LEU A 1 731 ? 28.859 26.547 -0.142 1 93.12 731 LEU A N 1
ATOM 5985 C CA . LEU A 1 731 ? 28.375 25.375 0.557 1 93.12 731 LEU A CA 1
ATOM 5986 C C . LEU A 1 731 ? 28.625 24.109 -0.262 1 93.12 731 LEU A C 1
ATOM 5988 O O . LEU A 1 731 ? 28.797 23.016 0.298 1 93.12 731 LEU A O 1
ATOM 5992 N N . TRP A 1 732 ? 28.547 24.266 -1.608 1 95 732 TRP A N 1
ATOM 5993 C CA . TRP A 1 732 ? 28.562 23.094 -2.465 1 95 732 TRP A CA 1
ATOM 5994 C C . TRP A 1 732 ? 29.031 23.438 -3.873 1 95 732 TRP A C 1
ATOM 5996 O O . TRP A 1 732 ? 28.672 24.484 -4.41 1 95 732 TRP A O 1
ATOM 6006 N N . GLN A 1 733 ? 29.859 22.609 -4.379 1 96.75 733 GLN A N 1
ATOM 6007 C CA . GLN A 1 733 ? 30.297 22.688 -5.773 1 96.75 733 GLN A CA 1
ATOM 6008 C C . GLN A 1 733 ? 29.828 21.453 -6.547 1 96.75 733 GLN A C 1
ATOM 6010 O O . GLN A 1 733 ? 30.172 20.328 -6.191 1 96.75 733 GLN A O 1
ATOM 6015 N N . HIS A 1 734 ? 29.031 21.688 -7.562 1 97.12 734 HIS A N 1
ATOM 6016 C CA . HIS A 1 734 ? 28.453 20.562 -8.305 1 97.12 734 HIS A CA 1
ATOM 6017 C C . HIS A 1 734 ? 28.906 20.594 -9.766 1 97.12 734 HIS A C 1
ATOM 6019 O O . HIS A 1 734 ? 28.812 21.625 -10.43 1 97.12 734 HIS A O 1
ATOM 6025 N N . ILE A 1 735 ? 29.344 19.453 -10.203 1 97.19 735 ILE A N 1
ATOM 6026 C CA . ILE A 1 735 ? 29.703 19.281 -11.609 1 97.19 735 ILE A CA 1
ATOM 6027 C C . ILE A 1 735 ? 28.625 18.469 -12.32 1 97.19 735 ILE A C 1
ATOM 6029 O O . ILE A 1 735 ? 28.375 17.312 -11.961 1 97.19 735 ILE A O 1
ATOM 6033 N N . CYS A 1 736 ? 28.016 19.031 -13.266 1 96.56 736 CYS A N 1
ATOM 6034 C CA . CYS A 1 736 ? 26.906 18.375 -13.953 1 96.56 736 CYS A CA 1
ATOM 6035 C C . CYS A 1 736 ? 27.422 17.297 -14.898 1 96.56 736 CYS A C 1
ATOM 6037 O O . CYS A 1 736 ? 26.812 16.219 -15.008 1 96.56 736 CYS A O 1
ATOM 6039 N N . TYR A 1 737 ? 28.406 17.547 -15.648 1 93.31 737 TYR A N 1
ATOM 6040 C CA . TYR A 1 737 ? 29.031 16.562 -16.516 1 93.31 737 TYR A CA 1
ATOM 6041 C C . TYR A 1 737 ? 30.484 16.922 -16.781 1 93.31 737 TYR A C 1
ATOM 6043 O O . TYR A 1 737 ? 30.906 18.062 -16.578 1 93.31 737 TYR A O 1
ATOM 6051 N N . ASN A 1 738 ? 31.297 15.867 -17.125 1 90.69 738 ASN A N 1
ATOM 6052 C CA . ASN A 1 738 ? 32.688 16.078 -17.438 1 90.69 738 ASN A CA 1
ATOM 6053 C C . ASN A 1 738 ? 32.906 16.453 -18.906 1 90.69 738 ASN A C 1
ATOM 6055 O O . ASN A 1 738 ? 32.344 15.812 -19.797 1 90.69 738 ASN A O 1
ATOM 6059 N N . LYS A 1 739 ? 33.562 17.609 -19.125 1 85.38 739 LYS A N 1
ATOM 6060 C CA . LYS A 1 739 ? 33.875 18 -20.484 1 85.38 739 LYS A CA 1
ATOM 6061 C C . LYS A 1 739 ? 34.906 17.078 -21.109 1 85.38 739 LYS A C 1
ATOM 6063 O O . LYS A 1 739 ? 35.844 16.641 -20.422 1 85.38 739 LYS A O 1
ATOM 6068 N N . PRO A 1 740 ? 34.562 16.641 -22.438 1 74.44 740 PRO A N 1
ATOM 6069 C CA . PRO A 1 740 ? 35.594 15.836 -23.094 1 74.44 740 PRO A CA 1
ATOM 6070 C C . PRO A 1 740 ? 36.938 16.562 -23.188 1 74.44 740 PRO A C 1
ATOM 6072 O O . PRO A 1 740 ? 36.969 17.797 -23.312 1 74.44 740 PRO A O 1
ATOM 6075 N N . GLN A 1 741 ? 38.031 16.172 -22.531 1 57.34 741 GLN A N 1
ATOM 6076 C CA . GLN A 1 741 ? 39.375 16.719 -22.719 1 57.34 741 GLN A CA 1
ATOM 6077 C C . GLN A 1 741 ? 39.688 16.891 -24.203 1 57.34 741 GLN A C 1
ATOM 6079 O O . GLN A 1 741 ? 39.5 15.961 -24.984 1 57.34 741 GLN A O 1
ATOM 6084 N N . ASN A 1 742 ? 39.531 18.109 -24.703 1 42.41 742 ASN A N 1
ATOM 6085 C CA . ASN A 1 742 ? 40.188 18.297 -25.984 1 42.41 742 ASN A CA 1
ATOM 6086 C C . ASN A 1 742 ? 41.688 18 -25.875 1 42.41 742 ASN A C 1
ATOM 6088 O O . ASN A 1 742 ? 42.344 18.422 -24.922 1 42.41 742 ASN A O 1
ATOM 6092 N N . MET B 1 1 ? -39.625 -59.281 -9.547 1 20.66 1 MET B N 1
ATOM 6093 C CA . MET B 1 1 ? -38.938 -58.5 -10.586 1 20.66 1 MET B CA 1
ATOM 6094 C C . MET B 1 1 ? -38.219 -57.281 -9.984 1 20.66 1 MET B C 1
ATOM 6096 O O . MET B 1 1 ? -38.781 -56.625 -9.102 1 20.66 1 MET B O 1
ATOM 6100 N N . GLY B 1 2 ? -36.875 -57.281 -9.922 1 23.98 2 GLY B N 1
ATOM 6101 C CA . GLY B 1 2 ? -35.938 -56.375 -9.281 1 23.98 2 GLY B CA 1
ATOM 6102 C C . GLY B 1 2 ? -36.125 -54.938 -9.656 1 23.98 2 GLY B C 1
ATOM 6103 O O . GLY B 1 2 ? -36.438 -54.625 -10.805 1 23.98 2 GLY B O 1
ATOM 6104 N N . LEU B 1 3 ? -36.875 -54.156 -8.773 1 28.67 3 LEU B N 1
ATOM 6105 C CA . LEU B 1 3 ? -36.906 -52.688 -8.93 1 28.67 3 LEU B CA 1
ATOM 6106 C C . LEU B 1 3 ? -35.562 -52.156 -9.391 1 28.67 3 LEU B C 1
ATOM 6108 O O . LEU B 1 3 ? -34.562 -52.281 -8.68 1 28.67 3 LEU B O 1
ATOM 6112 N N . GLY B 1 4 ? -35.156 -52.562 -10.602 1 31.2 4 GLY B N 1
ATOM 6113 C CA . GLY B 1 4 ? -33.969 -52.031 -11.242 1 31.2 4 GLY B CA 1
ATOM 6114 C C . GLY B 1 4 ? -33.688 -50.594 -10.891 1 31.2 4 GLY B C 1
ATOM 6115 O O . GLY B 1 4 ? -34.531 -49.719 -11.062 1 31.2 4 GLY B O 1
ATOM 6116 N N . VAL B 1 5 ? -33.062 -50.375 -9.781 1 36.66 5 VAL B N 1
ATOM 6117 C CA . VAL B 1 5 ? -32.406 -49.156 -9.242 1 36.66 5 VAL B CA 1
ATOM 6118 C C . VAL B 1 5 ? -31.719 -48.406 -10.359 1 36.66 5 VAL B C 1
ATOM 6120 O O . VAL B 1 5 ? -30.703 -48.875 -10.898 1 36.66 5 VAL B O 1
ATOM 6123 N N . VAL B 1 6 ? -32.375 -47.938 -11.43 1 38.72 6 VAL B N 1
ATOM 6124 C CA . VAL B 1 6 ? -31.859 -47.219 -12.586 1 38.72 6 VAL B CA 1
ATOM 6125 C C . VAL B 1 6 ? -30.906 -46.125 -12.125 1 38.72 6 VAL B C 1
ATOM 6127 O O . VAL B 1 6 ? -31.25 -45.312 -11.258 1 38.72 6 VAL B O 1
ATOM 6130 N N . ASN B 1 7 ? -29.656 -46.344 -12.023 1 46.94 7 ASN B N 1
ATOM 6131 C CA . ASN B 1 7 ? -28.547 -45.406 -11.969 1 46.94 7 ASN B CA 1
ATOM 6132 C C . ASN B 1 7 ? -28.844 -44.156 -12.781 1 46.94 7 ASN B C 1
ATOM 6134 O O . ASN B 1 7 ? -28.953 -44.188 -14.008 1 46.94 7 ASN B O 1
ATOM 6138 N N . LYS B 1 8 ? -29.516 -43.156 -12.352 1 56.78 8 LYS B N 1
ATOM 6139 C CA . LYS B 1 8 ? -30.016 -42 -13.055 1 56.78 8 LYS B CA 1
ATOM 6140 C C . LYS B 1 8 ? -28.875 -41.094 -13.531 1 56.78 8 LYS B C 1
ATOM 6142 O O . LYS B 1 8 ? -28.453 -40.188 -12.836 1 56.78 8 LYS B O 1
ATOM 6147 N N . LYS B 1 9 ? -27.938 -41.719 -14.336 1 65.31 9 LYS B N 1
ATOM 6148 C CA . LYS B 1 9 ? -27.016 -40.812 -15.039 1 65.31 9 LYS B CA 1
ATOM 6149 C C . LYS B 1 9 ? -27.766 -39.688 -15.75 1 65.31 9 LYS B C 1
ATOM 6151 O O . LYS B 1 9 ? -28.844 -39.906 -16.281 1 65.31 9 LYS B O 1
ATOM 6156 N N . GLN B 1 10 ? -27.25 -38.469 -15.414 1 71.44 10 GLN B N 1
ATOM 6157 C CA . GLN B 1 10 ? -27.844 -37.344 -16.094 1 71.44 10 GLN B CA 1
ATOM 6158 C C . GLN B 1 10 ? -27.328 -37.188 -17.516 1 71.44 10 GLN B C 1
ATOM 6160 O O . GLN B 1 10 ? -26.188 -37.562 -17.797 1 71.44 10 GLN B O 1
ATOM 6165 N N . PRO B 1 11 ? -28.188 -36.906 -18.359 1 73.81 11 PRO B N 1
ATOM 6166 C CA . PRO B 1 11 ? -27.734 -36.688 -19.734 1 73.81 11 PRO B CA 1
ATOM 6167 C C . PRO B 1 11 ? -26.656 -35.594 -19.844 1 73.81 11 PRO B C 1
ATOM 6169 O O . PRO B 1 11 ? -26.625 -34.688 -19 1 73.81 11 PRO B O 1
ATOM 6172 N N . ILE B 1 12 ? -25.75 -35.75 -20.812 1 78.81 12 ILE B N 1
ATOM 6173 C CA . ILE B 1 12 ? -24.703 -34.781 -21.078 1 78.81 12 ILE B CA 1
ATOM 6174 C C . ILE B 1 12 ? -25.312 -33.438 -21.516 1 78.81 12 ILE B C 1
ATOM 6176 O O . ILE B 1 12 ? -26.25 -33.438 -22.328 1 78.81 12 ILE B O 1
ATOM 6180 N N . THR B 1 13 ? -24.859 -32.438 -20.922 1 79.62 13 THR B N 1
ATOM 6181 C CA . THR B 1 13 ? -25.344 -31.094 -21.234 1 79.62 13 THR B CA 1
ATOM 6182 C C . THR B 1 13 ? -25.094 -30.766 -22.703 1 79.62 13 THR B C 1
ATOM 6184 O O . THR B 1 13 ? -23.969 -30.906 -23.203 1 79.62 13 THR B O 1
ATOM 6187 N N . PRO B 1 14 ? -26.125 -30.484 -23.391 1 83.69 14 PRO B N 1
ATOM 6188 C CA . PRO B 1 14 ? -25.938 -30.141 -24.797 1 83.69 14 PRO B CA 1
ATOM 6189 C C . PRO B 1 14 ? -25.203 -28.812 -24.984 1 83.69 14 PRO B C 1
ATOM 6191 O O . PRO B 1 14 ? -25.656 -27.781 -24.469 1 83.69 14 PRO B O 1
ATOM 6194 N N . VAL B 1 15 ? -24.078 -28.844 -25.562 1 90.81 15 VAL B N 1
ATOM 6195 C CA . VAL B 1 15 ? -23.266 -27.656 -25.828 1 90.81 15 VAL B CA 1
ATOM 6196 C C . VAL B 1 15 ? -22.891 -27.625 -27.312 1 90.81 15 VAL B C 1
ATOM 6198 O O . VAL B 1 15 ? -22.594 -28.672 -27.906 1 90.81 15 VAL B O 1
ATOM 6201 N N . SER B 1 16 ? -22.984 -26.469 -27.938 1 93.19 16 SER B N 1
ATOM 6202 C CA . SER B 1 16 ? -22.625 -26.344 -29.344 1 93.19 16 SER B CA 1
ATOM 6203 C C . SER B 1 16 ? -21.125 -26.531 -29.562 1 93.19 16 SER B C 1
ATOM 6205 O O . SER B 1 16 ? -20.344 -26.469 -28.609 1 93.19 16 SER B O 1
ATOM 6207 N N . LYS B 1 17 ? -20.781 -26.812 -30.797 1 94.56 17 LYS B N 1
ATOM 6208 C CA . LYS B 1 17 ? -19.359 -26.953 -31.141 1 94.56 17 LYS B CA 1
ATOM 6209 C C . LYS B 1 17 ? -18.609 -25.656 -30.875 1 94.56 17 LYS B C 1
ATOM 6211 O O . LYS B 1 17 ? -17.469 -25.688 -30.391 1 94.56 17 LYS B O 1
ATOM 6216 N N . PHE B 1 18 ? -19.203 -24.562 -31.172 1 95 18 PHE B N 1
ATOM 6217 C CA . PHE B 1 18 ? -18.594 -23.266 -30.953 1 95 18 PHE B CA 1
ATOM 6218 C C . PHE B 1 18 ? -18.344 -23.016 -29.469 1 95 18 PHE B C 1
ATOM 6220 O O . PHE B 1 18 ? -17.266 -22.562 -29.094 1 95 18 PHE B O 1
ATOM 6227 N N . GLN B 1 19 ? -19.297 -23.328 -28.703 1 95.25 19 GLN B N 1
ATOM 6228 C CA . GLN B 1 19 ? -19.172 -23.141 -27.25 1 95.25 19 GLN B CA 1
ATOM 6229 C C . GLN B 1 19 ? -18.109 -24.078 -26.672 1 95.25 19 GLN B C 1
ATOM 6231 O O . GLN B 1 19 ? -17.422 -23.719 -25.719 1 95.25 19 GLN B O 1
ATOM 6236 N N . THR B 1 20 ? -18.031 -25.203 -27.266 1 95.75 20 THR B N 1
ATOM 6237 C CA . THR B 1 20 ? -17.031 -26.156 -26.797 1 95.75 20 THR B CA 1
ATOM 6238 C C . THR B 1 20 ? -15.633 -25.672 -27.141 1 95.75 20 THR B C 1
ATOM 6240 O O . THR B 1 20 ? -14.719 -25.781 -26.312 1 95.75 20 THR B O 1
ATOM 6243 N N . MET B 1 21 ? -15.484 -25.078 -28.281 1 96.06 21 MET B N 1
ATOM 6244 C CA . MET B 1 21 ? -14.156 -24.672 -28.766 1 96.06 21 MET B CA 1
ATOM 6245 C C . MET B 1 21 ? -13.695 -23.406 -28.062 1 96.06 21 MET B C 1
ATOM 6247 O O . MET B 1 21 ? -12.516 -23.266 -27.734 1 96.06 21 MET B O 1
ATOM 6251 N N . PHE B 1 22 ? -14.625 -22.516 -27.75 1 96.19 22 PHE B N 1
ATOM 6252 C CA . PHE B 1 22 ? -14.211 -21.188 -27.297 1 96.19 22 PHE B CA 1
ATOM 6253 C C . PHE B 1 22 ? -14.766 -20.875 -25.922 1 96.19 22 PHE B C 1
ATOM 6255 O O . PHE B 1 22 ? -14.492 -19.812 -25.359 1 96.19 22 PHE B O 1
ATOM 6262 N N . GLY B 1 23 ? -15.422 -21.844 -25.391 1 96.38 23 GLY B N 1
ATOM 6263 C CA . GLY B 1 23 ? -16 -21.641 -24.062 1 96.38 23 GLY B CA 1
ATOM 6264 C C . GLY B 1 23 ? -15.25 -22.344 -22.969 1 96.38 23 GLY B C 1
ATOM 6265 O O . GLY B 1 23 ? -14.297 -23.078 -23.219 1 96.38 23 GLY B O 1
ATOM 6266 N N . VAL B 1 24 ? -15.656 -22 -21.688 1 97.62 24 VAL B N 1
ATOM 6267 C CA . VAL B 1 24 ? -15.07 -22.609 -20.484 1 97.62 24 VAL B CA 1
ATOM 6268 C C . VAL B 1 24 ? -16.188 -23.062 -19.547 1 97.62 24 VAL B C 1
ATOM 6270 O O . VAL B 1 24 ? -17.219 -22.406 -19.438 1 97.62 24 VAL B O 1
ATOM 6273 N N . ASP B 1 25 ? -15.953 -24.188 -19.016 1 97 25 ASP B N 1
ATOM 6274 C CA . ASP B 1 25 ? -16.922 -24.719 -18.062 1 97 25 ASP B CA 1
ATOM 6275 C C . ASP B 1 25 ? -16.734 -24.094 -16.688 1 97 25 ASP B C 1
ATOM 6277 O O . ASP B 1 25 ? -15.617 -23.906 -16.219 1 97 25 ASP B O 1
ATOM 6281 N N . LYS B 1 26 ? -17.797 -23.797 -16.047 1 94.94 26 LYS B N 1
ATOM 6282 C CA . LYS B 1 26 ? -17.75 -23.125 -14.758 1 94.94 26 LYS B CA 1
ATOM 6283 C C . LYS B 1 26 ? -17.125 -24.016 -13.695 1 94.94 26 LYS B C 1
ATOM 6285 O O . LYS B 1 26 ? -16.516 -23.531 -12.75 1 94.94 26 LYS B O 1
ATOM 6290 N N . ARG B 1 27 ? -17.266 -25.359 -13.805 1 93.25 27 ARG B N 1
ATOM 6291 C CA . ARG B 1 27 ? -16.625 -26.281 -12.875 1 93.25 27 ARG B CA 1
ATOM 6292 C C . ARG B 1 27 ? -15.109 -26.266 -13.031 1 93.25 27 ARG B C 1
ATOM 6294 O O . ARG B 1 27 ? -14.375 -26.438 -12.055 1 93.25 27 ARG B O 1
ATOM 6301 N N . ALA B 1 28 ? -14.703 -26.047 -14.211 1 97.38 28 ALA B N 1
ATOM 6302 C CA . ALA B 1 28 ? -13.281 -25.875 -14.484 1 97.38 28 ALA B CA 1
ATOM 6303 C C . ALA B 1 28 ? -12.75 -24.609 -13.828 1 97.38 28 ALA B C 1
ATOM 6305 O O . ALA B 1 28 ? -11.641 -24.594 -13.281 1 97.38 28 ALA B O 1
ATOM 6306 N N . LEU B 1 29 ? -13.539 -23.594 -13.883 1 97.44 29 LEU B N 1
ATOM 6307 C CA . LEU B 1 29 ? -13.141 -22.328 -13.281 1 97.44 29 LEU B CA 1
ATOM 6308 C C . LEU B 1 29 ? -13.008 -22.469 -11.766 1 97.44 29 LEU B C 1
ATOM 6310 O O . LEU B 1 29 ? -12.133 -21.859 -11.156 1 97.44 29 LEU B O 1
ATOM 6314 N N . ALA B 1 30 ? -13.898 -23.203 -11.188 1 95.19 30 ALA B N 1
ATOM 6315 C CA . ALA B 1 30 ? -13.812 -23.438 -9.75 1 95.19 30 ALA B CA 1
ATOM 6316 C C . ALA B 1 30 ? -12.523 -24.188 -9.391 1 95.19 30 ALA B C 1
ATOM 6318 O O . ALA B 1 30 ? -11.836 -23.812 -8.43 1 95.19 30 ALA B O 1
ATOM 6319 N N . ALA B 1 31 ? -12.25 -25.203 -10.164 1 95.81 31 ALA B N 1
ATOM 6320 C CA . ALA B 1 31 ? -11.008 -25.938 -9.938 1 95.81 31 ALA B CA 1
ATOM 6321 C C . ALA B 1 31 ? -9.789 -25.047 -10.125 1 95.81 31 ALA B C 1
ATOM 6323 O O . ALA B 1 31 ? -8.844 -25.109 -9.336 1 95.81 31 ALA B O 1
ATOM 6324 N N . PHE B 1 32 ? -9.852 -24.25 -11.188 1 98.12 32 PHE B N 1
ATOM 6325 C CA . PHE B 1 32 ? -8.805 -23.281 -11.469 1 98.12 32 PHE B CA 1
ATOM 6326 C C . PHE B 1 32 ? -8.609 -22.344 -10.281 1 98.12 32 PHE B C 1
ATOM 6328 O O . PHE B 1 32 ? -7.48 -22.109 -9.844 1 98.12 32 PHE B O 1
ATOM 6335 N N . ARG B 1 33 ? -9.656 -21.844 -9.742 1 98.06 33 ARG B N 1
ATOM 6336 C CA . ARG B 1 33 ? -9.617 -20.922 -8.602 1 98.06 33 ARG B CA 1
ATOM 6337 C C . ARG B 1 33 ? -8.977 -21.578 -7.387 1 98.06 33 ARG B C 1
ATOM 6339 O O . ARG B 1 33 ? -8.102 -20.984 -6.75 1 98.06 33 ARG B O 1
ATOM 6346 N N . VAL B 1 34 ? -9.391 -22.75 -7.07 1 96.94 34 VAL B N 1
ATOM 6347 C CA . VAL B 1 34 ? -8.891 -23.469 -5.902 1 96.94 34 VAL B CA 1
ATOM 6348 C C . VAL B 1 34 ? -7.395 -23.719 -6.047 1 96.94 34 VAL B C 1
ATOM 6350 O O . VAL B 1 34 ? -6.621 -23.469 -5.121 1 96.94 34 VAL B O 1
ATOM 6353 N N . CYS B 1 35 ? -7.035 -24.125 -7.195 1 98.44 35 CYS B N 1
ATOM 6354 C CA . CYS B 1 35 ? -5.629 -24.438 -7.43 1 98.44 35 CYS B CA 1
ATOM 6355 C C . CYS B 1 35 ? -4.773 -23.172 -7.363 1 98.44 35 CYS B C 1
ATOM 6357 O O . CYS B 1 35 ? -3.697 -23.188 -6.758 1 98.44 35 CYS B O 1
ATOM 6359 N N . ILE B 1 36 ? -5.227 -22.062 -7.949 1 98.75 36 ILE B N 1
ATOM 6360 C CA . ILE B 1 36 ? -4.48 -20.812 -7.922 1 98.75 36 ILE B CA 1
ATOM 6361 C C . ILE B 1 36 ? -4.316 -20.344 -6.477 1 98.75 36 ILE B C 1
ATOM 6363 O O . ILE B 1 36 ? -3.236 -19.891 -6.086 1 98.75 36 ILE B O 1
ATOM 6367 N N . GLY B 1 37 ? -5.406 -20.453 -5.719 1 98.69 37 GLY B N 1
ATOM 6368 C CA . GLY B 1 37 ? -5.32 -20.078 -4.316 1 98.69 37 GLY B CA 1
ATOM 6369 C C . GLY B 1 37 ? -4.32 -20.922 -3.537 1 98.69 37 GLY B C 1
ATOM 6370 O O . GLY B 1 37 ? -3.512 -20.375 -2.779 1 98.69 37 GLY B O 1
ATOM 6371 N N . LEU B 1 38 ? -4.324 -22.188 -3.787 1 98.44 38 LEU B N 1
ATOM 6372 C CA . LEU B 1 38 ? -3.424 -23.094 -3.08 1 98.44 38 LEU B CA 1
ATOM 6373 C C . LEU B 1 38 ? -1.977 -22.844 -3.49 1 98.44 38 LEU B C 1
ATOM 6375 O O . LEU B 1 38 ? -1.079 -22.844 -2.645 1 98.44 38 LEU B O 1
ATOM 6379 N N . ILE B 1 39 ? -1.776 -22.672 -4.723 1 98.75 39 ILE B N 1
ATOM 6380 C CA . ILE B 1 39 ? -0.434 -22.391 -5.227 1 98.75 39 ILE B CA 1
ATOM 6381 C C . ILE B 1 39 ? 0.076 -21.078 -4.645 1 98.75 39 ILE B C 1
ATOM 6383 O O . ILE B 1 39 ? 1.24 -20.969 -4.254 1 98.75 39 ILE B O 1
ATOM 6387 N N . GLY B 1 40 ? -0.841 -20.094 -4.641 1 98.62 40 GLY B N 1
ATOM 6388 C CA . GLY B 1 40 ? -0.465 -18.828 -4.027 1 98.62 40 GLY B CA 1
ATOM 6389 C C . GLY B 1 40 ? -0.044 -18.969 -2.578 1 98.62 40 GLY B C 1
ATOM 6390 O O . GLY B 1 40 ? 0.974 -18.406 -2.164 1 98.62 40 GLY B O 1
ATOM 6391 N N . MET B 1 41 ? -0.746 -19.703 -1.795 1 98.56 41 MET B N 1
ATOM 6392 C CA . MET B 1 41 ? -0.402 -19.922 -0.394 1 98.56 41 MET B CA 1
ATOM 6393 C C . MET B 1 41 ? 0.925 -20.672 -0.27 1 98.56 41 MET B C 1
ATOM 6395 O O . MET B 1 41 ? 1.777 -20.297 0.537 1 98.56 41 MET B O 1
ATOM 6399 N N . TYR B 1 42 ? 1.068 -21.641 -1.095 1 98.19 42 TYR B N 1
ATOM 6400 C CA . TYR B 1 42 ? 2.299 -22.422 -1.074 1 98.19 42 TYR B CA 1
ATOM 6401 C C . TYR B 1 42 ? 3.504 -21.547 -1.406 1 98.19 42 TYR B C 1
ATOM 6403 O O . TYR B 1 42 ? 4.551 -21.656 -0.763 1 98.19 42 TYR B O 1
ATOM 6411 N N . ASP B 1 43 ? 3.365 -20.766 -2.389 1 98.44 43 ASP B N 1
ATOM 6412 C CA . ASP B 1 43 ? 4.453 -19.891 -2.82 1 98.44 43 ASP B CA 1
ATOM 6413 C C . ASP B 1 43 ? 4.91 -18.984 -1.682 1 98.44 43 ASP B C 1
ATOM 6415 O O . ASP B 1 43 ? 6.109 -18.812 -1.458 1 98.44 43 ASP B O 1
ATOM 6419 N N . ILE B 1 44 ? 3.982 -18.391 -0.924 1 98.5 44 ILE B N 1
ATOM 6420 C CA . ILE B 1 44 ? 4.324 -17.469 0.149 1 98.5 44 ILE B CA 1
ATOM 6421 C C . ILE B 1 44 ? 4.941 -18.234 1.315 1 98.5 44 ILE B C 1
ATOM 6423 O O . ILE B 1 44 ? 5.891 -17.766 1.945 1 98.5 44 ILE B O 1
ATOM 6427 N N . ILE B 1 45 ? 4.469 -19.422 1.587 1 98 45 ILE B N 1
ATOM 6428 C CA . ILE B 1 45 ? 4.996 -20.219 2.682 1 98 45 ILE B CA 1
ATOM 6429 C C . ILE B 1 45 ? 6.434 -20.641 2.367 1 98 45 ILE B C 1
ATOM 6431 O O . ILE B 1 45 ? 7.293 -20.641 3.25 1 98 45 ILE B O 1
ATOM 6435 N N . GLU B 1 46 ? 6.656 -20.906 1.12 1 97 46 GLU B N 1
ATOM 6436 C CA . GLU B 1 46 ? 8 -21.297 0.7 1 97 46 GLU B CA 1
ATOM 6437 C C . GLU B 1 46 ? 8.961 -20.109 0.794 1 97 46 GLU B C 1
ATOM 6439 O O . GLU B 1 46 ? 10.141 -20.281 1.109 1 97 46 GLU B O 1
ATOM 6444 N N . ARG B 1 47 ? 8.516 -18.938 0.595 1 97.88 47 ARG B N 1
ATOM 6445 C CA . ARG B 1 47 ? 9.328 -17.719 0.635 1 97.88 47 ARG B CA 1
ATOM 6446 C C . ARG B 1 47 ? 9.562 -17.266 2.072 1 97.88 47 ARG B C 1
ATOM 6448 O O . ARG B 1 47 ? 10.484 -16.484 2.338 1 97.88 47 ARG B O 1
ATOM 6455 N N . TRP B 1 48 ? 8.789 -17.734 3.008 1 97.56 48 TRP B N 1
ATOM 6456 C CA . TRP B 1 48 ? 8.719 -17.203 4.367 1 97.56 48 TRP B CA 1
ATOM 6457 C C . TRP B 1 48 ? 10.078 -17.266 5.047 1 97.56 48 TRP B C 1
ATOM 6459 O O . TRP B 1 48 ? 10.531 -16.281 5.637 1 97.56 48 TRP B O 1
ATOM 6469 N N . PRO B 1 49 ? 10.844 -18.375 4.879 1 95.81 49 PRO B N 1
ATOM 6470 C CA . PRO B 1 49 ? 12.133 -18.438 5.57 1 95.81 49 PRO B CA 1
ATOM 6471 C C . PRO B 1 49 ? 13.164 -17.484 4.977 1 95.81 49 PRO B C 1
ATOM 6473 O O . PRO B 1 49 ? 14.164 -17.156 5.633 1 95.81 49 PRO B O 1
ATOM 6476 N N . ASP B 1 50 ? 12.945 -17.016 3.791 1 96.56 50 ASP B N 1
ATOM 6477 C CA . ASP B 1 50 ? 13.953 -16.234 3.082 1 96.56 50 ASP B CA 1
ATOM 6478 C C . ASP B 1 50 ? 13.578 -14.758 3.039 1 96.56 50 ASP B C 1
ATOM 6480 O O . ASP B 1 50 ? 14.125 -13.992 2.238 1 96.56 50 ASP B O 1
ATOM 6484 N N . ILE B 1 51 ? 12.656 -14.328 3.869 1 97.81 51 ILE B N 1
ATOM 6485 C CA . ILE B 1 51 ? 12.195 -12.945 3.875 1 97.81 51 ILE B CA 1
ATOM 6486 C C . ILE B 1 51 ? 13.375 -12.008 4.137 1 97.81 51 ILE B C 1
ATOM 6488 O O . ILE B 1 51 ? 13.531 -10.992 3.457 1 97.81 51 ILE B O 1
ATOM 6492 N N . LYS B 1 52 ? 14.203 -12.344 5.039 1 96.44 52 LYS B N 1
ATOM 6493 C CA . LYS B 1 52 ? 15.336 -11.5 5.379 1 96.44 52 LYS B CA 1
ATOM 6494 C C . LYS B 1 52 ? 16.281 -11.352 4.195 1 96.44 52 LYS B C 1
ATOM 6496 O O . LYS B 1 52 ? 16.641 -10.234 3.809 1 96.44 52 LYS B O 1
ATOM 6501 N N . ALA B 1 53 ? 16.625 -12.414 3.541 1 96.62 53 ALA B N 1
ATOM 6502 C CA . ALA B 1 53 ? 17.625 -12.414 2.475 1 96.62 53 ALA B CA 1
ATOM 6503 C C . ALA B 1 53 ? 17.078 -11.797 1.199 1 96.62 53 ALA B C 1
ATOM 6505 O O . ALA B 1 53 ? 17.766 -11.047 0.508 1 96.62 53 ALA B O 1
ATOM 6506 N N . HIS B 1 54 ? 15.781 -12.094 0.944 1 97.81 54 HIS B N 1
ATOM 6507 C CA . HIS B 1 54 ? 15.289 -11.789 -0.395 1 97.81 54 HIS B CA 1
ATOM 6508 C C . HIS B 1 54 ? 14.406 -10.547 -0.388 1 97.81 54 HIS B C 1
ATOM 6510 O O . HIS B 1 54 ? 14.227 -9.898 -1.423 1 97.81 54 HIS B O 1
ATOM 6516 N N . TYR B 1 55 ? 13.805 -10.109 0.794 1 97.81 55 TYR B N 1
ATOM 6517 C CA . TYR B 1 55 ? 12.742 -9.125 0.685 1 97.81 55 TYR B CA 1
ATOM 6518 C C . TYR B 1 55 ? 12.898 -8.031 1.74 1 97.81 55 TYR B C 1
ATOM 6520 O O . TYR B 1 55 ? 12 -7.211 1.931 1 97.81 55 TYR B O 1
ATOM 6528 N N . SER B 1 56 ? 13.969 -7.965 2.488 1 97.12 56 SER B N 1
ATOM 6529 C CA . SER B 1 56 ? 14.195 -6.93 3.49 1 97.12 56 SER B CA 1
ATOM 6530 C C . SER B 1 56 ? 15.391 -6.059 3.125 1 97.12 56 SER B C 1
ATOM 6532 O O . SER B 1 56 ? 16.156 -6.391 2.219 1 97.12 56 SER B O 1
ATOM 6534 N N . ASP B 1 57 ? 15.555 -4.914 3.781 1 96.75 57 ASP B N 1
ATOM 6535 C CA . ASP B 1 57 ? 16.672 -4.004 3.537 1 96.75 57 ASP B CA 1
ATOM 6536 C C . ASP B 1 57 ? 17.984 -4.582 4.078 1 96.75 57 ASP B C 1
ATOM 6538 O O . ASP B 1 57 ? 19.062 -4.09 3.754 1 96.75 57 ASP B O 1
ATOM 6542 N N . GLU B 1 58 ? 17.891 -5.672 4.852 1 94.94 58 GLU B N 1
ATOM 6543 C CA . GLU B 1 58 ? 19.062 -6.332 5.406 1 94.94 58 GLU B CA 1
ATOM 6544 C C . GLU B 1 58 ? 19.531 -7.477 4.512 1 94.94 58 GLU B C 1
ATOM 6546 O O . GLU B 1 58 ? 20.531 -8.125 4.797 1 94.94 58 GLU B O 1
ATOM 6551 N N . GLY B 1 59 ? 18.812 -7.691 3.441 1 96.69 59 GLY B N 1
ATOM 6552 C CA . GLY B 1 59 ? 19.094 -8.828 2.586 1 96.69 59 GLY B CA 1
ATOM 6553 C C . GLY B 1 59 ? 20.016 -8.492 1.424 1 96.69 59 GLY B C 1
ATOM 6554 O O . GLY B 1 59 ? 20.828 -7.57 1.513 1 96.69 59 GLY B O 1
ATOM 6555 N N . ILE B 1 60 ? 19.922 -9.281 0.352 1 97 60 ILE B N 1
ATOM 6556 C CA . ILE B 1 60 ? 20.797 -9.219 -0.818 1 97 60 ILE B CA 1
ATOM 6557 C C . ILE B 1 60 ? 20.422 -8.008 -1.671 1 97 60 ILE B C 1
ATOM 6559 O O . ILE B 1 60 ? 21.297 -7.367 -2.27 1 97 60 ILE B O 1
ATOM 6563 N N . LEU B 1 61 ? 19.125 -7.723 -1.656 1 96.69 61 LEU B N 1
ATOM 6564 C CA . LEU B 1 61 ? 18.625 -6.641 -2.49 1 96.69 61 LEU B CA 1
ATOM 6565 C C . LEU B 1 61 ? 17.797 -5.656 -1.666 1 96.69 61 LEU B C 1
ATOM 6567 O O . LEU B 1 61 ? 16.562 -5.648 -1.748 1 96.69 61 LEU B O 1
ATOM 6571 N N . PRO B 1 62 ? 18.469 -4.766 -0.944 1 97.25 62 PRO B N 1
ATOM 6572 C CA . PRO B 1 62 ? 17.719 -3.732 -0.229 1 97.25 62 PRO B CA 1
ATOM 6573 C C . PRO B 1 62 ? 16.891 -2.85 -1.163 1 97.25 62 PRO B C 1
ATOM 6575 O O . PRO B 1 62 ? 17.156 -2.809 -2.369 1 97.25 62 PRO B O 1
ATOM 6578 N N . ARG B 1 63 ? 15.891 -2.119 -0.664 1 96.88 63 ARG B N 1
ATOM 6579 C CA . ARG B 1 63 ? 14.984 -1.296 -1.453 1 96.88 63 ARG B CA 1
ATOM 6580 C C . ARG B 1 63 ? 15.75 -0.24 -2.244 1 96.88 63 ARG B C 1
ATOM 6582 O O . ARG B 1 63 ? 15.352 0.119 -3.355 1 96.88 63 ARG B O 1
ATOM 6589 N N . SER B 1 64 ? 16.797 0.317 -1.689 1 96.25 64 SER B N 1
ATOM 6590 C CA . SER B 1 64 ? 17.609 1.312 -2.385 1 96.25 64 SER B CA 1
ATOM 6591 C C . SER B 1 64 ? 18.172 0.753 -3.688 1 96.25 64 SER B C 1
ATOM 6593 O O . SER B 1 64 ? 18.062 1.389 -4.738 1 96.25 64 SER B O 1
ATOM 6595 N N . THR B 1 65 ? 18.656 -0.52 -3.639 1 96.12 65 THR B N 1
ATOM 6596 C CA . THR B 1 65 ? 19.219 -1.172 -4.812 1 96.12 65 THR B CA 1
ATOM 6597 C C . THR B 1 65 ? 18.125 -1.524 -5.82 1 96.12 65 THR B C 1
ATOM 6599 O O . THR B 1 65 ? 18.312 -1.359 -7.027 1 96.12 65 THR B O 1
ATOM 6602 N N . VAL B 1 66 ? 17 -1.964 -5.344 1 96.5 66 VAL B N 1
ATOM 6603 C CA . VAL B 1 66 ? 15.898 -2.379 -6.215 1 96.5 66 VAL B CA 1
ATOM 6604 C C . VAL B 1 66 ? 15.383 -1.177 -7.008 1 96.5 66 VAL B C 1
ATOM 6606 O O . VAL B 1 66 ? 15.219 -1.254 -8.227 1 96.5 66 VAL B O 1
ATOM 6609 N N . SER B 1 67 ? 15.141 -0.06 -6.34 1 94.75 67 SER B N 1
ATOM 6610 C CA . SER B 1 67 ? 14.57 1.112 -6.996 1 94.75 67 SER B CA 1
ATOM 6611 C C . SER B 1 67 ? 15.555 1.728 -7.984 1 94.75 67 SER B C 1
ATOM 6613 O O . SER B 1 67 ? 15.148 2.338 -8.977 1 94.75 67 SER B O 1
ATOM 6615 N N . GLU B 1 68 ? 16.844 1.531 -7.727 1 92.88 68 GLU B N 1
ATOM 6616 C CA . GLU B 1 68 ? 17.859 2.158 -8.555 1 92.88 68 GLU B CA 1
ATOM 6617 C C . GLU B 1 68 ? 18.188 1.298 -9.773 1 92.88 68 GLU B C 1
ATOM 6619 O O . GLU B 1 68 ? 18.375 1.817 -10.875 1 92.88 68 GLU B O 1
ATOM 6624 N N . VAL B 1 69 ? 18.25 -0.074 -9.547 1 94 69 VAL B N 1
ATOM 6625 C CA . VAL B 1 69 ? 18.844 -0.911 -10.578 1 94 69 VAL B CA 1
ATOM 6626 C C . VAL B 1 69 ? 17.781 -1.836 -11.18 1 94 69 VAL B C 1
ATOM 6628 O O . VAL B 1 69 ? 17.781 -2.086 -12.383 1 94 69 VAL B O 1
ATOM 6631 N N . PHE B 1 70 ? 16.906 -2.354 -10.414 1 93.81 70 PHE B N 1
ATOM 6632 C CA . PHE B 1 70 ? 16.047 -3.443 -10.859 1 93.81 70 PHE B CA 1
ATOM 6633 C C . PHE B 1 70 ? 14.594 -2.977 -10.977 1 93.81 70 PHE B C 1
ATOM 6635 O O . PHE B 1 70 ? 13.664 -3.777 -10.844 1 93.81 70 PHE B O 1
ATOM 6642 N N . TRP B 1 71 ? 14.383 -1.754 -11.188 1 92.75 71 TRP B N 1
ATOM 6643 C CA . TRP B 1 71 ? 13.031 -1.191 -11.195 1 92.75 71 TRP B CA 1
ATOM 6644 C C . TRP B 1 71 ? 12.656 -0.696 -12.586 1 92.75 71 TRP B C 1
ATOM 6646 O O . TRP B 1 71 ? 13.516 -0.242 -13.344 1 92.75 71 TRP B O 1
ATOM 6656 N N . ASN B 1 72 ? 11.32 -0.904 -12.922 1 93.12 72 ASN B N 1
ATOM 6657 C CA . ASN B 1 72 ? 10.703 -0.276 -14.078 1 93.12 72 ASN B CA 1
ATOM 6658 C C . ASN B 1 72 ? 9.773 0.861 -13.672 1 93.12 72 ASN B C 1
ATOM 6660 O O . ASN B 1 72 ? 8.969 0.712 -12.75 1 93.12 72 ASN B O 1
ATOM 6664 N N . LYS B 1 73 ? 9.812 1.954 -14.398 1 90.94 73 LYS B N 1
ATOM 6665 C CA . LYS B 1 73 ? 9.102 3.18 -14.039 1 90.94 73 LYS B CA 1
ATOM 6666 C C . LYS B 1 73 ? 7.594 2.953 -13.992 1 90.94 73 LYS B C 1
ATOM 6668 O O . LYS B 1 73 ? 6.879 3.654 -13.273 1 90.94 73 LYS B O 1
ATOM 6673 N N . SER B 1 74 ? 7.121 1.958 -14.688 1 92.38 74 SER B N 1
ATOM 6674 C CA . SER B 1 74 ? 5.684 1.731 -14.797 1 92.38 74 SER B CA 1
ATOM 6675 C C . SER B 1 74 ? 5.199 0.755 -13.727 1 92.38 74 SER B C 1
ATOM 6677 O O . SER B 1 74 ? 4 0.477 -13.633 1 92.38 74 SER B O 1
ATOM 6679 N N . TRP B 1 75 ? 6.117 0.263 -12.891 1 94.44 75 TRP B N 1
ATOM 6680 C CA . TRP B 1 75 ? 5.754 -0.745 -11.906 1 94.44 75 TRP B CA 1
ATOM 6681 C C . TRP B 1 75 ? 5.277 -0.092 -10.609 1 94.44 75 TRP B C 1
ATOM 6683 O O . TRP B 1 75 ? 5.492 1.104 -10.398 1 94.44 75 TRP B O 1
ATOM 6693 N N . PHE B 1 76 ? 4.551 -0.764 -9.891 1 92.5 76 PHE B N 1
ATOM 6694 C CA . PHE B 1 76 ? 4.234 -0.467 -8.5 1 92.5 76 PHE B CA 1
ATOM 6695 C C . PHE B 1 76 ? 4.391 -1.71 -7.629 1 92.5 76 PHE B C 1
ATOM 6697 O O . PHE B 1 76 ? 4.305 -2.836 -8.125 1 92.5 76 PHE B O 1
ATOM 6704 N N . SER B 1 77 ? 4.688 -1.521 -6.316 1 96.5 77 SER B N 1
ATOM 6705 C CA . SER B 1 77 ? 4.82 -2.66 -5.414 1 96.5 77 SER B CA 1
ATOM 6706 C C . SER B 1 77 ? 4.508 -2.268 -3.977 1 96.5 77 SER B C 1
ATOM 6708 O O . SER B 1 77 ? 5.176 -1.409 -3.4 1 96.5 77 SER B O 1
ATOM 6710 N N . PHE B 1 78 ? 3.584 -3.043 -3.342 1 94 78 PHE B N 1
ATOM 6711 C CA . PHE B 1 78 ? 3.287 -2.93 -1.918 1 94 78 PHE B CA 1
ATOM 6712 C C . PHE B 1 78 ? 4.516 -3.266 -1.081 1 94 78 PHE B C 1
ATOM 6714 O O . PHE B 1 78 ? 4.688 -2.734 0.018 1 94 78 PHE B O 1
ATOM 6721 N N . HIS B 1 79 ? 5.305 -3.984 -1.615 1 97.44 79 HIS B N 1
ATOM 6722 C CA . HIS B 1 79 ? 6.406 -4.539 -0.835 1 97.44 79 HIS B CA 1
ATOM 6723 C C . HIS B 1 79 ? 7.562 -3.547 -0.737 1 97.44 79 HIS B C 1
ATOM 6725 O O . HIS B 1 79 ? 8.516 -3.771 0.015 1 97.44 79 HIS B O 1
ATOM 6731 N N . MET B 1 80 ? 7.426 -2.471 -1.49 1 96.75 80 MET B N 1
ATOM 6732 C CA . MET B 1 80 ? 8.43 -1.415 -1.411 1 96.75 80 MET B CA 1
ATOM 6733 C C . MET B 1 80 ? 8.109 -0.437 -0.287 1 96.75 80 MET B C 1
ATOM 6735 O O . MET B 1 80 ? 8.938 0.401 0.071 1 96.75 80 MET B O 1
ATOM 6739 N N . MET B 1 81 ? 6.941 -0.578 0.353 1 95.62 81 MET B N 1
ATOM 6740 C CA . MET B 1 81 ? 6.473 0.346 1.382 1 95.62 81 MET B CA 1
ATOM 6741 C C . MET B 1 81 ? 7.262 0.164 2.676 1 95.62 81 MET B C 1
ATOM 6743 O O . MET B 1 81 ? 7.297 1.063 3.518 1 95.62 81 MET B O 1
ATOM 6747 N N . ILE B 1 82 ? 7.793 -1.067 2.863 1 94.19 82 ILE B N 1
ATOM 6748 C CA . ILE B 1 82 ? 8.398 -1.449 4.133 1 94.19 82 ILE B CA 1
ATOM 6749 C C . ILE B 1 82 ? 9.711 -2.188 3.879 1 94.19 82 ILE B C 1
ATOM 6751 O O . ILE B 1 82 ? 9.82 -2.953 2.918 1 94.19 82 ILE B O 1
ATOM 6755 N N . GLY B 1 83 ? 10.688 -1.927 4.68 1 94.56 83 GLY B N 1
ATOM 6756 C CA . GLY B 1 83 ? 11.977 -2.584 4.508 1 94.56 83 GLY B CA 1
ATOM 6757 C C . GLY B 1 83 ? 12.297 -3.555 5.629 1 94.56 83 GLY B C 1
ATOM 6758 O O . GLY B 1 83 ? 13.242 -4.34 5.52 1 94.56 83 GLY B O 1
ATOM 6759 N N . SER B 1 84 ? 11.445 -3.594 6.688 1 95.69 84 SER B N 1
ATOM 6760 C CA . SER B 1 84 ? 11.703 -4.438 7.852 1 95.69 84 SER B CA 1
ATOM 6761 C C . SER B 1 84 ? 11.188 -5.852 7.637 1 95.69 84 SER B C 1
ATOM 6763 O O . SER B 1 84 ? 10.258 -6.066 6.848 1 95.69 84 SER B O 1
ATOM 6765 N N . ILE B 1 85 ? 11.789 -6.828 8.328 1 96.81 85 ILE B N 1
ATOM 6766 C CA . ILE B 1 85 ? 11.398 -8.227 8.25 1 96.81 85 ILE B CA 1
ATOM 6767 C C . ILE B 1 85 ? 9.961 -8.391 8.742 1 96.81 85 ILE B C 1
ATOM 6769 O O . ILE B 1 85 ? 9.141 -9.039 8.094 1 96.81 85 ILE B O 1
ATOM 6773 N N . GLU B 1 86 ? 9.641 -7.711 9.852 1 95.5 86 GLU B N 1
ATOM 6774 C CA . GLU B 1 86 ? 8.32 -7.82 10.453 1 95.5 86 GLU B CA 1
ATOM 6775 C C . GLU B 1 86 ? 7.242 -7.258 9.531 1 95.5 86 GLU B C 1
ATOM 6777 O O . GLU B 1 86 ? 6.145 -7.805 9.438 1 95.5 86 GLU B O 1
ATOM 6782 N N . GLY B 1 87 ? 7.609 -6.141 8.938 1 94.88 87 GLY B N 1
ATOM 6783 C CA . GLY B 1 87 ? 6.656 -5.551 8.008 1 94.88 87 GLY B CA 1
ATOM 6784 C C . GLY B 1 87 ? 6.332 -6.457 6.832 1 94.88 87 GLY B C 1
ATOM 6785 O O . GLY B 1 87 ? 5.168 -6.582 6.445 1 94.88 87 GLY B O 1
ATOM 6786 N N . ILE B 1 88 ? 7.332 -7.117 6.27 1 97.75 88 ILE B N 1
ATOM 6787 C CA . ILE B 1 88 ? 7.121 -8.023 5.148 1 97.75 88 ILE B CA 1
ATOM 6788 C C . ILE B 1 88 ? 6.332 -9.25 5.617 1 97.75 88 ILE B C 1
ATOM 6790 O O . ILE B 1 88 ? 5.488 -9.766 4.883 1 97.75 88 ILE B O 1
ATOM 6794 N N . GLN B 1 89 ? 6.59 -9.688 6.836 1 97.88 89 GLN B N 1
ATOM 6795 C CA . GLN B 1 89 ? 5.832 -10.805 7.387 1 97.88 89 GLN B CA 1
ATOM 6796 C C . GLN B 1 89 ? 4.344 -10.492 7.445 1 97.88 89 GLN B C 1
ATOM 6798 O O . GLN B 1 89 ? 3.51 -11.344 7.137 1 97.88 89 GLN B O 1
ATOM 6803 N N . ILE B 1 90 ? 4.031 -9.297 7.758 1 96.56 90 ILE B N 1
ATOM 6804 C CA . ILE B 1 90 ? 2.631 -8.891 7.824 1 96.56 90 ILE B CA 1
ATOM 6805 C C . ILE B 1 90 ? 2.021 -8.906 6.426 1 96.56 90 ILE B C 1
ATOM 6807 O O . ILE B 1 90 ? 0.913 -9.406 6.23 1 96.56 90 ILE B O 1
ATOM 6811 N N . LEU B 1 91 ? 2.725 -8.359 5.477 1 97.19 91 LEU B N 1
ATOM 6812 C CA . LEU B 1 91 ? 2.232 -8.375 4.105 1 97.19 91 LEU B CA 1
ATOM 6813 C C . LEU B 1 91 ? 2.035 -9.805 3.607 1 97.19 91 LEU B C 1
ATOM 6815 O O . LEU B 1 91 ? 1.067 -10.086 2.9 1 97.19 91 LEU B O 1
ATOM 6819 N N . PHE B 1 92 ? 2.963 -10.727 3.973 1 98.56 92 PHE B N 1
ATOM 6820 C CA . PHE B 1 92 ? 2.854 -12.133 3.582 1 98.56 92 PHE B CA 1
ATOM 6821 C C . PHE B 1 92 ? 1.631 -12.773 4.223 1 98.56 92 PHE B C 1
ATOM 6823 O O . PHE B 1 92 ? 0.929 -13.562 3.578 1 98.56 92 PHE B O 1
ATOM 6830 N N . LEU B 1 93 ? 1.356 -12.414 5.453 1 98.38 93 LEU B N 1
ATOM 6831 C CA . LEU B 1 93 ? 0.178 -12.953 6.125 1 98.38 93 LEU B CA 1
ATOM 6832 C C . LEU B 1 93 ? -1.101 -12.484 5.441 1 98.38 93 LEU B C 1
ATOM 6834 O O . LEU B 1 93 ? -2.035 -13.266 5.254 1 98.38 93 LEU B O 1
ATOM 6838 N N . ILE B 1 94 ? -1.131 -11.219 5.074 1 98.12 94 ILE B N 1
ATOM 6839 C CA . ILE B 1 94 ? -2.275 -10.688 4.344 1 98.12 94 ILE B CA 1
ATOM 6840 C C . ILE B 1 94 ? -2.424 -11.422 3.012 1 98.12 94 ILE B C 1
ATOM 6842 O O . ILE B 1 94 ? -3.535 -11.766 2.609 1 98.12 94 ILE B O 1
ATOM 6846 N N . ASN B 1 95 ? -1.325 -11.664 2.359 1 98.62 95 ASN B N 1
ATOM 6847 C CA . ASN B 1 95 ? -1.344 -12.375 1.089 1 98.62 95 ASN B CA 1
ATOM 6848 C C . ASN B 1 95 ? -1.878 -13.797 1.254 1 98.62 95 ASN B C 1
ATOM 6850 O O . ASN B 1 95 ? -2.674 -14.266 0.437 1 98.62 95 ASN B O 1
ATOM 6854 N N . ILE B 1 96 ? -1.428 -14.469 2.293 1 98.75 96 ILE B N 1
ATOM 6855 C CA . ILE B 1 96 ? -1.919 -15.82 2.568 1 98.75 96 ILE B CA 1
ATOM 6856 C C . ILE B 1 96 ? -3.43 -15.781 2.789 1 98.75 96 ILE B C 1
ATOM 6858 O O . ILE B 1 96 ? -4.16 -16.641 2.277 1 98.75 96 ILE B O 1
ATOM 6862 N N . LEU B 1 97 ? -3.869 -14.789 3.48 1 98.44 97 LEU B N 1
ATOM 6863 C CA . LEU B 1 97 ? -5.301 -14.641 3.725 1 98.44 97 LEU B CA 1
ATOM 6864 C C . LEU B 1 97 ? -6.055 -14.438 2.416 1 98.44 97 LEU B C 1
ATOM 6866 O O . LEU B 1 97 ? -7.109 -15.039 2.199 1 98.44 97 LEU B O 1
ATOM 6870 N N . VAL B 1 98 ? -5.559 -13.602 1.573 1 98.62 98 VAL B N 1
ATOM 6871 C CA . VAL B 1 98 ? -6.18 -13.344 0.279 1 98.62 98 VAL B CA 1
ATOM 6872 C C . VAL B 1 98 ? -6.262 -14.641 -0.524 1 98.62 98 VAL B C 1
ATOM 6874 O O . VAL B 1 98 ? -7.305 -14.953 -1.102 1 98.62 98 VAL B O 1
ATOM 6877 N N . CYS B 1 99 ? -5.172 -15.398 -0.565 1 98.75 99 CYS B N 1
ATOM 6878 C CA . CYS B 1 99 ? -5.152 -16.672 -1.284 1 98.75 99 CYS B CA 1
ATOM 6879 C C . CYS B 1 99 ? -6.141 -17.656 -0.678 1 98.75 99 CYS B C 1
ATOM 6881 O O . CYS B 1 99 ? -6.816 -18.391 -1.402 1 98.75 99 CYS B O 1
ATOM 6883 N N . PHE B 1 100 ? -6.242 -17.672 0.576 1 98.25 100 PHE B N 1
ATOM 6884 C CA . PHE B 1 100 ? -7.184 -18.547 1.262 1 98.25 100 PHE B CA 1
ATOM 6885 C C . PHE B 1 100 ? -8.617 -18.188 0.895 1 98.25 100 PHE B C 1
ATOM 6887 O O . PHE B 1 100 ? -9.422 -19.078 0.584 1 98.25 100 PHE B O 1
ATOM 6894 N N . LEU B 1 101 ? -8.914 -16.875 0.964 1 98 101 LEU B N 1
ATOM 6895 C CA . LEU B 1 101 ? -10.258 -16.406 0.606 1 98 101 LEU B CA 1
ATOM 6896 C C . LEU B 1 101 ? -10.57 -16.734 -0.851 1 98 101 LEU B C 1
ATOM 6898 O O . LEU B 1 101 ? -11.711 -17.031 -1.192 1 98 101 LEU B O 1
ATOM 6902 N N . LEU B 1 102 ? -9.555 -16.672 -1.658 1 98.31 102 LEU B N 1
ATOM 6903 C CA . LEU B 1 102 ? -9.727 -17.078 -3.051 1 98.31 102 LEU B CA 1
ATOM 6904 C C . LEU B 1 102 ? -10.023 -18.562 -3.16 1 98.31 102 LEU B C 1
ATOM 6906 O O . LEU B 1 102 ? -10.906 -18.969 -3.918 1 98.31 102 LEU B O 1
ATOM 6910 N N . THR B 1 103 ? -9.359 -19.375 -2.441 1 97.75 103 THR B N 1
ATOM 6911 C CA . THR B 1 103 ? -9.523 -20.828 -2.469 1 97.75 103 THR B CA 1
ATOM 6912 C C . THR B 1 103 ? -10.945 -21.219 -2.094 1 97.75 103 THR B C 1
ATOM 6914 O O . THR B 1 103 ? -11.57 -22.047 -2.773 1 97.75 103 THR B O 1
ATOM 6917 N N . ILE B 1 104 ? -11.508 -20.531 -1.131 1 94.62 104 ILE B N 1
ATOM 6918 C CA . ILE B 1 104 ? -12.836 -20.906 -0.656 1 94.62 104 ILE B CA 1
ATOM 6919 C C . ILE B 1 104 ? -13.906 -20.172 -1.458 1 94.62 104 ILE B C 1
ATOM 6921 O O . ILE B 1 104 ? -15.094 -20.469 -1.328 1 94.62 104 ILE B O 1
ATOM 6925 N N . GLY B 1 105 ? -13.602 -19.281 -2.268 1 96.06 105 GLY B N 1
ATOM 6926 C CA . GLY B 1 105 ? -14.508 -18.578 -3.166 1 96.06 105 GLY B CA 1
ATOM 6927 C C . GLY B 1 105 ? -15.352 -17.531 -2.471 1 96.06 105 GLY B C 1
ATOM 6928 O O . GLY B 1 105 ? -16.578 -17.516 -2.621 1 96.06 105 GLY B O 1
ATOM 6929 N N . TYR B 1 106 ? -14.727 -16.734 -1.596 1 94.75 106 TYR B N 1
ATOM 6930 C CA . TYR B 1 106 ? -15.367 -15.578 -0.976 1 94.75 106 TYR B CA 1
ATOM 6931 C C . TYR B 1 106 ? -15.023 -14.297 -1.728 1 94.75 106 TYR B C 1
ATOM 6933 O O . TYR B 1 106 ? -13.859 -13.898 -1.794 1 94.75 106 TYR B O 1
ATOM 6941 N N . ARG B 1 107 ? -16.062 -13.656 -2.195 1 96.38 107 ARG B N 1
ATOM 6942 C CA . ARG B 1 107 ? -15.789 -12.523 -3.066 1 96.38 107 ARG B CA 1
ATOM 6943 C C . ARG B 1 107 ? -14.672 -12.844 -4.051 1 96.38 107 ARG B C 1
ATOM 6945 O O . ARG B 1 107 ? -13.68 -12.117 -4.133 1 96.38 107 ARG B O 1
ATOM 6952 N N . SER B 1 108 ? -14.906 -13.789 -4.781 1 96.44 108 SER B N 1
ATOM 6953 C CA . SER B 1 108 ? -13.883 -14.438 -5.598 1 96.44 108 SER B CA 1
ATOM 6954 C C . SER B 1 108 ? -13.242 -13.445 -6.566 1 96.44 108 SER B C 1
ATOM 6956 O O . SER B 1 108 ? -12.023 -13.461 -6.762 1 96.44 108 SER B O 1
ATOM 6958 N N . ARG B 1 109 ? -14 -12.578 -7.145 1 96 109 ARG B N 1
ATOM 6959 C CA . ARG B 1 109 ? -13.445 -11.625 -8.102 1 96 109 ARG B CA 1
ATOM 6960 C C . ARG B 1 109 ? -12.516 -10.633 -7.402 1 96 109 ARG B C 1
ATOM 6962 O O . ARG B 1 109 ? -11.438 -10.328 -7.906 1 96 109 ARG B O 1
ATOM 6969 N N . LEU B 1 110 ? -12.977 -10.188 -6.266 1 96.5 110 LEU B N 1
ATOM 6970 C CA . LEU B 1 110 ? -12.148 -9.258 -5.504 1 96.5 110 LEU B CA 1
ATOM 6971 C C . LEU B 1 110 ? -10.852 -9.922 -5.062 1 96.5 110 LEU B C 1
ATOM 6973 O O . LEU B 1 110 ? -9.773 -9.328 -5.18 1 96.5 110 LEU B O 1
ATOM 6977 N N . ASN B 1 111 ? -11 -11.094 -4.621 1 98.12 111 ASN B N 1
ATOM 6978 C CA . ASN B 1 111 ? -9.812 -11.75 -4.098 1 98.12 111 ASN B CA 1
ATOM 6979 C C . ASN B 1 111 ? -8.875 -12.195 -5.219 1 98.12 111 ASN B C 1
ATOM 6981 O O . ASN B 1 111 ? -7.66 -12.258 -5.031 1 98.12 111 ASN B O 1
ATOM 6985 N N . MET B 1 112 ? -9.422 -12.438 -6.383 1 98.69 112 MET B N 1
ATOM 6986 C CA . MET B 1 112 ? -8.555 -12.68 -7.535 1 98.69 112 MET B CA 1
ATOM 6987 C C . MET B 1 112 ? -7.809 -11.414 -7.93 1 98.69 112 MET B C 1
ATOM 6989 O O . MET B 1 112 ? -6.625 -11.461 -8.266 1 98.69 112 MET B O 1
ATOM 6993 N N . PHE B 1 113 ? -8.523 -10.32 -7.906 1 97.94 113 PHE B N 1
ATOM 6994 C CA . PHE B 1 113 ? -7.895 -9.039 -8.195 1 97.94 113 PHE B CA 1
ATOM 6995 C C . PHE B 1 113 ? -6.785 -8.742 -7.191 1 97.94 113 PHE B C 1
ATOM 6997 O O . PHE B 1 113 ? -5.684 -8.344 -7.578 1 97.94 113 PHE B O 1
ATOM 7004 N N . LEU B 1 114 ? -7.039 -8.992 -5.891 1 98.56 114 LEU B N 1
ATOM 7005 C CA . LEU B 1 114 ? -6.043 -8.766 -4.852 1 98.56 114 LEU B CA 1
ATOM 7006 C C . LEU B 1 114 ? -4.871 -9.734 -5.004 1 98.56 114 LEU B C 1
ATOM 7008 O O . LEU B 1 114 ? -3.715 -9.344 -4.82 1 98.56 114 LEU B O 1
ATOM 7012 N N . HIS B 1 115 ? -5.227 -10.969 -5.281 1 98.75 115 HIS B N 1
ATOM 7013 C CA . HIS B 1 115 ? -4.176 -11.953 -5.527 1 98.75 115 HIS B CA 1
ATOM 7014 C C . HIS B 1 115 ? -3.254 -11.508 -6.656 1 98.75 115 HIS B C 1
ATOM 7016 O O . HIS B 1 115 ? -2.029 -11.555 -6.52 1 98.75 115 HIS B O 1
ATOM 7022 N N . TYR B 1 116 ? -3.854 -11.047 -7.773 1 98.38 116 TYR B N 1
ATOM 7023 C CA . TYR B 1 116 ? -3.094 -10.539 -8.906 1 98.38 116 TYR B CA 1
ATOM 7024 C C . TYR B 1 116 ? -2.209 -9.375 -8.5 1 98.38 116 TYR B C 1
ATOM 7026 O O . TYR B 1 116 ? -1.028 -9.32 -8.852 1 98.38 116 TYR B O 1
ATOM 7034 N N . LEU B 1 117 ? -2.686 -8.477 -7.688 1 98.06 117 LEU B N 1
ATOM 7035 C CA . LEU B 1 117 ? -1.931 -7.316 -7.242 1 98.06 117 LEU B CA 1
ATOM 7036 C C . LEU B 1 117 ? -0.763 -7.734 -6.352 1 98.06 117 LEU B C 1
ATOM 7038 O O . LEU B 1 117 ? 0.334 -7.18 -6.465 1 98.06 117 LEU B O 1
ATOM 7042 N N . PHE B 1 118 ? -1.008 -8.664 -5.496 1 98.5 118 PHE B N 1
ATOM 7043 C CA . PHE B 1 118 ? 0.059 -9.125 -4.613 1 98.5 118 PHE B CA 1
ATOM 7044 C C . PHE B 1 118 ? 1.151 -9.828 -5.41 1 98.5 118 PHE B C 1
ATOM 7046 O O . PHE B 1 118 ? 2.336 -9.703 -5.094 1 98.5 118 PHE B O 1
ATOM 7053 N N . VAL B 1 119 ? 0.723 -10.539 -6.441 1 98.38 119 VAL B N 1
ATOM 7054 C CA . VAL B 1 119 ? 1.692 -11.25 -7.27 1 98.38 119 VAL B CA 1
ATOM 7055 C C . VAL B 1 119 ? 2.588 -10.25 -7.992 1 98.38 119 VAL B C 1
ATOM 7057 O O . VAL B 1 119 ? 3.816 -10.359 -7.949 1 98.38 119 VAL B O 1
ATOM 7060 N N . ILE B 1 120 ? 1.986 -9.258 -8.648 1 97.81 120 ILE B N 1
ATOM 7061 C CA . ILE B 1 120 ? 2.793 -8.305 -9.406 1 97.81 120 ILE B CA 1
ATOM 7062 C C . ILE B 1 120 ? 3.65 -7.484 -8.445 1 97.81 120 ILE B C 1
ATOM 7064 O O . ILE B 1 120 ? 4.797 -7.152 -8.75 1 97.81 120 ILE B O 1
ATOM 7068 N N . SER B 1 121 ? 3.145 -7.199 -7.234 1 97.81 121 SER B N 1
ATOM 7069 C CA . SER B 1 121 ? 3.9 -6.461 -6.227 1 97.81 121 SER B CA 1
ATOM 7070 C C . SER B 1 121 ? 5.121 -7.25 -5.766 1 97.81 121 SER B C 1
ATOM 7072 O O . SER B 1 121 ? 6.227 -6.703 -5.688 1 97.81 121 SER B O 1
ATOM 7074 N N . LEU B 1 122 ? 4.891 -8.484 -5.469 1 98 122 LEU B N 1
ATOM 7075 C CA . LEU B 1 122 ? 5.949 -9.352 -4.973 1 98 122 LEU B CA 1
ATOM 7076 C C . LEU B 1 122 ? 7.039 -9.539 -6.023 1 98 122 LEU B C 1
ATOM 7078 O O . LEU B 1 122 ? 8.227 -9.516 -5.703 1 98 122 LEU B O 1
ATOM 7082 N N . GLN B 1 123 ? 6.605 -9.688 -7.242 1 97.75 123 GLN B N 1
ATOM 7083 C CA . GLN B 1 123 ? 7.562 -9.906 -8.32 1 97.75 123 GLN B CA 1
ATOM 7084 C C . GLN B 1 123 ? 8.336 -8.625 -8.641 1 97.75 123 GLN B C 1
ATOM 7086 O O . GLN B 1 123 ? 9.516 -8.68 -8.984 1 97.75 123 GLN B O 1
ATOM 7091 N N . ALA B 1 124 ? 7.699 -7.512 -8.5 1 97.31 124 ALA B N 1
ATOM 7092 C CA . ALA B 1 124 ? 8.383 -6.242 -8.719 1 97.31 124 ALA B CA 1
ATOM 7093 C C . ALA B 1 124 ? 9.406 -5.973 -7.621 1 97.31 124 ALA B C 1
ATOM 7095 O O . ALA B 1 124 ? 10.445 -5.363 -7.871 1 97.31 124 ALA B O 1
ATOM 7096 N N . ARG B 1 125 ? 9.109 -6.43 -6.395 1 97.62 125 ARG B N 1
ATOM 7097 C CA . ARG B 1 125 ? 10.008 -6.234 -5.262 1 97.62 125 ARG B CA 1
ATOM 7098 C C . ARG B 1 125 ? 11.32 -6.98 -5.473 1 97.62 125 ARG B C 1
ATOM 7100 O O . ARG B 1 125 ? 12.383 -6.5 -5.082 1 97.62 125 ARG B O 1
ATOM 7107 N N . ASN B 1 126 ? 11.25 -8.164 -6.023 1 97.38 126 ASN B N 1
ATOM 7108 C CA . ASN B 1 126 ? 12.43 -8.977 -6.273 1 97.38 126 ASN B CA 1
ATOM 7109 C C . ASN B 1 126 ? 12.266 -9.844 -7.516 1 97.38 126 ASN B C 1
ATOM 7111 O O . ASN B 1 126 ? 11.914 -11.023 -7.414 1 97.38 126 ASN B O 1
ATOM 7115 N N . ASN B 1 127 ? 12.586 -9.258 -8.617 1 93.44 127 ASN B N 1
ATOM 7116 C CA . ASN B 1 127 ? 12.469 -9.945 -9.898 1 93.44 127 ASN B CA 1
ATOM 7117 C C . ASN B 1 127 ? 13.625 -10.906 -10.133 1 93.44 127 ASN B C 1
ATOM 7119 O O . ASN B 1 127 ? 13.562 -11.758 -11.023 1 93.44 127 ASN B O 1
ATOM 7123 N N . VAL B 1 128 ? 14.672 -10.852 -9.328 1 95.56 128 VAL B N 1
ATOM 7124 C CA . VAL B 1 128 ? 15.883 -11.648 -9.492 1 95.56 128 VAL B CA 1
ATOM 7125 C C . VAL B 1 128 ? 15.586 -13.109 -9.164 1 95.56 128 VAL B C 1
ATOM 7127 O O . VAL B 1 128 ? 16.156 -14.016 -9.781 1 95.56 128 VAL B O 1
ATOM 7130 N N . VAL B 1 129 ? 14.664 -13.344 -8.266 1 96.75 129 VAL B N 1
ATOM 7131 C CA . VAL B 1 129 ? 14.391 -14.711 -7.82 1 96.75 129 VAL B CA 1
ATOM 7132 C C . VAL B 1 129 ? 13.219 -15.289 -8.609 1 96.75 129 VAL B C 1
ATOM 7134 O O . VAL B 1 129 ? 12.734 -16.375 -8.297 1 96.75 129 VAL B O 1
ATOM 7137 N N . GLY B 1 130 ? 12.727 -14.586 -9.625 1 95.56 130 GLY B N 1
ATOM 7138 C CA . GLY B 1 130 ? 11.57 -15.023 -10.391 1 95.56 130 GLY B CA 1
ATOM 7139 C C . GLY B 1 130 ? 11.93 -15.969 -11.531 1 95.56 130 GLY B C 1
ATOM 7140 O O . GLY B 1 130 ? 13.062 -15.953 -12.016 1 95.56 130 GLY B O 1
ATOM 7141 N N . HIS B 1 131 ? 11.016 -16.781 -11.93 1 95.81 131 HIS B N 1
ATOM 7142 C CA . HIS B 1 131 ? 11.156 -17.672 -13.086 1 95.81 131 HIS B CA 1
ATOM 7143 C C . HIS B 1 131 ? 9.836 -17.797 -13.836 1 95.81 131 HIS B C 1
ATOM 7145 O O . HIS B 1 131 ? 8.891 -17.031 -13.578 1 95.81 131 HIS B O 1
ATOM 7151 N N . GLY B 1 132 ? 9.773 -18.688 -14.805 1 96.69 132 GLY B N 1
ATOM 7152 C CA . GLY B 1 132 ? 8.633 -18.797 -15.703 1 96.69 132 GLY B CA 1
ATOM 7153 C C . GLY B 1 132 ? 7.34 -19.109 -14.984 1 96.69 132 GLY B C 1
ATOM 7154 O O . GLY B 1 132 ? 6.266 -18.688 -15.414 1 96.69 132 GLY B O 1
ATOM 7155 N N . GLY B 1 133 ? 7.469 -19.875 -13.891 1 97.56 133 GLY B N 1
ATOM 7156 C CA . GLY B 1 133 ? 6.273 -20.156 -13.109 1 97.56 133 GLY B CA 1
ATOM 7157 C C . GLY B 1 133 ? 5.637 -18.922 -12.508 1 97.56 133 GLY B C 1
ATOM 7158 O O . GLY B 1 133 ? 4.41 -18.828 -12.43 1 97.56 133 GLY B O 1
ATOM 7159 N N . ASP B 1 134 ? 6.43 -17.969 -12.094 1 98.06 134 ASP B N 1
ATOM 7160 C CA . ASP B 1 134 ? 5.93 -16.688 -11.57 1 98.06 134 ASP B CA 1
ATOM 7161 C C . ASP B 1 134 ? 5.238 -15.883 -12.672 1 98.06 134 ASP B C 1
ATOM 7163 O O . ASP B 1 134 ? 4.176 -15.305 -12.438 1 98.06 134 ASP B O 1
ATOM 7167 N N . VAL B 1 135 ? 5.855 -15.867 -13.828 1 98.19 135 VAL B N 1
ATOM 7168 C CA . VAL B 1 135 ? 5.305 -15.125 -14.953 1 98.19 135 VAL B CA 1
ATOM 7169 C C . VAL B 1 135 ? 3.939 -15.695 -15.336 1 98.19 135 VAL B C 1
ATOM 7171 O O . VAL B 1 135 ? 2.979 -14.945 -15.531 1 98.19 135 VAL B O 1
ATOM 7174 N N . TYR B 1 136 ? 3.924 -17 -15.406 1 98.5 136 TYR B N 1
ATOM 7175 C CA . TYR B 1 136 ? 2.666 -17.625 -15.805 1 98.5 136 TYR B CA 1
ATOM 7176 C C . TYR B 1 136 ? 1.583 -17.375 -14.766 1 98.5 136 TYR B C 1
ATOM 7178 O O . TYR B 1 136 ? 0.418 -17.156 -15.102 1 98.5 136 TYR B O 1
ATOM 7186 N N . LEU B 1 137 ? 1.953 -17.453 -13.492 1 98.56 137 LEU B N 1
ATOM 7187 C CA . LEU B 1 137 ? 0.995 -17.188 -12.422 1 98.56 137 LEU B CA 1
ATOM 7188 C C . LEU B 1 137 ? 0.402 -15.797 -12.555 1 98.56 137 LEU B C 1
ATOM 7190 O O . LEU B 1 137 ? -0.809 -15.609 -12.406 1 98.56 137 LEU B O 1
ATOM 7194 N N . ARG B 1 138 ? 1.22 -14.852 -12.852 1 97.75 138 ARG B N 1
ATOM 7195 C CA . ARG B 1 138 ? 0.777 -13.469 -12.953 1 97.75 138 ARG B CA 1
ATOM 7196 C C . ARG B 1 138 ? -0.142 -13.273 -14.148 1 97.75 138 ARG B C 1
ATOM 7198 O O . ARG B 1 138 ? -1.213 -12.672 -14.031 1 97.75 138 ARG B O 1
ATOM 7205 N N . VAL B 1 139 ? 0.151 -13.812 -15.336 1 98.19 139 VAL B N 1
ATOM 7206 C CA . VAL B 1 139 ? -0.611 -13.523 -16.547 1 98.19 139 VAL B CA 1
ATOM 7207 C C . VAL B 1 139 ? -1.943 -14.273 -16.516 1 98.19 139 VAL B C 1
ATOM 7209 O O . VAL B 1 139 ? -2.977 -13.734 -16.922 1 98.19 139 VAL B O 1
ATOM 7212 N N . ILE B 1 140 ? -1.911 -15.484 -16.016 1 98.12 140 ILE B N 1
ATOM 7213 C CA . ILE B 1 140 ? -3.166 -16.234 -15.984 1 98.12 140 ILE B CA 1
ATOM 7214 C C . ILE B 1 140 ? -4.09 -15.633 -14.922 1 98.12 140 ILE B C 1
ATOM 7216 O O . ILE B 1 140 ? -5.312 -15.625 -15.086 1 98.12 140 ILE B O 1
ATOM 7220 N N . SER B 1 141 ? -3.518 -15.117 -13.844 1 98.5 141 SER B N 1
ATOM 7221 C CA . SER B 1 141 ? -4.316 -14.477 -12.805 1 98.5 141 SER B CA 1
ATOM 7222 C C . SER B 1 141 ? -4.961 -13.195 -13.32 1 98.5 141 SER B C 1
ATOM 7224 O O . SER B 1 141 ? -6.086 -12.859 -12.938 1 98.5 141 SER B O 1
ATOM 7226 N N . PHE B 1 142 ? -4.277 -12.445 -14.25 1 98.31 142 PHE B N 1
ATOM 7227 C CA . PHE B 1 142 ? -4.855 -11.25 -14.844 1 98.31 142 PHE B CA 1
ATOM 7228 C C . PHE B 1 142 ? -6.184 -11.57 -15.523 1 98.31 142 PHE B C 1
ATOM 7230 O O . PHE B 1 142 ? -7.188 -10.906 -15.289 1 98.31 142 PHE B O 1
ATOM 7237 N N . PHE B 1 143 ? -6.223 -12.586 -16.25 1 98.19 143 PHE B N 1
ATOM 7238 C CA . PHE B 1 143 ? -7.441 -12.945 -16.969 1 98.19 143 PHE B CA 1
ATOM 7239 C C . PHE B 1 143 ? -8.477 -13.523 -16 1 98.19 143 PHE B C 1
ATOM 7241 O O . PHE B 1 143 ? -9.68 -13.383 -16.219 1 98.19 143 PHE B O 1
ATOM 7248 N N . GLY B 1 144 ? -7.992 -14.188 -14.953 1 98 144 GLY B N 1
ATOM 7249 C CA . GLY B 1 144 ? -8.891 -14.742 -13.945 1 98 144 GLY B CA 1
ATOM 7250 C C . GLY B 1 144 ? -9.766 -13.688 -13.297 1 98 144 GLY B C 1
ATOM 7251 O O . GLY B 1 144 ? -10.867 -13.992 -12.828 1 98 144 GLY B O 1
ATOM 7252 N N . ILE B 1 145 ? -9.328 -12.469 -13.305 1 97.94 145 ILE B N 1
ATOM 7253 C CA . ILE B 1 145 ? -10.062 -11.375 -12.68 1 97.94 145 ILE B CA 1
ATOM 7254 C C . ILE B 1 145 ? -11.422 -11.227 -13.344 1 97.94 145 ILE B C 1
ATOM 7256 O O . ILE B 1 145 ? -12.414 -10.914 -12.68 1 97.94 145 ILE B O 1
ATOM 7260 N N . PHE B 1 146 ? -11.531 -11.484 -14.602 1 97.5 146 PHE B N 1
ATOM 7261 C CA . PHE B 1 146 ? -12.719 -11.141 -15.375 1 97.5 146 PHE B CA 1
ATOM 7262 C C . PHE B 1 146 ? -13.633 -12.344 -15.516 1 97.5 146 PHE B C 1
ATOM 7264 O O . PHE B 1 146 ? -14.695 -12.25 -16.141 1 97.5 146 PHE B O 1
ATOM 7271 N N . LEU B 1 147 ? -13.258 -13.461 -14.945 1 97.19 147 LEU B N 1
ATOM 7272 C CA . LEU B 1 147 ? -14.047 -14.688 -15.039 1 97.19 147 LEU B CA 1
ATOM 7273 C C . LEU B 1 147 ? -14.906 -14.875 -13.789 1 97.19 147 LEU B C 1
ATOM 7275 O O . LEU B 1 147 ? -14.516 -14.453 -12.695 1 97.19 147 LEU B O 1
ATOM 7279 N N . PRO B 1 148 ? -16.016 -15.461 -13.961 1 95.44 148 PRO B N 1
ATOM 7280 C CA . PRO B 1 148 ? -16.859 -15.734 -12.797 1 95.44 148 PRO B CA 1
ATOM 7281 C C . PRO B 1 148 ? -16.391 -16.938 -11.992 1 95.44 148 PRO B C 1
ATOM 7283 O O . PRO B 1 148 ? -17.047 -17.984 -11.961 1 95.44 148 PRO B O 1
ATOM 7286 N N . LEU B 1 149 ? -15.359 -16.781 -11.219 1 96.75 149 LEU B N 1
ATOM 7287 C CA . LEU B 1 149 ? -14.641 -17.844 -10.523 1 96.75 149 LEU B CA 1
ATOM 7288 C C . LEU B 1 149 ? -15.469 -18.391 -9.359 1 96.75 149 LEU B C 1
ATOM 7290 O O . LEU B 1 149 ? -15.211 -19.5 -8.875 1 96.75 149 LEU B O 1
ATOM 7294 N N . GLY B 1 150 ? -16.375 -17.625 -8.883 1 93.19 150 GLY B N 1
ATOM 7295 C CA . GLY B 1 150 ? -17.156 -18.031 -7.723 1 93.19 150 GLY B CA 1
ATOM 7296 C C . GLY B 1 150 ? -18.547 -18.531 -8.086 1 93.19 150 GLY B C 1
ATOM 7297 O O . GLY B 1 150 ? -19.406 -18.672 -7.219 1 93.19 150 GLY B O 1
ATOM 7298 N N . SER B 1 151 ? -18.812 -18.891 -9.32 1 90.44 151 SER B N 1
ATOM 7299 C CA . SER B 1 151 ? -20.141 -19.25 -9.797 1 90.44 151 SER B CA 1
ATOM 7300 C C . SER B 1 151 ? -20.562 -20.609 -9.258 1 90.44 151 SER B C 1
ATOM 7302 O O . SER B 1 151 ? -21.766 -20.875 -9.094 1 90.44 151 SER B O 1
ATOM 7304 N N . VAL B 1 152 ? -19.562 -21.453 -9.125 1 87.75 152 VAL B N 1
ATOM 7305 C CA . VAL B 1 152 ? -19.891 -22.781 -8.586 1 87.75 152 VAL B CA 1
ATOM 7306 C C . VAL B 1 152 ? -18.875 -23.156 -7.508 1 87.75 152 VAL B C 1
ATOM 7308 O O . VAL B 1 152 ? -17.734 -22.672 -7.523 1 87.75 152 VAL B O 1
ATOM 7311 N N . PHE B 1 153 ? -19.312 -23.938 -6.625 1 88.88 153 PHE B N 1
ATOM 7312 C CA . PHE B 1 153 ? -18.484 -24.5 -5.566 1 88.88 153 PHE B CA 1
ATOM 7313 C C . PHE B 1 153 ? -17.734 -23.406 -4.824 1 88.88 153 PHE B C 1
ATOM 7315 O O . PHE B 1 153 ? -16.5 -23.484 -4.684 1 88.88 153 PHE B O 1
ATOM 7322 N N . SER B 1 154 ? -18.422 -22.406 -4.434 1 91.19 154 SER B N 1
ATOM 7323 C CA . SER B 1 154 ? -17.844 -21.266 -3.729 1 91.19 154 SER B CA 1
ATOM 7324 C C . SER B 1 154 ? -18.797 -20.75 -2.654 1 91.19 154 SER B C 1
ATOM 7326 O O . SER B 1 154 ? -19.984 -21.062 -2.662 1 91.19 154 SER B O 1
ATOM 7328 N N . ILE B 1 155 ? -18.266 -19.969 -1.745 1 89 155 ILE B N 1
ATOM 7329 C CA . ILE B 1 155 ? -19.094 -19.297 -0.753 1 89 155 ILE B CA 1
ATOM 7330 C C . ILE B 1 155 ? -20.016 -18.297 -1.446 1 89 155 ILE B C 1
ATOM 7332 O O . ILE B 1 155 ? -21.172 -18.141 -1.058 1 89 155 ILE B O 1
ATOM 7336 N N . ASP B 1 156 ? -19.484 -17.734 -2.479 1 87.56 156 ASP B N 1
ATOM 7337 C CA . ASP B 1 156 ? -20.281 -16.781 -3.252 1 87.56 156 ASP B CA 1
ATOM 7338 C C . ASP B 1 156 ? -21.562 -17.438 -3.775 1 87.56 156 ASP B C 1
ATOM 7340 O O . ASP B 1 156 ? -22.625 -16.828 -3.77 1 87.56 156 ASP B O 1
ATOM 7344 N N . SER B 1 157 ? -21.484 -18.641 -4.25 1 84.12 157 SER B N 1
ATOM 7345 C CA . SER B 1 157 ? -22.609 -19.328 -4.867 1 84.12 157 SER B CA 1
ATOM 7346 C C . SER B 1 157 ? -23.484 -20 -3.818 1 84.12 157 SER B C 1
ATOM 7348 O O . SER B 1 157 ? -24.672 -20.234 -4.051 1 84.12 157 SER B O 1
ATOM 7350 N N . ALA B 1 158 ? -22.953 -20.297 -2.74 1 79.62 158 ALA B N 1
ATOM 7351 C CA . ALA B 1 158 ? -23.688 -21 -1.703 1 79.62 158 ALA B CA 1
ATOM 7352 C C . ALA B 1 158 ? -24.844 -20.156 -1.164 1 79.62 158 ALA B C 1
ATOM 7354 O O . ALA B 1 158 ? -25.891 -20.688 -0.798 1 79.62 158 ALA B O 1
ATOM 7355 N N . PHE B 1 159 ? -24.656 -18.812 -1.181 1 71.69 159 PHE B N 1
ATOM 7356 C CA . PHE B 1 159 ? -25.656 -17.969 -0.526 1 71.69 159 PHE B CA 1
ATOM 7357 C C . PHE B 1 159 ? -26.484 -17.219 -1.555 1 71.69 159 PHE B C 1
ATOM 7359 O O . PHE B 1 159 ? -27.391 -16.469 -1.195 1 71.69 159 PHE B O 1
ATOM 7366 N N . LYS B 1 160 ? -26.281 -16.984 -2.684 1 64.88 160 LYS B N 1
ATOM 7367 C CA . LYS B 1 160 ? -27.062 -16.234 -3.668 1 64.88 160 LYS B CA 1
ATOM 7368 C C . LYS B 1 160 ? -28.406 -16.922 -3.924 1 64.88 160 LYS B C 1
ATOM 7370 O O . LYS B 1 160 ? -29.438 -16.25 -4.082 1 64.88 160 LYS B O 1
ATOM 7375 N N . ARG B 1 161 ? -28.531 -18.016 -4.75 1 51.91 161 ARG B N 1
ATOM 7376 C CA . ARG B 1 161 ? -29.781 -18.594 -5.25 1 51.91 161 ARG B CA 1
ATOM 7377 C C . ARG B 1 161 ? -30.438 -19.469 -4.191 1 51.91 161 ARG B C 1
ATOM 7379 O O . ARG B 1 161 ? -29.75 -20.047 -3.34 1 51.91 161 ARG B O 1
ATOM 7386 N N . PRO B 1 162 ? -31.703 -19.266 -4.008 1 48.38 162 PRO B N 1
ATOM 7387 C CA . PRO B 1 162 ? -32.188 -20.406 -3.244 1 48.38 162 PRO B CA 1
ATOM 7388 C C . PRO B 1 162 ? -31.5 -21.719 -3.637 1 48.38 162 PRO B C 1
ATOM 7390 O O . PRO B 1 162 ? -31.688 -22.203 -4.75 1 48.38 162 PRO B O 1
ATOM 7393 N N . VAL B 1 163 ? -30.266 -21.828 -3.537 1 49.97 163 VAL B N 1
ATOM 7394 C CA . VAL B 1 163 ? -29.344 -22.922 -3.783 1 49.97 163 VAL B CA 1
ATOM 7395 C C . VAL B 1 163 ? -30.094 -24.25 -3.764 1 49.97 163 VAL B C 1
ATOM 7397 O O . VAL B 1 163 ? -29.781 -25.156 -4.539 1 49.97 163 VAL B O 1
ATOM 7400 N N . LEU B 1 164 ? -31.062 -24.281 -2.889 1 49.38 164 LEU B N 1
ATOM 7401 C CA . LEU B 1 164 ? -31.766 -25.547 -2.723 1 49.38 164 LEU B CA 1
ATOM 7402 C C . LEU B 1 164 ? -32.719 -25.797 -3.891 1 49.38 164 LEU B C 1
ATOM 7404 O O . LEU B 1 164 ? -33.312 -26.875 -3.992 1 49.38 164 LEU B O 1
ATOM 7408 N N . ARG B 1 165 ? -32.812 -24.703 -4.766 1 43.94 165 ARG B N 1
ATOM 7409 C CA . ARG B 1 165 ? -33.688 -24.969 -5.895 1 43.94 165 ARG B CA 1
ATOM 7410 C C . ARG B 1 165 ? -32.906 -25.562 -7.066 1 43.94 165 ARG B C 1
ATOM 7412 O O . ARG B 1 165 ? -31.828 -25.094 -7.391 1 43.94 165 ARG B O 1
ATOM 7419 N N . LEU B 1 166 ? -33.031 -26.719 -7.348 1 45.78 166 LEU B N 1
ATOM 7420 C CA . LEU B 1 166 ? -32.531 -27.547 -8.43 1 45.78 166 LEU B CA 1
ATOM 7421 C C . LEU B 1 166 ? -32.594 -26.812 -9.766 1 45.78 166 LEU B C 1
ATOM 7423 O O . LEU B 1 166 ? -33.5 -27.047 -10.555 1 45.78 166 LEU B O 1
ATOM 7427 N N . GLU B 1 167 ? -32.469 -25.469 -9.797 1 50.91 167 GLU B N 1
ATOM 7428 C CA . GLU B 1 167 ? -32.562 -24.859 -11.117 1 50.91 167 GLU B CA 1
ATOM 7429 C C . GLU B 1 167 ? -31.375 -25.281 -12 1 50.91 167 GLU B C 1
ATOM 7431 O O . GLU B 1 167 ? -30.281 -25.547 -11.492 1 50.91 167 GLU B O 1
ATOM 7436 N N . LYS B 1 168 ? -31.734 -25.766 -13.242 1 55.28 168 LYS B N 1
ATOM 7437 C CA . LYS B 1 168 ? -30.812 -26.156 -14.297 1 55.28 168 LYS B CA 1
ATOM 7438 C C . LYS B 1 168 ? -29.734 -25.094 -14.508 1 55.28 168 LYS B C 1
ATOM 7440 O O . LYS B 1 168 ? -30.031 -23.984 -14.953 1 55.28 168 LYS B O 1
ATOM 7445 N N . LYS B 1 169 ? -28.531 -25.156 -13.93 1 64.62 169 LYS B N 1
ATOM 7446 C CA . LYS B 1 169 ? -27.406 -24.234 -14.047 1 64.62 169 LYS B CA 1
ATOM 7447 C C . LYS B 1 169 ? -26.703 -24.406 -15.398 1 64.62 169 LYS B C 1
ATOM 7449 O O . LYS B 1 169 ? -26.5 -25.516 -15.867 1 64.62 169 LYS B O 1
ATOM 7454 N N . LYS B 1 170 ? -26.656 -23.344 -16.234 1 81.81 170 LYS B N 1
ATOM 7455 C CA . LYS B 1 170 ? -25.797 -23.328 -17.406 1 81.81 170 LYS B CA 1
ATOM 7456 C C . LYS B 1 170 ? -24.328 -23.266 -17.016 1 81.81 170 LYS B C 1
ATOM 7458 O O . LYS B 1 170 ? -23.875 -22.297 -16.391 1 81.81 170 LYS B O 1
ATOM 7463 N N . PHE B 1 171 ? -23.641 -24.359 -17.391 1 89.94 171 PHE B N 1
ATOM 7464 C CA . PHE B 1 171 ? -22.266 -24.484 -16.938 1 89.94 171 PHE B CA 1
ATOM 7465 C C . PHE B 1 171 ? -21.297 -23.875 -17.953 1 89.94 171 PHE B C 1
ATOM 7467 O O . PHE B 1 171 ? -20.125 -23.625 -17.625 1 89.94 171 PHE B O 1
ATOM 7474 N N . VAL B 1 172 ? -21.75 -23.609 -19.141 1 92.75 172 VAL B N 1
ATOM 7475 C CA . VAL B 1 172 ? -20.812 -23.172 -20.172 1 92.75 172 VAL B CA 1
ATOM 7476 C C . VAL B 1 172 ? -20.859 -21.656 -20.312 1 92.75 172 VAL B C 1
ATOM 7478 O O . VAL B 1 172 ? -21.922 -21.062 -20.266 1 92.75 172 VAL B O 1
ATOM 7481 N N . LEU B 1 173 ? -19.734 -21.078 -20.344 1 94.38 173 LEU B N 1
ATOM 7482 C CA . LEU B 1 173 ? -19.562 -19.641 -20.578 1 94.38 173 LEU B CA 1
ATOM 7483 C C . LEU B 1 173 ? -18.719 -19.391 -21.812 1 94.38 173 LEU B C 1
ATOM 7485 O O . LEU B 1 173 ? -17.672 -20 -22 1 94.38 173 LEU B O 1
ATOM 7489 N N . THR B 1 174 ? -19.266 -18.594 -22.75 1 95.31 174 THR B N 1
ATOM 7490 C CA . THR B 1 174 ? -18.531 -18.25 -23.953 1 95.31 174 THR B CA 1
ATOM 7491 C C . THR B 1 174 ? -18.578 -16.75 -24.219 1 95.31 174 THR B C 1
ATOM 7493 O O . THR B 1 174 ? -19.656 -16.188 -24.469 1 95.31 174 THR B O 1
ATOM 7496 N N . ASN B 1 175 ? -17.562 -16.078 -24.078 1 96.06 175 ASN B N 1
ATOM 7497 C CA . ASN B 1 175 ? -17.406 -14.656 -24.375 1 96.06 175 ASN B CA 1
ATOM 7498 C C . ASN B 1 175 ? -15.953 -14.328 -24.719 1 96.06 175 ASN B C 1
ATOM 7500 O O . ASN B 1 175 ? -15.133 -15.227 -24.922 1 96.06 175 ASN B O 1
ATOM 7504 N N . PHE B 1 176 ? -15.578 -13.078 -24.812 1 96.44 176 PHE B N 1
ATOM 7505 C CA . PHE B 1 176 ? -14.234 -12.695 -25.219 1 96.44 176 PHE B CA 1
ATOM 7506 C C . PHE B 1 176 ? -13.234 -12.93 -24.094 1 96.44 176 PHE B C 1
ATOM 7508 O O . PHE B 1 176 ? -12.031 -13.055 -24.344 1 96.44 176 PHE B O 1
ATOM 7515 N N . VAL B 1 177 ? -13.727 -12.977 -22.875 1 97.56 177 VAL B N 1
ATOM 7516 C CA . VAL B 1 177 ? -12.844 -13.273 -21.75 1 97.56 177 VAL B CA 1
ATOM 7517 C C . VAL B 1 177 ? -12.367 -14.719 -21.828 1 97.56 177 VAL B C 1
ATOM 7519 O O . VAL B 1 177 ? -11.18 -15 -21.656 1 97.56 177 VAL B O 1
ATOM 7522 N N . THR B 1 178 ? -13.266 -15.648 -22.141 1 97.88 178 THR B N 1
ATOM 7523 C CA . THR B 1 178 ? -12.898 -17.047 -22.266 1 97.88 178 THR B CA 1
ATOM 7524 C C . THR B 1 178 ? -11.984 -17.266 -23.469 1 97.88 178 THR B C 1
ATOM 7526 O O . THR B 1 178 ? -11.023 -18.031 -23.391 1 97.88 178 THR B O 1
ATOM 7529 N N . PHE B 1 179 ? -12.297 -16.578 -24.484 1 97.56 179 PHE B N 1
ATOM 7530 C CA . PHE B 1 179 ? -11.43 -16.641 -25.641 1 97.56 179 PHE B CA 1
ATOM 7531 C C . PHE B 1 179 ? -10.008 -16.203 -25.297 1 97.56 179 PHE B C 1
ATOM 7533 O O . PHE B 1 179 ? -9.039 -16.859 -25.672 1 97.56 179 PHE B O 1
ATOM 7540 N N . SER B 1 180 ? -9.938 -15.141 -24.578 1 98.06 180 SER B N 1
ATOM 7541 C CA . SER B 1 180 ? -8.648 -14.539 -24.25 1 98.06 180 SER B CA 1
ATOM 7542 C C . SER B 1 180 ? -7.828 -15.461 -23.359 1 98.06 180 SER B C 1
ATOM 7544 O O . SER B 1 180 ? -6.621 -15.625 -23.562 1 98.06 180 SER B O 1
ATOM 7546 N N . ILE B 1 181 ? -8.406 -16.031 -22.359 1 98.19 181 ILE B N 1
ATOM 7547 C CA . ILE B 1 181 ? -7.645 -16.859 -21.438 1 98.19 181 ILE B CA 1
ATOM 7548 C C . ILE B 1 181 ? -7.195 -18.141 -22.156 1 98.19 181 ILE B C 1
ATOM 7550 O O . ILE B 1 181 ? -6.113 -18.656 -21.891 1 98.19 181 ILE B O 1
ATOM 7554 N N . ILE B 1 182 ? -8.008 -18.688 -23.031 1 98.38 182 ILE B N 1
ATOM 7555 C CA . ILE B 1 182 ? -7.617 -19.844 -23.828 1 98.38 182 ILE B CA 1
ATOM 7556 C C . ILE B 1 182 ? -6.402 -19.5 -24.688 1 98.38 182 ILE B C 1
ATOM 7558 O O . ILE B 1 182 ? -5.441 -20.281 -24.75 1 98.38 182 ILE B O 1
ATOM 7562 N N . CYS B 1 183 ? -6.461 -18.344 -25.266 1 97.88 183 CYS B N 1
ATOM 7563 C CA . CYS B 1 183 ? -5.32 -17.891 -26.062 1 97.88 183 CYS B CA 1
ATOM 7564 C C . CYS B 1 183 ? -4.07 -17.781 -25.203 1 97.88 183 CYS B C 1
ATOM 7566 O O . CYS B 1 183 ? -2.982 -18.172 -25.625 1 97.88 183 CYS B O 1
ATOM 7568 N N . GLN B 1 184 ? -4.234 -17.25 -24.031 1 98.19 184 GLN B N 1
ATOM 7569 C CA . GLN B 1 184 ? -3.092 -17.109 -23.125 1 98.19 184 GLN B CA 1
ATOM 7570 C C . GLN B 1 184 ? -2.467 -18.453 -22.812 1 98.19 184 GLN B C 1
ATOM 7572 O O . GLN B 1 184 ? -1.243 -18.578 -22.75 1 98.19 184 GLN B O 1
ATOM 7577 N N . VAL B 1 185 ? -3.305 -19.438 -22.562 1 98.38 185 VAL B N 1
ATOM 7578 C CA . VAL B 1 185 ? -2.801 -20.781 -22.297 1 98.38 185 VAL B CA 1
ATOM 7579 C C . VAL B 1 185 ? -2.021 -21.281 -23.516 1 98.38 185 VAL B C 1
ATOM 7581 O O . VAL B 1 185 ? -0.921 -21.828 -23.375 1 98.38 185 VAL B O 1
ATOM 7584 N N . ILE B 1 186 ? -2.527 -21.031 -24.656 1 98.06 186 ILE B N 1
ATOM 7585 C CA . ILE B 1 186 ? -1.913 -21.469 -25.906 1 98.06 186 ILE B CA 1
ATOM 7586 C C . ILE B 1 186 ? -0.582 -20.75 -26.109 1 98.06 186 ILE B C 1
ATOM 7588 O O . ILE B 1 186 ? 0.396 -21.359 -26.547 1 98.06 186 ILE B O 1
ATOM 7592 N N . PHE B 1 187 ? -0.503 -19.484 -25.781 1 97.38 187 PHE B N 1
ATOM 7593 C CA . PHE B 1 187 ? 0.681 -18.672 -26.016 1 97.38 187 PHE B CA 1
ATOM 7594 C C . PHE B 1 187 ? 1.886 -19.234 -25.281 1 97.38 187 PHE B C 1
ATOM 7596 O O . PHE B 1 187 ? 3.012 -19.172 -25.781 1 97.38 187 PHE B O 1
ATOM 7603 N N . LEU B 1 188 ? 1.67 -19.75 -24.094 1 97.75 188 LEU B N 1
ATOM 7604 C CA . LEU B 1 188 ? 2.771 -20.375 -23.344 1 97.75 188 LEU B CA 1
ATOM 7605 C C . LEU B 1 188 ? 3.445 -21.453 -24.188 1 97.75 188 LEU B C 1
ATOM 7607 O O . LEU B 1 188 ? 4.672 -21.484 -24.297 1 97.75 188 LEU B O 1
ATOM 7611 N N . TYR B 1 189 ? 2.67 -22.25 -24.891 1 97.81 189 TYR B N 1
ATOM 7612 C CA . TYR B 1 189 ? 3.195 -23.422 -25.578 1 97.81 189 TYR B CA 1
ATOM 7613 C C . TYR B 1 189 ? 3.705 -23.047 -26.969 1 97.81 189 TYR B C 1
ATOM 7615 O O . TYR B 1 189 ? 4.848 -23.344 -27.312 1 97.81 189 TYR B O 1
ATOM 7623 N N . VAL B 1 190 ? 2.99 -22.312 -27.656 1 96.19 190 VAL B N 1
AT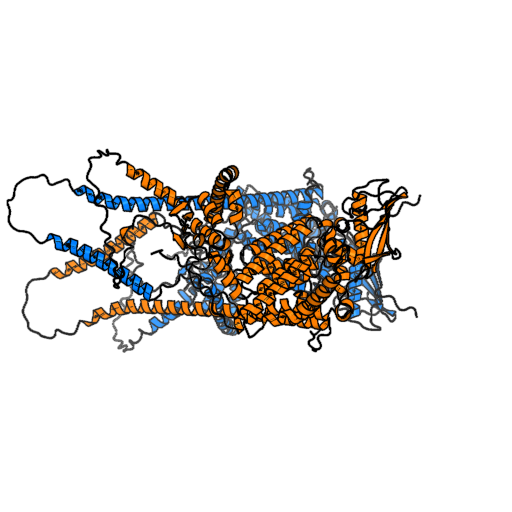OM 7624 C CA . VAL B 1 190 ? 3.35 -21.984 -29.031 1 96.19 190 VAL B CA 1
ATOM 7625 C C . VAL B 1 190 ? 4.621 -21.141 -29.047 1 96.19 190 VAL B C 1
ATOM 7627 O O . VAL B 1 190 ? 5.52 -21.375 -29.859 1 96.19 190 VAL B O 1
ATOM 7630 N N . PHE B 1 191 ? 4.688 -20.219 -28.172 1 96.38 191 PHE B N 1
ATOM 7631 C CA . PHE B 1 191 ? 5.863 -19.359 -28.188 1 96.38 191 PHE B CA 1
ATOM 7632 C C . PHE B 1 191 ? 7.066 -20.062 -27.594 1 96.38 191 PHE B C 1
ATOM 7634 O O . PHE B 1 191 ? 8.211 -19.75 -27.906 1 96.38 191 PHE B O 1
ATOM 7641 N N . SER B 1 192 ? 6.836 -21.031 -26.641 1 96.81 192 SER B N 1
ATOM 7642 C CA . SER B 1 192 ? 7.934 -21.906 -26.234 1 96.81 192 SER B CA 1
ATOM 7643 C C . SER B 1 192 ? 8.508 -22.656 -27.438 1 96.81 192 SER B C 1
ATOM 7645 O O . SER B 1 192 ? 9.727 -22.766 -27.578 1 96.81 192 SER B O 1
ATOM 7647 N N . TYR B 1 193 ? 7.609 -23.188 -28.281 1 96.62 193 TYR B N 1
ATOM 7648 C CA . TYR B 1 193 ? 8.008 -23.891 -29.484 1 96.62 193 TYR B CA 1
ATOM 7649 C C . TYR B 1 193 ? 8.812 -22.969 -30.406 1 96.62 193 TYR B C 1
ATOM 7651 O O . TYR B 1 193 ? 9.844 -23.375 -30.953 1 96.62 193 TYR B O 1
ATOM 7659 N N . VAL B 1 194 ? 8.383 -21.75 -30.562 1 95.12 194 VAL B N 1
ATOM 7660 C CA . VAL B 1 194 ? 9.008 -20.812 -31.484 1 95.12 194 VAL B CA 1
ATOM 7661 C C . VAL B 1 194 ? 10.406 -20.453 -30.984 1 95.12 194 VAL B C 1
ATOM 7663 O O . VAL B 1 194 ? 11.32 -20.234 -31.781 1 95.12 194 VAL B O 1
ATOM 7666 N N . HIS B 1 195 ? 10.633 -20.453 -29.719 1 95.88 195 HIS B N 1
ATOM 7667 C CA . HIS B 1 195 ? 11.922 -20.094 -29.125 1 95.88 195 HIS B CA 1
ATOM 7668 C C . HIS B 1 195 ? 12.922 -21.234 -29.266 1 95.88 195 HIS B C 1
ATOM 7670 O O . HIS B 1 195 ? 14.133 -21.016 -29.234 1 95.88 195 HIS B O 1
ATOM 7676 N N . LYS B 1 196 ? 12.414 -22.516 -29.438 1 96.44 196 LYS B N 1
ATOM 7677 C CA . LYS B 1 196 ? 13.266 -23.703 -29.469 1 96.44 196 LYS B CA 1
ATOM 7678 C C . LYS B 1 196 ? 13.812 -23.953 -30.875 1 96.44 196 LYS B C 1
ATOM 7680 O O . LYS B 1 196 ? 13.352 -24.859 -31.562 1 96.44 196 LYS B O 1
ATOM 7685 N N . THR B 1 197 ? 14.898 -23.25 -31.188 1 95.31 197 THR B N 1
ATOM 7686 C CA . THR B 1 197 ? 15.414 -23.281 -32.562 1 95.31 197 THR B CA 1
ATOM 7687 C C . THR B 1 197 ? 16.719 -24.062 -32.625 1 95.31 197 THR B C 1
ATOM 7689 O O . THR B 1 197 ? 17.219 -24.359 -33.719 1 95.31 197 THR B O 1
ATOM 7692 N N . GLY B 1 198 ? 17.281 -24.484 -31.5 1 96.38 198 GLY B N 1
ATOM 7693 C CA . GLY B 1 198 ? 18.578 -25.156 -31.469 1 96.38 198 GLY B CA 1
ATOM 7694 C C . GLY B 1 198 ? 18.547 -26.531 -32.094 1 96.38 198 GLY B C 1
ATOM 7695 O O . GLY B 1 198 ? 17.5 -27.188 -32.156 1 96.38 198 GLY B O 1
ATOM 7696 N N . ASP B 1 199 ? 19.672 -26.969 -32.438 1 96.81 199 ASP B N 1
ATOM 7697 C CA . ASP B 1 199 ? 19.797 -28.266 -33.094 1 96.81 199 ASP B CA 1
ATOM 7698 C C . ASP B 1 199 ? 19.406 -29.391 -32.125 1 96.81 199 ASP B C 1
ATOM 7700 O O . ASP B 1 199 ? 18.875 -30.422 -32.562 1 96.81 199 ASP B O 1
ATOM 7704 N N . GLU B 1 200 ? 19.609 -29.156 -30.906 1 96.19 200 GLU B N 1
ATOM 7705 C CA . GLU B 1 200 ? 19.281 -30.156 -29.906 1 96.19 200 GLU B CA 1
ATOM 7706 C C . GLU B 1 200 ? 17.781 -30.438 -29.875 1 96.19 200 GLU B C 1
ATOM 7708 O O . GLU B 1 200 ? 17.344 -31.531 -29.516 1 96.19 200 GLU B O 1
ATOM 7713 N N . TRP B 1 201 ? 17.062 -29.453 -30.328 1 97.25 201 TRP B N 1
ATOM 7714 C CA . TRP B 1 201 ? 15.609 -29.594 -30.359 1 97.25 201 TRP B CA 1
ATOM 7715 C C . TRP B 1 201 ? 15.148 -30.094 -31.734 1 97.25 201 TRP B C 1
ATOM 7717 O O . TRP B 1 201 ? 14.25 -30.938 -31.828 1 97.25 201 TRP B O 1
ATOM 7727 N N . ARG B 1 202 ? 15.766 -29.703 -32.781 1 96.81 202 ARG B N 1
ATOM 7728 C CA . ARG B 1 202 ? 15.125 -29.812 -34.094 1 96.81 202 ARG B CA 1
ATOM 7729 C C . ARG B 1 202 ? 15.906 -30.75 -35 1 96.81 202 ARG B C 1
ATOM 7731 O O . ARG B 1 202 ? 15.383 -31.203 -36.031 1 96.81 202 ARG B O 1
ATOM 7738 N N . VAL B 1 203 ? 17.094 -31.062 -34.562 1 96.88 203 VAL B N 1
ATOM 7739 C CA . VAL B 1 203 ? 17.922 -31.859 -35.469 1 96.88 203 VAL B CA 1
ATOM 7740 C C . VAL B 1 203 ? 18.328 -33.156 -34.781 1 96.88 203 VAL B C 1
ATOM 7742 O O . VAL B 1 203 ? 17.812 -34.25 -35.125 1 96.88 203 VAL B O 1
ATOM 7745 N N . ASP B 1 204 ? 19.047 -32.969 -33.656 1 94.56 204 ASP B N 1
ATOM 7746 C CA . ASP B 1 204 ? 19.625 -34.125 -32.969 1 94.56 204 ASP B CA 1
ATOM 7747 C C . ASP B 1 204 ? 18.656 -34.688 -31.938 1 94.56 204 ASP B C 1
ATOM 7749 O O . ASP B 1 204 ? 18.812 -35.844 -31.484 1 94.56 204 ASP B O 1
ATOM 7753 N N . TYR B 1 205 ? 17.688 -33.906 -31.516 1 97.38 205 TYR B N 1
ATOM 7754 C CA . TYR B 1 205 ? 16.672 -34.281 -30.531 1 97.38 205 TYR B CA 1
ATOM 7755 C C . TYR B 1 205 ? 17.328 -34.75 -29.234 1 97.38 205 TYR B C 1
ATOM 7757 O O . TYR B 1 205 ? 16.938 -35.781 -28.688 1 97.38 205 TYR B O 1
ATOM 7765 N N . THR B 1 206 ? 18.344 -34.031 -28.797 1 96.25 206 THR B N 1
ATOM 7766 C CA . THR B 1 206 ? 19.062 -34.375 -27.578 1 96.25 206 THR B CA 1
ATOM 7767 C C . THR B 1 206 ? 18.734 -33.406 -26.453 1 96.25 206 THR B C 1
ATOM 7769 O O . THR B 1 206 ? 19.391 -33.406 -25.406 1 96.25 206 THR B O 1
ATOM 7772 N N . ALA B 1 207 ? 17.781 -32.562 -26.672 1 97.31 207 ALA B N 1
ATOM 7773 C CA . ALA B 1 207 ? 17.469 -31.5 -25.719 1 97.31 207 ALA B CA 1
ATOM 7774 C C . ALA B 1 207 ? 17.094 -32.094 -24.359 1 97.31 207 ALA B C 1
ATOM 7776 O O . ALA B 1 207 ? 17.562 -31.609 -23.328 1 97.31 207 ALA B O 1
ATOM 7777 N N . SER B 1 208 ? 16.25 -33.094 -24.281 1 96.38 208 SER B N 1
ATOM 7778 C CA . SER B 1 208 ? 15.836 -33.688 -23.016 1 96.38 208 SER B CA 1
ATOM 7779 C C . SER B 1 208 ? 17.016 -34.344 -22.297 1 96.38 208 SER B C 1
ATOM 7781 O O . SER B 1 208 ? 17.094 -34.312 -21.062 1 96.38 208 SER B O 1
ATOM 7783 N N . TYR B 1 209 ? 17.953 -34.875 -23.062 1 95.31 209 TYR B N 1
ATOM 7784 C CA . TYR B 1 209 ? 19.141 -35.438 -22.469 1 95.31 209 TYR B CA 1
ATOM 7785 C C . TYR B 1 209 ? 19.938 -34.375 -21.703 1 95.31 209 TYR B C 1
ATOM 7787 O O . TYR B 1 209 ? 20.266 -34.562 -20.531 1 95.31 209 TYR B O 1
ATOM 7795 N N . TYR B 1 210 ? 20.172 -33.344 -22.359 1 95.31 210 TYR B N 1
ATOM 7796 C CA . TYR B 1 210 ? 20.969 -32.281 -21.75 1 95.31 210 TYR B CA 1
ATOM 7797 C C . TYR B 1 210 ? 20.234 -31.656 -20.578 1 95.31 210 TYR B C 1
ATOM 7799 O O . TYR B 1 210 ? 20.828 -31.406 -19.531 1 95.31 210 TYR B O 1
ATOM 7807 N N . ALA B 1 211 ? 18.969 -31.422 -20.734 1 95.56 211 ALA B N 1
ATOM 7808 C CA . ALA B 1 211 ? 18.188 -30.781 -19.688 1 95.56 211 ALA B CA 1
ATOM 7809 C C . ALA B 1 211 ? 18.141 -31.656 -18.438 1 95.56 211 ALA B C 1
ATOM 7811 O O . ALA B 1 211 ? 18.219 -31.156 -17.312 1 95.56 211 ALA B O 1
ATOM 7812 N N . LEU B 1 212 ? 18.062 -32.969 -18.594 1 95.31 212 LEU B N 1
ATOM 7813 C CA . LEU B 1 212 ? 17.906 -33.875 -17.469 1 95.31 212 LEU B CA 1
ATOM 7814 C C . LEU B 1 212 ? 19.25 -34.219 -16.859 1 95.31 212 LEU B C 1
ATOM 7816 O O . LEU B 1 212 ? 19.312 -34.906 -15.828 1 95.31 212 LEU B O 1
ATOM 7820 N N . GLN B 1 213 ? 20.375 -33.656 -17.438 1 92 213 GLN B N 1
ATOM 7821 C CA . GLN B 1 213 ? 21.703 -33.875 -16.891 1 92 213 GLN B CA 1
ATOM 7822 C C . GLN B 1 213 ? 22.047 -32.844 -15.828 1 92 213 GLN B C 1
ATOM 7824 O O . GLN B 1 213 ? 23 -33 -15.078 1 92 213 GLN B O 1
ATOM 7829 N N . LEU B 1 214 ? 21.25 -31.844 -15.797 1 93.69 214 LEU B N 1
ATOM 7830 C CA . LEU B 1 214 ? 21.516 -30.766 -14.852 1 93.69 214 LEU B CA 1
ATOM 7831 C C . LEU B 1 214 ? 21.109 -31.172 -13.438 1 93.69 214 LEU B C 1
ATOM 7833 O O . LEU B 1 214 ? 19.922 -31.203 -13.117 1 93.69 214 LEU B O 1
ATOM 7837 N N . ASP B 1 215 ? 22.016 -31.234 -12.547 1 92.69 215 ASP B N 1
ATOM 7838 C CA . ASP B 1 215 ? 21.797 -31.812 -11.227 1 92.69 215 ASP B CA 1
ATOM 7839 C C . ASP B 1 215 ? 20.891 -30.938 -10.383 1 92.69 215 ASP B C 1
ATOM 7841 O O . ASP B 1 215 ? 20.172 -31.422 -9.5 1 92.69 215 ASP B O 1
ATOM 7845 N N . TYR B 1 216 ? 20.922 -29.672 -10.648 1 92.31 216 TYR B N 1
ATOM 7846 C CA . TYR B 1 216 ? 20.078 -28.797 -9.844 1 92.31 216 TYR B CA 1
ATOM 7847 C C . TYR B 1 216 ? 18.625 -28.891 -10.289 1 92.31 216 TYR B C 1
ATOM 7849 O O . TYR B 1 216 ? 17.719 -28.453 -9.57 1 92.31 216 TYR B O 1
ATOM 7857 N N . PHE B 1 217 ? 18.281 -29.578 -11.398 1 93.56 217 PHE B N 1
ATOM 7858 C CA . PHE B 1 217 ? 16.922 -29.688 -11.883 1 93.56 217 PHE B CA 1
ATOM 7859 C C . PHE B 1 217 ? 16.406 -31.125 -11.773 1 93.56 217 PHE B C 1
ATOM 7861 O O . PHE B 1 217 ? 15.227 -31.359 -11.547 1 93.56 217 PHE B O 1
ATOM 7868 N N . ARG B 1 218 ? 17.234 -32.062 -11.938 1 93.38 218 ARG B N 1
ATOM 7869 C CA . ARG B 1 218 ? 16.797 -33.438 -12.141 1 93.38 218 ARG B CA 1
ATOM 7870 C C . ARG B 1 218 ? 16.312 -34.031 -10.836 1 93.38 218 ARG B C 1
ATOM 7872 O O . ARG B 1 218 ? 16.875 -33.781 -9.766 1 93.38 218 ARG B O 1
ATOM 7879 N N . THR B 1 219 ? 15.312 -34.844 -10.938 1 94.75 219 THR B N 1
ATOM 7880 C CA . THR B 1 219 ? 14.797 -35.625 -9.812 1 94.75 219 THR B CA 1
ATOM 7881 C C . THR B 1 219 ? 15.359 -37.062 -9.828 1 94.75 219 THR B C 1
ATOM 7883 O O . THR B 1 219 ? 16.141 -37.406 -10.711 1 94.75 219 THR B O 1
ATOM 7886 N N . PHE B 1 220 ? 14.93 -37.844 -8.852 1 93.06 220 PHE B N 1
ATOM 7887 C CA . PHE B 1 220 ? 15.453 -39.188 -8.719 1 93.06 220 PHE B CA 1
ATOM 7888 C C . PHE B 1 220 ? 14.984 -40.062 -9.875 1 93.06 220 PHE B C 1
ATOM 7890 O O . PHE B 1 220 ? 15.656 -41.031 -10.227 1 93.06 220 PHE B O 1
ATOM 7897 N N . LEU B 1 221 ? 13.93 -39.75 -10.562 1 95.19 221 LEU B N 1
ATOM 7898 C CA . LEU B 1 221 ? 13.383 -40.531 -11.664 1 95.19 221 LEU B CA 1
ATOM 7899 C C . LEU B 1 221 ? 14.289 -40.469 -12.883 1 95.19 221 LEU B C 1
ATOM 7901 O O . LEU B 1 221 ? 14.242 -41.344 -13.742 1 95.19 221 LEU B O 1
ATOM 7905 N N . VAL B 1 222 ? 15.086 -39.469 -12.93 1 94.56 222 VAL B N 1
ATOM 7906 C CA . VAL B 1 222 ? 15.961 -39.281 -14.086 1 94.56 222 VAL B CA 1
ATOM 7907 C C . VAL B 1 222 ? 17.047 -40.375 -14.102 1 94.56 222 VAL B C 1
ATOM 7909 O O . VAL B 1 222 ? 17.5 -40.781 -15.172 1 94.56 222 VAL B O 1
ATOM 7912 N N . ASP B 1 223 ? 17.484 -40.844 -12.945 1 91.56 223 ASP B N 1
ATOM 7913 C CA . ASP B 1 223 ? 18.484 -41.906 -12.859 1 91.56 223 ASP B CA 1
ATOM 7914 C C . ASP B 1 223 ? 18.031 -43.156 -13.617 1 91.56 223 ASP B C 1
ATOM 7916 O O . ASP B 1 223 ? 18.859 -43.906 -14.133 1 91.56 223 ASP B O 1
ATOM 7920 N N . TYR B 1 224 ? 16.781 -43.25 -13.781 1 92.94 224 TYR B N 1
ATOM 7921 C CA . TYR B 1 224 ? 16.234 -44.406 -14.469 1 92.94 224 TYR B CA 1
ATOM 7922 C C . TYR B 1 224 ? 16.094 -44.156 -15.961 1 92.94 224 TYR B C 1
ATOM 7924 O O . TYR B 1 224 ? 16.547 -44.938 -16.797 1 92.94 224 TYR B O 1
ATOM 7932 N N . ILE B 1 225 ? 15.617 -43.031 -16.281 1 93.75 225 ILE B N 1
ATOM 7933 C CA . ILE B 1 225 ? 15.242 -42.781 -17.656 1 93.75 225 ILE B CA 1
ATOM 7934 C C . ILE B 1 225 ? 16.484 -42.438 -18.484 1 93.75 225 ILE B C 1
ATOM 7936 O O . ILE B 1 225 ? 16.516 -42.625 -19.703 1 93.75 225 ILE B O 1
ATOM 7940 N N . ILE B 1 226 ? 17.5 -41.906 -17.859 1 90.88 226 ILE B N 1
ATOM 7941 C CA . ILE B 1 226 ? 18.688 -41.438 -18.547 1 90.88 226 ILE B CA 1
ATOM 7942 C C . ILE B 1 226 ? 19.375 -42.625 -19.25 1 90.88 226 ILE B C 1
ATOM 7944 O O . ILE B 1 226 ? 20.141 -42.406 -20.203 1 90.88 226 ILE B O 1
ATOM 7948 N N . GLU B 1 227 ? 19.109 -43.844 -18.906 1 89.19 227 GLU B N 1
ATOM 7949 C CA . GLU B 1 227 ? 19.719 -45.062 -19.469 1 89.19 227 GLU B CA 1
ATOM 7950 C C . GLU B 1 227 ? 19.047 -45.438 -20.781 1 89.19 227 GLU B C 1
ATOM 7952 O O . GLU B 1 227 ? 19.547 -46.312 -21.5 1 89.19 227 GLU B O 1
ATOM 7957 N N . PHE B 1 228 ? 18.062 -44.719 -21.109 1 92.88 228 PHE B N 1
ATOM 7958 C CA . PHE B 1 228 ? 17.312 -45.062 -22.312 1 92.88 228 PHE B CA 1
ATOM 7959 C C . PHE B 1 228 ? 17.375 -43.906 -23.328 1 92.88 228 PHE B C 1
ATOM 7961 O O . PHE B 1 228 ? 16.406 -43.156 -23.453 1 92.88 228 PHE B O 1
ATOM 7968 N N . PRO B 1 229 ? 18.359 -43.875 -24.156 1 91.25 229 PRO B N 1
ATOM 7969 C CA . PRO B 1 229 ? 18.562 -42.781 -25.094 1 91.25 229 PRO B CA 1
ATOM 7970 C C . PRO B 1 229 ? 17.391 -42.625 -26.062 1 91.25 229 PRO B C 1
ATOM 7972 O O . PRO B 1 229 ? 17.031 -41.5 -26.422 1 91.25 229 PRO B O 1
ATOM 7975 N N . ASN B 1 230 ? 16.812 -43.688 -26.5 1 94.12 230 ASN B N 1
ATOM 7976 C CA . ASN B 1 230 ? 15.695 -43.625 -27.438 1 94.12 230 ASN B CA 1
ATOM 7977 C C . ASN B 1 230 ? 14.469 -43 -26.781 1 94.12 230 ASN B C 1
ATOM 7979 O O . ASN B 1 230 ? 13.711 -42.281 -27.422 1 94.12 230 ASN B O 1
ATOM 7983 N N . ALA B 1 231 ? 14.344 -43.312 -25.594 1 95.5 231 ALA B N 1
ATOM 7984 C CA . ALA B 1 231 ? 13.242 -42.719 -24.859 1 95.5 231 ALA B CA 1
ATOM 7985 C C . ALA B 1 231 ? 13.422 -41.219 -24.719 1 95.5 231 ALA B C 1
ATOM 7987 O O . ALA B 1 231 ? 12.453 -40.469 -24.797 1 95.5 231 ALA B O 1
ATOM 7988 N N . LEU B 1 232 ? 14.578 -40.844 -24.516 1 96.19 232 LEU B N 1
ATOM 7989 C CA . LEU B 1 232 ? 14.891 -39.438 -24.375 1 96.19 232 LEU B CA 1
ATOM 7990 C C . LEU B 1 232 ? 14.672 -38.688 -25.688 1 96.19 232 LEU B C 1
ATOM 7992 O O . LEU B 1 232 ? 14.172 -37.562 -25.703 1 96.19 232 LEU B O 1
ATOM 7996 N N . LYS B 1 233 ? 15.078 -39.25 -26.734 1 96.75 233 LYS B N 1
ATOM 7997 C CA . LYS B 1 233 ? 14.828 -38.688 -28.047 1 96.75 233 LYS B CA 1
ATOM 7998 C C . LYS B 1 233 ? 13.336 -38.531 -28.312 1 96.75 233 LYS B C 1
ATOM 8000 O O . LYS B 1 233 ? 12.906 -37.469 -28.812 1 96.75 233 LYS B O 1
ATOM 8005 N N . LEU B 1 234 ? 12.625 -39.531 -27.969 1 97.12 234 LEU B N 1
ATOM 8006 C CA . LEU B 1 234 ? 11.18 -39.5 -28.141 1 97.12 234 LEU B CA 1
ATOM 8007 C C . LEU B 1 234 ? 10.578 -38.375 -27.266 1 97.12 234 LEU B C 1
ATOM 8009 O O . LEU B 1 234 ? 9.664 -37.688 -27.703 1 97.12 234 LEU B O 1
ATOM 8013 N N . MET B 1 235 ? 11.07 -38.281 -26.094 1 97.12 235 MET B N 1
ATOM 8014 C CA . MET B 1 235 ? 10.594 -37.25 -25.188 1 97.12 235 MET B CA 1
ATOM 8015 C C . MET B 1 235 ? 10.852 -35.875 -25.781 1 97.12 235 MET B C 1
ATOM 8017 O O . MET B 1 235 ? 10 -34.969 -25.688 1 97.12 235 MET B O 1
ATOM 8021 N N . THR B 1 236 ? 11.977 -35.625 -26.359 1 98 236 THR B N 1
ATOM 8022 C CA . THR B 1 236 ? 12.312 -34.375 -26.984 1 98 236 THR B CA 1
ATOM 8023 C C . THR B 1 236 ? 11.336 -34.031 -28.109 1 98 236 THR B C 1
ATOM 8025 O O . THR B 1 236 ? 10.828 -32.938 -28.188 1 98 236 THR B O 1
ATOM 8028 N N . ILE B 1 237 ? 11.039 -35.062 -28.891 1 98 237 ILE B N 1
ATOM 8029 C CA . ILE B 1 237 ? 10.133 -34.875 -30.016 1 98 237 ILE B CA 1
ATOM 8030 C C . ILE B 1 237 ? 8.727 -34.562 -29.5 1 98 237 ILE B C 1
ATOM 8032 O O . ILE B 1 237 ? 8.07 -33.656 -30 1 98 237 ILE B O 1
ATOM 8036 N N . LEU B 1 238 ? 8.344 -35.219 -28.531 1 97.62 238 LEU B N 1
ATOM 8037 C CA . LEU B 1 238 ? 7.008 -35.031 -27.969 1 97.62 238 LEU B CA 1
ATOM 8038 C C . LEU B 1 238 ? 6.863 -33.656 -27.344 1 97.62 238 LEU B C 1
ATOM 8040 O O . LEU B 1 238 ? 5.852 -33 -27.547 1 97.62 238 LEU B O 1
ATOM 8044 N N . VAL B 1 239 ? 7.852 -33.281 -26.562 1 97.81 239 VAL B N 1
ATOM 8045 C CA . VAL B 1 239 ? 7.789 -31.969 -25.938 1 97.81 239 VAL B CA 1
ATOM 8046 C C . VAL B 1 239 ? 7.75 -30.875 -27 1 97.81 239 VAL B C 1
ATOM 8048 O O . VAL B 1 239 ? 6.883 -30 -26.953 1 97.81 239 VAL B O 1
ATOM 8051 N N . LEU B 1 240 ? 8.625 -30.922 -27.969 1 98.06 240 LEU B N 1
ATOM 8052 C CA . LEU B 1 240 ? 8.742 -29.891 -28.984 1 98.06 240 LEU B CA 1
ATOM 8053 C C . LEU B 1 240 ? 7.457 -29.781 -29.797 1 98.06 240 LEU B C 1
ATOM 8055 O O . LEU B 1 240 ? 6.844 -28.719 -29.875 1 98.06 240 LEU B O 1
ATOM 8059 N N . TYR B 1 241 ? 6.977 -30.844 -30.328 1 97.88 241 TYR B N 1
ATOM 8060 C CA . TYR B 1 241 ? 5.891 -30.781 -31.297 1 97.88 241 TYR B CA 1
ATOM 8061 C C . TYR B 1 241 ? 4.539 -30.703 -30.594 1 97.88 241 TYR B C 1
ATOM 8063 O O . TYR B 1 241 ? 3.592 -30.109 -31.125 1 97.88 241 TYR B O 1
ATOM 8071 N N . TYR B 1 242 ? 4.426 -31.297 -29.469 1 98.06 242 TYR B N 1
ATOM 8072 C CA . TYR B 1 242 ? 3.168 -31.125 -28.75 1 98.06 242 TYR B CA 1
ATOM 8073 C C . TYR B 1 242 ? 2.994 -29.672 -28.281 1 98.06 242 TYR B C 1
ATOM 8075 O O . TYR B 1 242 ? 1.885 -29.141 -28.312 1 98.06 242 TYR B O 1
ATOM 8083 N N . GLU B 1 243 ? 4.055 -29.062 -27.781 1 97.94 243 GLU B N 1
ATOM 8084 C CA . GLU B 1 243 ? 3.982 -27.641 -27.453 1 97.94 243 GLU B CA 1
ATOM 8085 C C . GLU B 1 243 ? 3.623 -26.797 -28.672 1 97.94 243 GLU B C 1
ATOM 8087 O O . GLU B 1 243 ? 2.812 -25.875 -28.578 1 97.94 243 GLU B O 1
ATOM 8092 N N . GLY B 1 244 ? 4.098 -27.125 -29.781 1 97.31 244 GLY B N 1
ATOM 8093 C CA . GLY B 1 244 ? 3.881 -26.344 -30.984 1 97.31 244 GLY B CA 1
ATOM 8094 C C . GLY B 1 244 ? 2.504 -26.547 -31.578 1 97.31 244 GLY B C 1
ATOM 8095 O O . GLY B 1 244 ? 1.873 -25.594 -32.031 1 97.31 244 GLY B O 1
ATOM 8096 N N . PHE B 1 245 ? 1.98 -27.797 -31.516 1 97.56 245 PHE B N 1
ATOM 8097 C CA . PHE B 1 245 ? 0.819 -28.094 -32.344 1 97.56 245 PHE B CA 1
ATOM 8098 C C . PHE B 1 245 ? -0.274 -28.766 -31.516 1 97.56 245 PHE B C 1
ATOM 8100 O O . PHE B 1 245 ? -1.382 -28.984 -32 1 97.56 245 PHE B O 1
ATOM 8107 N N . GLY B 1 246 ? -0.02 -29.078 -30.328 1 98 246 GLY B N 1
ATOM 8108 C CA . GLY B 1 246 ? -1.007 -29.734 -29.484 1 98 246 GLY B CA 1
ATOM 8109 C C . GLY B 1 246 ? -2.285 -28.938 -29.312 1 98 246 GLY B C 1
ATOM 8110 O O . GLY B 1 246 ? -3.369 -29.516 -29.188 1 98 246 GLY B O 1
ATOM 8111 N N . SER B 1 247 ? -2.197 -27.625 -29.375 1 97.62 247 SER B N 1
ATOM 8112 C CA . SER B 1 247 ? -3.348 -26.75 -29.125 1 97.62 247 SER B CA 1
ATOM 8113 C C . SER B 1 247 ? -4.34 -26.812 -30.281 1 97.62 247 SER B C 1
ATOM 8115 O O . SER B 1 247 ? -5.492 -26.406 -30.141 1 97.62 247 SER B O 1
ATOM 8117 N N . VAL B 1 248 ? -4.004 -27.328 -31.406 1 97.56 248 VAL B N 1
ATOM 8118 C CA . VAL B 1 248 ? -4.91 -27.5 -32.531 1 97.56 248 VAL B CA 1
ATOM 8119 C C . VAL B 1 248 ? -6.035 -28.453 -32.156 1 97.56 248 VAL B C 1
ATOM 8121 O O . VAL B 1 248 ? -7.16 -28.328 -32.656 1 97.56 248 VAL B O 1
ATOM 8124 N N . LEU B 1 249 ? -5.75 -29.359 -31.25 1 97.94 249 LEU B N 1
ATOM 8125 C CA . LEU B 1 249 ? -6.727 -30.344 -30.797 1 97.94 249 LEU B CA 1
ATOM 8126 C C . LEU B 1 249 ? -7.871 -29.672 -30.047 1 97.94 249 LEU B C 1
ATOM 8128 O O . LEU B 1 249 ? -8.945 -30.25 -29.891 1 97.94 249 LEU B O 1
ATOM 8132 N N . PHE B 1 250 ? -7.629 -28.422 -29.578 1 97.75 250 PHE B N 1
ATOM 8133 C CA . PHE B 1 250 ? -8.664 -27.703 -28.844 1 97.75 250 PHE B CA 1
ATOM 8134 C C . PHE B 1 250 ? -9.805 -27.312 -29.781 1 97.75 250 PHE B C 1
ATOM 8136 O O . PHE B 1 250 ? -10.922 -27.047 -29.328 1 97.75 250 PHE B O 1
ATOM 8143 N N . PHE B 1 251 ? -9.516 -27.281 -31.109 1 97.25 251 PHE B N 1
ATOM 8144 C CA . PHE B 1 251 ? -10.461 -26.688 -32.031 1 97.25 251 PHE B CA 1
ATOM 8145 C C . PHE B 1 251 ? -10.891 -27.703 -33.094 1 97.25 251 PHE B C 1
ATOM 8147 O O . PHE B 1 251 ? -11.273 -27.328 -34.219 1 97.25 251 PHE B O 1
ATOM 8154 N N . SER B 1 252 ? -10.922 -28.938 -32.75 1 96.38 252 SER B N 1
ATOM 8155 C CA . SER B 1 252 ? -11.32 -29.984 -33.688 1 96.38 252 SER B CA 1
ATOM 8156 C C . SER B 1 252 ? -12.812 -29.922 -33.969 1 96.38 252 SER B C 1
ATOM 8158 O O . SER B 1 252 ? -13.633 -29.844 -33.062 1 96.38 252 SER B O 1
ATOM 8160 N N . PRO B 1 253 ? -13.188 -30 -35.25 1 93.62 253 PRO B N 1
ATOM 8161 C CA . PRO B 1 253 ? -14.609 -29.984 -35.594 1 93.62 253 PRO B CA 1
ATOM 8162 C C . PRO B 1 253 ? -15.273 -31.344 -35.438 1 93.62 253 PRO B C 1
ATOM 8164 O O . PRO B 1 253 ? -16.5 -31.438 -35.438 1 93.62 253 PRO B O 1
ATOM 8167 N N . VAL B 1 254 ? -14.469 -32.406 -35.438 1 94.88 254 VAL B N 1
ATOM 8168 C CA . VAL B 1 254 ? -14.969 -33.781 -35.25 1 94.88 254 VAL B CA 1
ATOM 8169 C C . VAL B 1 254 ? -14.68 -34.281 -33.844 1 94.88 254 VAL B C 1
ATOM 8171 O O . VAL B 1 254 ? -13.578 -34.062 -33.344 1 94.88 254 VAL B O 1
ATOM 8174 N N . PHE B 1 255 ? -15.672 -34.875 -33.312 1 95.94 255 PHE B N 1
ATOM 8175 C CA . PHE B 1 255 ? -15.516 -35.281 -31.922 1 95.94 255 PHE B CA 1
ATOM 8176 C C . PHE B 1 255 ? -14.93 -34.156 -31.078 1 95.94 255 PHE B C 1
ATOM 8178 O O . PHE B 1 255 ? -13.945 -34.375 -30.375 1 95.94 255 PHE B O 1
ATOM 8185 N N . THR B 1 256 ? -15.516 -33 -31.219 1 96.38 256 THR B N 1
ATOM 8186 C CA . THR B 1 256 ? -15 -31.734 -30.734 1 96.38 256 THR B CA 1
ATOM 8187 C C . THR B 1 256 ? -14.672 -31.812 -29.25 1 96.38 256 THR B C 1
ATOM 8189 O O . THR B 1 256 ? -13.562 -31.469 -28.828 1 96.38 256 THR B O 1
ATOM 8192 N N . ALA B 1 257 ? -15.547 -32.312 -28.406 1 96.81 257 ALA B N 1
ATOM 8193 C CA . ALA B 1 257 ? -15.375 -32.312 -26.953 1 96.81 257 ALA B CA 1
ATOM 8194 C C . ALA B 1 257 ? -14.328 -33.344 -26.547 1 96.81 257 ALA B C 1
ATOM 8196 O O . ALA B 1 257 ? -13.469 -33.062 -25.703 1 96.81 257 ALA B O 1
ATOM 8197 N N . GLN B 1 258 ? -14.359 -34.5 -27.156 1 97.06 258 GLN B N 1
ATOM 8198 C CA . GLN B 1 258 ? -13.469 -35.594 -26.781 1 97.06 258 GLN B CA 1
ATOM 8199 C C . GLN B 1 258 ? -12.023 -35.281 -27.156 1 97.06 258 GLN B C 1
ATOM 8201 O O . GLN B 1 258 ? -11.109 -35.5 -26.375 1 97.06 258 GLN B O 1
ATOM 8206 N N . ILE B 1 259 ? -11.906 -34.719 -28.312 1 98 259 ILE B N 1
ATOM 8207 C CA . ILE B 1 259 ? -10.562 -34.406 -28.781 1 98 259 ILE B CA 1
ATOM 8208 C C . ILE B 1 259 ? -10 -33.219 -27.984 1 98 259 ILE B C 1
ATOM 8210 O O . ILE B 1 259 ? -8.805 -33.219 -27.656 1 98 259 ILE B O 1
ATOM 8214 N N . ARG B 1 260 ? -10.812 -32.281 -27.719 1 97.94 260 ARG B N 1
ATOM 8215 C CA . ARG B 1 260 ? -10.375 -31.188 -26.875 1 97.94 260 ARG B CA 1
ATOM 8216 C C . ARG B 1 260 ? -9.938 -31.688 -25.5 1 97.94 260 ARG B C 1
ATOM 8218 O O . ARG B 1 260 ? -8.914 -31.25 -24.969 1 97.94 260 ARG B O 1
ATOM 8225 N N . ALA B 1 261 ? -10.68 -32.594 -24.938 1 98.12 261 ALA B N 1
ATOM 8226 C CA . ALA B 1 261 ? -10.328 -33.188 -23.641 1 98.12 261 ALA B CA 1
ATOM 8227 C C . ALA B 1 261 ? -8.992 -33.906 -23.719 1 98.12 261 ALA B C 1
ATOM 8229 O O . ALA B 1 261 ? -8.18 -33.812 -22.797 1 98.12 261 ALA B O 1
ATOM 8230 N N . LEU B 1 262 ? -8.828 -34.594 -24.812 1 97.75 262 LEU B N 1
ATOM 8231 C CA . LEU B 1 262 ? -7.57 -35.312 -25.016 1 97.75 262 LEU B CA 1
ATOM 8232 C C . LEU B 1 262 ? -6.406 -34.344 -25.109 1 97.75 262 LEU B C 1
ATOM 8234 O O . LEU B 1 262 ? -5.332 -34.562 -24.562 1 97.75 262 LEU B O 1
ATOM 8238 N N . GLY B 1 263 ? -6.621 -33.312 -25.875 1 98.06 263 GLY B N 1
ATOM 8239 C CA . GLY B 1 263 ? -5.609 -32.25 -25.953 1 98.06 263 GLY B CA 1
ATOM 8240 C C . GLY B 1 263 ? -5.258 -31.672 -24.594 1 98.06 263 GLY B C 1
ATOM 8241 O O . GLY B 1 263 ? -4.082 -31.531 -24.25 1 98.06 263 GLY B O 1
ATOM 8242 N N . ALA B 1 264 ? -6.273 -31.328 -23.828 1 98.38 264 ALA B N 1
ATOM 8243 C CA . ALA B 1 264 ? -6.059 -30.797 -22.5 1 98.38 264 ALA B CA 1
ATOM 8244 C C . ALA B 1 264 ? -5.305 -31.781 -21.625 1 98.38 264 ALA B C 1
ATOM 8246 O O . ALA B 1 264 ? -4.387 -31.406 -20.891 1 98.38 264 ALA B O 1
ATOM 8247 N N . PHE B 1 265 ? -5.664 -33 -21.703 1 98.19 265 PHE B N 1
ATOM 8248 C CA . PHE B 1 265 ? -5.023 -34.062 -20.938 1 98.19 265 PHE B CA 1
ATOM 8249 C C . PHE B 1 265 ? -3.549 -34.188 -21.312 1 98.19 265 PHE B C 1
ATOM 8251 O O . PHE B 1 265 ? -2.701 -34.375 -20.438 1 98.19 265 PHE B O 1
ATOM 8258 N N . GLY B 1 266 ? -3.266 -34.125 -22.547 1 98.25 266 GLY B N 1
ATOM 8259 C CA . GLY B 1 266 ? -1.881 -34.188 -23 1 98.25 266 GLY B CA 1
ATOM 8260 C C . GLY B 1 266 ? -1.025 -33.094 -22.359 1 98.25 266 GLY B C 1
ATOM 8261 O O . GLY B 1 266 ? 0.088 -33.344 -21.906 1 98.25 266 GLY B O 1
ATOM 8262 N N . PHE B 1 267 ? -1.519 -31.891 -22.359 1 98.56 267 PHE B N 1
ATOM 8263 C CA . PHE B 1 267 ? -0.775 -30.781 -21.766 1 98.56 267 PHE B CA 1
ATOM 8264 C C . PHE B 1 267 ? -0.654 -30.969 -20.25 1 98.56 267 PHE B C 1
ATOM 8266 O O . PHE B 1 267 ? 0.373 -30.625 -19.656 1 98.56 267 PHE B O 1
ATOM 8273 N N . THR B 1 268 ? -1.728 -31.453 -19.594 1 98.44 268 THR B N 1
ATOM 8274 C CA . THR B 1 268 ? -1.654 -31.75 -18.172 1 98.44 268 THR B CA 1
ATOM 8275 C C . THR B 1 268 ? -0.556 -32.75 -17.875 1 98.44 268 THR B C 1
ATOM 8277 O O . THR B 1 268 ? 0.253 -32.562 -16.969 1 98.44 268 THR B O 1
ATOM 8280 N N . MET B 1 269 ? -0.509 -33.75 -18.688 1 97.69 269 MET B N 1
ATOM 8281 C CA . MET B 1 269 ? 0.479 -34.812 -18.516 1 97.69 269 MET B CA 1
ATOM 8282 C C . MET B 1 269 ? 1.888 -34.312 -18.781 1 97.69 269 MET B C 1
ATOM 8284 O O . MET B 1 269 ? 2.848 -34.75 -18.156 1 97.69 269 MET B O 1
ATOM 8288 N N . LEU B 1 270 ? 1.979 -33.469 -19.75 1 97.62 270 LEU B N 1
ATOM 8289 C CA . LEU B 1 270 ? 3.266 -32.844 -20.016 1 97.62 270 LEU B CA 1
ATOM 8290 C C . LEU B 1 270 ? 3.816 -32.188 -18.75 1 97.62 270 LEU B C 1
ATOM 8292 O O . LEU B 1 270 ? 4.977 -32.406 -18.391 1 97.62 270 LEU B O 1
ATOM 8296 N N . HIS B 1 271 ? 3.012 -31.453 -18.016 1 98.12 271 HIS B N 1
ATOM 8297 C CA . HIS B 1 271 ? 3.469 -30.719 -16.844 1 98.12 271 HIS B CA 1
ATOM 8298 C C . HIS B 1 271 ? 3.623 -31.656 -15.641 1 98.12 271 HIS B C 1
ATOM 8300 O O . HIS B 1 271 ? 4.492 -31.438 -14.797 1 98.12 271 HIS B O 1
ATOM 8306 N N . ILE B 1 272 ? 2.803 -32.688 -15.578 1 97.19 272 ILE B N 1
ATOM 8307 C CA . ILE B 1 272 ? 3.037 -33.719 -14.562 1 97.19 272 ILE B CA 1
ATOM 8308 C C . ILE B 1 272 ? 4.395 -34.375 -14.805 1 97.19 272 ILE B C 1
ATOM 8310 O O . ILE B 1 272 ? 5.141 -34.625 -13.852 1 97.19 272 ILE B O 1
ATOM 8314 N N . GLY B 1 273 ? 4.695 -34.625 -16.062 1 96.31 273 GLY B N 1
ATOM 8315 C CA . GLY B 1 273 ? 6.008 -35.125 -16.422 1 96.31 273 GLY B CA 1
ATOM 8316 C C . GLY B 1 273 ? 7.141 -34.188 -16.031 1 96.31 273 GLY B C 1
ATOM 8317 O O . GLY B 1 273 ? 8.133 -34.625 -15.438 1 96.31 273 GLY B O 1
ATOM 8318 N N . PHE B 1 274 ? 6.965 -32.906 -16.359 1 96.62 274 PHE B N 1
ATOM 8319 C CA . PHE B 1 274 ? 7.965 -31.922 -15.945 1 96.62 274 PHE B CA 1
ATOM 8320 C C . PHE B 1 274 ? 8.156 -31.953 -14.438 1 96.62 274 PHE B C 1
ATOM 8322 O O . PHE B 1 274 ? 9.289 -31.969 -13.945 1 96.62 274 PHE B O 1
ATOM 8329 N N . GLY B 1 275 ? 7.051 -32.031 -13.688 1 96.31 275 GLY B N 1
ATOM 8330 C CA . GLY B 1 275 ? 7.133 -32.062 -12.234 1 96.31 275 GLY B CA 1
ATOM 8331 C C . GLY B 1 275 ? 7.762 -33.312 -11.695 1 96.31 275 GLY B C 1
ATOM 8332 O O . GLY B 1 275 ? 8.422 -33.312 -10.656 1 96.31 275 GLY B O 1
ATOM 8333 N N . ALA B 1 276 ? 7.617 -34.344 -12.414 1 96.19 276 ALA B N 1
ATOM 8334 C CA . ALA B 1 276 ? 8.141 -35.656 -11.977 1 96.19 276 ALA B CA 1
ATOM 8335 C C . ALA B 1 276 ? 9.641 -35.75 -12.242 1 96.19 276 ALA B C 1
ATOM 8337 O O . ALA B 1 276 ? 10.375 -36.312 -11.43 1 96.19 276 ALA B O 1
ATOM 8338 N N . PHE B 1 277 ? 10.109 -35.094 -13.281 1 96.25 277 PHE B N 1
ATOM 8339 C CA . PHE B 1 277 ? 11.492 -35.344 -13.695 1 96.25 277 PHE B CA 1
ATOM 8340 C C . PHE B 1 277 ? 12.367 -34.125 -13.375 1 96.25 277 PHE B C 1
ATOM 8342 O O . PHE B 1 277 ? 13.594 -34.219 -13.383 1 96.25 277 PHE B O 1
ATOM 8349 N N . MET B 1 278 ? 11.719 -33.031 -13.133 1 96.31 278 MET B N 1
ATOM 8350 C CA . MET B 1 278 ? 12.516 -31.812 -12.922 1 96.31 278 MET B CA 1
ATOM 8351 C C . MET B 1 278 ? 11.984 -31.016 -11.727 1 96.31 278 MET B C 1
ATOM 8353 O O . MET B 1 278 ? 10.773 -30.984 -11.484 1 96.31 278 MET B O 1
ATOM 8357 N N . ARG B 1 279 ? 12.906 -30.344 -11.055 1 95.31 279 ARG B N 1
ATOM 8358 C CA . ARG B 1 279 ? 12.555 -29.406 -9.992 1 95.31 279 ARG B CA 1
ATOM 8359 C C . ARG B 1 279 ? 12.359 -28 -10.539 1 95.31 279 ARG B C 1
ATOM 8361 O O . ARG B 1 279 ? 13.312 -27.219 -10.617 1 95.31 279 ARG B O 1
ATOM 8368 N N . LEU B 1 280 ? 11.094 -27.672 -10.758 1 95.06 280 LEU B N 1
ATOM 8369 C CA . LEU B 1 280 ? 10.82 -26.391 -11.414 1 95.06 280 LEU B CA 1
ATOM 8370 C C . LEU B 1 280 ? 9.961 -25.5 -10.531 1 95.06 280 LEU B C 1
ATOM 8372 O O . LEU B 1 280 ? 9.266 -24.609 -11.031 1 95.06 280 LEU B O 1
ATOM 8376 N N . GLY B 1 281 ? 9.922 -25.781 -9.242 1 95.12 281 GLY B N 1
ATOM 8377 C CA . GLY B 1 281 ? 9.164 -24.953 -8.312 1 95.12 281 GLY B CA 1
ATOM 8378 C C . GLY B 1 281 ? 7.68 -24.922 -8.617 1 95.12 281 GLY B C 1
ATOM 8379 O O . GLY B 1 281 ? 7.051 -25.984 -8.766 1 95.12 281 GLY B O 1
ATOM 8380 N N . ILE B 1 282 ? 7.117 -23.688 -8.742 1 97.44 282 ILE B N 1
ATOM 8381 C CA . ILE B 1 282 ? 5.672 -23.578 -8.914 1 97.44 282 ILE B CA 1
ATOM 8382 C C . ILE B 1 282 ? 5.32 -23.594 -10.398 1 97.44 282 ILE B C 1
ATOM 8384 O O . ILE B 1 282 ? 4.148 -23.516 -10.766 1 97.44 282 ILE B O 1
ATOM 8388 N N . PHE B 1 283 ? 6.27 -23.734 -11.242 1 97.56 283 PHE B N 1
ATOM 8389 C CA . PHE B 1 283 ? 6.035 -23.703 -12.68 1 97.56 283 PHE B CA 1
ATOM 8390 C C . PHE B 1 283 ? 5.098 -24.828 -13.109 1 97.56 283 PHE B C 1
ATOM 8392 O O . PHE B 1 283 ? 4.047 -24.578 -13.703 1 97.56 283 PHE B O 1
ATOM 8399 N N . SER B 1 284 ? 5.43 -26.062 -12.758 1 97.19 284 SER B N 1
ATOM 8400 C CA . SER B 1 284 ? 4.672 -27.234 -13.211 1 97.19 284 SER B CA 1
ATOM 8401 C C . SER B 1 284 ? 3.244 -27.203 -12.68 1 97.19 284 SER B C 1
ATOM 8403 O O . SER B 1 284 ? 2.287 -27.297 -13.445 1 97.19 284 SER B O 1
ATOM 8405 N N . PRO B 1 285 ? 3.082 -26.953 -11.375 1 97.88 285 PRO B N 1
ATOM 8406 C CA . PRO B 1 285 ? 1.701 -26.938 -10.891 1 97.88 285 PRO B CA 1
ATOM 8407 C C . PRO B 1 285 ? 0.899 -25.766 -11.453 1 97.88 285 PRO B C 1
ATOM 8409 O O . PRO B 1 285 ? -0.307 -25.891 -11.672 1 97.88 285 PRO B O 1
ATOM 8412 N N . THR B 1 286 ? 1.475 -24.625 -11.656 1 98.56 286 THR B N 1
ATOM 8413 C CA . THR B 1 286 ? 0.754 -23.469 -12.203 1 98.56 286 THR B CA 1
ATOM 8414 C C . THR B 1 286 ? 0.327 -23.75 -13.641 1 98.56 286 THR B C 1
ATOM 8416 O O . THR B 1 286 ? -0.802 -23.438 -14.031 1 98.56 286 THR B O 1
ATOM 8419 N N . CYS B 1 287 ? 1.217 -24.328 -14.422 1 98.38 287 CYS B N 1
ATOM 8420 C CA . CYS B 1 287 ? 0.891 -24.641 -15.805 1 98.38 287 CYS B CA 1
ATOM 8421 C C . CYS B 1 287 ? -0.191 -25.703 -15.891 1 98.38 287 CYS B C 1
ATOM 8423 O O . CYS B 1 287 ? -1.103 -25.609 -16.719 1 98.38 287 CYS B O 1
ATOM 8425 N N . ALA B 1 288 ? -0.021 -26.688 -15.039 1 98.31 288 ALA B N 1
ATOM 8426 C CA . ALA B 1 288 ? -1.064 -27.703 -14.992 1 98.31 288 ALA B CA 1
ATOM 8427 C C . ALA B 1 288 ? -2.418 -27.094 -14.648 1 98.31 288 ALA B C 1
ATOM 8429 O O . ALA B 1 288 ? -3.449 -27.516 -15.188 1 98.31 288 ALA B O 1
ATOM 8430 N N . THR B 1 289 ? -2.391 -26.125 -13.766 1 98.31 289 THR B N 1
ATOM 8431 C CA . THR B 1 289 ? -3.615 -25.438 -13.398 1 98.31 289 THR B CA 1
ATOM 8432 C C . THR B 1 289 ? -4.207 -24.703 -14.594 1 98.31 289 THR B C 1
ATOM 8434 O O . THR B 1 289 ? -5.426 -24.688 -14.781 1 98.31 289 THR B O 1
ATOM 8437 N N . GLY B 1 290 ? -3.393 -24.094 -15.438 1 98.12 290 GLY B N 1
ATOM 8438 C CA . GLY B 1 290 ? -3.867 -23.438 -16.641 1 98.12 290 GLY B CA 1
ATOM 8439 C C . GLY B 1 290 ? -4.594 -24.375 -17.594 1 98.12 290 GLY B C 1
ATOM 8440 O O . GLY B 1 290 ? -5.566 -23.969 -18.234 1 98.12 290 GLY B O 1
ATOM 8441 N N . THR B 1 291 ? -4.238 -25.641 -17.641 1 98.25 291 THR B N 1
ATOM 8442 C CA . THR B 1 291 ? -4.828 -26.594 -18.578 1 98.25 291 THR B CA 1
ATOM 8443 C C . THR B 1 291 ? -6.234 -26.984 -18.125 1 98.25 291 THR B C 1
ATOM 8445 O O . THR B 1 291 ? -7.039 -27.469 -18.938 1 98.25 291 THR B O 1
ATOM 8448 N N . LEU B 1 292 ? -6.516 -26.766 -16.875 1 97.88 292 LEU B N 1
ATOM 8449 C CA . LEU B 1 292 ? -7.84 -27.094 -16.359 1 97.88 292 LEU B CA 1
ATOM 8450 C C . LEU B 1 292 ? -8.922 -26.312 -17.094 1 97.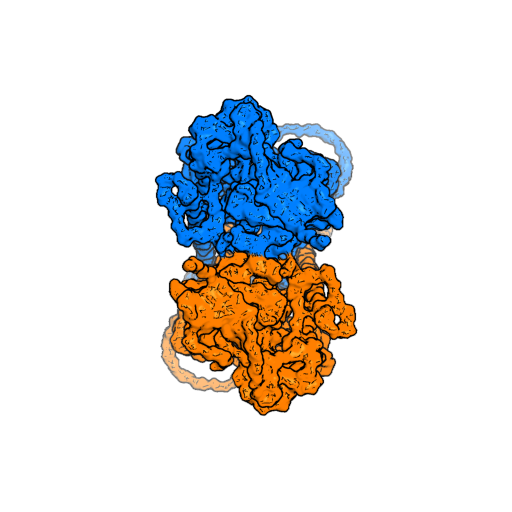88 292 LEU B C 1
ATOM 8452 O O . LEU B 1 292 ? -10.031 -26.828 -17.297 1 97.88 292 LEU B O 1
ATOM 8456 N N . ILE B 1 293 ? -8.594 -25.172 -17.516 1 97.5 293 ILE B N 1
ATOM 8457 C CA . ILE B 1 293 ? -9.531 -24.266 -18.172 1 97.5 293 ILE B CA 1
ATOM 8458 C C . ILE B 1 293 ? -9.953 -24.844 -19.516 1 97.5 293 ILE B C 1
ATOM 8460 O O . ILE B 1 293 ? -11.039 -24.547 -20.016 1 97.5 293 ILE B O 1
ATOM 8464 N N . ILE B 1 294 ? -9.227 -25.719 -20.094 1 98.44 294 ILE B N 1
ATOM 8465 C CA . ILE B 1 294 ? -9.422 -26.219 -21.453 1 98.44 294 ILE B CA 1
ATOM 8466 C C . ILE B 1 294 ? -10.352 -27.422 -21.438 1 98.44 294 ILE B C 1
ATOM 8468 O O . ILE B 1 294 ? -10.977 -27.75 -22.453 1 98.44 294 ILE B O 1
ATOM 8472 N N . TYR B 1 295 ? -10.539 -28.094 -20.359 1 98.31 295 TYR B N 1
ATOM 8473 C CA . TYR B 1 295 ? -11.406 -29.266 -20.312 1 98.31 295 TYR B CA 1
ATOM 8474 C C . TYR B 1 295 ? -12.852 -28.891 -20.594 1 98.31 295 TYR B C 1
ATOM 8476 O O . TYR B 1 295 ? -13.406 -28 -19.953 1 98.31 295 TYR B O 1
ATOM 8484 N N . PRO B 1 296 ? -13.477 -29.531 -21.547 1 97.19 296 PRO B N 1
ATOM 8485 C CA . PRO B 1 296 ? -14.836 -29.156 -21.953 1 97.19 296 PRO B CA 1
ATOM 8486 C C . PRO B 1 296 ? -15.906 -29.656 -21 1 97.19 296 PRO B C 1
ATOM 8488 O O . PRO B 1 296 ? -15.617 -30.469 -20.125 1 97.19 296 PRO B O 1
ATOM 8491 N N . THR B 1 297 ? -17.062 -29.156 -21.188 1 95.94 297 THR B N 1
ATOM 8492 C CA . THR B 1 297 ? -18.203 -29.516 -20.359 1 95.94 297 THR B CA 1
ATOM 8493 C C . THR B 1 297 ? -18.438 -31.016 -20.391 1 95.94 297 THR B C 1
ATOM 8495 O O . THR B 1 297 ? -18.797 -31.625 -19.375 1 95.94 297 THR B O 1
ATOM 8498 N N . TRP B 1 298 ? -18.219 -31.562 -21.5 1 94.94 298 TRP B N 1
ATOM 8499 C CA . TRP B 1 298 ? -18.375 -33 -21.688 1 94.94 298 TRP B CA 1
ATOM 8500 C C . TRP B 1 298 ? -17.578 -33.781 -20.641 1 94.94 298 TRP B C 1
ATOM 8502 O O . TRP B 1 298 ? -18.078 -34.719 -20.047 1 94.94 298 TRP B O 1
ATOM 8512 N N . PHE B 1 299 ? -16.391 -33.438 -20.438 1 96 299 PHE B N 1
ATOM 8513 C CA . PHE B 1 299 ? -15.508 -34.094 -19.484 1 96 299 PHE B CA 1
ATOM 8514 C C . PHE B 1 299 ? -16.062 -34 -18.078 1 96 299 PHE B C 1
ATOM 8516 O O . PHE B 1 299 ? -16.109 -35 -17.344 1 96 299 PHE B O 1
ATOM 8523 N N . TRP B 1 300 ? -16.516 -32.875 -17.641 1 93.56 300 TRP B N 1
ATOM 8524 C CA . TRP B 1 300 ? -17.031 -32.625 -16.297 1 93.56 300 TRP B CA 1
ATOM 8525 C C . TRP B 1 300 ? -18.344 -33.375 -16.078 1 93.56 300 TRP B C 1
ATOM 8527 O O . TRP B 1 300 ? -18.594 -33.906 -14.992 1 93.56 300 TRP B O 1
ATOM 8537 N N . ASP B 1 301 ? -19.141 -33.312 -17.141 1 92.31 301 ASP B N 1
ATOM 8538 C CA . ASP B 1 301 ? -20.375 -34.094 -17.047 1 92.31 301 ASP B CA 1
ATOM 8539 C C . ASP B 1 301 ? -20.094 -35.562 -16.797 1 92.31 301 ASP B C 1
ATOM 8541 O O . ASP B 1 301 ? -20.734 -36.219 -15.953 1 92.31 301 ASP B O 1
ATOM 8545 N N . LYS B 1 302 ? -19.172 -36.062 -17.516 1 91.94 302 LYS B N 1
ATOM 8546 C CA . LYS B 1 302 ? -18.812 -37.438 -17.344 1 91.94 302 LYS B CA 1
ATOM 8547 C C . LYS B 1 302 ? -18.234 -37.719 -15.961 1 91.94 302 LYS B C 1
ATOM 8549 O O . LYS B 1 302 ? -18.562 -38.719 -15.328 1 91.94 302 LYS B O 1
ATOM 8554 N N . LEU B 1 303 ? -17.406 -36.875 -15.562 1 90.19 303 LEU B N 1
ATOM 8555 C CA . LEU B 1 303 ? -16.781 -37 -14.25 1 90.19 303 LEU B CA 1
ATOM 8556 C C . LEU B 1 303 ? -17.828 -36.969 -13.141 1 90.19 303 LEU B C 1
ATOM 8558 O O . LEU B 1 303 ? -17.812 -37.812 -12.227 1 90.19 303 LEU B O 1
ATOM 8562 N N . PHE B 1 304 ? -18.75 -36.031 -13.219 1 86.88 304 PHE B N 1
ATOM 8563 C CA . PHE B 1 304 ? -19.734 -35.906 -12.164 1 86.88 304 PHE B CA 1
ATOM 8564 C C . PHE B 1 304 ? -20.781 -37 -12.242 1 86.88 304 PHE B C 1
ATOM 8566 O O . PHE B 1 304 ? -21.375 -37.375 -11.227 1 86.88 304 PHE B O 1
ATOM 8573 N N . ASN B 1 305 ? -21.016 -37.438 -13.438 1 86.31 305 ASN B N 1
ATOM 8574 C CA . ASN B 1 305 ? -21.891 -38.594 -13.57 1 86.31 305 ASN B CA 1
ATOM 8575 C C . ASN B 1 305 ? -21.281 -39.844 -12.922 1 86.31 305 ASN B C 1
ATOM 8577 O O . ASN B 1 305 ? -21.984 -40.688 -12.359 1 86.31 305 ASN B O 1
ATOM 8581 N N . TYR B 1 306 ? -20 -39.875 -13.062 1 85.94 306 TYR B N 1
ATOM 8582 C CA . TYR B 1 306 ? -19.297 -41 -12.43 1 85.94 306 TYR B CA 1
ATOM 8583 C C . TYR B 1 306 ? -19.391 -40.906 -10.914 1 85.94 306 TYR B C 1
ATOM 8585 O O . TYR B 1 306 ? -19.375 -41.938 -10.227 1 85.94 306 TYR B O 1
ATOM 8593 N N . LEU B 1 307 ? -19.594 -39.781 -10.375 1 81.88 307 LEU B N 1
ATOM 8594 C CA . LEU B 1 307 ? -19.656 -39.594 -8.938 1 81.88 307 LEU B CA 1
ATOM 8595 C C . LEU B 1 307 ? -21.078 -39.812 -8.422 1 81.88 307 LEU B C 1
ATOM 8597 O O . LEU B 1 307 ? -21.312 -39.875 -7.211 1 81.88 307 LEU B O 1
ATOM 8601 N N . ARG B 1 308 ? -21.984 -39.938 -9.32 1 81.81 308 ARG B N 1
ATOM 8602 C CA . ARG B 1 308 ? -23.375 -40.156 -8.938 1 81.81 308 ARG B CA 1
ATOM 8603 C C . ARG B 1 308 ? -23.609 -41.594 -8.555 1 81.81 308 ARG B C 1
ATOM 8605 O O . ARG B 1 308 ? -23.938 -42.438 -9.406 1 81.81 308 ARG B O 1
ATOM 8612 N N . THR B 1 309 ? -23.422 -41.875 -7.324 1 81.81 309 THR B N 1
ATOM 8613 C CA . THR B 1 309 ? -23.734 -43.188 -6.785 1 81.81 309 THR B CA 1
ATOM 8614 C C . THR B 1 309 ? -25.047 -43.156 -5.996 1 81.81 309 THR B C 1
ATOM 8616 O O . THR B 1 309 ? -25.5 -42.094 -5.582 1 81.81 309 THR B O 1
ATOM 8619 N N . ARG B 1 310 ? -25.625 -44.281 -5.785 1 80.25 310 ARG B N 1
ATOM 8620 C CA . ARG B 1 310 ? -26.875 -44.344 -5.039 1 80.25 310 ARG B CA 1
ATOM 8621 C C . ARG B 1 310 ? -26.688 -43.844 -3.611 1 80.25 310 ARG B C 1
ATOM 8623 O O . ARG B 1 310 ? -27.578 -43.219 -3.053 1 80.25 310 ARG B O 1
ATOM 8630 N N . GLU B 1 311 ? -25.609 -44.125 -3.109 1 81.5 311 GLU B N 1
ATOM 8631 C CA . GLU B 1 311 ? -25.312 -43.688 -1.749 1 81.5 311 GLU B CA 1
ATOM 8632 C C . GLU B 1 311 ? -25.312 -42.156 -1.646 1 81.5 311 GLU B C 1
ATOM 8634 O O . GLU B 1 311 ? -25.719 -41.625 -0.625 1 81.5 311 GLU B O 1
ATOM 8639 N N . ARG B 1 312 ? -24.969 -41.531 -2.738 1 82.31 312 ARG B N 1
ATOM 8640 C CA . ARG B 1 312 ? -24.859 -40.062 -2.721 1 82.31 312 ARG B CA 1
ATOM 8641 C C . ARG B 1 312 ? -26.172 -39.406 -3.154 1 82.31 312 ARG B C 1
ATOM 8643 O O . ARG B 1 312 ? -26.578 -38.406 -2.596 1 82.31 312 ARG B O 1
ATOM 8650 N N . THR B 1 313 ? -26.844 -39.969 -4.066 1 78.88 313 THR B N 1
ATOM 8651 C CA . THR B 1 313 ? -28.047 -39.375 -4.609 1 78.88 313 THR B CA 1
ATOM 8652 C C . THR B 1 313 ? -29.234 -39.562 -3.666 1 78.88 313 THR B C 1
ATOM 8654 O O . THR B 1 313 ? -30.156 -38.75 -3.621 1 78.88 313 THR B O 1
ATOM 8657 N N . ASP B 1 314 ? -29.156 -40.625 -2.869 1 80.5 314 ASP B N 1
ATOM 8658 C CA . ASP B 1 314 ? -30.266 -40.906 -1.978 1 80.5 314 ASP B CA 1
ATOM 8659 C C . ASP B 1 314 ? -30.016 -40.344 -0.573 1 80.5 314 ASP B C 1
ATOM 8661 O O . ASP B 1 314 ? -30.828 -40.531 0.33 1 80.5 314 ASP B O 1
ATOM 8665 N N . PHE B 1 315 ? -28.953 -39.719 -0.456 1 86.25 315 PHE B N 1
ATOM 8666 C CA . PHE B 1 315 ? -28.609 -39.094 0.813 1 86.25 315 PHE B CA 1
ATOM 8667 C C . PHE B 1 315 ? -29.406 -37.812 1.024 1 86.25 315 PHE B C 1
ATOM 8669 O O . PHE B 1 315 ? -29.578 -37 0.101 1 86.25 315 PHE B O 1
ATOM 8676 N N . LYS B 1 316 ? -30.062 -37.625 2.174 1 84.75 316 LYS B N 1
ATOM 8677 C CA . LYS B 1 316 ? -30.891 -36.469 2.455 1 84.75 316 LYS B CA 1
ATOM 8678 C C . LYS B 1 316 ? -30.328 -35.656 3.619 1 84.75 316 LYS B C 1
ATOM 8680 O O . LYS B 1 316 ? -29.828 -36.219 4.59 1 84.75 316 LYS B O 1
ATOM 8685 N N . ILE B 1 317 ? -30.406 -34.406 3.438 1 87.12 317 ILE B N 1
ATOM 8686 C CA . ILE B 1 317 ? -29.984 -33.5 4.5 1 87.12 317 ILE B CA 1
ATOM 8687 C C . ILE B 1 317 ? -31.141 -32.594 4.902 1 87.12 317 ILE B C 1
ATOM 8689 O O . ILE B 1 317 ? -31.781 -31.953 4.055 1 87.12 317 ILE B O 1
ATOM 8693 N N . TYR B 1 318 ? -31.422 -32.562 6.172 1 84.31 318 TYR B N 1
ATOM 8694 C CA . TYR B 1 318 ? -32.438 -31.688 6.75 1 84.31 318 TYR B CA 1
ATOM 8695 C C . TYR B 1 318 ? -31.797 -30.578 7.578 1 84.31 318 TYR B C 1
ATOM 8697 O O . TYR B 1 318 ? -30.875 -30.828 8.352 1 84.31 318 TYR B O 1
ATOM 8705 N N . TYR B 1 319 ? -32.188 -29.406 7.289 1 86 319 TYR B N 1
ATOM 8706 C CA . TYR B 1 319 ? -31.594 -28.312 8.047 1 86 319 TYR B CA 1
ATOM 8707 C C . TYR B 1 319 ? -32.656 -27.641 8.914 1 86 319 TYR B C 1
ATOM 8709 O O . TYR B 1 319 ? -33.844 -27.672 8.609 1 86 319 TYR B O 1
ATOM 8717 N N . ASN B 1 320 ? -32.094 -27.047 10.07 1 80.19 320 ASN B N 1
ATOM 8718 C CA . ASN B 1 320 ? -32.938 -26.297 10.992 1 80.19 320 ASN B CA 1
ATOM 8719 C C . ASN B 1 320 ? -32.406 -24.891 11.234 1 80.19 320 ASN B C 1
ATOM 8721 O O . ASN B 1 320 ? -31.234 -24.719 11.508 1 80.19 320 ASN B O 1
ATOM 8725 N N . GLY B 1 321 ? -33.312 -23.969 11.008 1 74.25 321 GLY B N 1
ATOM 8726 C CA . GLY B 1 321 ? -32.938 -22.609 11.344 1 74.25 321 GLY B CA 1
ATOM 8727 C C . GLY B 1 321 ? -32 -21.969 10.32 1 74.25 321 GLY B C 1
ATOM 8728 O O . GLY B 1 321 ? -31.703 -22.578 9.289 1 74.25 321 GLY B O 1
ATOM 8729 N N . ARG B 1 322 ? -31.656 -20.766 10.555 1 76.25 322 ARG B N 1
ATOM 8730 C CA . ARG B 1 322 ? -30.797 -20 9.664 1 76.25 322 ARG B CA 1
ATOM 8731 C C . ARG B 1 322 ? -29.391 -20.609 9.602 1 76.25 322 ARG B C 1
ATOM 8733 O O . ARG B 1 322 ? -28.797 -20.703 8.531 1 76.25 322 ARG B O 1
ATOM 8740 N N . HIS B 1 323 ? -28.891 -20.938 10.805 1 79.94 323 HIS B N 1
ATOM 8741 C CA . HIS B 1 323 ? -27.547 -21.5 10.859 1 79.94 323 HIS B CA 1
ATOM 8742 C C . HIS B 1 323 ? -27.484 -22.859 10.156 1 79.94 323 HIS B C 1
ATOM 8744 O O . HIS B 1 323 ? -26.5 -23.156 9.477 1 79.94 323 HIS B O 1
ATOM 8750 N N . GLY B 1 324 ? -28.484 -23.594 10.375 1 79.5 324 GLY B N 1
ATOM 8751 C CA . GLY B 1 324 ? -28.547 -24.859 9.656 1 79.5 324 GLY B CA 1
ATOM 8752 C C . GLY B 1 324 ? -28.594 -24.688 8.148 1 79.5 324 GLY B C 1
ATOM 8753 O O . GLY B 1 324 ? -27.922 -25.422 7.418 1 79.5 324 GLY B O 1
ATOM 8754 N N . TYR B 1 325 ? -29.328 -23.781 7.805 1 77.94 325 TYR B N 1
ATOM 8755 C CA . TYR B 1 325 ? -29.422 -23.484 6.375 1 77.94 325 TYR B CA 1
ATOM 8756 C C . TYR B 1 325 ? -28.062 -23.094 5.812 1 77.94 325 TYR B C 1
ATOM 8758 O O . TYR B 1 325 ? -27.641 -23.594 4.766 1 77.94 325 TYR B O 1
ATOM 8766 N N . ASN B 1 326 ? -27.406 -22.219 6.484 1 79.81 326 ASN B N 1
ATOM 8767 C CA . ASN B 1 326 ? -26.109 -21.734 6.02 1 79.81 326 ASN B CA 1
ATOM 8768 C C . ASN B 1 326 ? -25.078 -22.859 5.965 1 79.81 326 ASN B C 1
ATOM 8770 O O . ASN B 1 326 ? -24.297 -22.953 5.012 1 79.81 326 ASN B O 1
ATOM 8774 N N . ILE B 1 327 ? -25.109 -23.625 6.91 1 81.06 327 ILE B N 1
ATOM 8775 C CA . ILE B 1 327 ? -24.125 -24.719 6.973 1 81.06 327 ILE B CA 1
ATOM 8776 C C . ILE B 1 327 ? -24.438 -25.734 5.883 1 81.06 327 ILE B C 1
ATOM 8778 O O . ILE B 1 327 ? -23.531 -26.266 5.25 1 81.06 327 ILE B O 1
ATOM 8782 N N . THR B 1 328 ? -25.656 -26.016 5.723 1 80.25 328 THR B N 1
ATOM 8783 C CA . THR B 1 328 ? -26.047 -26.969 4.688 1 80.25 328 THR B CA 1
ATOM 8784 C C . THR B 1 328 ? -25.656 -26.438 3.305 1 80.25 328 THR B C 1
ATOM 8786 O O . THR B 1 328 ? -25.203 -27.203 2.447 1 80.25 328 THR B O 1
ATOM 8789 N N . ALA B 1 329 ? -25.828 -25.25 3.168 1 77.81 329 ALA B N 1
ATOM 8790 C CA . ALA B 1 329 ? -25.438 -24.641 1.901 1 77.81 329 ALA B CA 1
ATOM 8791 C C . ALA B 1 329 ? -23.938 -24.781 1.664 1 77.81 329 ALA B C 1
ATOM 8793 O O . ALA B 1 329 ? -23.5 -25.125 0.561 1 77.81 329 ALA B O 1
ATOM 8794 N N . LEU B 1 330 ? -23.219 -24.609 2.66 1 81.69 330 LEU B N 1
ATOM 8795 C CA . LEU B 1 330 ? -21.766 -24.703 2.561 1 81.69 330 LEU B CA 1
ATOM 8796 C C . LEU B 1 330 ? -21.312 -26.141 2.33 1 81.69 330 LEU B C 1
ATOM 8798 O O . LEU B 1 330 ? -20.453 -26.406 1.487 1 81.69 330 LEU B O 1
ATOM 8802 N N . VAL B 1 331 ? -21.953 -26.938 3.035 1 79.94 331 VAL B N 1
ATOM 8803 C CA . VAL B 1 331 ? -21.594 -28.344 2.93 1 79.94 331 VAL B CA 1
ATOM 8804 C C . VAL B 1 331 ? -21.969 -28.875 1.549 1 79.94 331 VAL B C 1
ATOM 8806 O O . VAL B 1 331 ? -21.203 -29.625 0.932 1 79.94 331 VAL B O 1
ATOM 8809 N N . SER B 1 332 ? -23.062 -28.516 1.104 1 76.94 332 SER B N 1
ATOM 8810 C CA . SER B 1 332 ? -23.5 -28.969 -0.213 1 76.94 332 SER B CA 1
ATOM 8811 C C . SER B 1 332 ? -22.609 -28.406 -1.316 1 76.94 332 SER B C 1
ATOM 8813 O O . SER B 1 332 ? -22.406 -29.031 -2.354 1 76.94 332 SER B O 1
ATOM 8815 N N . THR B 1 333 ? -22.125 -27.312 -1.026 1 78.06 333 THR B N 1
ATOM 8816 C CA . THR B 1 333 ? -21.297 -26.625 -2.016 1 78.06 333 THR B CA 1
ATOM 8817 C C . THR B 1 333 ? -19.891 -27.219 -2.051 1 78.06 333 THR B C 1
ATOM 8819 O O . THR B 1 333 ? -19.359 -27.516 -3.125 1 78.06 333 THR B O 1
ATOM 8822 N N . PHE B 1 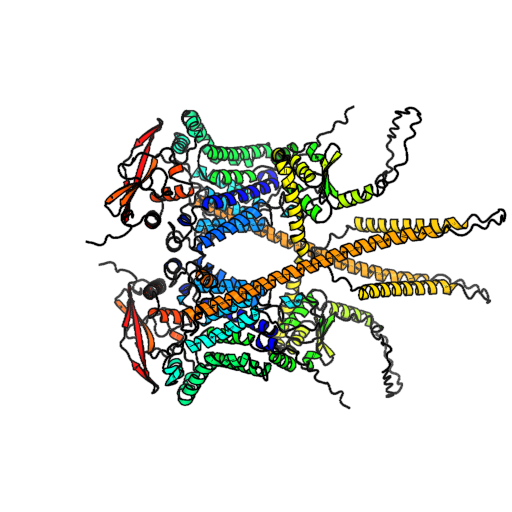334 ? -19.312 -27.484 -0.925 1 78.12 334 PHE B N 1
ATOM 8823 C CA . PHE B 1 334 ? -17.875 -27.797 -0.877 1 78.12 334 PHE B CA 1
ATOM 8824 C C . PHE B 1 334 ? -17.656 -29.297 -0.87 1 78.12 334 PHE B C 1
ATOM 8826 O O . PHE B 1 334 ? -16.594 -29.781 -1.242 1 78.12 334 PHE B O 1
ATOM 8833 N N . LEU B 1 335 ? -18.672 -29.922 -0.409 1 72.56 335 LEU B N 1
ATOM 8834 C CA . LEU B 1 335 ? -18.469 -31.359 -0.311 1 72.56 335 LEU B CA 1
ATOM 8835 C C . LEU B 1 335 ? -19 -32.062 -1.548 1 72.56 335 LEU B C 1
ATOM 8837 O O . LEU B 1 335 ? -18.984 -33.312 -1.612 1 72.56 335 LEU B O 1
ATOM 8841 N N . LEU B 1 336 ? -19.312 -31.297 -2.578 1 66.62 336 LEU B N 1
ATOM 8842 C CA . LEU B 1 336 ? -19.688 -31.797 -3.898 1 66.62 336 LEU B CA 1
ATOM 8843 C C . LEU B 1 336 ? -20.812 -32.812 -3.789 1 66.62 336 LEU B C 1
ATOM 8845 O O . LEU B 1 336 ? -20.719 -33.906 -4.352 1 66.62 336 LEU B O 1
ATOM 8849 N N . LEU B 1 337 ? -21.828 -32.5 -2.975 1 64.12 337 LEU B N 1
ATOM 8850 C CA . LEU B 1 337 ? -23 -33.375 -2.855 1 64.12 337 LEU B CA 1
ATOM 8851 C C . LEU B 1 337 ? -24 -33.094 -3.963 1 64.12 337 LEU B C 1
ATOM 8853 O O . LEU B 1 337 ? -24.891 -32.281 -3.797 1 64.12 337 LEU B O 1
ATOM 8857 N N . PRO B 1 338 ? -23.609 -33.688 -5.125 1 57.62 338 PRO B N 1
ATOM 8858 C CA . PRO B 1 338 ? -24.516 -33.438 -6.242 1 57.62 338 PRO B CA 1
ATOM 8859 C C . PRO B 1 338 ? -25.922 -33.969 -6 1 57.62 338 PRO B C 1
ATOM 8861 O O . PRO B 1 338 ? -26.094 -35.062 -5.492 1 57.62 338 PRO B O 1
ATOM 8864 N N . ASP B 1 339 ? -26.906 -33.156 -6.098 1 64.69 339 ASP B N 1
ATOM 8865 C CA . ASP B 1 339 ? -28.312 -33.531 -6.211 1 64.69 339 ASP B CA 1
ATOM 8866 C C . ASP B 1 339 ? -28.844 -34.031 -4.883 1 64.69 339 ASP B C 1
ATOM 8868 O O . ASP B 1 339 ? -29.688 -34.938 -4.859 1 64.69 339 ASP B O 1
ATOM 8872 N N . VAL B 1 340 ? -28.141 -33.719 -3.801 1 68.81 340 VAL B N 1
ATOM 8873 C CA . VAL B 1 340 ? -28.688 -34.094 -2.506 1 68.81 340 VAL B CA 1
ATOM 8874 C C . VAL B 1 340 ? -29.938 -33.281 -2.221 1 68.81 340 VAL B C 1
ATOM 8876 O O . VAL B 1 340 ? -29.984 -32.094 -2.516 1 68.81 340 VAL B O 1
ATOM 8879 N N . GLU B 1 341 ? -30.875 -34 -1.834 1 72.38 341 GLU B N 1
ATOM 8880 C CA . GLU B 1 341 ? -32.125 -33.281 -1.478 1 72.38 341 GLU B CA 1
ATOM 8881 C C . GLU B 1 341 ? -31.984 -32.594 -0.129 1 72.38 341 GLU B C 1
ATOM 8883 O O . GLU B 1 341 ? -31.641 -33.219 0.874 1 72.38 341 GLU B O 1
ATOM 8888 N N . ILE B 1 342 ? -32.062 -31.375 -0.17 1 77.75 342 ILE B N 1
ATOM 8889 C CA . ILE B 1 342 ? -31.984 -30.562 1.035 1 77.75 342 ILE B CA 1
ATOM 8890 C C . ILE B 1 342 ? -33.375 -30 1.369 1 77.75 342 ILE B C 1
ATOM 8892 O O . ILE B 1 342 ? -34.031 -29.438 0.503 1 77.75 342 ILE B O 1
ATOM 8896 N N . SER B 1 343 ? -33.875 -30.344 2.52 1 77.12 343 SER B N 1
ATOM 8897 C CA . SER B 1 343 ? -35.188 -29.844 2.941 1 77.12 343 SER B CA 1
ATOM 8898 C C . SER B 1 343 ? -35.188 -29.469 4.418 1 77.12 343 SER B C 1
ATOM 8900 O O . SER B 1 343 ? -34.312 -29.906 5.176 1 77.12 343 SER B O 1
ATOM 8902 N N . PRO B 1 344 ? -35.969 -28.484 4.789 1 78.94 344 PRO B N 1
ATOM 8903 C CA . PRO B 1 344 ? -36.125 -28.25 6.227 1 78.94 344 PRO B CA 1
ATOM 8904 C C . PRO B 1 344 ? -36.625 -29.469 6.988 1 78.94 344 PRO B C 1
ATOM 8906 O O . PRO B 1 344 ? -37.281 -30.344 6.398 1 78.94 344 PRO B O 1
ATOM 8909 N N . THR B 1 345 ? -36.344 -29.562 8.148 1 75.56 345 THR B N 1
ATOM 8910 C CA . THR B 1 345 ? -36.781 -30.688 8.969 1 75.56 345 THR B CA 1
ATOM 8911 C C . THR B 1 345 ? -38.312 -30.797 8.961 1 75.56 345 THR B C 1
ATOM 8913 O O . THR B 1 345 ? -39 -29.797 9.203 1 75.56 345 THR B O 1
ATOM 8916 N N . PRO B 1 346 ? -38.875 -31.984 8.359 1 58.62 346 PRO B N 1
ATOM 8917 C CA . PRO B 1 346 ? -40.344 -32.156 8.328 1 58.62 346 PRO B CA 1
ATOM 8918 C C . PRO B 1 346 ? -40.969 -32.062 9.719 1 58.62 346 PRO B C 1
ATOM 8920 O O . PRO B 1 346 ? -40.406 -32.562 10.688 1 58.62 346 PRO B O 1
ATOM 8923 N N . ILE B 1 347 ? -41.812 -31.062 9.953 1 49.62 347 ILE B N 1
ATOM 8924 C CA . ILE B 1 347 ? -42.594 -31.016 11.188 1 49.62 347 ILE B CA 1
ATOM 8925 C C . ILE B 1 347 ? -43.594 -32.156 11.211 1 49.62 347 ILE B C 1
ATOM 8927 O O . ILE B 1 347 ? -44.375 -32.344 10.273 1 49.62 347 ILE B O 1
ATOM 8931 N N . PHE B 1 348 ? -43.406 -33.219 11.633 1 41.25 348 PHE B N 1
ATOM 8932 C CA . PHE B 1 348 ? -44.25 -34.406 11.711 1 41.25 348 PHE B CA 1
ATOM 8933 C C . PHE B 1 348 ? -45.688 -34.031 11.922 1 41.25 348 PHE B C 1
ATOM 8935 O O . PHE B 1 348 ? -46.562 -34.906 11.969 1 41.25 348 PHE B O 1
ATOM 8942 N N . SER B 1 349 ? -46.188 -32.875 12.367 1 36.22 349 SER B N 1
ATOM 8943 C CA . SER B 1 349 ? -47.625 -33.031 12.57 1 36.22 349 SER B CA 1
ATOM 8944 C C . SER B 1 349 ? -48.344 -33.344 11.25 1 36.22 349 SER B C 1
ATOM 8946 O O . SER B 1 349 ? -49.438 -33.906 11.25 1 36.22 349 SER B O 1
ATOM 8948 N N . ASP B 1 350 ? -47.969 -32.781 10.086 1 31.33 350 ASP B N 1
ATOM 8949 C CA . ASP B 1 350 ? -48.875 -33.031 8.945 1 31.33 350 ASP B CA 1
ATOM 8950 C C . ASP B 1 350 ? -48.562 -34.375 8.289 1 31.33 350 ASP B C 1
ATOM 8952 O O . ASP B 1 350 ? -47.719 -34.438 7.402 1 31.33 350 ASP B O 1
ATOM 8956 N N . GLN B 1 351 ? -48.438 -35.531 8.859 1 31.5 351 GLN B N 1
ATOM 8957 C CA . GLN B 1 351 ? -48.594 -36.844 8.234 1 31.5 351 GLN B CA 1
ATOM 8958 C C . GLN B 1 351 ? -49.688 -36.812 7.152 1 31.5 351 GLN B C 1
ATOM 8960 O O . GLN B 1 351 ? -49.688 -37.656 6.258 1 31.5 351 GLN B O 1
ATOM 8965 N N . GLU B 1 352 ? -50.844 -36.188 7.391 1 29.2 352 GLU B N 1
ATOM 8966 C CA . GLU B 1 352 ? -52 -36.406 6.523 1 29.2 352 GLU B CA 1
ATOM 8967 C C . GLU B 1 352 ? -51.812 -35.688 5.18 1 29.2 352 GLU B C 1
ATOM 8969 O O . GLU B 1 352 ? -52.375 -36.125 4.168 1 29.2 352 GLU B O 1
ATOM 8974 N N . CYS B 1 353 ? -51.219 -34.531 5.125 1 27.61 353 CYS B N 1
ATOM 8975 C CA . CYS B 1 353 ? -51.625 -33.75 3.965 1 27.61 353 CYS B CA 1
ATOM 8976 C C . CYS B 1 353 ? -50.844 -34.156 2.721 1 27.61 353 CYS B C 1
ATOM 8978 O O . CYS B 1 353 ? -51.125 -33.656 1.624 1 27.61 353 CYS B O 1
ATOM 8980 N N . CYS B 1 354 ? -49.781 -34.781 2.771 1 27.34 354 CYS B N 1
ATOM 8981 C CA . CYS B 1 354 ? -49.188 -34.75 1.445 1 27.34 354 CYS B CA 1
ATOM 8982 C C . CYS B 1 354 ? -49.906 -35.656 0.477 1 27.34 354 CYS B C 1
ATOM 8984 O O . CYS B 1 354 ? -49.438 -35.875 -0.643 1 27.34 354 CYS B O 1
ATOM 8986 N N . PHE B 1 355 ? -50.906 -36.5 0.949 1 24.86 355 PHE B N 1
ATOM 8987 C CA . PHE B 1 355 ? -51.406 -37.344 -0.123 1 24.86 355 PHE B CA 1
ATOM 8988 C C . PHE B 1 355 ? -52.219 -36.531 -1.119 1 24.86 355 PHE B C 1
ATOM 8990 O O . PHE B 1 355 ? -53.469 -36.5 -1.038 1 24.86 355 PHE B O 1
ATOM 8997 N N . ILE B 1 356 ? -52 -35.312 -1.339 1 24.02 356 ILE B N 1
ATOM 8998 C CA . ILE B 1 356 ? -52.812 -34.844 -2.439 1 24.02 356 ILE B CA 1
ATOM 8999 C C . ILE B 1 356 ? -52.562 -35.688 -3.686 1 24.02 356 ILE B C 1
ATOM 9001 O O . ILE B 1 356 ? -51.438 -35.688 -4.211 1 24.02 356 ILE B O 1
ATOM 9005 N N . GLN B 1 357 ? -53.312 -36.875 -3.787 1 21.55 357 GLN B N 1
ATOM 9006 C CA . GLN B 1 357 ? -53.625 -37.625 -4.992 1 21.55 357 GLN B CA 1
ATOM 9007 C C . GLN B 1 357 ? -53.969 -36.719 -6.16 1 21.55 357 GLN B C 1
ATOM 9009 O O . GLN B 1 357 ? -54.906 -35.938 -6.078 1 21.55 357 GLN B O 1
ATOM 9014 N N . THR B 1 358 ? -53 -36.094 -6.742 1 22.92 358 THR B N 1
ATOM 9015 C CA . THR B 1 358 ? -53.469 -35.656 -8.062 1 22.92 358 THR B CA 1
ATOM 9016 C C . THR B 1 358 ? -54.188 -36.812 -8.773 1 22.92 358 THR B C 1
ATOM 9018 O O . THR B 1 358 ? -53.75 -37.969 -8.68 1 22.92 358 THR B O 1
ATOM 9021 N N . ASN B 1 359 ? -55.531 -36.844 -8.977 1 21.45 359 ASN B N 1
ATOM 9022 C CA . ASN B 1 359 ? -56.5 -37.688 -9.664 1 21.45 359 ASN B CA 1
ATOM 9023 C C . ASN B 1 359 ? -56 -38.156 -11.023 1 21.45 359 ASN B C 1
ATOM 9025 O O . ASN B 1 359 ? -56.781 -38.594 -11.867 1 21.45 359 ASN B O 1
ATOM 9029 N N . ASN B 1 360 ? -54.969 -37.781 -11.703 1 20.61 360 ASN B N 1
ATOM 9030 C CA . ASN B 1 360 ? -55 -38.594 -12.898 1 20.61 360 ASN B CA 1
ATOM 9031 C C . ASN B 1 360 ? -54.875 -40.094 -12.547 1 20.61 360 ASN B C 1
ATOM 9033 O O . ASN B 1 360 ? -54.438 -40.438 -11.453 1 20.61 360 ASN B O 1
ATOM 9037 N N . GLY B 1 361 ? -55.375 -41.125 -13.281 1 20.02 361 GLY B N 1
ATOM 9038 C CA . GLY B 1 361 ? -55.625 -42.562 -13.273 1 20.02 361 GLY B CA 1
ATOM 9039 C C . GLY B 1 361 ? -54.5 -43.375 -12.625 1 20.02 361 GLY B C 1
ATOM 9040 O O . GLY B 1 361 ? -54.75 -44.469 -12.094 1 20.02 361 GLY B O 1
ATOM 9041 N N . LEU B 1 362 ? -53.219 -43.469 -12.883 1 20.09 362 LEU B N 1
ATOM 9042 C CA . LEU B 1 362 ? -52.844 -44.844 -12.828 1 20.09 362 LEU B CA 1
ATOM 9043 C C . LEU B 1 362 ? -52.781 -45.344 -11.383 1 20.09 362 LEU B C 1
ATOM 9045 O O . LEU B 1 362 ? -51.938 -44.906 -10.594 1 20.09 362 LEU B O 1
ATOM 9049 N N . HIS B 1 363 ? -54.031 -45.5 -10.688 1 19.91 363 HIS B N 1
ATOM 9050 C CA . HIS B 1 363 ? -54.375 -45.75 -9.289 1 19.91 363 HIS B CA 1
ATOM 9051 C C . HIS B 1 363 ? -53.688 -46.969 -8.742 1 19.91 363 HIS B C 1
ATOM 9053 O O . HIS B 1 363 ? -53.938 -47.375 -7.602 1 19.91 363 HIS B O 1
ATOM 9059 N N . ASN B 1 364 ? -52.469 -47.531 -9.148 1 19.69 364 ASN B N 1
ATOM 9060 C CA . ASN B 1 364 ? -52.438 -48.938 -8.797 1 19.69 364 ASN B CA 1
ATOM 9061 C C . ASN B 1 364 ? -52.625 -49.156 -7.297 1 19.69 364 ASN B C 1
ATOM 9063 O O . ASN B 1 364 ? -51.906 -48.594 -6.48 1 19.69 364 ASN B O 1
ATOM 9067 N N . ILE B 1 365 ? -53.906 -49.344 -6.812 1 19.81 365 ILE B N 1
ATOM 9068 C CA . ILE B 1 365 ? -54.438 -49.781 -5.535 1 19.81 365 ILE B CA 1
ATOM 9069 C C . ILE B 1 365 ? -53.781 -51.094 -5.105 1 19.81 365 ILE B C 1
ATOM 9071 O O . ILE B 1 365 ? -54.062 -52.156 -5.633 1 19.81 365 ILE B O 1
ATOM 9075 N N . PHE B 1 366 ? -52.375 -51.312 -5.168 1 18.03 366 PHE B N 1
ATOM 9076 C CA . PHE B 1 366 ? -52 -52.688 -4.879 1 18.03 366 PHE B CA 1
ATOM 9077 C C . PHE B 1 366 ? -52.438 -53.062 -3.475 1 18.03 366 PHE B C 1
ATOM 9079 O O . PHE B 1 366 ? -52.062 -52.438 -2.496 1 18.03 366 PHE B O 1
ATOM 9086 N N . SER B 1 367 ? -53.688 -53.625 -3.336 1 18.42 367 SER B N 1
ATOM 9087 C CA . SER B 1 367 ? -54.375 -54.281 -2.219 1 18.42 367 SER B CA 1
ATOM 9088 C C . SER B 1 367 ? -53.5 -55.438 -1.672 1 18.42 367 SER B C 1
ATOM 9090 O O . SER B 1 367 ? -53.938 -56.594 -1.686 1 18.42 367 SER B O 1
ATOM 9092 N N . PRO B 1 368 ? -52.156 -55.469 -1.579 1 17.25 368 PRO B N 1
ATOM 9093 C CA . PRO B 1 368 ? -51.844 -56.875 -1.263 1 17.25 368 PRO B CA 1
ATOM 9094 C C . PRO B 1 368 ? -52.469 -57.344 0.042 1 17.25 368 PRO B C 1
ATOM 9096 O O . PRO B 1 368 ? -52.688 -56.531 0.958 1 17.25 368 PRO B O 1
ATOM 9099 N N . SER B 1 369 ? -53.312 -58.5 0.078 1 18.08 369 SER B N 1
ATOM 9100 C CA . SER B 1 369 ? -54.094 -59.406 0.901 1 18.08 369 SER B CA 1
ATOM 9101 C C . SER B 1 369 ? -53.312 -59.875 2.113 1 18.08 369 SER B C 1
ATOM 9103 O O . SER B 1 369 ? -53.875 -60.469 3.027 1 18.08 369 SER B O 1
ATOM 9105 N N . GLY B 1 370 ? -52 -59.938 2.184 1 17.84 370 GLY B N 1
ATOM 9106 C CA . GLY B 1 370 ? -51.688 -61.219 2.812 1 17.84 370 GLY B CA 1
ATOM 9107 C C . GLY B 1 370 ? -52.188 -61.312 4.238 1 17.84 370 GLY B C 1
ATOM 9108 O O . GLY B 1 370 ? -53.031 -62.156 4.547 1 17.84 370 GLY B O 1
ATOM 9109 N N . LEU B 1 371 ? -51.219 -61.312 5.352 1 17.36 371 LEU B N 1
ATOM 9110 C CA . LEU B 1 371 ? -51.156 -62.281 6.426 1 17.36 371 LEU B CA 1
ATOM 9111 C C . LEU B 1 371 ? -52.094 -61.938 7.566 1 17.36 371 LEU B C 1
ATOM 9113 O O . LEU B 1 371 ? -52.031 -60.812 8.102 1 17.36 371 LEU B O 1
ATOM 9117 N N . ILE B 1 372 ? -53.312 -62.469 7.688 1 18.25 372 ILE B N 1
ATOM 9118 C CA . ILE B 1 372 ? -54.375 -62.562 8.68 1 18.25 372 ILE B CA 1
ATOM 9119 C C . ILE B 1 372 ? -53.812 -63.094 10 1 18.25 372 ILE B C 1
ATOM 9121 O O . ILE B 1 372 ? -54.531 -63.656 10.82 1 18.25 372 ILE B O 1
ATOM 9125 N N . GLY B 1 373 ? -52.438 -63 10.359 1 18.05 373 GLY B N 1
ATOM 9126 C CA . GLY B 1 373 ? -52.281 -63.906 11.477 1 18.05 373 GLY B CA 1
ATOM 9127 C C . GLY B 1 373 ? -53.125 -63.562 12.68 1 18.05 373 GLY B C 1
ATOM 9128 O O . GLY B 1 373 ? -53.625 -62.438 12.781 1 18.05 373 GLY B O 1
ATOM 9129 N N . ASN B 1 374 ? -53.375 -64.562 13.586 1 18.7 374 ASN B N 1
ATOM 9130 C CA . ASN B 1 374 ? -54.188 -64.938 14.711 1 18.7 374 ASN B CA 1
ATOM 9131 C C . ASN B 1 374 ? -54.031 -64 15.906 1 18.7 374 ASN B C 1
ATOM 9133 O O . ASN B 1 374 ? -53.031 -63.312 16.016 1 18.7 374 ASN B O 1
ATOM 9137 N N . ASN B 1 375 ? -55.031 -63.906 16.859 1 17.72 375 ASN B N 1
ATOM 9138 C CA . ASN B 1 375 ? -55.75 -63.156 17.891 1 17.72 375 ASN B CA 1
ATOM 9139 C C . ASN B 1 375 ? -54.969 -63.094 19.188 1 17.72 375 ASN B C 1
ATOM 9141 O O . ASN B 1 375 ? -55.438 -62.5 20.172 1 17.72 375 ASN B O 1
ATOM 9145 N N . ASN B 1 376 ? -53.906 -63.844 19.5 1 19.75 376 ASN B N 1
ATOM 9146 C CA . ASN B 1 376 ? -53.938 -64.125 20.922 1 19.75 376 ASN B CA 1
ATOM 9147 C C . ASN B 1 376 ? -53.781 -62.906 21.797 1 19.75 376 ASN B C 1
ATOM 9149 O O . ASN B 1 376 ? -53.312 -61.875 21.312 1 19.75 376 ASN B O 1
ATOM 9153 N N . ASN B 1 377 ? -53.906 -63.031 23.219 1 19.41 377 ASN B N 1
ATOM 9154 C CA . ASN B 1 377 ? -54.344 -62.406 24.469 1 19.41 377 ASN B CA 1
ATOM 9155 C C . ASN B 1 377 ? -53.312 -61.406 24.984 1 19.41 377 ASN B C 1
ATOM 9157 O O . ASN B 1 377 ? -53.406 -60.969 26.141 1 19.41 377 ASN B O 1
ATOM 9161 N N . VAL B 1 378 ? -52.281 -60.938 24.234 1 18.81 378 VAL B N 1
ATOM 9162 C CA . VAL B 1 378 ? -51.219 -60.5 25.125 1 18.81 378 VAL B CA 1
ATOM 9163 C C . VAL B 1 378 ? -51.656 -59.219 25.844 1 18.81 378 VAL B C 1
ATOM 9165 O O . VAL B 1 378 ? -52.25 -58.312 25.234 1 18.81 378 VAL B O 1
ATOM 9168 N N . ASN B 1 379 ? -51.781 -59.188 27.219 1 20.19 379 ASN B N 1
ATOM 9169 C CA . ASN B 1 379 ? -52.156 -58.344 28.359 1 20.19 379 ASN B CA 1
ATOM 9170 C C . ASN B 1 379 ? -51.312 -57.094 28.438 1 20.19 379 ASN B C 1
ATOM 9172 O O . ASN B 1 379 ? -50.406 -57 29.266 1 20.19 379 ASN B O 1
ATOM 9176 N N . ASN B 1 380 ? -51 -56.438 27.281 1 20.19 380 ASN B N 1
ATOM 9177 C CA . ASN B 1 380 ? -49.969 -55.406 27.344 1 20.19 380 ASN B CA 1
ATOM 9178 C C . ASN B 1 380 ? -50.438 -54.188 28.141 1 20.19 380 ASN B C 1
ATOM 9180 O O . ASN B 1 380 ? -51.5 -53.594 27.844 1 20.19 380 ASN B O 1
ATOM 9184 N N . GLY B 1 381 ? -50.062 -54.062 29.406 1 21.84 381 GLY B N 1
ATOM 9185 C CA . GLY B 1 381 ? -50.281 -53.031 30.406 1 21.84 381 GLY B CA 1
ATOM 9186 C C . GLY B 1 381 ? -50.062 -51.625 29.875 1 21.84 381 GLY B C 1
ATOM 9187 O O . GLY B 1 381 ? -49.531 -51.438 28.781 1 21.84 381 GLY B O 1
ATOM 9188 N N . ASN B 1 382 ? -50.312 -50.438 30.75 1 23.36 382 ASN B N 1
ATOM 9189 C CA . ASN B 1 382 ? -50.781 -49.062 30.859 1 23.36 382 ASN B CA 1
ATOM 9190 C C . ASN B 1 382 ? -49.688 -48.094 30.453 1 23.36 382 ASN B C 1
ATOM 9192 O O . ASN B 1 382 ? -49.781 -46.875 30.75 1 23.36 382 ASN B O 1
ATOM 9196 N N . ASP B 1 383 ? -48.469 -48.344 29.969 1 24.5 383 ASP B N 1
ATOM 9197 C CA . ASP B 1 383 ? -47.469 -47.25 30.062 1 24.5 383 ASP B CA 1
ATOM 9198 C C . ASP B 1 383 ? -47.812 -46.125 29.078 1 24.5 383 ASP B C 1
ATOM 9200 O O . ASP B 1 383 ? -47.562 -46.25 27.891 1 24.5 383 ASP B O 1
ATOM 9204 N N . ILE B 1 384 ? -48.938 -45.375 29.234 1 26.72 384 ILE B N 1
ATOM 9205 C CA . ILE B 1 384 ? -49.469 -44.25 28.438 1 26.72 384 ILE B CA 1
ATOM 9206 C C . ILE B 1 384 ? -48.5 -43.094 28.469 1 26.72 384 ILE B C 1
ATOM 9208 O O . ILE B 1 384 ? -48.75 -42.062 27.859 1 26.72 384 ILE B O 1
ATOM 9212 N N . ASN B 1 385 ? -47.562 -43.031 29.453 1 29.25 385 ASN B N 1
ATOM 9213 C CA . ASN B 1 385 ? -46.938 -41.75 29.656 1 29.25 385 ASN B CA 1
ATOM 9214 C C . ASN B 1 385 ? -46.062 -41.344 28.453 1 29.25 385 ASN B C 1
ATOM 9216 O O . ASN B 1 385 ? -45.156 -40.531 28.578 1 29.25 385 ASN B O 1
ATOM 9220 N N . ASP B 1 386 ? -46.25 -41.938 27.359 1 29.56 386 ASP B N 1
ATOM 9221 C CA . ASP B 1 386 ? -45.281 -41.812 26.266 1 29.56 386 ASP B CA 1
ATOM 9222 C C . ASP B 1 386 ? -45.406 -40.438 25.594 1 29.56 386 ASP B C 1
ATOM 9224 O O . ASP B 1 386 ? -44.812 -40.219 24.531 1 29.56 386 ASP B O 1
ATOM 9228 N N . GLY B 1 387 ? -46.344 -39.625 26.109 1 33.12 387 GLY B N 1
ATOM 9229 C CA . GLY B 1 387 ? -46.5 -38.375 25.391 1 33.12 387 GLY B CA 1
ATOM 9230 C C . GLY B 1 387 ? -45.281 -37.438 25.531 1 33.12 387 GLY B C 1
ATOM 9231 O O . GLY B 1 387 ? -45.156 -36.469 24.781 1 33.12 387 GLY B O 1
ATOM 9232 N N . ALA B 1 388 ? -44.719 -37.375 26.781 1 37.59 388 ALA B N 1
ATOM 9233 C CA . ALA B 1 388 ? -43.625 -36.438 27.094 1 37.59 388 ALA B CA 1
ATOM 9234 C C . ALA B 1 388 ? -42.406 -36.719 26.234 1 37.59 388 ALA B C 1
ATOM 9236 O O . ALA B 1 388 ? -41.688 -35.812 25.828 1 37.59 388 ALA B O 1
ATOM 9237 N N . ASN B 1 389 ? -42.125 -37.969 26.016 1 38.44 389 ASN B N 1
ATOM 9238 C CA . ASN B 1 389 ? -40.906 -38.312 25.297 1 38.44 389 ASN B CA 1
ATOM 9239 C C . ASN B 1 389 ? -40.938 -37.844 23.844 1 38.44 389 ASN B C 1
ATOM 9241 O O . ASN B 1 389 ? -39.906 -37.625 23.234 1 38.44 389 ASN B O 1
ATOM 9245 N N . GLN B 1 390 ? -42.125 -37.75 23.281 1 38.41 390 GLN B N 1
ATOM 9246 C CA . GLN B 1 390 ? -42.188 -37.312 21.891 1 38.41 390 GLN B CA 1
ATOM 9247 C C . GLN B 1 390 ? -41.844 -35.812 21.781 1 38.41 390 GLN B C 1
ATOM 9249 O O . GLN B 1 390 ? -41.219 -35.375 20.812 1 38.41 390 GLN B O 1
ATOM 9254 N N . ASN B 1 391 ? -42.281 -34.969 22.75 1 41.47 391 ASN B N 1
ATOM 9255 C CA . ASN B 1 391 ? -42 -33.562 22.719 1 41.47 391 ASN B CA 1
ATOM 9256 C C . ASN B 1 391 ? -40.5 -33.281 22.922 1 41.47 391 ASN B C 1
ATOM 9258 O O . ASN B 1 391 ? -39.938 -32.375 22.312 1 41.47 391 ASN B O 1
ATOM 9262 N N . ASP B 1 392 ? -39.875 -33.969 23.812 1 44.53 392 ASP B N 1
ATOM 9263 C CA . ASP B 1 392 ? -38.438 -33.781 24.031 1 44.53 392 ASP B CA 1
ATOM 9264 C C . ASP B 1 392 ? -37.656 -34.188 22.781 1 44.53 392 ASP B C 1
ATOM 9266 O O . ASP B 1 392 ? -36.625 -33.594 22.469 1 44.53 392 ASP B O 1
ATOM 9270 N N . HIS B 1 393 ? -38.094 -35.219 22.141 1 47.22 393 HIS B N 1
ATOM 9271 C CA . HIS B 1 393 ? -37.438 -35.656 20.906 1 47.22 393 HIS B CA 1
ATOM 9272 C C . HIS B 1 393 ? -37.594 -34.625 19.812 1 47.22 393 HIS B C 1
ATOM 9274 O O . HIS B 1 393 ? -36.688 -34.406 19.016 1 47.22 393 HIS B O 1
ATOM 9280 N N . ILE B 1 394 ? -38.719 -34 19.734 1 49.88 394 ILE B N 1
ATOM 9281 C CA . ILE B 1 394 ? -38.969 -32.938 18.75 1 49.88 394 ILE B CA 1
ATOM 9282 C C . ILE B 1 394 ? -38.094 -31.734 19.078 1 49.88 394 ILE B C 1
ATOM 9284 O O . ILE B 1 394 ? -37.5 -31.125 18.172 1 49.88 394 ILE B O 1
ATOM 9288 N N . ASN B 1 395 ? -38.031 -31.391 20.328 1 49.88 395 ASN B N 1
ATOM 9289 C CA . ASN B 1 395 ? -37.188 -30.266 20.734 1 49.88 395 ASN B CA 1
ATOM 9290 C C . ASN B 1 395 ? -35.719 -30.531 20.453 1 49.88 395 ASN B C 1
ATOM 9292 O O . ASN B 1 395 ? -35 -29.625 20.047 1 49.88 395 ASN B O 1
ATOM 9296 N N . GLU B 1 396 ? -35.344 -31.672 20.719 1 53.16 396 GLU B N 1
ATOM 9297 C CA . GLU B 1 396 ? -33.969 -32.031 20.438 1 53.16 396 GLU B CA 1
ATOM 9298 C C . GLU B 1 396 ? -33.688 -32 18.953 1 53.16 396 GLU B C 1
ATOM 9300 O O . GLU B 1 396 ? -32.594 -31.609 18.531 1 53.16 396 GLU B O 1
ATOM 9305 N N . GLN B 1 397 ? -34.625 -32.469 18.203 1 54.81 397 GLN B N 1
ATOM 9306 C CA . GLN B 1 397 ? -34.469 -32.469 16.75 1 54.81 397 GLN B CA 1
ATOM 9307 C C . GLN B 1 397 ? -34.375 -31.031 16.219 1 54.81 397 GLN B C 1
ATOM 9309 O O . GLN B 1 397 ? -33.625 -30.766 15.281 1 54.81 397 GLN B O 1
ATOM 9314 N N . LEU B 1 398 ? -35.062 -30.172 16.844 1 56.5 398 LEU B N 1
ATOM 9315 C CA . LEU B 1 398 ? -35.062 -28.781 16.375 1 56.5 398 LEU B CA 1
ATOM 9316 C C . LEU B 1 398 ? -33.812 -28.062 16.812 1 56.5 398 LEU B C 1
ATOM 9318 O O . LEU B 1 398 ? -33.438 -27.031 16.234 1 56.5 398 LEU B O 1
ATOM 9322 N N . ASN B 1 399 ? -33.219 -28.719 17.75 1 65.12 399 ASN B N 1
ATOM 9323 C CA . ASN B 1 399 ? -32.031 -28.047 18.25 1 65.12 399 ASN B CA 1
ATOM 9324 C C . ASN B 1 399 ? -30.797 -28.359 17.391 1 65.12 399 ASN B C 1
ATOM 9326 O O . ASN B 1 399 ? -29.797 -27.656 17.438 1 65.12 399 ASN B O 1
ATOM 9330 N N . ASN B 1 400 ? -30.984 -29.406 16.609 1 78.94 400 ASN B N 1
ATOM 9331 C CA . ASN B 1 400 ? -29.875 -29.75 15.719 1 78.94 400 ASN B CA 1
ATOM 9332 C C . ASN B 1 400 ? -29.922 -28.953 14.422 1 78.94 400 ASN B C 1
ATOM 9334 O O . ASN B 1 400 ? -30.953 -28.891 13.766 1 78.94 400 ASN B O 1
ATOM 9338 N N . TRP B 1 401 ? -28.828 -28.406 14.062 1 84.12 401 TRP B N 1
ATOM 9339 C CA . TRP B 1 401 ? -28.766 -27.562 12.875 1 84.12 401 TRP B CA 1
ATOM 9340 C C . TRP B 1 401 ? -28.969 -28.406 11.609 1 84.12 401 TRP B C 1
ATOM 9342 O O . TRP B 1 401 ? -29.625 -27.953 10.664 1 84.12 401 TRP B O 1
ATOM 9352 N N . ILE B 1 402 ? -28.406 -29.688 11.633 1 87.88 402 ILE B N 1
ATOM 9353 C CA . ILE B 1 402 ? -28.438 -30.531 10.445 1 87.88 402 ILE B CA 1
ATOM 9354 C C . ILE B 1 402 ? -28.781 -31.969 10.852 1 87.88 402 ILE B C 1
ATOM 9356 O O . ILE B 1 402 ? -28.25 -32.469 11.852 1 87.88 402 ILE B O 1
ATOM 9360 N N . ILE B 1 403 ? -29.656 -32.531 10.211 1 88.38 403 ILE B N 1
ATOM 9361 C CA . ILE B 1 403 ? -30 -33.938 10.344 1 88.38 403 ILE B CA 1
ATOM 9362 C C . ILE B 1 403 ? -29.828 -34.656 9 1 88.38 403 ILE B C 1
ATOM 9364 O O . ILE B 1 403 ? -30.25 -34.125 7.961 1 88.38 403 ILE B O 1
ATOM 9368 N N . THR B 1 404 ? -29.156 -35.75 9.023 1 91.06 404 THR B N 1
ATOM 9369 C CA . THR B 1 404 ? -28.922 -36.469 7.773 1 91.06 404 THR B CA 1
ATOM 9370 C C . THR B 1 404 ? -29.578 -37.844 7.812 1 91.06 404 THR B C 1
ATOM 9372 O O . THR B 1 404 ? -29.797 -38.406 8.891 1 91.06 404 THR B O 1
ATOM 9375 N N . ARG B 1 405 ? -29.969 -38.281 6.73 1 89.31 405 ARG B N 1
ATOM 9376 C CA . ARG B 1 405 ? -30.562 -39.625 6.574 1 89.31 405 ARG B CA 1
ATOM 9377 C C . ARG B 1 405 ? -29.859 -40.375 5.461 1 89.31 405 ARG B C 1
ATOM 9379 O O . ARG B 1 405 ? -29.734 -39.906 4.336 1 89.31 405 ARG B O 1
ATOM 9386 N N . ASP B 1 406 ? -29.422 -41.594 5.734 1 86.88 406 ASP B N 1
ATOM 9387 C CA . ASP B 1 406 ? -28.703 -42.406 4.75 1 86.88 406 ASP B CA 1
ATOM 9388 C C . ASP B 1 406 ? -29.656 -43.25 3.92 1 86.88 406 ASP B C 1
ATOM 9390 O O . ASP B 1 406 ? -30.875 -43.188 4.109 1 86.88 406 ASP B O 1
ATOM 9394 N N . ILE B 1 407 ? -29.109 -44.031 2.979 1 83.19 407 ILE B N 1
ATOM 9395 C CA . ILE B 1 407 ? -29.891 -44.875 2.049 1 83.19 407 ILE B CA 1
ATOM 9396 C C . ILE B 1 407 ? -30.656 -45.938 2.822 1 83.19 407 ILE B C 1
ATOM 9398 O O . ILE B 1 407 ? -31.75 -46.344 2.404 1 83.19 407 ILE B O 1
ATOM 9402 N N . LYS B 1 408 ? -30.188 -46.281 3.959 1 84.75 408 LYS B N 1
ATOM 9403 C CA . LYS B 1 408 ? -30.828 -47.312 4.773 1 84.75 408 LYS B CA 1
ATOM 9404 C C . LYS B 1 408 ? -31.891 -46.719 5.684 1 84.75 408 LYS B C 1
ATOM 9406 O O . LYS B 1 408 ? -32.594 -47.438 6.387 1 84.75 408 LYS B O 1
ATOM 9411 N N . GLY B 1 409 ? -31.969 -45.406 5.691 1 83.25 409 GLY B N 1
ATOM 9412 C CA . GLY B 1 409 ? -33 -44.75 6.48 1 83.25 409 GLY B CA 1
ATOM 9413 C C . GLY B 1 409 ? -32.5 -44.344 7.859 1 83.25 409 GLY B C 1
ATOM 9414 O O . GLY B 1 409 ? -33.281 -43.844 8.672 1 83.25 409 GLY B O 1
ATOM 9415 N N . ASN B 1 410 ? -31.219 -44.562 8.109 1 88.5 410 ASN B N 1
ATOM 9416 C CA . ASN B 1 410 ? -30.672 -44.156 9.406 1 88.5 410 ASN B CA 1
ATOM 9417 C C . ASN B 1 410 ? -30.516 -42.656 9.508 1 88.5 410 ASN B C 1
ATOM 9419 O O . ASN B 1 410 ? -30.016 -42.031 8.578 1 88.5 410 ASN B O 1
ATOM 9423 N N . GLN B 1 411 ? -30.984 -42.125 10.57 1 90.19 411 GLN B N 1
ATOM 9424 C CA . GLN B 1 411 ? -30.891 -40.688 10.797 1 90.19 411 GLN B CA 1
ATOM 9425 C C . GLN B 1 411 ? -29.734 -40.375 11.742 1 90.19 411 GLN B C 1
ATOM 9427 O O . GLN B 1 411 ? -29.516 -41.094 12.727 1 90.19 411 GLN B O 1
ATOM 9432 N N . TYR B 1 412 ? -28.969 -39.406 11.383 1 91.5 412 TYR B N 1
ATOM 9433 C CA . TYR B 1 412 ? -27.828 -38.969 12.195 1 91.5 412 TYR B CA 1
ATOM 9434 C C . TYR B 1 412 ? -27.953 -37.5 12.578 1 91.5 412 TYR B C 1
ATOM 9436 O O . TYR B 1 412 ? -28.484 -36.719 11.812 1 91.5 412 TYR B O 1
ATOM 9444 N N . THR B 1 413 ? -27.469 -37.156 13.797 1 88.44 413 THR B N 1
ATOM 9445 C CA . THR B 1 413 ? -27.469 -35.781 14.273 1 88.44 413 THR B CA 1
ATOM 9446 C C . THR B 1 413 ? -26.109 -35.438 14.852 1 88.44 413 THR B C 1
ATOM 9448 O O . THR B 1 413 ? -25.266 -36.312 15.094 1 88.44 413 THR B O 1
ATOM 9451 N N . GLY B 1 414 ? -25.812 -34.188 14.906 1 86.06 414 GLY B N 1
ATOM 9452 C CA . GLY B 1 414 ? -24.594 -33.688 15.523 1 86.06 414 GLY B CA 1
ATOM 9453 C C . GLY B 1 414 ? -23.328 -34.125 14.805 1 86.06 414 GLY B C 1
ATOM 9454 O O . GLY B 1 414 ? -23.219 -33.969 13.586 1 86.06 414 GLY B O 1
ATOM 9455 N N . TYR B 1 415 ? -22.438 -34.719 15.602 1 88.56 415 TYR B N 1
ATOM 9456 C CA . TYR B 1 415 ? -21.156 -35.156 15.07 1 88.56 415 TYR B CA 1
ATOM 9457 C C . TYR B 1 415 ? -21.328 -36.281 14.078 1 88.56 415 TYR B C 1
ATOM 9459 O O . TYR B 1 415 ? -20.625 -36.344 13.062 1 88.56 415 TYR B O 1
ATOM 9467 N N . LYS B 1 416 ? -22.25 -37.125 14.383 1 88.94 416 LYS B N 1
ATOM 9468 C CA . LYS B 1 416 ? -22.5 -38.25 13.477 1 88.94 416 LYS B CA 1
ATOM 9469 C C . LYS B 1 416 ? -23.062 -37.781 12.148 1 88.94 416 LYS B C 1
ATOM 9471 O O . LYS B 1 416 ? -22.828 -38.375 11.102 1 88.94 416 LYS B O 1
ATOM 9476 N N . ALA B 1 417 ? -23.828 -36.75 12.195 1 89.5 417 ALA B N 1
ATOM 9477 C CA . ALA B 1 417 ? -24.312 -36.156 10.953 1 89.5 417 ALA B CA 1
ATOM 9478 C C . ALA B 1 417 ? -23.172 -35.625 10.125 1 89.5 417 ALA B C 1
ATOM 9480 O O . ALA B 1 417 ? -23.125 -35.781 8.906 1 89.5 417 ALA B O 1
ATOM 9481 N N . MET B 1 418 ? -22.25 -35.031 10.812 1 88.56 418 MET B N 1
ATOM 9482 C CA . MET B 1 418 ? -21.094 -34.469 10.125 1 88.56 418 MET B CA 1
ATOM 9483 C C . MET B 1 418 ? -20.266 -35.594 9.492 1 88.56 418 MET B C 1
ATOM 9485 O O . MET B 1 418 ? -19.812 -35.469 8.344 1 88.56 418 MET B O 1
ATOM 9489 N N . VAL B 1 419 ? -20.078 -36.594 10.227 1 90.06 419 VAL B N 1
ATOM 9490 C CA . VAL B 1 419 ? -19.312 -37.719 9.727 1 90.06 419 VAL B CA 1
ATOM 9491 C C . VAL B 1 419 ? -20.047 -38.375 8.555 1 90.06 419 VAL B C 1
ATOM 9493 O O . VAL B 1 419 ? -19.422 -38.781 7.586 1 90.06 419 VAL B O 1
ATOM 9496 N N . SER B 1 420 ? -21.375 -38.469 8.617 1 88.62 420 SER B N 1
ATOM 9497 C CA . SER B 1 420 ? -22.156 -39.062 7.531 1 88.62 420 SER B CA 1
ATOM 9498 C C . SER B 1 420 ? -22.031 -38.219 6.258 1 88.62 420 SER B C 1
ATOM 9500 O O . SER B 1 420 ? -22.016 -38.781 5.152 1 88.62 420 SER B O 1
ATOM 9502 N N . VAL B 1 421 ? -21.953 -37 6.387 1 87.75 421 VAL B N 1
ATOM 9503 C CA . VAL B 1 421 ? -21.766 -36.125 5.238 1 87.75 421 VAL B CA 1
ATOM 9504 C C . VAL B 1 421 ? -20.391 -36.344 4.625 1 87.75 421 VAL B C 1
ATOM 9506 O O . VAL B 1 421 ? -20.25 -36.406 3.4 1 87.75 421 VAL B O 1
ATOM 9509 N N . CYS B 1 422 ? -19.375 -36.5 5.461 1 87.12 422 CYS B N 1
ATOM 9510 C CA . CYS B 1 422 ? -18.016 -36.75 4.98 1 87.12 422 CYS B CA 1
ATOM 9511 C C . CYS B 1 422 ? -17.938 -38.094 4.285 1 87.12 422 CYS B C 1
ATOM 9513 O O . CYS B 1 422 ? -17.172 -38.281 3.328 1 87.12 422 CYS B O 1
ATOM 9515 N N . LYS B 1 423 ? -18.719 -38.938 4.758 1 87 423 LYS B N 1
ATOM 9516 C CA . LYS B 1 423 ? -18.734 -40.281 4.184 1 87 423 LYS B CA 1
ATOM 9517 C C . LYS B 1 423 ? -19.281 -40.281 2.76 1 87 423 LYS B C 1
ATOM 9519 O O . LYS B 1 423 ? -18.797 -41 1.898 1 87 423 LYS B O 1
ATOM 9524 N N . VAL B 1 424 ? -20.219 -39.469 2.533 1 85.44 424 VAL B N 1
ATOM 9525 C CA . VAL B 1 424 ? -20.859 -39.406 1.223 1 85.44 424 VAL B CA 1
ATOM 9526 C C . VAL B 1 424 ? -20.094 -38.469 0.309 1 85.44 424 VAL B C 1
ATOM 9528 O O . VAL B 1 424 ? -20.219 -38.531 -0.916 1 85.44 424 VAL B O 1
ATOM 9531 N N . SER B 1 425 ? -19.25 -37.688 0.823 1 85.81 425 SER B N 1
ATOM 9532 C CA . SER B 1 425 ? -18.469 -36.75 0.025 1 85.81 425 SER B CA 1
ATOM 9533 C C . SER B 1 425 ? -17.406 -37.469 -0.785 1 85.81 425 SER B C 1
ATOM 9535 O O . SER B 1 425 ? -16.672 -38.312 -0.25 1 85.81 425 SER B O 1
ATOM 9537 N N . PRO B 1 426 ? -17.297 -37.156 -2.016 1 82.62 426 PRO B N 1
ATOM 9538 C CA . PRO B 1 426 ? -16.266 -37.781 -2.836 1 82.62 426 PRO B CA 1
ATOM 9539 C C . PRO B 1 426 ? -14.852 -37.281 -2.48 1 82.62 426 PRO B C 1
ATOM 9541 O O . PRO B 1 426 ? -13.867 -37.938 -2.83 1 82.62 426 PRO B O 1
ATOM 9544 N N . ILE B 1 427 ? -14.711 -36.219 -1.792 1 81.56 427 ILE B N 1
ATOM 9545 C CA . ILE B 1 427 ? -13.406 -35.625 -1.506 1 81.56 427 ILE B CA 1
ATOM 9546 C C . ILE B 1 427 ? -12.961 -36.031 -0.097 1 81.56 427 ILE B C 1
ATOM 9548 O O . ILE B 1 427 ? -11.797 -36.344 0.124 1 81.56 427 ILE B O 1
ATOM 9552 N N . LEU B 1 428 ? -13.883 -36.125 0.823 1 84.5 428 LEU B N 1
ATOM 9553 C CA . LEU B 1 428 ? -13.5 -36.25 2.225 1 84.5 428 LEU B CA 1
ATOM 9554 C C . LEU B 1 428 ? -13.719 -37.656 2.723 1 84.5 428 LEU B C 1
ATOM 9556 O O . LEU B 1 428 ? -13.43 -37.969 3.881 1 84.5 428 LEU B O 1
ATOM 9560 N N . TRP B 1 429 ? -14.148 -38.594 1.916 1 85.19 429 TRP B N 1
ATOM 9561 C CA . TRP B 1 429 ? -14.5 -39.938 2.361 1 85.19 429 TRP B CA 1
ATOM 9562 C C . TRP B 1 429 ? -13.281 -40.625 2.959 1 85.19 429 TRP B C 1
ATOM 9564 O O . TRP B 1 429 ? -13.422 -41.438 3.883 1 85.19 429 TRP B O 1
ATOM 9574 N N . PRO B 1 430 ? -12.062 -40.219 2.504 1 85.06 430 PRO B N 1
ATOM 9575 C CA . PRO B 1 430 ? -10.93 -40.906 3.111 1 85.06 430 PRO B CA 1
ATOM 9576 C C . PRO B 1 430 ? -10.68 -40.5 4.559 1 85.06 430 PRO B C 1
ATOM 9578 O O . PRO B 1 430 ? -10.047 -41.219 5.32 1 85.06 430 PRO B O 1
ATOM 9581 N N . LEU B 1 431 ? -11.18 -39.406 4.895 1 86.56 431 LEU B N 1
ATOM 9582 C CA . LEU B 1 431 ? -10.953 -38.875 6.242 1 86.56 431 LEU B CA 1
ATOM 9583 C C . LEU B 1 431 ? -11.922 -39.531 7.238 1 86.56 431 LEU B C 1
ATOM 9585 O O . LEU B 1 431 ? -11.758 -39.375 8.453 1 86.56 431 LEU B O 1
ATOM 9589 N N . VAL B 1 432 ? -12.891 -40.25 6.762 1 88.44 432 VAL B N 1
ATOM 9590 C CA . VAL B 1 432 ? -13.945 -40.812 7.609 1 88.44 432 VAL B CA 1
ATOM 9591 C C . VAL B 1 432 ? -13.352 -41.844 8.578 1 88.44 432 VAL B C 1
ATOM 9593 O O . VAL B 1 432 ? -13.75 -41.906 9.742 1 88.44 432 VAL B O 1
ATOM 9596 N N . SER B 1 433 ? -12.305 -42.5 8.094 1 89.81 433 SER B N 1
ATOM 9597 C CA . SER B 1 433 ? -11.672 -43.5 8.945 1 89.81 433 SER B CA 1
ATOM 9598 C C . SER B 1 433 ? -11 -42.844 10.148 1 89.81 433 SER B C 1
ATOM 9600 O O . SER B 1 433 ? -10.992 -43.406 11.242 1 89.81 433 SER B O 1
ATOM 9602 N N . VAL B 1 434 ? -10.523 -41.719 9.938 1 90.25 434 VAL B N 1
ATOM 9603 C CA . VAL B 1 434 ? -9.867 -41 11.016 1 90.25 434 VAL B CA 1
ATOM 9604 C C . VAL B 1 434 ? -10.914 -40.344 11.906 1 90.25 434 VAL B C 1
ATOM 9606 O O . VAL B 1 434 ? -10.773 -40.312 13.133 1 90.25 434 VAL B O 1
ATOM 9609 N N . LEU B 1 435 ? -11.992 -39.906 11.352 1 90 435 LEU B N 1
ATOM 9610 C CA . LEU B 1 435 ? -13.031 -39.219 12.102 1 90 435 LEU B CA 1
ATOM 9611 C C . LEU B 1 435 ? -13.828 -40.188 12.969 1 90 435 LEU B C 1
ATOM 9613 O O . LEU B 1 435 ? -14.422 -39.781 13.969 1 90 435 LEU B O 1
ATOM 9617 N N . GLU B 1 436 ? -13.805 -41.469 12.656 1 90.25 436 GLU B N 1
ATOM 9618 C CA . GLU B 1 436 ? -14.586 -42.438 13.391 1 90.25 436 GLU B CA 1
ATOM 9619 C C . GLU B 1 436 ? -13.766 -43.062 14.516 1 90.25 436 GLU B C 1
ATOM 9621 O O . GLU B 1 436 ? -14.281 -43.875 15.312 1 90.25 436 GLU B O 1
ATOM 9626 N N . LEU B 1 437 ? -12.484 -42.562 14.562 1 90.5 437 LEU B N 1
ATOM 9627 C CA . LEU B 1 437 ? -11.68 -43.031 15.688 1 90.5 437 LEU B CA 1
ATOM 9628 C C . LEU B 1 437 ? -12.242 -42.5 17 1 90.5 437 LEU B C 1
ATOM 9630 O O . LEU B 1 437 ? -12.703 -41.344 17.078 1 90.5 437 LEU B O 1
ATOM 9634 N N . PRO B 1 438 ? -12.242 -43.344 18.047 1 87.44 438 PRO B N 1
ATOM 9635 C CA . PRO B 1 438 ? -12.891 -43 19.312 1 87.44 438 PRO B CA 1
ATOM 9636 C C . PRO B 1 438 ? -12.328 -41.688 19.906 1 87.44 438 PRO B C 1
ATOM 9638 O O . PRO B 1 438 ? -13.086 -40.844 20.391 1 87.44 438 PRO B O 1
ATOM 9641 N N . LEU B 1 439 ? -11.055 -41.594 19.828 1 88.5 439 LEU B N 1
ATOM 9642 C CA . LEU B 1 439 ? -10.453 -40.375 20.375 1 88.5 439 LEU B CA 1
ATOM 9643 C C . LEU B 1 439 ? -10.875 -39.156 19.562 1 88.5 439 LEU B C 1
ATOM 9645 O O . LEU B 1 439 ? -11.141 -38.094 20.141 1 88.5 439 LEU B O 1
ATOM 9649 N N . VAL B 1 440 ? -10.969 -39.281 18.266 1 90.12 440 VAL B N 1
ATOM 9650 C CA . VAL B 1 440 ? -11.32 -38.188 17.391 1 90.12 440 VAL B CA 1
ATOM 9651 C C . VAL B 1 440 ? -12.805 -37.844 17.547 1 90.12 440 VAL B C 1
ATOM 9653 O O . VAL B 1 440 ? -13.195 -36.688 17.516 1 90.12 440 VAL B O 1
ATOM 9656 N N . THR B 1 441 ? -13.594 -38.844 17.812 1 88 441 THR B N 1
ATOM 9657 C CA . THR B 1 441 ? -15.023 -38.625 17.984 1 88 441 THR B CA 1
ATOM 9658 C C . THR B 1 441 ? -15.305 -37.844 19.266 1 88 441 THR B C 1
ATOM 9660 O O . THR B 1 441 ? -16.156 -36.969 19.281 1 88 441 THR B O 1
ATOM 9663 N N . LEU B 1 442 ? -14.586 -38.156 20.312 1 87.19 442 LEU B N 1
ATOM 9664 C CA . LEU B 1 442 ? -14.773 -37.469 21.594 1 87.19 442 LEU B CA 1
ATOM 9665 C C . LEU B 1 442 ? -14.422 -35.969 21.469 1 87.19 442 LEU B C 1
ATOM 9667 O O . LEU B 1 442 ? -15.211 -35.125 21.875 1 87.19 442 LEU B O 1
ATOM 9671 N N . TYR B 1 443 ? -13.242 -35.781 20.891 1 87.44 443 TYR B N 1
ATOM 9672 C CA . TYR B 1 443 ? -12.812 -34.406 20.781 1 87.44 443 TYR B CA 1
ATOM 9673 C C . TYR B 1 443 ? -13.555 -33.688 19.656 1 87.44 443 TYR B C 1
ATOM 9675 O O . TYR B 1 443 ? -13.75 -32.469 19.703 1 87.44 443 TYR B O 1
ATOM 9683 N N . GLY B 1 444 ? -13.93 -34.438 18.672 1 88.31 444 GLY B N 1
ATOM 9684 C CA . GLY B 1 444 ? -14.703 -33.875 17.594 1 88.31 444 GLY B CA 1
ATOM 9685 C C . GLY B 1 444 ? -16.047 -33.312 18.047 1 88.31 444 GLY B C 1
ATOM 9686 O O . GLY B 1 444 ? -16.453 -32.25 17.594 1 88.31 444 GLY B O 1
ATOM 9687 N N . LYS B 1 445 ? -16.75 -33.938 18.938 1 87.44 445 LYS B N 1
ATOM 9688 C CA . LYS B 1 445 ? -18.016 -33.469 19.484 1 87.44 445 LYS B CA 1
ATOM 9689 C C . LYS B 1 445 ? -17.828 -32.156 20.25 1 87.44 445 LYS B C 1
ATOM 9691 O O . LYS B 1 445 ? -18.656 -31.25 20.125 1 87.44 445 LYS B O 1
ATOM 9696 N N . LYS B 1 446 ? -16.719 -32.094 20.891 1 86.81 446 LYS B N 1
ATOM 9697 C CA . LYS B 1 446 ? -16.438 -30.891 21.656 1 86.81 446 LYS B CA 1
ATOM 9698 C C . LYS B 1 446 ? -16.125 -29.703 20.75 1 86.81 446 LYS B C 1
ATOM 9700 O O . LYS B 1 446 ? -16.594 -28.594 20.984 1 86.81 446 LYS B O 1
ATOM 9705 N N . VAL B 1 447 ? -15.344 -30.016 19.75 1 86.88 447 VAL B N 1
ATOM 9706 C CA . VAL B 1 447 ? -14.945 -28.953 18.828 1 86.88 447 VAL B CA 1
ATOM 9707 C C . VAL B 1 447 ? -16.172 -28.453 18.062 1 86.88 447 VAL B C 1
ATOM 9709 O O . VAL B 1 447 ? -16.328 -27.25 17.859 1 86.88 447 VAL B O 1
ATOM 9712 N N . LEU B 1 448 ? -17.016 -29.344 17.656 1 86.44 448 LEU B N 1
ATOM 9713 C CA . LEU B 1 448 ? -18.203 -28.953 16.922 1 86.44 448 LEU B CA 1
ATOM 9714 C C . LEU B 1 448 ? -19.125 -28.078 17.781 1 86.44 448 LEU B C 1
ATOM 9716 O O . LEU B 1 448 ? -19.672 -27.078 17.297 1 86.44 448 LEU B O 1
ATOM 9720 N N . LYS B 1 449 ? -19.281 -28.359 18.984 1 82.56 449 LYS B N 1
ATOM 9721 C CA . LYS B 1 449 ? -20.094 -27.562 19.906 1 82.56 449 LYS B CA 1
ATOM 9722 C C . LYS B 1 449 ? -19.484 -26.188 20.125 1 82.56 449 LYS B C 1
ATOM 9724 O O . LYS B 1 449 ? -20.203 -25.188 20.188 1 82.56 449 LYS B O 1
ATOM 9729 N N . LEU B 1 450 ? -18.219 -26.219 20.156 1 83.69 450 LEU B N 1
ATOM 9730 C CA . LEU B 1 450 ? -17.531 -24.938 20.312 1 83.69 450 LEU B CA 1
ATOM 9731 C C . LEU B 1 450 ? -17.734 -24.062 19.078 1 83.69 450 LEU B C 1
ATOM 9733 O O . LEU B 1 450 ? -17.969 -22.859 19.188 1 83.69 450 LEU B O 1
ATOM 9737 N N . MET B 1 451 ? -17.625 -24.688 17.953 1 80.06 451 MET B N 1
ATOM 9738 C CA . MET B 1 451 ? -17.797 -23.938 16.719 1 80.06 451 MET B CA 1
ATOM 9739 C C . MET B 1 451 ? -19.219 -23.391 16.609 1 80.06 451 MET B C 1
ATOM 9741 O O . MET B 1 451 ? -19.422 -22.266 16.141 1 80.06 451 MET B O 1
ATOM 9745 N N . GLU B 1 452 ? -20.156 -24.156 16.984 1 78.88 452 GLU B N 1
ATOM 9746 C CA . GLU B 1 452 ? -21.547 -23.703 16.969 1 78.88 452 GLU B CA 1
ATOM 9747 C C . GLU B 1 452 ? -21.734 -22.5 17.875 1 78.88 452 GLU B C 1
ATOM 9749 O O . GLU B 1 452 ? -22.422 -21.531 17.516 1 78.88 452 GLU B O 1
ATOM 9754 N N . ARG B 1 453 ? -21.031 -22.5 18.906 1 75.5 453 ARG B N 1
ATOM 9755 C CA . ARG B 1 453 ? -21.094 -21.375 19.844 1 75.5 453 ARG B CA 1
ATOM 9756 C C . ARG B 1 453 ? -20.453 -20.125 19.25 1 75.5 453 ARG B C 1
ATOM 9758 O O . ARG B 1 453 ? -20.969 -19.031 19.406 1 75.5 453 ARG B O 1
ATOM 9765 N N . ILE B 1 454 ? -19.438 -20.422 18.609 1 73.62 454 ILE B N 1
ATOM 9766 C CA . ILE B 1 454 ? -18.703 -19.297 18.031 1 73.62 454 ILE B CA 1
ATOM 9767 C C . ILE B 1 454 ? -19.516 -18.688 16.906 1 73.62 454 ILE B C 1
ATOM 9769 O O . ILE B 1 454 ? -19.609 -17.453 16.797 1 73.62 454 ILE B O 1
ATOM 9773 N N . ILE B 1 455 ? -20.109 -19.516 16.078 1 74.06 455 ILE B N 1
ATOM 9774 C CA . ILE B 1 455 ? -20.875 -19.031 14.938 1 74.06 455 ILE B CA 1
ATOM 9775 C C . ILE B 1 455 ? -22.078 -18.219 15.43 1 74.06 455 ILE B C 1
ATOM 9777 O O . ILE B 1 455 ? -22.391 -17.172 14.883 1 74.06 455 ILE B O 1
ATOM 9781 N N . VAL B 1 456 ? -22.688 -18.688 16.406 1 67.88 456 VAL B N 1
ATOM 9782 C CA . VAL B 1 456 ? -23.844 -17.984 16.984 1 67.88 456 VAL B CA 1
ATOM 9783 C C . VAL B 1 456 ? -23.391 -16.672 17.578 1 67.88 456 VAL B C 1
ATOM 9785 O O . VAL B 1 456 ? -24.062 -15.641 17.438 1 67.88 456 VAL B O 1
ATOM 9788 N N . PHE B 1 457 ? -22.219 -16.766 18.047 1 62.91 457 PHE B N 1
ATOM 9789 C CA . PHE B 1 457 ? -21.656 -15.562 18.656 1 62.91 457 PHE B CA 1
ATOM 9790 C C . PHE B 1 457 ? -21.359 -14.5 17.594 1 62.91 457 PHE B C 1
ATOM 9792 O O . PHE B 1 457 ? -21.672 -13.32 17.797 1 62.91 457 PHE B O 1
ATOM 9799 N N . ILE B 1 458 ? -20.891 -14.922 16.406 1 61.81 458 ILE B N 1
ATOM 9800 C CA . ILE B 1 458 ? -20.5 -14.008 15.352 1 61.81 458 ILE B CA 1
ATOM 9801 C C . ILE B 1 458 ? -21.734 -13.523 14.594 1 61.81 458 ILE B C 1
ATOM 9803 O O . ILE B 1 458 ? -21.828 -12.344 14.234 1 61.81 458 ILE B O 1
ATOM 9807 N N . SER B 1 459 ? -22.703 -14.367 14.117 1 56.88 459 SER B N 1
ATOM 9808 C CA . SER B 1 459 ? -23.859 -14.062 13.281 1 56.88 459 SER B CA 1
ATOM 9809 C C . SER B 1 459 ? -24.875 -13.211 14.031 1 56.88 459 SER B C 1
ATOM 9811 O O . SER B 1 459 ? -25.531 -12.359 13.438 1 56.88 459 SER B O 1
ATOM 9813 N N . ASP B 1 460 ? -25.219 -13.445 15.094 1 50.53 460 ASP B N 1
ATOM 9814 C CA . ASP B 1 460 ? -26.203 -12.672 15.844 1 50.53 460 ASP B CA 1
ATOM 9815 C C . ASP B 1 460 ? -25.859 -11.188 15.844 1 50.53 460 ASP B C 1
ATOM 9817 O O . ASP B 1 460 ? -26.75 -10.336 15.891 1 50.53 460 ASP B O 1
ATOM 9821 N N . ASP B 1 461 ? -24.75 -10.789 15.508 1 44.22 461 ASP B N 1
ATOM 9822 C CA . ASP B 1 461 ? -24.375 -9.383 15.453 1 44.22 461 ASP B CA 1
ATOM 9823 C C . ASP B 1 461 ? -24.875 -8.727 14.172 1 44.22 461 ASP B C 1
ATOM 9825 O O . ASP B 1 461 ? -25.203 -7.539 14.172 1 44.22 461 ASP B O 1
ATOM 9829 N N . ILE B 1 462 ? -25.078 -9.43 13.039 1 38.03 462 ILE B N 1
ATOM 9830 C CA . ILE B 1 462 ? -25.469 -8.805 11.781 1 38.03 462 ILE B CA 1
ATOM 9831 C C . ILE B 1 462 ? -26.984 -8.602 11.75 1 38.03 462 ILE B C 1
ATOM 9833 O O . ILE B 1 462 ? -27.469 -7.609 11.211 1 38.03 462 ILE B O 1
ATOM 9837 N N . LEU B 1 463 ? -27.844 -9.469 12.195 1 36.91 463 LEU B N 1
ATOM 9838 C CA . LEU B 1 463 ? -29.281 -9.43 11.961 1 36.91 463 LEU B CA 1
ATOM 9839 C C . LEU B 1 463 ? -29.953 -8.328 12.781 1 36.91 463 LEU B C 1
ATOM 9841 O O . LEU B 1 463 ? -31.156 -8.094 12.664 1 36.91 463 LEU B O 1
ATOM 9845 N N . VAL B 1 464 ? -29.297 -7.723 13.633 1 33.44 464 VAL B N 1
ATOM 9846 C CA . VAL B 1 464 ? -30.109 -6.961 14.57 1 33.44 464 VAL B CA 1
ATOM 9847 C C . VAL B 1 464 ? -30.672 -5.715 13.883 1 33.44 464 VAL B C 1
ATOM 9849 O O . VAL B 1 464 ? -31.203 -4.82 14.547 1 33.44 464 VAL B O 1
ATOM 9852 N N . LEU B 1 465 ? -30.516 -5.578 12.586 1 30.84 465 LEU B N 1
ATOM 9853 C CA . LEU B 1 465 ? -31.234 -4.367 12.219 1 30.84 465 LEU B CA 1
ATOM 9854 C C . LEU B 1 465 ? -32.75 -4.594 12.297 1 30.84 465 LEU B C 1
ATOM 9856 O O . LEU B 1 465 ? -33.406 -4.727 11.266 1 30.84 465 LEU B O 1
ATOM 9860 N N . LYS B 1 466 ? -33.25 -5.523 13.094 1 30.7 466 LYS B N 1
ATOM 9861 C CA . LYS B 1 466 ? -34.719 -5.578 13.055 1 30.7 466 LYS B CA 1
ATOM 9862 C C . LYS B 1 466 ? -35.312 -4.23 13.445 1 30.7 466 LYS B C 1
ATOM 9864 O O . LYS B 1 466 ? -34.75 -3.502 14.266 1 30.7 466 LYS B O 1
ATOM 9869 N N . PRO B 1 467 ? -36.469 -3.941 12.82 1 29.75 467 PRO B N 1
ATOM 9870 C CA . PRO B 1 467 ? -37.281 -2.766 13.141 1 29.75 467 PRO B CA 1
ATOM 9871 C C . PRO B 1 467 ? -37.656 -2.682 14.617 1 29.75 467 PRO B C 1
ATOM 9873 O O . PRO B 1 467 ? -37.719 -3.707 15.297 1 29.75 467 PRO B O 1
ATOM 9876 N N . LYS B 1 468 ? -37.406 -1.664 15.25 1 32.34 468 LYS B N 1
ATOM 9877 C CA . LYS B 1 468 ? -37.812 -1.331 16.609 1 32.34 468 LYS B CA 1
ATOM 9878 C C . LYS B 1 468 ? -39.188 -1.93 16.938 1 32.34 468 LYS B C 1
ATOM 9880 O O . LYS B 1 468 ? -40.156 -1.702 16.219 1 32.34 468 LYS B O 1
ATOM 9885 N N . SER B 1 469 ? -39.312 -3.037 17.578 1 29.75 469 SER B N 1
ATOM 9886 C CA . SER B 1 469 ? -40.531 -3.572 18.141 1 29.75 469 SER B CA 1
ATOM 9887 C C . SER B 1 469 ? -41.344 -2.48 18.828 1 29.75 469 SER B C 1
ATOM 9889 O O . SER B 1 469 ? -40.812 -1.663 19.562 1 29.75 469 SER B O 1
ATOM 9891 N N . LEU B 1 470 ? -42.5 -2.131 18.312 1 32.28 470 LEU B N 1
ATOM 9892 C CA . LEU B 1 470 ? -43.469 -1.227 18.938 1 32.28 470 LEU B CA 1
ATOM 9893 C C . LEU B 1 470 ? -43.594 -1.513 20.438 1 32.28 470 LEU B C 1
ATOM 9895 O O . LEU B 1 470 ? -43.562 -2.672 20.859 1 32.28 470 LEU B O 1
ATOM 9899 N N . THR B 1 471 ? -43.156 -0.699 21.281 1 34.84 471 THR B N 1
ATOM 9900 C CA . THR B 1 471 ? -43.312 -0.828 22.734 1 34.84 471 THR B CA 1
ATOM 9901 C C . THR B 1 471 ? -44.688 -1.412 23.078 1 34.84 471 THR B C 1
ATOM 9903 O O . THR B 1 471 ? -45.625 -1.328 22.281 1 34.84 471 THR B O 1
ATOM 9906 N N . LYS B 1 472 ? -44.781 -2.133 24.031 1 39.53 472 LYS B N 1
ATOM 9907 C CA . LYS B 1 472 ? -46 -2.727 24.516 1 39.53 472 LYS B CA 1
ATOM 9908 C C . LYS B 1 472 ? -47.156 -1.724 24.453 1 39.53 472 LYS B C 1
ATOM 9910 O O . LYS B 1 472 ? -48.281 -2.086 24.125 1 39.53 472 LYS B O 1
ATOM 9915 N N . GLU B 1 473 ? -46.812 -0.558 24.844 1 39.56 473 GLU B N 1
ATOM 9916 C CA . GLU B 1 473 ? -47.781 0.507 24.875 1 39.56 473 GLU B CA 1
ATOM 9917 C C . GLU B 1 473 ? -48.25 0.88 23.469 1 39.56 473 GLU B C 1
ATOM 9919 O O . GLU B 1 473 ? -49.438 1.098 23.234 1 39.56 473 GLU B O 1
ATOM 9924 N N . GLN B 1 474 ? -47.219 0.8 22.562 1 42.38 474 GLN B N 1
ATOM 9925 C CA . GLN B 1 474 ? -47.562 1.147 21.188 1 42.38 474 GLN B CA 1
ATOM 9926 C C . GLN B 1 474 ? -48.281 -0.013 20.5 1 42.38 474 GLN B C 1
ATOM 9928 O O . GLN B 1 474 ? -49.188 0.199 19.688 1 42.38 474 GLN B O 1
ATOM 9933 N N . GLN B 1 475 ? -47.906 -1.207 20.844 1 41.44 475 GLN B N 1
ATOM 9934 C CA . GLN B 1 475 ? -48.625 -2.375 20.375 1 41.44 475 GLN B CA 1
ATOM 9935 C C . GLN B 1 475 ? -50.031 -2.408 20.953 1 41.44 475 GLN B C 1
ATOM 9937 O O . GLN B 1 475 ? -51 -2.695 20.234 1 41.44 475 GLN B O 1
ATOM 9942 N N . THR B 1 476 ? -50.156 -2.145 22.312 1 45.28 476 THR B N 1
ATOM 9943 C CA . THR B 1 476 ? -51.469 -2.031 22.922 1 45.28 476 THR B CA 1
ATOM 9944 C C . THR B 1 476 ? -52.281 -0.893 22.297 1 45.28 476 THR B C 1
ATOM 9946 O O . THR B 1 476 ? -53.469 -1.025 22.047 1 45.28 476 THR B O 1
ATOM 9949 N N . GLN B 1 477 ? -51.531 0.181 21.953 1 46.34 477 GLN B N 1
ATOM 9950 C CA . GLN B 1 477 ? -52.188 1.312 21.328 1 46.34 477 GLN B CA 1
ATOM 9951 C C . GLN B 1 477 ? -52.594 0.988 19.875 1 46.34 477 GLN B C 1
ATOM 9953 O O . GLN B 1 477 ? -53.656 1.34 19.422 1 46.34 477 GLN B O 1
ATOM 9958 N N . ILE B 1 478 ? -51.719 0.274 19.25 1 47.69 478 ILE B N 1
ATOM 9959 C CA . ILE B 1 478 ? -52.031 -0.144 17.891 1 47.69 478 ILE B CA 1
ATOM 9960 C C . ILE B 1 478 ? -53.156 -1.193 17.922 1 47.69 478 ILE B C 1
ATOM 9962 O O . ILE B 1 478 ? -54.094 -1.154 17.109 1 47.69 478 ILE B O 1
ATOM 9966 N N . GLN B 1 479 ? -53.062 -2.096 18.875 1 47.62 479 GLN B N 1
ATOM 9967 C CA . GLN B 1 479 ? -54.156 -3.057 19.062 1 47.62 479 GLN B CA 1
ATOM 9968 C C . GLN B 1 479 ? -55.438 -2.357 19.469 1 47.62 479 GLN B C 1
ATOM 9970 O O . GLN B 1 479 ? -56.531 -2.727 19.016 1 47.62 479 GLN B O 1
ATOM 9975 N N . GLN B 1 480 ? -55.281 -1.375 20.328 1 50.16 480 GLN B N 1
ATOM 9976 C CA . GLN B 1 480 ? -56.438 -0.6 20.734 1 50.16 480 GLN B CA 1
ATOM 9977 C C . GLN B 1 480 ? -57 0.196 19.562 1 50.16 480 GLN B C 1
ATOM 9979 O O . GLN B 1 480 ? -58.219 0.285 19.375 1 50.16 480 GLN B O 1
ATOM 9984 N N . ILE B 1 481 ? -56.094 0.719 18.766 1 51.06 481 ILE B N 1
ATOM 9985 C CA . ILE B 1 481 ? -56.5 1.456 17.578 1 51.06 481 ILE B CA 1
ATOM 9986 C C . ILE B 1 481 ? -57.125 0.494 16.562 1 51.06 481 ILE B C 1
ATOM 9988 O O . ILE B 1 481 ? -58.125 0.797 15.953 1 51.06 481 ILE B O 1
ATOM 9992 N N . GLN B 1 482 ? -56.531 -0.674 16.453 1 46.88 482 GLN B N 1
ATOM 9993 C CA . GLN B 1 482 ? -57.094 -1.684 15.57 1 46.88 482 GLN B CA 1
ATOM 9994 C C . GLN B 1 482 ? -58.438 -2.189 16.094 1 46.88 482 GLN B C 1
ATOM 9996 O O . GLN B 1 482 ? -59.375 -2.371 15.336 1 46.88 482 GLN B O 1
ATOM 10001 N N . ASN B 1 483 ? -58.438 -2.412 17.422 1 50.34 483 ASN B N 1
ATOM 10002 C CA . ASN B 1 483 ? -59.719 -2.797 18.047 1 50.34 483 ASN B CA 1
ATOM 10003 C C . ASN B 1 483 ? -60.75 -1.688 17.938 1 50.34 483 ASN B C 1
ATOM 10005 O O . ASN B 1 483 ? -61.938 -1.957 17.688 1 50.34 483 ASN B O 1
ATOM 10009 N N . GLN B 1 484 ? -60.25 -0.442 18.125 1 49.75 484 GLN B N 1
ATOM 10010 C CA . GLN B 1 484 ? -61.156 0.695 18 1 49.75 484 GLN B CA 1
ATOM 10011 C C . GLN B 1 484 ? -61.594 0.879 16.562 1 49.75 484 GLN B C 1
ATOM 10013 O O . GLN B 1 484 ? -62.781 1.176 16.312 1 49.75 484 GLN B O 1
ATOM 10018 N N . LYS B 1 485 ? -60.656 0.657 15.695 1 48.19 485 LYS B N 1
ATOM 10019 C CA . LYS B 1 485 ? -61.031 0.716 14.289 1 48.19 485 LYS B CA 1
ATOM 10020 C C . LYS B 1 485 ? -61.969 -0.438 13.93 1 48.19 485 LYS B C 1
ATOM 10022 O O . LYS B 1 485 ? -62.938 -0.257 13.18 1 48.19 485 LYS B O 1
ATOM 10027 N N . GLN B 1 486 ? -61.688 -1.548 14.461 1 47.41 486 GLN B N 1
ATOM 10028 C CA . GLN B 1 486 ? -62.562 -2.699 14.25 1 47.41 486 GLN B CA 1
ATOM 10029 C C . GLN B 1 486 ? -63.906 -2.492 14.914 1 47.41 486 GLN B C 1
ATOM 10031 O O . GLN B 1 486 ? -64.938 -2.832 14.336 1 47.41 486 GLN B O 1
ATOM 10036 N N . GLN B 1 487 ? -63.844 -1.921 16.094 1 50.66 487 GLN B N 1
ATOM 10037 C CA . GLN B 1 487 ? -65.125 -1.609 16.766 1 50.66 487 GLN B CA 1
ATOM 10038 C C . GLN B 1 487 ? -65.875 -0.506 16.031 1 50.66 487 GLN B C 1
ATOM 10040 O O . GLN B 1 487 ? -67.125 -0.563 15.906 1 50.66 487 GLN B O 1
ATOM 10045 N N . GLN B 1 488 ? -65.125 0.521 15.555 1 50.97 488 GLN B N 1
ATOM 10046 C CA . GLN B 1 488 ? -65.75 1.579 14.781 1 50.97 488 GLN B CA 1
ATOM 10047 C C . GLN B 1 488 ? -66.312 1.042 13.453 1 50.97 488 GLN B C 1
ATOM 10049 O O . GLN B 1 488 ? -67.375 1.444 13.008 1 50.97 488 GLN B O 1
ATOM 10054 N N . LEU B 1 489 ? -65.562 0.094 12.867 1 47.28 489 LEU B N 1
ATOM 10055 C CA . LEU B 1 489 ? -66 -0.571 11.656 1 47.28 489 LEU B CA 1
ATOM 10056 C C . LEU B 1 489 ? -67.25 -1.458 11.969 1 47.28 489 LEU B C 1
ATOM 10058 O O . LEU B 1 489 ? -68.188 -1.505 11.195 1 47.28 489 LEU B O 1
ATOM 10062 N N . LEU B 1 490 ? -67.188 -2.104 13.18 1 46.34 490 LEU B N 1
ATOM 10063 C CA . LEU B 1 490 ? -68.375 -2.914 13.625 1 46.34 490 LEU B CA 1
ATOM 10064 C C . LEU B 1 490 ? -69.562 -2.035 13.977 1 46.34 490 LEU B C 1
ATOM 10066 O O . LEU B 1 490 ? -70.688 -2.379 13.664 1 46.34 490 LEU B O 1
ATOM 10070 N N . GLN B 1 491 ? -69.25 -0.949 14.68 1 45.75 491 GLN B N 1
ATOM 10071 C CA . GLN B 1 491 ? -70.312 -0.028 15.016 1 45.75 491 GLN B CA 1
ATOM 10072 C C . GLN B 1 491 ? -70.938 0.593 13.75 1 45.75 491 GLN B C 1
ATOM 10074 O O . GLN B 1 491 ? -72.125 0.748 13.648 1 45.75 491 GLN B O 1
ATOM 10079 N N . LYS B 1 492 ? -70 0.888 12.836 1 42.78 492 LYS B N 1
ATOM 10080 C CA . LYS B 1 492 ? -70.5 1.407 11.578 1 42.78 492 LYS B CA 1
ATOM 10081 C C . LYS B 1 492 ? -71.312 0.326 10.82 1 42.78 492 LYS B C 1
ATOM 10083 O O . LYS B 1 492 ? -72.312 0.607 10.18 1 42.78 492 LYS B O 1
ATOM 10088 N N . ARG B 1 493 ? -70.812 -0.866 10.906 1 38.66 493 ARG B N 1
ATOM 10089 C CA . ARG B 1 493 ? -71.5 -1.975 10.281 1 38.66 493 ARG B CA 1
ATOM 10090 C C . ARG B 1 493 ? -72.875 -2.248 10.992 1 38.66 493 ARG B C 1
ATOM 10092 O O . ARG B 1 493 ? -73.875 -2.518 10.344 1 38.66 493 ARG B O 1
ATOM 10099 N N . ASN B 1 494 ? -72.875 -2.189 12.359 1 39.22 494 ASN B N 1
ATOM 10100 C CA . ASN B 1 494 ? -74.125 -2.398 13.094 1 39.22 494 ASN B CA 1
ATOM 10101 C C . ASN B 1 494 ? -75.125 -1.261 12.852 1 39.22 494 ASN B C 1
ATOM 10103 O O . ASN B 1 494 ? -76.312 -1.479 12.836 1 39.22 494 ASN B O 1
ATOM 10107 N N . GLU B 1 495 ? -74.625 -0.016 12.836 1 40.81 495 GLU B N 1
ATOM 10108 C CA . GLU B 1 495 ? -75.562 1.088 12.531 1 40.81 495 GLU B CA 1
ATOM 10109 C C . GLU B 1 495 ? -76.188 0.927 11.148 1 40.81 495 GLU B C 1
ATOM 10111 O O . GLU B 1 495 ? -77.312 1.279 10.938 1 40.81 495 GLU B O 1
ATOM 10116 N N . LEU B 1 496 ? -75.25 0.422 10.18 1 35.66 496 LEU B N 1
ATOM 10117 C CA . LEU B 1 496 ? -75.875 0.191 8.859 1 35.66 496 LEU B CA 1
ATOM 10118 C C . LEU B 1 496 ? -76.938 -0.893 8.93 1 35.66 496 LEU B C 1
ATOM 10120 O O . LEU B 1 496 ? -77.938 -0.792 8.258 1 35.66 496 LEU B O 1
ATOM 10124 N N . LEU B 1 497 ? -76.625 -1.973 9.742 1 32.66 497 LEU B N 1
ATOM 10125 C CA . LEU B 1 497 ? -77.625 -3.041 9.781 1 32.66 497 LEU B CA 1
ATOM 10126 C C . LEU B 1 497 ? -78.875 -2.586 10.5 1 32.66 497 LEU B C 1
ATOM 10128 O O . LEU B 1 497 ? -80 -2.979 10.133 1 32.66 497 LEU B O 1
ATOM 10132 N N . ASN B 1 498 ? -78.688 -1.854 11.672 1 32.5 498 ASN B N 1
ATOM 10133 C CA . ASN B 1 498 ? -79.938 -1.565 12.445 1 32.5 498 ASN B CA 1
ATOM 10134 C C . ASN B 1 498 ? -80.812 -0.555 11.742 1 32.5 498 ASN B C 1
ATOM 10136 O O . ASN B 1 498 ? -81.875 -0.195 12.25 1 32.5 498 ASN B O 1
ATOM 10140 N N . GLY B 1 499 ? -80.188 0.394 10.938 1 28.25 499 GLY B N 1
ATOM 10141 C CA . GLY B 1 499 ? -81.125 1.451 10.523 1 28.25 499 GLY B CA 1
ATOM 10142 C C . GLY B 1 499 ? -82.312 0.938 9.758 1 28.25 499 GLY B C 1
ATOM 10143 O O . GLY B 1 499 ? -83.312 1.667 9.555 1 28.25 499 GLY B O 1
ATOM 10144 N N . THR B 1 500 ? -82 -0.042 8.891 1 27.56 500 THR B N 1
ATOM 10145 C CA . THR B 1 500 ? -83.062 -0.123 7.875 1 27.56 500 THR B CA 1
ATOM 10146 C C . THR B 1 500 ? -84.375 -0.685 8.469 1 27.56 500 THR B C 1
ATOM 10148 O O . THR B 1 500 ? -85.375 -0.846 7.762 1 27.56 500 THR B O 1
ATOM 10151 N N . LEU B 1 501 ? -84.25 -1.369 9.656 1 24.58 501 LEU B N 1
ATOM 10152 C CA . LEU B 1 501 ? -85.438 -2.195 9.766 1 24.58 501 LEU B CA 1
ATOM 10153 C C . LEU B 1 501 ? -86.688 -1.343 10.078 1 24.58 501 LEU B C 1
ATOM 10155 O O . LEU B 1 501 ? -87.75 -1.874 10.344 1 24.58 501 LEU B O 1
ATOM 10159 N N . LEU B 1 502 ? -86.438 -0.086 10.602 1 21.98 502 LEU B N 1
ATOM 10160 C CA . LEU B 1 502 ? -87.562 0.272 11.406 1 21.98 502 LEU B CA 1
ATOM 10161 C C . LEU B 1 502 ? -88.812 0.303 10.555 1 21.98 502 LEU B C 1
ATOM 10163 O O . LEU B 1 502 ? -89.875 -0.151 10.992 1 21.98 502 LEU B O 1
ATOM 10167 N N . ASP B 1 503 ? -88.938 1.39 9.766 1 22.28 503 ASP B N 1
ATOM 10168 C CA . ASP B 1 503 ? -90.188 2.127 9.648 1 22.28 503 ASP B CA 1
ATOM 10169 C C . ASP B 1 503 ? -91.188 1.372 8.781 1 22.28 503 ASP B C 1
ATOM 10171 O O . ASP B 1 503 ? -91 1.245 7.57 1 22.28 503 ASP B O 1
ATOM 10175 N N . SER B 1 504 ? -91.75 0.29 9.281 1 22 504 SER B N 1
ATOM 10176 C CA . SER B 1 504 ? -92.75 -0.552 8.617 1 22 504 SER B CA 1
ATOM 10177 C C . SER B 1 504 ? -93.938 0.271 8.133 1 22 504 SER B C 1
ATOM 10179 O O . SER B 1 504 ? -94.812 -0.244 7.43 1 22 504 SER B O 1
ATOM 10181 N N . SER B 1 505 ? -94.375 1.337 8.984 1 21.06 505 SER B N 1
ATOM 10182 C CA . SER B 1 505 ? -95.812 1.38 9.016 1 21.06 505 SER B CA 1
ATOM 10183 C C . SER B 1 505 ? -96.375 1.573 7.617 1 21.06 505 SER B C 1
ATOM 10185 O O . SER B 1 505 ? -97.25 0.799 7.18 1 21.06 505 SER B O 1
ATOM 10187 N N . ASN B 1 506 ? -97 2.838 7.41 1 19.88 506 ASN B N 1
ATOM 10188 C CA . ASN B 1 506 ? -98.312 3.166 6.945 1 19.88 506 ASN B CA 1
ATOM 10189 C C . ASN B 1 506 ? -98.438 3.066 5.426 1 19.88 506 ASN B C 1
ATOM 10191 O O . ASN B 1 506 ? -99.375 2.443 4.906 1 19.88 506 ASN B O 1
ATOM 10195 N N . GLU B 1 507 ? -98 4.203 4.809 1 19.75 507 GLU B N 1
ATOM 10196 C CA . GLU B 1 507 ? -98.875 4.914 3.871 1 19.75 507 GLU B CA 1
ATOM 10197 C C . GLU B 1 507 ? -99 4.172 2.543 1 19.75 507 GLU B C 1
ATOM 10199 O O . GLU B 1 507 ? -98.188 3.293 2.25 1 19.75 507 GLU B O 1
ATOM 10204 N N . ASP B 1 508 ? -99.688 4.938 1.582 1 21.77 508 ASP B N 1
ATOM 10205 C CA . ASP B 1 508 ? -100.562 4.91 0.387 1 21.77 508 ASP B CA 1
ATOM 10206 C C . ASP B 1 508 ? -99.75 4.434 -0.828 1 21.77 508 ASP B C 1
ATOM 10208 O O . ASP B 1 508 ? -98.562 4.641 -0.905 1 21.77 508 ASP B O 1
ATOM 10212 N N . ILE B 1 509 ? -100.375 3.535 -1.584 1 21.17 509 ILE B N 1
ATOM 10213 C CA . ILE B 1 509 ? -100.062 2.635 -2.691 1 21.17 509 ILE B CA 1
ATOM 10214 C C . ILE B 1 509 ? -99.562 3.438 -3.893 1 21.17 509 ILE B C 1
ATOM 10216 O O . ILE B 1 509 ? -99.438 2.891 -4.984 1 21.17 509 ILE B O 1
ATOM 10220 N N . ILE B 1 510 ? -99.438 4.848 -3.789 1 20.91 510 ILE B N 1
ATOM 10221 C CA . ILE B 1 510 ? -99.562 5.383 -5.141 1 20.91 510 ILE B CA 1
ATOM 10222 C C . ILE B 1 510 ? -98.562 4.723 -6.055 1 20.91 510 ILE B C 1
ATOM 10224 O O . ILE B 1 510 ? -97.438 4.473 -5.645 1 20.91 510 ILE B O 1
ATOM 10228 N N . ASP B 1 511 ? -99 4.27 -7.262 1 20.34 511 ASP B N 1
ATOM 10229 C CA . ASP B 1 511 ? -98.625 3.373 -8.344 1 20.34 511 ASP B CA 1
ATOM 10230 C C . ASP B 1 511 ? -97.25 3.799 -8.938 1 20.34 511 ASP B C 1
ATOM 10232 O O . ASP B 1 511 ? -96.625 3.037 -9.68 1 20.34 511 ASP B O 1
ATOM 10236 N N . ASN B 1 512 ? -96.875 5.121 -8.656 1 21.05 512 ASN B N 1
ATOM 10237 C CA . ASN B 1 512 ? -96.188 5.656 -9.82 1 21.05 512 ASN B CA 1
ATOM 10238 C C . ASN B 1 512 ? -94.875 4.91 -10.078 1 21.05 512 ASN B C 1
ATOM 10240 O O . ASN B 1 512 ? -94.188 4.5 -9.133 1 21.05 512 ASN B O 1
ATOM 10244 N N . ASN B 1 513 ? -94.562 4.504 -11.352 1 20.48 513 ASN B N 1
ATOM 10245 C CA . ASN B 1 513 ? -93.75 3.568 -12.117 1 20.48 513 ASN B CA 1
ATOM 10246 C C . ASN B 1 513 ? -92.25 3.805 -11.898 1 20.48 513 ASN B C 1
ATOM 10248 O O . ASN B 1 513 ? -91.438 2.908 -12.125 1 20.48 513 ASN B O 1
ATOM 10252 N N . ASN B 1 514 ? -91.812 5.07 -11.664 1 21.78 514 ASN B N 1
ATOM 10253 C CA . ASN B 1 514 ? -90.625 5.457 -12.383 1 21.78 514 ASN B CA 1
ATOM 10254 C C . ASN B 1 514 ? -89.375 4.863 -11.75 1 21.78 514 ASN B C 1
ATOM 10256 O O . ASN B 1 514 ? -88.938 5.324 -10.695 1 21.78 514 ASN B O 1
ATOM 10260 N N . ASN B 1 515 ? -89.25 3.547 -11.648 1 20.92 515 ASN B N 1
ATOM 10261 C CA . ASN B 1 515 ? -88.438 2.705 -10.781 1 20.92 515 ASN B CA 1
ATOM 10262 C C . ASN B 1 515 ? -86.938 2.912 -11.047 1 20.92 515 ASN B C 1
ATOM 10264 O O . ASN B 1 515 ? -86.125 2.473 -10.266 1 20.92 515 ASN B O 1
ATOM 10268 N N . ASN B 1 516 ? -86.5 3.188 -12.305 1 20.53 516 ASN B N 1
ATOM 10269 C CA . ASN B 1 516 ? -85.375 2.367 -12.727 1 20.53 516 ASN B CA 1
ATOM 10270 C C . ASN B 1 516 ? -84.062 2.852 -12.102 1 20.53 516 ASN B C 1
ATOM 10272 O O . ASN B 1 516 ? -83.188 2.051 -11.844 1 20.53 516 ASN B O 1
ATOM 10276 N N . ASN B 1 517 ? -83.75 4.129 -12.18 1 21.77 517 ASN B N 1
ATOM 10277 C CA . ASN B 1 517 ? -82.375 4.453 -12.695 1 21.77 517 ASN B CA 1
ATOM 10278 C C . ASN B 1 517 ? -81.312 4.363 -11.594 1 21.77 517 ASN B C 1
ATOM 10280 O O . ASN B 1 517 ? -80.188 4.668 -11.828 1 21.77 517 ASN B O 1
ATOM 10284 N N . ASN B 1 518 ? -81.75 4.316 -10.328 1 22.59 518 ASN B N 1
ATOM 10285 C CA . ASN B 1 518 ? -80.688 4.926 -9.5 1 22.59 518 ASN B CA 1
ATOM 10286 C C . ASN B 1 518 ? -79.562 3.965 -9.25 1 22.59 518 ASN B C 1
ATOM 10288 O O . ASN B 1 518 ? -79.125 3.756 -8.102 1 22.59 518 ASN B O 1
ATOM 10292 N N . ASN B 1 519 ? -79.5 2.836 -10.023 1 23.45 519 ASN B N 1
ATOM 10293 C CA . ASN B 1 519 ? -78.562 1.846 -9.508 1 23.45 519 ASN B CA 1
ATOM 10294 C C . ASN B 1 519 ? -77.125 2.336 -9.602 1 23.45 519 ASN B C 1
ATOM 10296 O O . ASN B 1 519 ? -76.188 1.565 -9.391 1 23.45 519 ASN B O 1
ATOM 10300 N N . ASN B 1 520 ? -76.875 3.473 -10.289 1 24.81 520 ASN B N 1
ATOM 10301 C CA . ASN B 1 520 ? -75.5 3.518 -10.844 1 24.81 520 ASN B CA 1
ATOM 10302 C C . ASN B 1 520 ? -74.438 3.838 -9.766 1 24.81 520 ASN B C 1
ATOM 10304 O O . ASN B 1 520 ? -73.25 3.977 -10.062 1 24.81 520 ASN B O 1
ATOM 10308 N N . SER B 1 521 ? -74.938 4.285 -8.57 1 27.92 521 SER B N 1
ATOM 10309 C CA . SER B 1 521 ? -73.875 5.027 -7.906 1 27.92 521 SER B CA 1
ATOM 10310 C C . SER B 1 521 ? -72.812 4.086 -7.273 1 27.92 521 SER B C 1
ATOM 10312 O O . SER B 1 521 ? -71.812 4.527 -6.758 1 27.92 521 SER B O 1
ATOM 10314 N N . GLU B 1 522 ? -73.312 2.822 -7.035 1 28.91 522 GLU B N 1
ATOM 10315 C CA . GLU B 1 522 ? -72.375 2.062 -6.195 1 28.91 522 GLU B CA 1
ATOM 10316 C C . GLU B 1 522 ? -71.062 1.713 -6.953 1 28.91 522 GLU B C 1
ATOM 10318 O O . GLU B 1 522 ? -70.125 1.283 -6.355 1 28.91 522 GLU B O 1
ATOM 10323 N N . GLU B 1 523 ? -71.188 1.804 -8.344 1 30.09 523 GLU B N 1
ATOM 10324 C CA . GLU B 1 523 ? -70.062 1.265 -9.094 1 30.09 523 GLU B CA 1
ATOM 10325 C C . GLU B 1 523 ? -68.875 2.162 -8.961 1 30.09 523 GLU B C 1
ATOM 10327 O O . GLU B 1 523 ? -67.75 1.732 -9.234 1 30.09 523 GLU B O 1
ATOM 10332 N N . ASN B 1 524 ? -69.125 3.42 -8.555 1 31.19 524 ASN B N 1
ATOM 10333 C CA . ASN B 1 524 ? -68 4.316 -8.758 1 31.19 524 ASN B CA 1
ATOM 10334 C C . ASN B 1 524 ? -66.938 4.164 -7.645 1 31.19 524 ASN B C 1
ATOM 10336 O O . ASN B 1 524 ? -65.812 4.531 -7.816 1 31.19 524 ASN B O 1
ATOM 10340 N N . ASN B 1 525 ? -67.438 3.746 -6.441 1 33.84 525 ASN B N 1
ATOM 10341 C CA . ASN B 1 525 ? -66.438 3.748 -5.395 1 33.84 525 ASN B CA 1
ATOM 10342 C C . ASN B 1 525 ? -65.438 2.58 -5.551 1 33.84 525 ASN B C 1
ATOM 10344 O O . ASN B 1 525 ? -64.312 2.654 -5.105 1 33.84 525 ASN B O 1
ATOM 10348 N N . ASN B 1 526 ? -66 1.404 -6.07 1 34.75 526 ASN B N 1
ATOM 10349 C CA . ASN B 1 526 ? -65.125 0.28 -6.277 1 34.75 526 ASN B CA 1
ATOM 10350 C C . ASN B 1 526 ? -64.062 0.577 -7.367 1 34.75 526 ASN B C 1
ATOM 10352 O O . ASN B 1 526 ? -63 -0.008 -7.383 1 34.75 526 ASN B O 1
ATOM 10356 N N . GLU B 1 527 ? -64.438 1.451 -8.312 1 35.38 527 GLU B N 1
ATOM 10357 C CA . GLU B 1 527 ? -63.562 1.731 -9.414 1 35.38 527 GLU B CA 1
ATOM 10358 C C . GLU B 1 527 ? -62.375 2.59 -8.953 1 35.38 527 GLU B C 1
ATOM 10360 O O . GLU B 1 527 ? -61.25 2.416 -9.422 1 35.38 527 GLU B O 1
ATOM 10365 N N . TYR B 1 528 ? -62.625 3.436 -7.93 1 36.41 528 TYR B N 1
ATOM 10366 C CA . TYR B 1 528 ? -61.562 4.312 -7.484 1 36.41 528 TYR B CA 1
ATOM 10367 C C . TYR B 1 528 ? -60.531 3.537 -6.691 1 36.41 528 TYR B C 1
ATOM 10369 O O . TYR B 1 528 ? -59.312 3.762 -6.848 1 36.41 528 TYR B O 1
ATOM 10377 N N . ALA B 1 529 ? -60.938 2.572 -5.855 1 40.5 529 ALA B N 1
ATOM 10378 C CA . ALA B 1 529 ? -59.969 1.742 -5.141 1 40.5 529 ALA B CA 1
ATOM 10379 C C . ALA B 1 529 ? -59.219 0.826 -6.098 1 40.5 529 ALA B C 1
ATOM 10381 O O . ALA B 1 529 ? -58 0.609 -5.945 1 40.5 529 ALA B O 1
ATOM 10382 N N . LEU B 1 530 ? -59.906 0.278 -7.09 1 40.44 530 LEU B N 1
ATOM 10383 C CA . LEU B 1 530 ? -59.281 -0.571 -8.102 1 40.44 530 LEU B CA 1
ATOM 10384 C C . LEU B 1 530 ? -58.344 0.237 -8.984 1 40.44 530 LEU B C 1
ATOM 10386 O O . LEU B 1 530 ? -57.25 -0.238 -9.336 1 40.44 530 LEU B O 1
ATOM 10390 N N . LEU B 1 531 ? -58.656 1.476 -9.211 1 38.22 531 LEU B N 1
ATOM 10391 C CA . LEU B 1 531 ? -57.812 2.309 -10.055 1 38.22 531 LEU B CA 1
ATOM 10392 C C . LEU B 1 531 ? -56.562 2.77 -9.289 1 38.22 531 LEU B C 1
ATOM 10394 O O . LEU B 1 531 ? -55.469 2.799 -9.844 1 38.22 531 LEU B O 1
ATOM 10398 N N . LYS B 1 532 ? -56.656 3.059 -8.023 1 45.34 532 LYS B N 1
ATOM 10399 C CA . LYS B 1 532 ? -55.5 3.42 -7.223 1 45.34 532 LYS B CA 1
ATOM 10400 C C . LYS B 1 532 ? -54.562 2.225 -7.035 1 45.34 532 LYS B C 1
ATOM 10402 O O . LYS B 1 532 ? -53.344 2.365 -7.105 1 45.34 532 LYS B O 1
ATOM 10407 N N . SER B 1 533 ? -55.25 1.151 -6.793 1 48.75 533 SER B N 1
ATOM 10408 C CA . SER B 1 533 ? -54.469 -0.066 -6.684 1 48.75 533 SER B CA 1
ATOM 10409 C C . SER B 1 533 ? -53.812 -0.427 -8.016 1 48.75 533 SER B C 1
ATOM 10411 O O . SER B 1 533 ? -52.656 -0.85 -8.055 1 48.75 533 SER B O 1
ATOM 10413 N N . GLU B 1 534 ? -54.531 -0.173 -9.078 1 48.59 534 GLU B N 1
ATOM 10414 C CA . GLU B 1 534 ? -53.969 -0.439 -10.391 1 48.59 534 GLU B CA 1
ATOM 10415 C C . GLU B 1 534 ? -52.875 0.573 -10.734 1 48.59 534 GLU B C 1
ATOM 10417 O O . GLU B 1 534 ? -51.844 0.212 -11.297 1 48.59 534 GLU B O 1
ATOM 10422 N N . GLU B 1 535 ? -53.125 1.79 -10.398 1 50.12 535 GLU B N 1
ATOM 10423 C CA . GLU B 1 535 ? -52.094 2.805 -10.656 1 50.12 535 GLU B CA 1
ATOM 10424 C C . GLU B 1 535 ? -50.875 2.58 -9.781 1 50.12 535 GLU B C 1
ATOM 10426 O O . GLU B 1 535 ? -49.75 2.729 -10.25 1 50.12 535 GLU B O 1
ATOM 10431 N N . GLU B 1 536 ? -51.125 2.305 -8.578 1 52.59 536 GLU B N 1
ATOM 10432 C CA . GLU B 1 536 ? -50 1.956 -7.715 1 52.59 536 GLU B CA 1
ATOM 10433 C C . GLU B 1 536 ? -49.281 0.71 -8.227 1 52.59 536 GLU B C 1
ATOM 10435 O O . GLU B 1 536 ? -48.062 0.635 -8.18 1 52.59 536 GLU B O 1
ATOM 10440 N N . ASN B 1 537 ? -50.094 -0.218 -8.656 1 51.56 537 ASN B N 1
ATOM 10441 C CA . ASN B 1 537 ? -49.531 -1.409 -9.258 1 51.56 537 ASN B CA 1
ATOM 10442 C C . ASN B 1 537 ? -48.75 -1.072 -10.539 1 51.56 537 ASN B C 1
ATOM 10444 O O . ASN B 1 537 ? -47.688 -1.633 -10.789 1 51.56 537 ASN B O 1
ATOM 10448 N N . GLU B 1 538 ? -49.344 -0.147 -11.266 1 53.72 538 GLU B N 1
ATOM 10449 C CA . GLU B 1 538 ? -48.625 0.223 -12.492 1 53.72 538 GLU B CA 1
ATOM 10450 C C . GLU B 1 538 ? -47.344 0.985 -12.18 1 53.72 538 GLU B C 1
ATOM 10452 O O . GLU B 1 538 ? -46.312 0.775 -12.836 1 53.72 538 GLU B O 1
ATOM 10457 N N . ILE B 1 539 ? -47.375 1.802 -11.281 1 55.88 539 ILE B N 1
ATOM 10458 C CA . ILE B 1 539 ? -46.219 2.555 -10.875 1 55.88 539 ILE B CA 1
ATOM 10459 C C . ILE B 1 539 ? -45.156 1.604 -10.305 1 55.88 539 ILE B C 1
ATOM 10461 O O . ILE B 1 539 ? -43.969 1.726 -10.609 1 55.88 539 ILE B O 1
ATOM 10465 N N . ASN B 1 540 ? -45.594 0.743 -9.531 1 54.16 540 ASN B N 1
ATOM 10466 C CA . ASN B 1 540 ? -44.688 -0.253 -8.992 1 54.16 540 ASN B CA 1
ATOM 10467 C C . ASN B 1 540 ? -44.094 -1.134 -10.086 1 54.16 540 ASN B C 1
ATOM 10469 O O . ASN B 1 540 ? -42.906 -1.47 -10.055 1 54.16 540 ASN B O 1
ATOM 10473 N N . CYS B 1 541 ? -44.969 -1.461 -10.977 1 55.84 541 CYS B N 1
ATOM 10474 C CA . CYS B 1 541 ? -44.531 -2.275 -12.094 1 55.84 541 CYS B CA 1
ATOM 10475 C C . CYS B 1 541 ? -43.5 -1.512 -12.938 1 55.84 541 CYS B C 1
ATOM 10477 O O . CYS B 1 541 ? -42.5 -2.08 -13.383 1 55.84 541 CYS B O 1
ATOM 10479 N N . ASN B 1 542 ? -43.844 -0.298 -13.164 1 55.5 542 ASN B N 1
ATOM 10480 C CA . ASN B 1 542 ? -42.906 0.511 -13.953 1 55.5 542 ASN B CA 1
ATOM 10481 C C . ASN B 1 542 ? -41.594 0.714 -13.219 1 55.5 542 ASN B C 1
ATOM 10483 O O . ASN B 1 542 ? -40.531 0.692 -13.836 1 55.5 542 ASN B O 1
ATOM 10487 N N . TYR B 1 543 ? -41.688 0.891 -12 1 56.03 543 TYR B N 1
ATOM 10488 C CA . TYR B 1 543 ? -40.5 1.032 -11.188 1 56.03 543 TYR B CA 1
ATOM 10489 C C . TYR B 1 543 ? -39.656 -0.24 -11.227 1 56.03 543 TYR B C 1
ATOM 10491 O O . TYR B 1 543 ? -38.438 -0.182 -11.398 1 56.03 543 TYR B O 1
ATOM 10499 N N . GLN B 1 544 ? -40.312 -1.316 -11.141 1 57.03 544 GLN B N 1
ATOM 10500 C CA . GLN B 1 544 ? -39.594 -2.592 -11.195 1 57.03 544 GLN B CA 1
ATOM 10501 C C . GLN B 1 544 ? -38.969 -2.816 -12.57 1 57.03 544 GLN B C 1
ATOM 10503 O O . GLN B 1 544 ? -37.844 -3.322 -12.68 1 57.03 544 GLN B O 1
ATOM 10508 N N . ARG B 1 545 ? -39.688 -2.439 -13.555 1 60.28 545 ARG B N 1
ATOM 10509 C CA . ARG B 1 545 ? -39.156 -2.574 -14.906 1 60.28 545 ARG B CA 1
ATOM 10510 C C . ARG B 1 545 ? -37.906 -1.703 -15.094 1 60.28 545 ARG B C 1
ATOM 10512 O O . ARG B 1 545 ? -36.938 -2.127 -15.719 1 60.28 545 ARG B O 1
ATOM 10519 N N . LYS B 1 546 ? -38.031 -0.579 -14.633 1 60.75 546 LYS B N 1
ATOM 10520 C CA . LYS B 1 546 ? -36.906 0.329 -14.734 1 60.75 546 LYS B CA 1
ATOM 10521 C C . LYS B 1 546 ? -35.719 -0.191 -13.93 1 60.75 546 LYS B C 1
ATOM 10523 O O . LYS B 1 546 ? -34.562 -0.109 -14.391 1 60.75 546 LYS B O 1
ATOM 10528 N N . LEU B 1 547 ? -35.969 -0.748 -12.844 1 60.5 547 LEU B N 1
ATOM 10529 C CA . LEU B 1 547 ? -34.906 -1.326 -12.016 1 60.5 547 LEU B CA 1
ATOM 10530 C C . LEU B 1 547 ? -34.25 -2.5 -12.727 1 60.5 547 LEU B C 1
ATOM 10532 O O . LEU B 1 547 ? -33.031 -2.643 -12.688 1 60.5 547 LEU B O 1
ATOM 10536 N N . ILE B 1 548 ? -35.062 -3.219 -13.273 1 63.22 548 ILE B N 1
ATOM 10537 C CA . ILE B 1 548 ? -34.562 -4.375 -14.008 1 63.22 548 ILE B CA 1
ATOM 10538 C C . ILE B 1 548 ? -33.75 -3.912 -15.211 1 63.22 548 ILE B C 1
ATOM 10540 O O . ILE B 1 548 ? -32.688 -4.488 -15.523 1 63.22 548 ILE B O 1
ATOM 10544 N N . ARG B 1 549 ? -34.219 -2.875 -15.828 1 63.62 549 ARG B N 1
ATOM 10545 C CA . ARG B 1 549 ? -33.5 -2.344 -16.969 1 63.62 549 ARG B CA 1
ATOM 10546 C C . ARG B 1 549 ? -32.156 -1.782 -16.547 1 63.62 549 ARG B C 1
ATOM 10548 O O . ARG B 1 549 ? -31.141 -2.012 -17.219 1 63.62 549 ARG B O 1
ATOM 10555 N N . ASN B 1 550 ? -32.125 -1.069 -15.484 1 63.78 550 ASN B N 1
ATOM 10556 C CA . ASN B 1 550 ? -30.875 -0.491 -15.016 1 63.78 550 ASN B CA 1
ATOM 10557 C C . ASN B 1 550 ? -29.875 -1.572 -14.602 1 63.78 550 ASN B C 1
ATOM 10559 O O . ASN B 1 550 ? -28.688 -1.463 -14.875 1 63.78 550 ASN B O 1
ATOM 10563 N N . LYS B 1 551 ? -30.422 -2.518 -13.977 1 65.44 551 LYS B N 1
ATOM 10564 C CA . LYS B 1 551 ? -29.562 -3.641 -13.617 1 65.44 551 LYS B CA 1
ATOM 10565 C C . LYS B 1 551 ? -29.016 -4.336 -14.852 1 65.44 551 LYS B C 1
ATOM 10567 O O . LYS B 1 551 ? -27.859 -4.75 -14.875 1 65.44 551 LYS B O 1
ATOM 10572 N N . ARG B 1 552 ? -29.812 -4.363 -15.766 1 69.75 552 ARG B N 1
ATOM 10573 C CA . ARG B 1 552 ? -29.391 -4.984 -17.016 1 69.75 552 ARG B CA 1
ATOM 10574 C C . ARG B 1 552 ? -28.328 -4.141 -17.703 1 69.75 552 ARG B C 1
ATOM 10576 O O . ARG B 1 552 ? -27.344 -4.676 -18.234 1 69.75 552 ARG B O 1
ATOM 10583 N N . VAL B 1 553 ? -28.5 -2.912 -17.609 1 70.25 553 VAL B N 1
ATOM 10584 C CA . VAL B 1 553 ? -27.547 -2.018 -18.25 1 70.25 553 VAL B CA 1
ATOM 10585 C C . VAL B 1 553 ? -26.203 -2.066 -17.516 1 70.25 553 VAL B C 1
ATOM 10587 O O . VAL B 1 553 ? -25.141 -2.129 -18.141 1 70.25 553 VAL B O 1
ATOM 10590 N N . LYS B 1 554 ? -26.328 -2.074 -16.234 1 72.69 554 LYS B N 1
ATOM 10591 C CA . LYS B 1 554 ? -25.094 -2.158 -15.438 1 72.69 554 LYS B CA 1
ATOM 10592 C C . LYS B 1 554 ? -24.375 -3.477 -15.695 1 72.69 554 LYS B C 1
ATOM 10594 O O . LYS B 1 554 ? -23.141 -3.504 -15.797 1 72.69 554 LYS B O 1
ATOM 10599 N N . ARG B 1 555 ? -25.094 -4.406 -15.805 1 76.06 555 ARG B N 1
ATOM 10600 C CA . ARG B 1 555 ? -24.516 -5.719 -16.078 1 76.06 555 ARG B CA 1
ATOM 10601 C C . ARG B 1 555 ? -23.922 -5.773 -17.469 1 76.06 555 ARG B C 1
ATOM 10603 O O . ARG B 1 555 ? -22.844 -6.355 -17.672 1 76.06 555 ARG B O 1
ATOM 10610 N N . MET B 1 556 ? -24.547 -5.141 -18.297 1 77.25 556 MET B N 1
ATOM 10611 C CA . MET B 1 556 ? -24.047 -5.105 -19.672 1 77.25 556 MET B CA 1
ATOM 10612 C C . MET B 1 556 ? -22.766 -4.293 -19.766 1 77.25 556 MET B C 1
ATOM 10614 O O . MET B 1 556 ? -21.812 -4.699 -20.453 1 77.25 556 MET B O 1
ATOM 10618 N N . PHE B 1 557 ? -22.797 -3.266 -19.031 1 82.69 557 PHE B N 1
ATOM 10619 C CA . PHE B 1 557 ? -21.609 -2.43 -19.047 1 82.69 557 PHE B CA 1
ATOM 10620 C C . PHE B 1 557 ? -20.438 -3.145 -18.391 1 82.69 557 PHE B C 1
ATOM 10622 O O . PHE B 1 557 ? -19.312 -3.078 -18.891 1 82.69 557 PHE B O 1
ATOM 10629 N N . LYS B 1 558 ? -20.688 -3.781 -17.344 1 85.31 558 LYS B N 1
ATOM 10630 C CA . LYS B 1 558 ? -19.641 -4.559 -16.672 1 85.31 558 LYS B CA 1
ATOM 10631 C C . LYS B 1 558 ? -19.094 -5.652 -17.594 1 85.31 558 LYS B C 1
ATOM 10633 O O . LYS B 1 558 ? -17.891 -5.852 -17.688 1 85.31 558 LYS B O 1
ATOM 10638 N N . GLY B 1 559 ? -19.922 -6.273 -18.266 1 88.69 559 GLY B N 1
ATOM 10639 C CA . GLY B 1 559 ? -19.531 -7.305 -19.203 1 88.69 559 GLY B CA 1
ATOM 10640 C C . GLY B 1 559 ? -18.688 -6.77 -20.359 1 88.69 559 GLY B C 1
ATOM 10641 O O . GLY B 1 559 ? -17.688 -7.371 -20.734 1 88.69 559 GLY B O 1
ATOM 10642 N N . LEU B 1 560 ? -19.094 -5.664 -20.766 1 89.56 560 LEU B N 1
ATOM 10643 C CA . LEU B 1 560 ? -18.359 -5.039 -21.859 1 89.56 560 LEU B CA 1
ATOM 10644 C C . LEU B 1 560 ? -16.969 -4.613 -21.406 1 89.56 560 LEU B C 1
ATOM 10646 O O . LEU B 1 560 ? -15.992 -4.805 -22.125 1 89.56 560 LEU B O 1
ATOM 10650 N N . LEU B 1 561 ? -16.938 -4.113 -20.234 1 92.69 561 LEU B N 1
ATOM 10651 C CA . LEU B 1 561 ? -15.656 -3.688 -19.688 1 92.69 561 LEU B CA 1
ATOM 10652 C C . LEU B 1 561 ? -14.719 -4.879 -19.531 1 92.69 561 LEU B C 1
ATOM 10654 O O . LEU B 1 561 ? -13.539 -4.801 -19.875 1 92.69 561 LEU B O 1
ATOM 10658 N N . PHE B 1 562 ? -15.25 -5.918 -19.062 1 94.44 562 PHE B N 1
ATOM 10659 C CA . PHE B 1 562 ? -14.438 -7.113 -18.844 1 94.44 562 PHE B CA 1
ATOM 10660 C C . PHE B 1 562 ? -13.945 -7.672 -20.172 1 94.44 562 PHE B C 1
ATOM 10662 O O . PHE B 1 562 ? -12.781 -8.062 -20.297 1 94.44 562 PHE B O 1
ATOM 10669 N N . ASN B 1 563 ? -14.75 -7.637 -21.125 1 95.06 563 ASN B N 1
ATOM 10670 C CA . ASN B 1 563 ? -14.383 -8.133 -22.453 1 95.06 563 ASN B CA 1
ATOM 10671 C C . ASN B 1 563 ? -13.312 -7.262 -23.094 1 95.06 563 ASN B C 1
ATOM 10673 O O . ASN B 1 563 ? -12.344 -7.777 -23.656 1 95.06 563 ASN B O 1
ATOM 10677 N N . VAL B 1 564 ? -13.523 -6.035 -22.906 1 95.19 564 VAL B N 1
ATOM 10678 C CA . VAL B 1 564 ? -12.562 -5.117 -23.5 1 95.19 564 VAL B CA 1
ATOM 10679 C C . VAL B 1 564 ? -11.203 -5.281 -22.812 1 95.19 564 VAL B C 1
ATOM 10681 O O . VAL B 1 564 ? -10.172 -5.348 -23.484 1 95.19 564 VAL B O 1
ATOM 10684 N N . CYS B 1 565 ? -11.203 -5.387 -21.531 1 95.69 565 CYS B N 1
ATOM 10685 C CA . CYS B 1 565 ? -9.961 -5.551 -20.781 1 95.69 565 CYS B CA 1
ATOM 10686 C C . CYS B 1 565 ? -9.266 -6.855 -21.156 1 95.69 565 CYS B C 1
ATOM 10688 O O . CYS B 1 565 ? -8.047 -6.891 -21.344 1 95.69 565 CYS B O 1
ATOM 10690 N N . ALA B 1 566 ? -10.023 -7.875 -21.297 1 96.88 566 ALA B N 1
ATOM 10691 C CA . ALA B 1 566 ? -9.461 -9.18 -21.625 1 96.88 566 ALA B CA 1
ATOM 10692 C C . ALA B 1 566 ? -8.875 -9.172 -23.031 1 96.88 566 ALA B C 1
ATOM 10694 O O . ALA B 1 566 ? -7.777 -9.695 -23.266 1 96.88 566 ALA B O 1
ATOM 10695 N N . VAL B 1 567 ? -9.555 -8.562 -23.953 1 96.44 567 VAL B N 1
ATOM 10696 C CA . VAL B 1 567 ? -9.078 -8.492 -25.328 1 96.44 567 VAL B CA 1
ATOM 10697 C C . VAL B 1 567 ? -7.82 -7.633 -25.406 1 96.44 567 VAL B C 1
ATOM 10699 O O . VAL B 1 567 ? -6.863 -7.984 -26.094 1 96.44 567 VAL B O 1
ATOM 10702 N N . MET B 1 568 ? -7.855 -6.602 -24.672 1 95.25 568 MET B N 1
ATOM 10703 C CA . MET B 1 568 ? -6.652 -5.77 -24.625 1 95.25 568 MET B CA 1
ATOM 10704 C C . MET B 1 568 ? -5.477 -6.555 -24.047 1 95.25 568 MET B C 1
ATOM 10706 O O . MET B 1 568 ? -4.359 -6.465 -24.562 1 95.25 568 MET B O 1
ATOM 10710 N N . GLY B 1 569 ? -5.766 -7.293 -23.031 1 96.44 569 GLY B N 1
ATOM 10711 C CA . GLY B 1 569 ? -4.719 -8.109 -22.422 1 96.44 569 GLY B CA 1
ATOM 10712 C C . GLY B 1 569 ? -4.098 -9.094 -23.391 1 96.44 569 GLY B C 1
ATOM 10713 O O . GLY B 1 569 ? -2.875 -9.242 -23.438 1 96.44 569 GLY B O 1
ATOM 10714 N N . ILE B 1 570 ? -4.918 -9.695 -24.156 1 95.62 570 ILE B N 1
ATOM 10715 C CA . ILE B 1 570 ? -4.402 -10.734 -25.047 1 95.62 570 ILE B CA 1
ATOM 10716 C C . ILE B 1 570 ? -3.686 -10.086 -26.234 1 95.62 570 ILE B C 1
ATOM 10718 O O . ILE B 1 570 ? -2.717 -10.641 -26.75 1 95.62 570 ILE B O 1
ATOM 10722 N N . ILE B 1 571 ? -4.117 -8.906 -26.625 1 94.75 571 ILE B N 1
ATOM 10723 C CA . ILE B 1 571 ? -3.414 -8.156 -27.656 1 94.75 571 ILE B CA 1
ATOM 10724 C C . ILE B 1 571 ? -2.027 -7.762 -27.156 1 94.75 571 ILE B C 1
ATOM 10726 O O . ILE B 1 571 ? -1.041 -7.867 -27.891 1 94.75 571 ILE B O 1
ATOM 10730 N N . PHE B 1 572 ? -1.969 -7.336 -25.906 1 95.94 572 PHE B N 1
ATOM 10731 C CA . PHE B 1 572 ? -0.683 -7.008 -25.312 1 95.94 572 PHE B CA 1
ATOM 10732 C C . PHE B 1 572 ? 0.23 -8.227 -25.281 1 95.94 572 PHE B C 1
ATOM 10734 O O . PHE B 1 572 ? 1.405 -8.133 -25.656 1 95.94 572 PHE B O 1
ATOM 10741 N N . ALA B 1 573 ? -0.32 -9.375 -24.891 1 96 573 ALA B N 1
ATOM 10742 C CA . ALA B 1 573 ? 0.468 -10.602 -24.781 1 96 573 ALA B CA 1
ATOM 10743 C C . ALA B 1 573 ? 0.987 -11.039 -26.156 1 96 573 ALA B C 1
ATOM 10745 O O . ALA B 1 573 ? 2.17 -11.359 -26.297 1 96 573 ALA B O 1
ATOM 10746 N N . LEU B 1 574 ? 0.131 -11 -27.125 1 94.75 574 LEU B N 1
ATOM 10747 C CA . LEU B 1 574 ? 0.515 -11.406 -28.484 1 94.75 574 LEU B CA 1
ATOM 10748 C C . LEU B 1 574 ? 1.574 -10.469 -29.047 1 94.75 574 LEU B C 1
ATOM 10750 O O . LEU B 1 574 ? 2.602 -10.914 -29.562 1 94.75 574 LEU B O 1
ATOM 10754 N N . GLY B 1 575 ? 1.247 -9.195 -28.938 1 93.44 575 GLY B N 1
ATOM 10755 C CA . GLY B 1 575 ? 2.189 -8.219 -29.453 1 93.44 575 GLY B CA 1
ATOM 10756 C C . GLY B 1 575 ? 3.543 -8.273 -28.781 1 93.44 575 GLY B C 1
ATOM 10757 O O . GLY B 1 575 ? 4.578 -8.164 -29.438 1 93.44 575 GLY B O 1
ATOM 10758 N N . TRP B 1 576 ? 3.566 -8.461 -27.5 1 94.19 576 TRP B N 1
ATOM 10759 C CA . TRP B 1 576 ? 4.812 -8.516 -26.75 1 94.19 576 TRP B CA 1
ATOM 10760 C C . TRP B 1 576 ? 5.637 -9.742 -27.141 1 94.19 576 TRP B C 1
ATOM 10762 O O . TRP B 1 576 ? 6.852 -9.648 -27.328 1 94.19 576 TRP B O 1
ATOM 10772 N N . ASN B 1 577 ? 5.004 -10.914 -27.219 1 94.5 577 ASN B N 1
ATOM 10773 C CA . ASN B 1 577 ? 5.699 -12.133 -27.625 1 94.5 577 ASN B CA 1
ATOM 10774 C C . ASN B 1 577 ? 6.277 -12 -29.031 1 94.5 577 ASN B C 1
ATOM 10776 O O . ASN B 1 577 ? 7.406 -12.43 -29.281 1 94.5 577 ASN B O 1
ATOM 10780 N N . CYS B 1 578 ? 5.59 -11.312 -29.859 1 92.94 578 CYS B N 1
ATOM 10781 C CA . CYS B 1 578 ? 6.035 -11.18 -31.25 1 92.94 578 CYS B CA 1
ATOM 10782 C C . CYS B 1 578 ? 7.148 -10.148 -31.359 1 92.94 578 CYS B C 1
ATOM 10784 O O . CYS B 1 578 ? 7.895 -10.148 -32.344 1 92.94 578 CYS B O 1
ATOM 10786 N N . ASN B 1 579 ? 7.227 -9.266 -30.438 1 90.25 579 ASN B N 1
ATOM 10787 C CA . ASN B 1 579 ? 8.352 -8.344 -30.406 1 90.25 579 ASN B CA 1
ATOM 10788 C C . ASN B 1 579 ? 9.648 -9.055 -30.016 1 90.25 579 ASN B C 1
ATOM 10790 O O . ASN B 1 579 ? 10.734 -8.625 -30.391 1 90.25 579 ASN B O 1
ATOM 10794 N N . ASN B 1 580 ? 9.5 -10.164 -29.297 1 87.5 580 ASN B N 1
ATOM 10795 C CA . ASN B 1 580 ? 10.672 -10.844 -28.75 1 87.5 580 ASN B CA 1
ATOM 10796 C C . ASN B 1 580 ? 11.133 -11.984 -29.656 1 87.5 580 ASN B C 1
ATOM 10798 O O . ASN B 1 580 ? 12.266 -12.445 -29.547 1 87.5 580 ASN B O 1
ATOM 10802 N N . VAL B 1 581 ? 10.234 -12.477 -30.422 1 88.12 581 VAL B N 1
ATOM 10803 C CA . VAL B 1 581 ? 10.586 -13.562 -31.328 1 88.12 581 VAL B CA 1
ATOM 10804 C C . VAL B 1 581 ? 10.055 -13.258 -32.719 1 88.12 581 VAL B C 1
ATOM 10806 O O . VAL B 1 581 ? 9.148 -12.438 -32.906 1 88.12 581 VAL B O 1
ATOM 10809 N N . ASN B 1 582 ? 10.648 -13.867 -33.625 1 83.25 582 ASN B N 1
ATOM 10810 C CA . ASN B 1 582 ? 10.172 -13.703 -35 1 83.25 582 ASN B CA 1
ATOM 10811 C C . ASN B 1 582 ? 8.898 -14.5 -35.25 1 83.25 582 ASN B C 1
ATOM 10813 O O . ASN B 1 582 ? 8.953 -15.719 -35.438 1 83.25 582 ASN B O 1
ATOM 10817 N N . CYS B 1 583 ? 7.734 -13.867 -35.219 1 82.69 583 CYS B N 1
ATOM 10818 C CA . CYS B 1 583 ? 6.449 -14.539 -35.375 1 82.69 583 CYS B CA 1
ATOM 10819 C C . CYS B 1 583 ? 6.066 -14.656 -36.844 1 82.69 583 CYS B C 1
ATOM 10821 O O . CYS B 1 583 ? 5.105 -15.352 -37.188 1 82.69 583 CYS B O 1
ATOM 10823 N N . GLY B 1 584 ? 6.797 -14.188 -37.688 1 78.94 584 GLY B N 1
ATOM 10824 C CA . GLY B 1 584 ? 6.473 -14.242 -39.125 1 78.94 584 GLY B CA 1
ATOM 10825 C C . GLY B 1 584 ? 5.387 -13.266 -39.531 1 78.94 584 GLY B C 1
ATOM 10826 O O . GLY B 1 584 ? 5.148 -13.047 -40.719 1 78.94 584 GLY B O 1
ATOM 10827 N N . ILE B 1 585 ? 4.629 -12.781 -38.5 1 75.44 585 ILE B N 1
ATOM 10828 C CA . ILE B 1 585 ? 3.576 -11.797 -38.75 1 75.44 585 ILE B CA 1
ATOM 10829 C C . ILE B 1 585 ? 3.975 -10.453 -38.156 1 75.44 585 ILE B C 1
ATOM 10831 O O . ILE B 1 585 ? 4.559 -10.398 -37.062 1 75.44 585 ILE B O 1
ATOM 10835 N N . PRO B 1 586 ? 3.746 -9.414 -38.875 1 77.56 586 PRO B N 1
ATOM 10836 C CA . PRO B 1 586 ? 4.156 -8.094 -38.406 1 77.56 586 PRO B CA 1
ATOM 10837 C C . PRO B 1 586 ? 3.238 -7.566 -37.312 1 77.56 586 PRO B C 1
ATOM 10839 O O . PRO B 1 586 ? 2.523 -6.582 -37.5 1 77.56 586 PRO B O 1
ATOM 10842 N N . VAL B 1 587 ? 2.959 -8.305 -36.406 1 76.31 587 VAL B N 1
ATOM 10843 C CA . VAL B 1 587 ? 2.186 -7.832 -35.25 1 76.31 587 VAL B CA 1
ATOM 10844 C C . VAL B 1 587 ? 3.131 -7.363 -34.156 1 76.31 587 VAL B C 1
ATOM 10846 O O . VAL B 1 587 ? 3.918 -8.148 -33.625 1 76.31 587 VAL B O 1
ATOM 10849 N N . THR B 1 588 ? 3.307 -5.984 -34.094 1 80.62 588 THR B N 1
ATOM 10850 C CA . THR B 1 588 ? 4.168 -5.441 -33.062 1 80.62 588 THR B CA 1
ATOM 10851 C C . THR B 1 588 ? 3.432 -4.379 -32.25 1 80.62 588 THR B C 1
ATOM 10853 O O . THR B 1 588 ? 2.488 -3.756 -32.75 1 80.62 588 THR B O 1
ATOM 10856 N N . LEU B 1 589 ? 3.703 -4.457 -31.016 1 87 589 LEU B N 1
ATOM 10857 C CA . LEU B 1 589 ? 3.17 -3.412 -30.141 1 87 589 LEU B CA 1
ATOM 10858 C C . LEU B 1 589 ? 4.008 -2.143 -30.25 1 87 589 LEU B C 1
ATOM 10860 O O . LEU B 1 589 ? 5.238 -2.197 -30.156 1 87 589 LEU B O 1
ATOM 10864 N N . PRO B 1 590 ? 3.326 -1.011 -30.516 1 87.44 590 PRO B N 1
ATOM 10865 C CA . PRO B 1 590 ? 4.086 0.242 -30.516 1 87.44 590 PRO B CA 1
ATOM 10866 C C . PRO B 1 590 ? 4.734 0.545 -29.172 1 87.44 590 PRO B C 1
ATOM 10868 O O . PRO B 1 590 ? 4.176 0.203 -28.125 1 87.44 590 PRO B O 1
ATOM 10871 N N . GLN B 1 591 ? 5.781 1.182 -29.188 1 88 591 GLN B N 1
ATOM 10872 C CA . GLN B 1 591 ? 6.547 1.497 -27.984 1 88 591 GLN B CA 1
ATOM 10873 C C . GLN B 1 591 ? 5.773 2.453 -27.078 1 88 591 GLN B C 1
ATOM 10875 O O . GLN B 1 591 ? 5.973 2.459 -25.859 1 88 591 GLN B O 1
ATOM 10880 N N . SER B 1 592 ? 4.871 3.158 -27.672 1 88.81 592 SER B N 1
ATOM 10881 C CA . SER B 1 592 ? 4.121 4.164 -26.922 1 88.81 592 SER B CA 1
ATOM 10882 C C . SER B 1 592 ? 3.195 3.514 -25.891 1 88.81 592 SER B C 1
ATOM 10884 O O . SER B 1 592 ? 2.805 4.148 -24.922 1 88.81 592 SER B O 1
ATOM 10886 N N . ILE B 1 593 ? 2.934 2.219 -26.062 1 90.5 593 ILE B N 1
ATOM 10887 C CA . ILE B 1 593 ? 1.975 1.607 -25.141 1 90.5 593 ILE B CA 1
ATOM 10888 C C . ILE B 1 593 ? 2.689 0.609 -24.234 1 90.5 593 ILE B C 1
ATOM 10890 O O . ILE B 1 593 ? 2.047 -0.115 -23.469 1 90.5 593 ILE B O 1
ATOM 10894 N N . ASN B 1 594 ? 4.004 0.603 -24.234 1 91.38 594 ASN B N 1
ATOM 10895 C CA . ASN B 1 594 ? 4.773 -0.328 -23.422 1 91.38 594 ASN B CA 1
ATOM 10896 C C . ASN B 1 594 ? 4.508 -0.119 -21.938 1 91.38 594 ASN B C 1
ATOM 10898 O O . ASN B 1 594 ? 4.516 -1.075 -21.156 1 91.38 594 ASN B O 1
ATOM 10902 N N . TRP B 1 595 ? 4.27 1.152 -21.688 1 90.75 595 TRP B N 1
ATOM 10903 C CA . TRP B 1 595 ? 4.039 1.434 -20.266 1 90.75 595 TRP B CA 1
ATOM 10904 C C . TRP B 1 595 ? 2.797 0.707 -19.766 1 90.75 595 TRP B C 1
ATOM 10906 O O . TRP B 1 595 ? 2.758 0.253 -18.625 1 90.75 595 TRP B O 1
ATOM 10916 N N . LEU B 1 596 ? 1.862 0.489 -20.594 1 92.44 596 LEU B N 1
ATOM 10917 C CA . LEU B 1 596 ? 0.644 -0.213 -20.203 1 92.44 596 LEU B CA 1
ATOM 10918 C C . LEU B 1 596 ? 0.912 -1.701 -20 1 92.44 596 LEU B C 1
ATOM 10920 O O . LEU B 1 596 ? 0.331 -2.33 -19.125 1 92.44 596 LEU B O 1
ATOM 10924 N N . VAL B 1 597 ? 1.766 -2.266 -20.828 1 95.12 597 VAL B N 1
ATOM 10925 C CA . VAL B 1 597 ? 2.135 -3.672 -20.719 1 95.12 597 VAL B CA 1
ATOM 10926 C C . VAL B 1 597 ? 2.875 -3.918 -19.406 1 95.12 597 VAL B C 1
ATOM 10928 O O . VAL B 1 597 ? 2.582 -4.879 -18.688 1 95.12 597 VAL B O 1
ATOM 10931 N N . PHE B 1 598 ? 3.713 -3.002 -19.078 1 94.75 598 PHE B N 1
ATOM 10932 C CA . PHE B 1 598 ? 4.504 -3.137 -17.859 1 94.75 598 PHE B CA 1
ATOM 10933 C C . PHE B 1 598 ? 3.645 -2.879 -16.625 1 94.75 598 PHE B C 1
ATOM 10935 O O . PHE B 1 598 ? 3.828 -3.52 -15.586 1 94.75 598 PHE B O 1
ATOM 10942 N N . MET B 1 599 ? 2.738 -1.955 -16.797 1 93.56 599 MET B N 1
ATOM 10943 C CA . MET B 1 599 ? 1.849 -1.661 -15.68 1 93.56 599 MET B CA 1
ATOM 10944 C C . MET B 1 599 ? 0.976 -2.867 -15.344 1 93.56 599 MET B C 1
ATOM 10946 O O . MET B 1 599 ? 0.753 -3.174 -14.172 1 93.56 599 MET B O 1
ATOM 10950 N N . THR B 1 600 ? 0.512 -3.578 -16.375 1 95.62 600 THR B N 1
ATOM 10951 C CA . THR B 1 600 ? -0.352 -4.734 -16.156 1 95.62 600 THR B CA 1
ATOM 10952 C C . THR B 1 600 ? 0.475 -6.008 -16.031 1 95.62 600 THR B C 1
ATOM 10954 O O . THR B 1 600 ? -0.054 -7.062 -15.672 1 95.62 600 THR B O 1
ATOM 10957 N N . ARG B 1 601 ? 1.727 -5.895 -16.297 1 96.5 601 ARG B N 1
ATOM 10958 C CA . ARG B 1 601 ? 2.688 -6.992 -16.219 1 96.5 601 ARG B CA 1
ATOM 10959 C C . ARG B 1 601 ? 2.264 -8.148 -17.125 1 96.5 601 ARG B C 1
ATOM 10961 O O . ARG B 1 601 ? 2.283 -9.305 -16.703 1 96.5 601 ARG B O 1
ATOM 10968 N N . MET B 1 602 ? 1.848 -7.738 -18.359 1 96.25 602 MET B N 1
ATOM 10969 C CA . MET B 1 602 ? 1.531 -8.727 -19.391 1 96.25 602 MET B CA 1
ATOM 10970 C C . MET B 1 602 ? 2.781 -9.125 -20.172 1 96.25 602 MET B C 1
ATOM 10972 O O . MET B 1 602 ? 2.717 -9.969 -21.062 1 96.25 602 MET B O 1
ATOM 10976 N N . ASP B 1 603 ? 3.855 -8.508 -19.75 1 95.69 603 ASP B N 1
ATOM 10977 C CA . ASP B 1 603 ? 5.129 -8.898 -20.344 1 95.69 603 ASP B CA 1
ATOM 10978 C C . ASP B 1 603 ? 5.48 -10.344 -20 1 95.69 603 ASP B C 1
ATOM 10980 O O . ASP B 1 603 ? 5.359 -10.758 -18.844 1 95.69 603 ASP B O 1
ATOM 10984 N N . GLN B 1 604 ? 5.809 -11.117 -20.969 1 96.25 604 GLN B N 1
ATOM 10985 C CA . GLN B 1 604 ? 6.105 -12.539 -20.828 1 96.25 604 GLN B CA 1
ATOM 10986 C C . GLN B 1 604 ? 7.098 -13.008 -21.891 1 96.25 604 GLN B C 1
ATOM 10988 O O . GLN B 1 604 ? 7.188 -12.414 -22.969 1 96.25 604 GLN B O 1
ATOM 10993 N N . MET B 1 605 ? 7.883 -13.906 -21.5 1 94.94 605 MET B N 1
ATOM 10994 C CA . MET B 1 605 ? 8.844 -14.547 -22.391 1 94.94 605 MET B CA 1
ATOM 10995 C C . MET B 1 605 ? 8.984 -16.031 -22.062 1 94.94 605 MET B C 1
ATOM 10997 O O . MET B 1 605 ? 9.352 -16.391 -20.938 1 94.94 605 MET B O 1
ATOM 11001 N N . TRP B 1 606 ? 8.727 -16.859 -23.016 1 95.94 606 TRP B N 1
ATOM 11002 C CA . TRP B 1 606 ? 8.711 -18.312 -22.781 1 95.94 606 TRP B CA 1
ATOM 11003 C C . TRP B 1 606 ? 9.914 -18.984 -23.438 1 95.94 606 TRP B C 1
ATOM 11005 O O . TRP B 1 606 ? 9.758 -19.797 -24.344 1 95.94 606 TRP B O 1
ATOM 11015 N N . SER B 1 607 ? 11.117 -18.688 -22.844 1 93.81 607 SER B N 1
ATOM 11016 C CA . SER B 1 607 ? 12.359 -19.125 -23.469 1 93.81 607 SER B CA 1
ATOM 11017 C C . SER B 1 607 ? 13.078 -20.141 -22.594 1 93.81 607 SER B C 1
ATOM 11019 O O . SER B 1 607 ? 14.312 -20.156 -22.547 1 93.81 607 SER B O 1
ATOM 11021 N N . MET B 1 608 ? 12.336 -20.984 -21.922 1 91.25 608 MET B N 1
ATOM 11022 C CA . MET B 1 608 ? 12.977 -22 -21.094 1 91.25 608 MET B CA 1
ATOM 11023 C C . MET B 1 608 ? 13.672 -23.047 -21.953 1 91.25 608 MET B C 1
ATOM 11025 O O . MET B 1 608 ? 13.047 -23.641 -22.828 1 91.25 608 MET B O 1
ATOM 11029 N N . PHE B 1 609 ? 14.961 -23.312 -21.656 1 94.31 609 PHE B N 1
ATOM 11030 C CA . PHE B 1 609 ? 15.789 -24.266 -22.375 1 94.31 609 PHE B CA 1
ATOM 11031 C C . PHE B 1 609 ? 15.844 -23.938 -23.859 1 94.31 609 PHE B C 1
ATOM 11033 O O . PHE B 1 609 ? 15.852 -24.828 -24.703 1 94.31 609 PHE B O 1
ATOM 11040 N N . SER B 1 610 ? 15.664 -22.719 -24.172 1 93.81 610 SER B N 1
ATOM 11041 C CA . SER B 1 610 ? 15.727 -22.188 -25.531 1 93.81 610 SER B CA 1
ATOM 11042 C C . SER B 1 610 ? 16.906 -21.234 -25.688 1 93.81 610 SER B C 1
ATOM 11044 O O . SER B 1 610 ? 17.328 -20.578 -24.734 1 93.81 610 SER B O 1
ATOM 11046 N N . PRO B 1 611 ? 17.453 -21.078 -26.797 1 94.62 611 PRO B N 1
ATOM 11047 C CA . PRO B 1 611 ? 17.172 -21.891 -28 1 94.62 611 PRO B CA 1
ATOM 11048 C C . PRO B 1 611 ? 17.609 -23.344 -27.844 1 94.62 611 PRO B C 1
ATOM 11050 O O . PRO B 1 611 ? 17.203 -24.203 -28.641 1 94.62 611 PRO B O 1
ATOM 11053 N N . ARG B 1 612 ? 18.562 -23.562 -26.859 1 95.44 612 ARG B N 1
ATOM 11054 C CA . ARG B 1 612 ? 19.047 -24.891 -26.531 1 95.44 612 ARG B CA 1
ATOM 11055 C C . ARG B 1 612 ? 19.25 -25.062 -25.031 1 95.44 612 ARG B C 1
ATOM 11057 O O . ARG B 1 612 ? 19.453 -24.078 -24.312 1 95.44 612 ARG B O 1
ATOM 11064 N N . PRO B 1 613 ? 19.156 -26.234 -24.516 1 95.31 613 PRO B N 1
ATOM 11065 C CA . PRO B 1 613 ? 19.453 -26.438 -23.109 1 95.31 613 PRO B CA 1
ATOM 11066 C C . PRO B 1 613 ? 20.953 -26.281 -22.797 1 95.31 613 PRO B C 1
ATOM 11068 O O . PRO B 1 613 ? 21.797 -26.5 -23.656 1 95.31 613 PRO B O 1
ATOM 11071 N N . PRO B 1 614 ? 21.234 -25.875 -21.609 1 93.19 614 PRO B N 1
ATOM 11072 C CA . PRO B 1 614 ? 22.641 -25.75 -21.25 1 93.19 614 PRO B CA 1
ATOM 11073 C C . PRO B 1 614 ? 23.391 -27.078 -21.312 1 93.19 614 PRO B C 1
ATOM 11075 O O . PRO B 1 614 ? 22.875 -28.109 -20.875 1 93.19 614 PRO B O 1
ATOM 11078 N N . ALA B 1 615 ? 24.547 -26.953 -21.844 1 92.75 615 ALA B N 1
ATOM 11079 C CA . ALA B 1 615 ? 25.422 -28.125 -21.906 1 92.75 615 ALA B CA 1
ATOM 11080 C C . ALA B 1 615 ? 26.469 -28.078 -20.797 1 92.75 615 ALA B C 1
ATOM 11082 O O . ALA B 1 615 ? 27.344 -28.953 -20.734 1 92.75 615 ALA B O 1
ATOM 11083 N N . GLN B 1 616 ? 26.344 -27.062 -20.031 1 92.5 616 GLN B N 1
ATOM 11084 C CA . GLN B 1 616 ? 27.281 -26.906 -18.922 1 92.5 616 GLN B CA 1
ATOM 11085 C C . GLN B 1 616 ? 26.531 -26.938 -17.578 1 92.5 616 GLN B C 1
ATOM 11087 O O . GLN B 1 616 ? 25.438 -26.375 -17.469 1 92.5 616 GLN B O 1
ATOM 11092 N N . HIS B 1 617 ? 27.141 -27.688 -16.719 1 93.75 617 HIS B N 1
ATOM 11093 C CA . HIS B 1 617 ? 26.688 -27.719 -15.328 1 93.75 617 HIS B CA 1
ATOM 11094 C C . HIS B 1 617 ? 27.609 -26.922 -14.422 1 93.75 617 HIS B C 1
ATOM 11096 O O . HIS B 1 617 ? 28.828 -26.875 -14.648 1 93.75 617 HIS B O 1
ATOM 11102 N N . TRP B 1 618 ? 27 -26.234 -13.438 1 93.31 618 TRP B N 1
ATOM 11103 C CA . TRP B 1 618 ? 27.859 -25.391 -12.609 1 93.31 618 TRP B CA 1
ATOM 11104 C C . TRP B 1 618 ? 27.516 -25.562 -11.133 1 93.31 618 TRP B C 1
ATOM 11106 O O . TRP B 1 618 ? 26.438 -26.062 -10.789 1 93.31 618 TRP B O 1
ATOM 11116 N N . TRP B 1 619 ? 28.422 -25.281 -10.258 1 92.62 619 TRP B N 1
ATOM 11117 C CA . TRP B 1 619 ? 28.25 -25.078 -8.82 1 92.62 619 TRP B CA 1
ATOM 11118 C C . TRP B 1 619 ? 29.219 -24.047 -8.289 1 92.62 619 TRP B C 1
ATOM 11120 O O . TRP B 1 619 ? 30.078 -23.547 -9.031 1 92.62 619 TRP B O 1
ATOM 11130 N N . TYR B 1 620 ? 29.031 -23.594 -7.02 1 92.62 620 TYR B N 1
ATOM 11131 C CA . TYR B 1 620 ? 29.859 -22.531 -6.461 1 92.62 620 TYR B CA 1
ATOM 11132 C C . TYR B 1 620 ? 30.547 -23.016 -5.188 1 92.62 620 TYR B C 1
ATOM 11134 O O . TYR B 1 620 ? 30.031 -23.859 -4.465 1 92.62 620 TYR B O 1
ATOM 11142 N N . THR B 1 621 ? 31.719 -22.484 -4.988 1 93.19 621 THR B N 1
ATOM 11143 C CA . THR B 1 621 ? 32.344 -22.516 -3.678 1 93.19 621 THR B CA 1
ATOM 11144 C C . THR B 1 621 ? 32.656 -21.094 -3.201 1 93.19 621 THR B C 1
ATOM 11146 O O . THR B 1 621 ? 32.969 -20.219 -4.008 1 93.19 621 THR B O 1
ATOM 11149 N N . PHE B 1 622 ? 32.5 -20.859 -1.943 1 94.94 622 PHE B N 1
ATOM 11150 C CA . PHE B 1 622 ? 32.812 -19.578 -1.307 1 94.94 622 PHE B CA 1
ATOM 11151 C C . PHE B 1 622 ? 34.031 -19.688 -0.397 1 94.94 622 PHE B C 1
ATOM 11153 O O . PHE B 1 622 ? 33.906 -20.062 0.773 1 94.94 622 PHE B O 1
ATOM 11160 N N . GLU B 1 623 ? 35.156 -19.297 -0.981 1 95.69 623 GLU B N 1
ATOM 11161 C CA . GLU B 1 623 ? 36.406 -19.5 -0.301 1 95.69 623 GLU B CA 1
ATOM 11162 C C . GLU B 1 623 ? 36.906 -18.203 0.355 1 95.69 623 GLU B C 1
ATOM 11164 O O . GLU B 1 623 ? 37.125 -17.203 -0.326 1 95.69 623 GLU B O 1
ATOM 11169 N N . GLY B 1 624 ? 37.031 -18.297 1.666 1 95.88 624 GLY B N 1
ATOM 11170 C CA . GLY B 1 624 ? 37.344 -17.062 2.383 1 95.88 624 GLY B CA 1
ATOM 11171 C C . GLY B 1 624 ? 38.5 -17.203 3.354 1 95.88 624 GLY B C 1
ATOM 11172 O O . GLY B 1 624 ? 39.094 -18.281 3.457 1 95.88 624 GLY B O 1
ATOM 11173 N N . GLU B 1 625 ? 38.812 -16.078 3.904 1 96.69 625 GLU B N 1
ATOM 11174 C CA . GLU B 1 625 ? 39.844 -15.953 4.922 1 96.69 625 GLU B CA 1
ATOM 11175 C C . GLU B 1 625 ? 39.312 -15.25 6.168 1 96.69 625 GLU B C 1
ATOM 11177 O O . GLU B 1 625 ? 38.719 -14.18 6.07 1 96.69 625 GLU B O 1
ATOM 11182 N N . LEU B 1 626 ? 39.562 -15.906 7.281 1 96.38 626 LEU B N 1
ATOM 11183 C CA . LEU B 1 626 ? 39.156 -15.312 8.539 1 96.38 626 LEU B CA 1
ATOM 11184 C C . LEU B 1 626 ? 40.125 -14.234 8.992 1 96.38 626 LEU B C 1
ATOM 11186 O O . LEU B 1 626 ? 41.156 -14.008 8.344 1 96.38 626 LEU B O 1
ATOM 11190 N N . ASP B 1 627 ? 39.719 -13.594 10.031 1 95 627 ASP B N 1
ATOM 11191 C CA . ASP B 1 627 ? 40.531 -12.492 10.547 1 95 627 ASP B CA 1
ATOM 11192 C C . ASP B 1 627 ? 41.906 -12.961 10.938 1 95 627 ASP B C 1
ATOM 11194 O O . ASP B 1 627 ? 42.906 -12.227 10.789 1 95 627 ASP B O 1
ATOM 11198 N N . ASP B 1 628 ? 42.094 -14.203 11.445 1 92.75 628 ASP B N 1
ATOM 11199 C CA . ASP B 1 628 ? 43.375 -14.742 11.922 1 92.75 628 ASP B CA 1
ATOM 11200 C C . ASP B 1 628 ? 44.156 -15.375 10.781 1 92.75 628 ASP B C 1
ATOM 11202 O O . ASP B 1 628 ? 45.219 -15.961 11 1 92.75 628 ASP B O 1
ATOM 11206 N N . GLY B 1 629 ? 43.594 -15.391 9.602 1 94.06 629 GLY B N 1
ATOM 11207 C CA . GLY B 1 629 ? 44.281 -15.914 8.445 1 94.06 629 GLY B CA 1
ATOM 11208 C C . GLY B 1 629 ? 43.875 -17.328 8.07 1 94.06 629 GLY B C 1
ATOM 11209 O O . GLY B 1 629 ? 44.281 -17.859 7.039 1 94.06 629 GLY B O 1
ATOM 11210 N N . THR B 1 630 ? 43.062 -17.922 8.828 1 95.94 630 THR B N 1
ATOM 11211 C CA . THR B 1 630 ? 42.562 -19.266 8.547 1 95.94 630 THR B CA 1
ATOM 11212 C C . THR B 1 630 ? 41.75 -19.297 7.262 1 95.94 630 THR B C 1
ATOM 11214 O O . THR B 1 630 ? 40.875 -18.453 7.059 1 95.94 630 THR B O 1
ATOM 11217 N N . LEU B 1 631 ? 42.094 -20.219 6.387 1 96.25 631 LEU B N 1
ATOM 11218 C CA . LEU B 1 631 ? 41.375 -20.375 5.141 1 96.25 631 LEU B CA 1
ATOM 11219 C C . LEU B 1 631 ? 40.156 -21.281 5.34 1 96.25 631 LEU B C 1
ATOM 11221 O O . LEU B 1 631 ? 40.25 -22.328 5.98 1 96.25 631 LEU B O 1
ATOM 11225 N N . VAL B 1 632 ? 39.031 -20.781 4.781 1 95.25 632 VAL B N 1
ATOM 11226 C CA . VAL B 1 632 ? 37.781 -21.516 5.004 1 95.25 632 VAL B CA 1
ATOM 11227 C C . VAL B 1 632 ? 36.938 -21.547 3.723 1 95.25 632 VAL B C 1
ATOM 11229 O O . VAL B 1 632 ? 37.188 -20.734 2.816 1 95.25 632 VAL B O 1
ATOM 11232 N N . GLU B 1 633 ? 36.094 -22.531 3.629 1 94.44 633 GLU B N 1
ATOM 11233 C CA . GLU B 1 633 ? 35.031 -22.594 2.629 1 94.44 633 GLU B CA 1
ATOM 11234 C C . GLU B 1 633 ? 33.656 -22.5 3.277 1 94.44 633 GLU B C 1
ATOM 11236 O O . GLU B 1 633 ? 33.344 -23.266 4.195 1 94.44 633 GLU B O 1
ATOM 11241 N N . LEU B 1 634 ? 32.812 -21.625 2.811 1 92.25 634 LEU B N 1
ATOM 11242 C CA . LEU B 1 634 ? 31.625 -21.234 3.559 1 92.25 634 LEU B CA 1
ATOM 11243 C C . LEU B 1 634 ? 30.422 -22.078 3.148 1 92.25 634 LEU B C 1
ATOM 11245 O O . LEU B 1 634 ? 29.438 -22.188 3.893 1 92.25 634 LEU B O 1
ATOM 11249 N N . TRP B 1 635 ? 30.391 -22.609 2.053 1 86.06 635 TRP B N 1
ATOM 11250 C CA . TRP B 1 635 ? 29.25 -23.359 1.545 1 86.06 635 TRP B CA 1
ATOM 11251 C C . TRP B 1 635 ? 29.156 -24.719 2.23 1 86.06 635 TRP B C 1
ATOM 11253 O O . TRP B 1 635 ? 28.062 -25.156 2.598 1 86.06 635 TRP B O 1
ATOM 11263 N N . ASN B 1 636 ? 30.203 -25.438 2.537 1 75.94 636 ASN B N 1
ATOM 11264 C CA . ASN B 1 636 ? 30.406 -26.672 3.289 1 75.94 636 ASN B CA 1
ATOM 11265 C C . ASN B 1 636 ? 29.422 -27.75 2.846 1 75.94 636 ASN B C 1
ATOM 11267 O O . ASN B 1 636 ? 28.859 -28.469 3.68 1 75.94 636 ASN B O 1
ATOM 11271 N N . ASN B 1 637 ? 29.031 -27.812 1.607 1 74.44 637 ASN B N 1
ATOM 11272 C CA . ASN B 1 637 ? 28.109 -28.797 1.037 1 74.44 637 ASN B CA 1
ATOM 11273 C C . ASN B 1 637 ? 26.734 -28.719 1.699 1 74.44 637 ASN B C 1
ATOM 11275 O O . ASN B 1 637 ? 25.984 -29.688 1.703 1 74.44 637 ASN B O 1
ATOM 11279 N N . GLN B 1 638 ? 26.438 -27.656 2.396 1 79.56 638 GLN B N 1
ATOM 11280 C CA . GLN B 1 638 ? 25.156 -27.484 3.057 1 79.56 638 GLN B CA 1
ATOM 11281 C C . GLN B 1 638 ? 24.531 -26.141 2.701 1 79.56 638 GLN B C 1
ATOM 11283 O O . GLN B 1 638 ? 23.516 -25.734 3.283 1 79.56 638 GLN B O 1
ATOM 11288 N N . GLY B 1 639 ? 25.109 -25.531 1.782 1 79.56 639 GLY B N 1
ATOM 11289 C CA . GLY B 1 639 ? 24.594 -24.219 1.381 1 79.56 639 GLY B CA 1
ATOM 11290 C C . GLY B 1 639 ? 24.953 -23.109 2.35 1 79.56 639 GLY B C 1
ATOM 11291 O O . GLY B 1 639 ? 25.672 -23.344 3.33 1 79.56 639 GLY B O 1
ATOM 11292 N N . LEU B 1 640 ? 24.562 -21.844 2.043 1 80.88 640 LEU B N 1
ATOM 11293 C CA . LEU B 1 640 ? 24.844 -20.688 2.885 1 80.88 640 LEU B CA 1
ATOM 11294 C C . LEU B 1 640 ? 23.75 -20.531 3.949 1 80.88 640 LEU B C 1
ATOM 11296 O O . LEU B 1 640 ? 23.156 -19.453 4.066 1 80.88 640 LEU B O 1
ATOM 11300 N N . PHE B 1 641 ? 23.406 -21.578 4.684 1 81.81 641 PHE B N 1
ATOM 11301 C CA . PHE B 1 641 ? 22.297 -21.547 5.625 1 81.81 641 PHE B CA 1
ATOM 11302 C C . PHE B 1 641 ? 22.766 -21.891 7.035 1 81.81 641 PHE B C 1
ATOM 11304 O O . PHE B 1 641 ? 22.172 -21.453 8.016 1 81.81 641 PHE B O 1
ATOM 11311 N N . THR B 1 642 ? 23.859 -22.641 7.191 1 84.69 642 THR B N 1
ATOM 11312 C CA . THR B 1 642 ? 24.312 -23.078 8.508 1 84.69 642 THR B CA 1
ATOM 11313 C C . THR B 1 642 ? 25.359 -22.125 9.07 1 84.69 642 THR B C 1
ATOM 11315 O O . THR B 1 642 ? 25.484 -21.969 10.289 1 84.69 642 THR B O 1
ATOM 11318 N N . TRP B 1 643 ? 26.141 -21.5 8.281 1 89.75 643 TRP B N 1
ATOM 11319 C CA . TRP B 1 643 ? 27.188 -20.531 8.594 1 89.75 643 TRP B CA 1
ATOM 11320 C C . TRP B 1 643 ? 28.281 -21.156 9.461 1 89.75 643 TRP B C 1
ATOM 11322 O O . TRP B 1 643 ? 28.797 -20.516 10.375 1 89.75 643 TRP B O 1
ATOM 11332 N N . ILE B 1 644 ? 28.438 -22.484 9.273 1 88.81 644 ILE B N 1
ATOM 11333 C CA . ILE B 1 644 ? 29.578 -23.203 9.859 1 88.81 644 ILE B CA 1
ATOM 11334 C C . ILE B 1 644 ? 30.688 -23.344 8.812 1 88.81 644 ILE B C 1
ATOM 11336 O O . ILE B 1 644 ? 30.484 -23.969 7.777 1 88.81 644 ILE B O 1
ATOM 11340 N N . PRO B 1 645 ? 31.766 -22.719 9.078 1 88.62 645 PRO B N 1
ATOM 11341 C CA . PRO B 1 645 ? 32.844 -22.734 8.078 1 88.62 645 PRO B CA 1
ATOM 11342 C C . PRO B 1 645 ? 33.531 -24.094 7.973 1 88.62 645 PRO B C 1
ATOM 11344 O O . PRO B 1 645 ? 33.625 -24.828 8.961 1 88.62 645 PRO B O 1
ATOM 11347 N N . ASN B 1 646 ? 33.969 -24.453 6.836 1 92.19 646 ASN B N 1
ATOM 11348 C CA . ASN B 1 646 ? 34.812 -25.609 6.559 1 92.19 646 ASN B CA 1
ATOM 11349 C C . ASN B 1 646 ? 36.281 -25.203 6.449 1 92.19 646 ASN B C 1
ATOM 11351 O O . ASN B 1 646 ? 36.688 -24.656 5.43 1 92.19 646 ASN B O 1
ATOM 11355 N N . VAL B 1 647 ? 37 -25.609 7.422 1 93.5 647 VAL B N 1
ATOM 11356 C CA . VAL B 1 647 ? 38.406 -25.188 7.488 1 93.5 647 VAL B CA 1
ATOM 11357 C C . VAL B 1 647 ? 39.25 -26 6.504 1 93.5 647 VAL B C 1
ATOM 11359 O O . VAL B 1 647 ? 38.969 -27.188 6.258 1 93.5 647 VAL B O 1
ATOM 11362 N N . GLU B 1 648 ? 40.188 -25.391 5.957 1 92 648 GLU B N 1
ATOM 11363 C CA . GLU B 1 648 ? 41.062 -26.078 5.027 1 92 648 GLU B CA 1
ATOM 11364 C C . GLU B 1 648 ? 41.719 -27.297 5.684 1 92 648 GLU B C 1
ATOM 11366 O O . GLU B 1 648 ? 42.094 -27.25 6.855 1 92 648 GLU B O 1
ATOM 11371 N N . PRO B 1 649 ? 41.844 -28.453 5.082 1 90.81 649 PRO B N 1
ATOM 11372 C CA . PRO B 1 649 ? 41.531 -28.703 3.668 1 90.81 649 PRO B CA 1
ATOM 11373 C C . PRO B 1 649 ? 40.094 -29.062 3.414 1 90.81 649 PRO B C 1
ATOM 11375 O O . PRO B 1 649 ? 39.5 -29.828 4.18 1 90.81 649 PRO B O 1
ATOM 11378 N N . TYR B 1 650 ? 39.375 -28.422 2.541 1 89.25 650 TYR B N 1
ATOM 11379 C CA . TYR B 1 650 ? 38 -28.734 2.145 1 89.25 650 TYR B CA 1
ATOM 11380 C C . TYR B 1 650 ? 37.969 -29.219 0.698 1 89.25 650 TYR B C 1
ATOM 11382 O O . TYR B 1 650 ? 38.875 -28.969 -0.079 1 89.25 650 TYR B O 1
ATOM 11390 N N . THR B 1 651 ? 36.938 -29.938 0.453 1 86.06 651 THR B N 1
ATOM 11391 C CA . THR B 1 651 ? 36.781 -30.5 -0.885 1 86.06 651 THR B CA 1
ATOM 11392 C C . THR B 1 651 ? 36.25 -29.453 -1.858 1 86.06 651 THR B C 1
ATOM 11394 O O . THR B 1 651 ? 35.469 -28.594 -1.479 1 86.06 651 THR B O 1
ATOM 11397 N N . ARG B 1 652 ? 36.75 -29.562 -3.096 1 86.19 652 ARG B N 1
ATOM 11398 C CA . ARG B 1 652 ? 36.312 -28.688 -4.172 1 86.19 652 ARG B CA 1
ATOM 11399 C C . ARG B 1 652 ? 35.406 -29.438 -5.148 1 86.19 652 ARG B C 1
ATOM 11401 O O . ARG B 1 652 ? 34.969 -28.891 -6.16 1 86.19 652 ARG B O 1
ATOM 11408 N N . GLU B 1 653 ? 35.125 -30.641 -4.723 1 87.25 653 GLU B N 1
ATOM 11409 C CA . GLU B 1 653 ? 34.281 -31.469 -5.582 1 87.25 653 GLU B CA 1
ATOM 11410 C C . GLU B 1 653 ? 32.812 -31.047 -5.48 1 87.25 653 GLU B C 1
ATOM 11412 O O . GLU B 1 653 ? 32.406 -30.453 -4.477 1 87.25 653 GLU B O 1
ATOM 11417 N N . LYS B 1 654 ? 32.094 -31.344 -6.555 1 89.62 654 LYS B N 1
ATOM 11418 C CA . LYS B 1 654 ? 30.688 -31.031 -6.582 1 89.62 654 LYS B CA 1
ATOM 11419 C C . LYS B 1 654 ? 29.938 -31.781 -5.484 1 89.62 654 LYS B C 1
ATOM 11421 O O . LYS B 1 654 ? 30.094 -33 -5.336 1 89.62 654 LYS B O 1
ATOM 11426 N N . PRO B 1 655 ? 29.125 -31.016 -4.75 1 87.38 655 PRO B N 1
ATOM 11427 C CA . PRO B 1 655 ? 28.328 -31.703 -3.729 1 87.38 655 PRO B CA 1
ATOM 11428 C C . PRO B 1 655 ? 27.344 -32.719 -4.324 1 87.38 655 PRO B C 1
ATOM 11430 O O . PRO B 1 655 ? 26.781 -32.469 -5.387 1 87.38 655 PRO B O 1
ATOM 11433 N N . ASN B 1 656 ? 27.141 -33.781 -3.641 1 83.56 656 ASN B N 1
ATOM 11434 C CA . ASN B 1 656 ? 26.188 -34.812 -4.016 1 83.56 656 ASN B CA 1
ATOM 11435 C C . ASN B 1 656 ? 25.375 -35.281 -2.812 1 83.56 656 ASN B C 1
ATOM 11437 O O . ASN B 1 656 ? 25.906 -35.938 -1.913 1 83.56 656 ASN B O 1
ATOM 11441 N N . PRO B 1 657 ? 24.031 -35 -2.727 1 87.06 657 PRO B N 1
ATOM 11442 C CA . PRO B 1 657 ? 23.188 -34.312 -3.725 1 87.06 657 PRO B CA 1
ATOM 11443 C C . PRO B 1 657 ? 23.391 -32.812 -3.736 1 87.06 657 PRO B C 1
ATOM 11445 O O . PRO B 1 657 ? 23.562 -32.188 -2.678 1 87.06 657 PRO B O 1
ATOM 11448 N N . TYR B 1 658 ? 23.281 -32.25 -4.898 1 89.31 658 TYR B N 1
ATOM 11449 C CA . TYR B 1 658 ? 23.578 -30.828 -5.082 1 89.31 658 TYR B CA 1
ATOM 11450 C C . TYR B 1 658 ? 22.375 -29.969 -4.715 1 89.31 658 TYR B C 1
ATOM 11452 O O . TYR B 1 658 ? 22.531 -28.875 -4.164 1 89.31 658 TYR B O 1
ATOM 11460 N N . PRO B 1 659 ? 21.141 -30.406 -4.941 1 89.44 659 PRO B N 1
ATOM 11461 C CA . PRO B 1 659 ? 19.984 -29.531 -4.707 1 89.44 659 PRO B CA 1
ATOM 11462 C C . PRO B 1 659 ? 19.875 -29.094 -3.25 1 89.44 659 PRO B C 1
ATOM 11464 O O . PRO B 1 659 ? 19.469 -27.953 -2.979 1 89.44 659 PRO B O 1
ATOM 11467 N N . ASP B 1 660 ? 20.281 -29.844 -2.354 1 85.44 660 ASP B N 1
ATOM 11468 C CA . ASP B 1 660 ? 20.188 -29.5 -0.938 1 85.44 660 ASP B CA 1
ATOM 11469 C C . ASP B 1 660 ? 21.141 -28.344 -0.59 1 85.44 660 ASP B C 1
ATOM 11471 O O . ASP B 1 660 ? 20.891 -27.594 0.356 1 85.44 660 ASP B O 1
ATOM 11475 N N . CYS B 1 661 ? 22.172 -28.203 -1.376 1 88.56 661 CYS B N 1
ATOM 11476 C CA . CYS B 1 661 ? 23.141 -27.141 -1.146 1 88.56 661 CYS B CA 1
ATOM 11477 C C . CYS B 1 661 ? 22.625 -25.812 -1.688 1 88.56 661 CYS B C 1
ATOM 11479 O O . CYS B 1 661 ? 23.047 -24.75 -1.23 1 88.56 661 CYS B O 1
ATOM 11481 N N . ILE B 1 662 ? 21.781 -25.938 -2.604 1 90.69 662 ILE B N 1
ATOM 11482 C CA . ILE B 1 662 ? 21.234 -24.734 -3.213 1 90.69 662 ILE B CA 1
ATOM 11483 C C . ILE B 1 662 ? 20.109 -24.172 -2.344 1 90.69 662 ILE B C 1
ATOM 11485 O O . ILE B 1 662 ? 19.984 -22.953 -2.193 1 90.69 662 ILE B O 1
ATOM 11489 N N . GLY B 1 663 ? 19.375 -25 -1.741 1 89.25 663 GLY B N 1
ATOM 11490 C CA . GLY B 1 663 ? 18.188 -24.594 -0.999 1 89.25 663 GLY B CA 1
ATOM 11491 C C . GLY B 1 663 ? 16.906 -24.75 -1.785 1 89.25 663 GLY B C 1
ATOM 11492 O O . GLY B 1 663 ? 16.547 -25.859 -2.178 1 89.25 663 GLY B O 1
ATOM 11493 N N . ASN B 1 664 ? 16.266 -23.688 -2.225 1 92.69 664 ASN B N 1
ATOM 11494 C CA . ASN B 1 664 ? 15.031 -23.766 -2.996 1 92.69 664 ASN B CA 1
ATOM 11495 C C . ASN B 1 664 ? 15.18 -23.109 -4.367 1 92.69 664 ASN B C 1
ATOM 11497 O O . ASN B 1 664 ? 16.281 -22.672 -4.727 1 92.69 664 ASN B O 1
ATOM 11501 N N . HIS B 1 665 ? 14.172 -23.172 -5.145 1 94.94 665 HIS B N 1
ATOM 11502 C CA . HIS B 1 665 ? 14.25 -22.703 -6.523 1 94.94 665 HIS B CA 1
ATOM 11503 C C . HIS B 1 665 ? 14.516 -21.203 -6.586 1 94.94 665 HIS B C 1
ATOM 11505 O O . HIS B 1 665 ? 15.039 -20.703 -7.578 1 94.94 665 HIS B O 1
ATOM 11511 N N . ARG B 1 666 ? 14.211 -20.484 -5.543 1 96.31 666 ARG B N 1
ATOM 11512 C CA . ARG B 1 666 ? 14.469 -19.047 -5.52 1 96.31 666 ARG B CA 1
ATOM 11513 C C . ARG B 1 666 ? 15.961 -18.766 -5.328 1 96.31 666 ARG B C 1
ATOM 11515 O O . ARG B 1 666 ? 16.516 -17.891 -5.996 1 96.31 666 ARG B O 1
ATOM 11522 N N . TRP B 1 667 ? 16.562 -19.453 -4.426 1 95.25 667 TRP B N 1
ATOM 11523 C CA . TRP B 1 667 ? 18.016 -19.344 -4.246 1 95.25 667 TRP B CA 1
ATOM 11524 C C . TRP B 1 667 ? 18.75 -19.766 -5.508 1 95.25 667 TRP B C 1
ATOM 11526 O O . TRP B 1 667 ? 19.781 -19.203 -5.855 1 95.25 667 TRP B O 1
ATOM 11536 N N . PHE B 1 668 ? 18.219 -20.781 -6.148 1 95.19 668 PHE B N 1
ATOM 11537 C CA . PHE B 1 668 ? 18.812 -21.188 -7.414 1 95.19 668 PHE B CA 1
ATOM 11538 C C . PHE B 1 668 ? 18.906 -20.016 -8.375 1 95.19 668 PHE B C 1
ATOM 11540 O O . PHE B 1 668 ? 19.922 -19.828 -9.047 1 95.19 668 PHE B O 1
ATOM 11547 N N . LYS B 1 669 ? 17.859 -19.25 -8.422 1 95.25 669 LYS B N 1
ATOM 11548 C CA . LYS B 1 669 ? 17.828 -18.125 -9.344 1 95.25 669 LYS B CA 1
ATOM 11549 C C . LYS B 1 669 ? 18.844 -17.062 -8.945 1 95.25 669 LYS B C 1
ATOM 11551 O O . LYS B 1 669 ? 19.422 -16.391 -9.805 1 95.25 669 LYS B O 1
ATOM 11556 N N . VAL B 1 670 ? 19.047 -16.844 -7.68 1 94.69 670 VAL B N 1
ATOM 11557 C CA . VAL B 1 670 ? 20.094 -15.93 -7.23 1 94.69 670 VAL B CA 1
ATOM 11558 C C . VAL B 1 670 ? 21.438 -16.391 -7.754 1 94.69 670 VAL B C 1
ATOM 11560 O O . VAL B 1 670 ? 22.188 -15.594 -8.336 1 94.69 670 VAL B O 1
ATOM 11563 N N . TYR B 1 671 ? 21.703 -17.688 -7.613 1 93.94 671 TYR B N 1
ATOM 11564 C CA . TYR B 1 671 ? 23 -18.234 -8.016 1 93.94 671 TYR B CA 1
ATOM 11565 C C . TYR B 1 671 ? 23.141 -18.219 -9.531 1 93.94 671 TYR B C 1
ATOM 11567 O O . TYR B 1 671 ? 24.234 -17.969 -10.055 1 93.94 671 TYR B O 1
ATOM 11575 N N . GLU B 1 672 ? 22.047 -18.5 -10.188 1 93.12 672 GLU B N 1
ATOM 11576 C CA . GLU B 1 672 ? 22.078 -18.453 -11.641 1 93.12 672 GLU B CA 1
ATOM 11577 C C . GLU B 1 672 ? 22.422 -17.047 -12.141 1 93.12 672 GLU B C 1
ATOM 11579 O O . GLU B 1 672 ? 23.172 -16.891 -13.109 1 93.12 672 GLU B O 1
ATOM 11584 N N . ASN B 1 673 ? 21.953 -16.031 -11.445 1 93.5 673 ASN B N 1
ATOM 11585 C CA . ASN B 1 673 ? 22.109 -14.648 -11.875 1 93.5 673 ASN B CA 1
ATOM 11586 C C . ASN B 1 673 ? 23.469 -14.086 -11.484 1 93.5 673 ASN B C 1
ATOM 11588 O O . ASN B 1 673 ? 23.812 -12.969 -11.859 1 93.5 673 ASN B O 1
ATOM 11592 N N . LEU B 1 674 ? 24.25 -14.844 -10.773 1 92.94 674 LEU B N 1
ATOM 11593 C CA . LEU B 1 674 ? 25.609 -14.406 -10.469 1 92.94 674 LEU B CA 1
ATOM 11594 C C . LEU B 1 674 ? 26.469 -14.406 -11.719 1 92.94 674 LEU B C 1
ATOM 11596 O O . LEU B 1 674 ? 27.453 -13.672 -11.797 1 92.94 674 LEU B O 1
ATOM 11600 N N . ASN B 1 675 ? 26.125 -15.281 -12.594 1 85.12 675 ASN B N 1
ATOM 11601 C CA . ASN B 1 675 ? 26.969 -15.461 -13.773 1 85.12 675 ASN B CA 1
ATOM 11602 C C . ASN B 1 675 ? 26.312 -14.859 -15.016 1 85.12 675 ASN B C 1
ATOM 11604 O O . ASN B 1 675 ? 27 -14.547 -15.992 1 85.12 675 ASN B O 1
ATOM 11608 N N . SER B 1 676 ? 25.062 -14.883 -14.836 1 72.94 676 SER B N 1
ATOM 11609 C CA . SER B 1 676 ? 24.328 -14.492 -16.031 1 72.94 676 SER B CA 1
ATOM 11610 C C . SER B 1 676 ? 23.406 -13.312 -15.75 1 72.94 676 SER B C 1
ATOM 11612 O O . SER B 1 676 ? 23.219 -12.922 -14.594 1 72.94 676 SER B O 1
ATOM 11614 N N . GLY B 1 677 ? 23.141 -12.578 -16.672 1 65.06 677 GLY B N 1
ATOM 11615 C CA . GLY B 1 677 ? 22.078 -11.586 -16.547 1 65.06 677 GLY B CA 1
ATOM 11616 C C . GLY B 1 677 ? 22.594 -10.156 -16.547 1 65.06 677 GLY B C 1
ATOM 11617 O O . GLY B 1 677 ? 23.797 -9.93 -16.594 1 65.06 677 GLY B O 1
ATOM 11618 N N . GLY B 1 678 ? 21.672 -9.336 -16.656 1 69.56 678 GLY B N 1
ATOM 11619 C CA . GLY B 1 678 ? 21.953 -7.91 -16.547 1 69.56 678 GLY B CA 1
ATOM 11620 C C . GLY B 1 678 ? 22.234 -7.473 -15.117 1 69.56 678 GLY B C 1
ATOM 11621 O O . GLY B 1 678 ? 21.75 -8.094 -14.164 1 69.56 678 GLY B O 1
ATOM 11622 N N . SER B 1 679 ? 23.281 -6.863 -14.703 1 83.38 679 SER B N 1
ATOM 11623 C CA . SER B 1 679 ? 23.625 -6.203 -13.445 1 83.38 679 SER B CA 1
ATOM 11624 C C . SER B 1 679 ? 24.156 -7.203 -12.43 1 83.38 679 SER B C 1
ATOM 11626 O O . SER B 1 679 ? 23.844 -7.117 -11.234 1 83.38 679 SER B O 1
ATOM 11628 N N . PHE B 1 680 ? 24.844 -8.383 -12.852 1 89.31 680 PHE B N 1
ATOM 11629 C CA . PHE B 1 680 ? 25.375 -9.43 -11.984 1 89.31 680 PHE B CA 1
ATOM 11630 C C . PHE B 1 680 ? 26.312 -8.828 -10.938 1 89.31 680 PHE B C 1
ATOM 11632 O O . PHE B 1 680 ? 26.422 -9.359 -9.828 1 89.31 680 PHE B O 1
ATOM 11639 N N . GLU B 1 681 ? 26.875 -7.703 -11.305 1 92.31 681 GLU B N 1
ATOM 11640 C CA . GLU B 1 681 ? 27.781 -7.094 -10.352 1 92.31 681 GLU B CA 1
ATOM 11641 C C . GLU B 1 681 ? 27.047 -6.605 -9.109 1 92.31 681 GLU B C 1
ATOM 11643 O O . GLU B 1 681 ? 27.562 -6.734 -7.988 1 92.31 681 GLU B O 1
ATOM 11648 N N . THR B 1 682 ? 25.875 -6.109 -9.383 1 94.62 682 THR B N 1
ATOM 11649 C CA . THR B 1 682 ? 25.062 -5.625 -8.266 1 94.62 682 THR B CA 1
ATOM 11650 C C . THR B 1 682 ? 24.609 -6.785 -7.391 1 94.62 682 THR B C 1
ATOM 11652 O O . THR B 1 682 ? 24.562 -6.664 -6.164 1 94.62 682 THR B O 1
ATOM 11655 N N . ILE B 1 683 ? 24.281 -7.875 -7.996 1 95.81 683 ILE B N 1
ATOM 11656 C CA . ILE B 1 683 ? 23.844 -9.047 -7.25 1 95.81 683 ILE B CA 1
ATOM 11657 C C . ILE B 1 683 ? 25 -9.625 -6.449 1 95.81 683 ILE B C 1
ATOM 11659 O O . ILE B 1 683 ? 24.844 -10.008 -5.289 1 95.81 683 ILE B O 1
ATOM 11663 N N . ARG B 1 684 ? 26.219 -9.648 -7.062 1 96.5 684 ARG B N 1
ATOM 11664 C CA . ARG B 1 684 ? 27.406 -10.141 -6.371 1 96.5 684 ARG B CA 1
ATOM 11665 C C . ARG B 1 684 ? 27.75 -9.258 -5.172 1 96.5 684 ARG B C 1
ATOM 11667 O O . ARG B 1 684 ? 28.078 -9.766 -4.098 1 96.5 684 ARG B O 1
ATOM 11674 N N . MET B 1 685 ? 27.609 -8.016 -5.418 1 96.19 685 MET B N 1
ATOM 11675 C CA . MET B 1 685 ? 27.875 -7.078 -4.328 1 96.19 685 MET B CA 1
ATOM 11676 C C . MET B 1 685 ? 26.875 -7.277 -3.191 1 96.19 685 MET B C 1
ATOM 11678 O O . MET B 1 685 ? 27.266 -7.324 -2.021 1 96.19 685 MET B O 1
ATOM 11682 N N . GLY B 1 686 ? 25.609 -7.355 -3.559 1 96.38 686 GLY B N 1
ATOM 11683 C CA . GLY B 1 686 ? 24.578 -7.566 -2.551 1 96.38 686 GLY B CA 1
ATOM 11684 C C . GLY B 1 686 ? 24.766 -8.867 -1.783 1 96.38 686 GLY B C 1
ATOM 11685 O O . GLY B 1 686 ? 24.625 -8.891 -0.558 1 96.38 686 GLY B O 1
ATOM 11686 N N . LEU B 1 687 ? 25.047 -9.922 -2.486 1 96.56 687 LEU B N 1
ATOM 11687 C CA . LEU B 1 687 ? 25.281 -11.211 -1.849 1 96.56 687 LEU B CA 1
ATOM 11688 C C . LEU B 1 687 ? 26.5 -11.164 -0.945 1 96.56 687 LEU B C 1
ATOM 11690 O O . LEU B 1 687 ? 26.5 -11.719 0.154 1 96.56 687 LEU B O 1
ATOM 11694 N N . GLY B 1 688 ? 27.562 -10.531 -1.435 1 96.62 688 GLY B N 1
ATOM 11695 C CA . GLY B 1 688 ? 28.766 -10.391 -0.629 1 96.62 688 GLY B CA 1
ATOM 11696 C C . GLY B 1 688 ? 28.516 -9.68 0.688 1 96.62 688 GLY B C 1
ATOM 11697 O O . GLY B 1 688 ? 28.938 -10.156 1.744 1 96.62 688 GLY B O 1
ATOM 11698 N N . LYS B 1 689 ? 27.812 -8.594 0.626 1 96.81 689 LYS B N 1
ATOM 11699 C CA . LYS B 1 689 ? 27.5 -7.84 1.836 1 96.81 689 LYS B CA 1
ATOM 11700 C C . LYS B 1 689 ? 26.641 -8.68 2.791 1 96.81 689 LYS B C 1
ATOM 11702 O O . LYS B 1 689 ? 26.844 -8.625 4.008 1 96.81 689 LYS B O 1
ATOM 11707 N N . TRP B 1 690 ? 25.734 -9.375 2.234 1 96.44 690 TRP B N 1
ATOM 11708 C CA . TRP B 1 690 ? 24.844 -10.203 3.037 1 96.44 690 TRP B CA 1
ATOM 11709 C C . TRP B 1 690 ? 25.625 -11.305 3.746 1 96.44 690 TRP B C 1
ATOM 11711 O O . TRP B 1 690 ? 25.406 -11.562 4.934 1 96.44 690 TRP B O 1
ATOM 11721 N N . ILE B 1 691 ? 26.531 -11.922 3.068 1 96.12 691 ILE B N 1
ATOM 11722 C CA . ILE B 1 691 ? 27.344 -13 3.641 1 96.12 691 ILE B CA 1
ATOM 11723 C C . ILE B 1 691 ? 28.203 -12.453 4.781 1 96.12 691 ILE B C 1
ATOM 11725 O O . ILE B 1 691 ? 28.25 -13.047 5.859 1 96.12 691 ILE B O 1
ATOM 11729 N N . CYS B 1 692 ? 28.844 -11.344 4.508 1 96.38 692 CYS B N 1
ATOM 11730 C CA . CYS B 1 692 ? 29.688 -10.727 5.531 1 96.38 692 CYS B CA 1
ATOM 11731 C C . CYS B 1 692 ? 28.875 -10.391 6.777 1 96.38 692 CYS B C 1
ATOM 11733 O O . CYS B 1 692 ? 29.312 -10.672 7.898 1 96.38 692 CYS B O 1
ATOM 11735 N N . ARG B 1 693 ? 27.734 -9.844 6.555 1 95.25 693 ARG B N 1
ATOM 11736 C CA . ARG B 1 693 ? 26.891 -9.438 7.684 1 95.25 693 ARG B CA 1
ATOM 11737 C C . ARG B 1 693 ? 26.406 -10.656 8.461 1 95.25 693 ARG B C 1
ATOM 11739 O O . ARG B 1 693 ? 26.5 -10.688 9.695 1 95.25 693 ARG B O 1
ATOM 11746 N N . GLU B 1 694 ? 25.875 -11.68 7.812 1 94.31 694 GLU B N 1
ATOM 11747 C CA . GLU B 1 694 ? 25.297 -12.852 8.469 1 94.31 694 GLU B CA 1
ATOM 11748 C C . GLU B 1 694 ? 26.375 -13.664 9.188 1 94.31 694 GLU B C 1
ATOM 11750 O O . GLU B 1 694 ? 26.172 -14.141 10.297 1 94.31 694 GLU B O 1
ATOM 11755 N N . TYR B 1 695 ? 27.516 -13.789 8.547 1 94.81 695 TYR B N 1
ATOM 11756 C CA . TYR B 1 695 ? 28.594 -14.562 9.141 1 94.81 695 TYR B CA 1
ATOM 11757 C C . TYR B 1 695 ? 29.172 -13.844 10.352 1 94.81 695 TYR B C 1
ATOM 11759 O O . TYR B 1 695 ? 29.359 -14.445 11.414 1 94.81 695 TYR B O 1
ATOM 11767 N N . ASN B 1 696 ? 29.422 -12.602 10.203 1 95.31 696 ASN B N 1
ATOM 11768 C CA . ASN B 1 696 ? 30.156 -11.859 11.219 1 95.31 696 ASN B CA 1
ATOM 11769 C C . ASN B 1 696 ? 29.266 -11.461 12.391 1 95.31 696 ASN B C 1
ATOM 11771 O O . ASN B 1 696 ? 29.766 -11.047 13.445 1 95.31 696 ASN B O 1
ATOM 11775 N N . THR B 1 697 ? 27.984 -11.492 12.211 1 93.62 697 THR B N 1
ATOM 11776 C CA . THR B 1 697 ? 27.094 -11.305 13.352 1 93.62 697 THR B CA 1
ATOM 11777 C C . THR B 1 697 ? 27.094 -12.547 14.25 1 93.62 697 THR B C 1
ATOM 11779 O O . THR B 1 697 ? 26.906 -12.445 15.461 1 93.62 697 THR B O 1
ATOM 11782 N N . ARG B 1 698 ? 27.453 -13.672 13.719 1 93.31 698 ARG B N 1
ATOM 11783 C CA . ARG B 1 698 ? 27.391 -14.945 14.43 1 93.31 698 ARG B CA 1
ATOM 11784 C C . ARG B 1 698 ? 28.766 -15.336 14.961 1 93.31 698 ARG B C 1
ATOM 11786 O O . ARG B 1 698 ? 28.875 -16.094 15.922 1 93.31 698 ARG B O 1
ATOM 11793 N N . HIS B 1 699 ? 29.781 -14.867 14.242 1 93.88 699 HIS B N 1
ATOM 11794 C CA . HIS B 1 699 ? 31.156 -15.172 14.617 1 93.88 699 HIS B CA 1
ATOM 11795 C C . HIS B 1 699 ? 31.891 -13.914 15.078 1 93.88 699 HIS B C 1
ATOM 11797 O O . HIS B 1 699 ? 31.922 -12.914 14.367 1 93.88 699 HIS B O 1
ATOM 11803 N N . ILE B 1 700 ? 32.594 -14.086 16.219 1 91.62 700 ILE B N 1
ATOM 11804 C CA . ILE B 1 700 ? 33.156 -12.883 16.844 1 91.62 700 ILE B CA 1
ATOM 11805 C C . ILE B 1 700 ? 34.656 -12.961 16.859 1 91.62 700 ILE B C 1
ATOM 11807 O O . ILE B 1 700 ? 35.25 -14.039 16.719 1 91.62 700 ILE B O 1
ATOM 11811 N N . GLU B 1 701 ? 35.25 -11.859 16.922 1 89.19 701 GLU B N 1
ATOM 11812 C CA . GLU B 1 701 ? 36.688 -11.648 17.141 1 89.19 701 GLU B CA 1
ATOM 11813 C C . GLU B 1 701 ? 37.5 -12.32 16.062 1 89.19 701 GLU B C 1
ATOM 11815 O O . GLU B 1 701 ? 37.281 -12.086 14.867 1 89.19 701 GLU B O 1
ATOM 11820 N N . HIS B 1 702 ? 38.281 -13.43 16.391 1 90.19 702 HIS B N 1
ATOM 11821 C CA . HIS B 1 702 ? 39.219 -14.023 15.469 1 90.19 702 HIS B CA 1
ATOM 11822 C C . HIS B 1 702 ? 38.531 -14.898 14.43 1 90.19 702 HIS B C 1
ATOM 11824 O O . HIS B 1 702 ? 39.094 -15.219 13.391 1 90.19 702 HIS B O 1
ATOM 11830 N N . GLU B 1 703 ? 37.281 -15.156 14.688 1 93.88 703 GLU B N 1
ATOM 11831 C CA . GLU B 1 703 ? 36.531 -16.047 13.789 1 93.88 703 GLU B CA 1
ATOM 11832 C C . GLU B 1 703 ? 35.719 -15.25 12.766 1 93.88 703 GLU B C 1
ATOM 11834 O O . GLU B 1 703 ? 34.969 -15.82 11.992 1 93.88 703 GLU B O 1
ATOM 11839 N N . ARG B 1 704 ? 35.969 -13.938 12.68 1 95.56 704 ARG B N 1
ATOM 11840 C CA . ARG B 1 704 ? 35.219 -13.102 11.727 1 95.56 704 ARG B CA 1
ATOM 11841 C C . ARG B 1 704 ? 35.781 -13.289 10.312 1 95.56 704 ARG B C 1
ATOM 11843 O O . ARG B 1 704 ? 36.969 -13.484 10.125 1 95.56 704 ARG B O 1
ATOM 11850 N N . LEU B 1 705 ? 34.875 -13.234 9.359 1 96.44 705 LEU B N 1
ATOM 11851 C CA . LEU B 1 705 ? 35.25 -13.336 7.945 1 96.44 705 LEU B CA 1
ATOM 11852 C C . LEU B 1 705 ? 35.812 -12.031 7.434 1 96.44 705 LEU B C 1
ATOM 11854 O O . LEU B 1 705 ? 35.156 -10.984 7.48 1 96.44 705 LEU B O 1
ATOM 11858 N N . HIS B 1 706 ? 37.062 -12.07 6.926 1 96.75 706 HIS B N 1
ATOM 11859 C CA . HIS B 1 706 ? 37.719 -10.875 6.434 1 96.75 706 HIS B CA 1
ATOM 11860 C C . HIS B 1 706 ? 37.438 -10.656 4.949 1 96.75 706 HIS B C 1
ATOM 11862 O O . HIS B 1 706 ? 37.094 -9.555 4.527 1 96.75 706 HIS B O 1
ATOM 11868 N N . ARG B 1 707 ? 37.688 -11.633 4.215 1 97.06 707 ARG B N 1
ATOM 11869 C CA . ARG B 1 707 ? 37.438 -11.586 2.773 1 97.06 707 ARG B CA 1
ATOM 11870 C C . ARG B 1 707 ? 37.094 -12.969 2.227 1 97.06 707 ARG B C 1
ATOM 11872 O O . ARG B 1 707 ? 37.344 -13.977 2.887 1 97.06 707 ARG B O 1
ATOM 11879 N N . PHE B 1 708 ? 36.531 -12.953 1.112 1 96.94 708 PHE B N 1
ATOM 11880 C CA . PHE B 1 708 ? 36.25 -14.234 0.475 1 96.94 708 PHE B CA 1
ATOM 11881 C C . PHE B 1 708 ? 36.094 -14.07 -1.031 1 96.94 708 PHE B C 1
ATOM 11883 O O . PHE B 1 708 ? 35.906 -12.953 -1.521 1 96.94 708 PHE B O 1
ATOM 11890 N N . ASN B 1 709 ? 36.188 -15.195 -1.757 1 96.81 709 ASN B N 1
ATOM 11891 C CA . ASN B 1 709 ? 36 -15.273 -3.201 1 96.81 709 ASN B CA 1
ATOM 11892 C C . ASN B 1 709 ? 34.812 -16.172 -3.557 1 96.81 709 ASN B C 1
ATOM 11894 O O . ASN B 1 709 ? 34.594 -17.188 -2.908 1 96.81 709 ASN B O 1
ATOM 11898 N N . ILE B 1 710 ? 34.094 -15.719 -4.504 1 95.81 710 ILE B N 1
ATOM 11899 C CA . ILE B 1 710 ? 33.094 -16.594 -5.121 1 95.81 710 ILE B CA 1
ATOM 11900 C C . ILE B 1 710 ? 33.719 -17.297 -6.324 1 95.81 710 ILE B C 1
ATOM 11902 O O . ILE B 1 710 ? 34 -16.672 -7.348 1 95.81 710 ILE B O 1
ATOM 11906 N N . VAL B 1 711 ? 33.812 -18.578 -6.168 1 95.38 711 VAL B N 1
ATOM 11907 C CA . VAL B 1 711 ? 34.469 -19.359 -7.211 1 95.38 711 VAL B CA 1
ATOM 11908 C C . VAL B 1 711 ? 33.438 -20.125 -8.016 1 95.38 711 VAL B C 1
ATOM 11910 O O . VAL B 1 711 ? 32.656 -20.891 -7.457 1 95.38 711 VAL B O 1
ATOM 11913 N N . PHE B 1 712 ? 33.406 -19.875 -9.32 1 94.5 712 PHE B N 1
ATOM 11914 C CA . PHE B 1 712 ? 32.531 -20.547 -10.273 1 94.5 712 PHE B CA 1
ATOM 11915 C C . PHE B 1 712 ? 33.219 -21.797 -10.82 1 94.5 712 PHE B C 1
ATOM 11917 O O . PHE B 1 712 ? 34.281 -21.719 -11.438 1 94.5 712 PHE B O 1
ATOM 11924 N N . ARG B 1 713 ? 32.562 -22.906 -10.547 1 93.88 713 ARG B N 1
ATOM 11925 C CA . ARG B 1 713 ? 33.062 -24.203 -11.047 1 93.88 713 ARG B CA 1
ATOM 11926 C C . ARG B 1 713 ? 32.031 -24.828 -12.008 1 93.88 713 ARG B C 1
ATOM 11928 O O . ARG B 1 713 ? 30.828 -24.688 -11.812 1 93.88 713 ARG B O 1
ATOM 11935 N N . ASN B 1 714 ? 32.562 -25.453 -13.07 1 93.75 714 ASN B N 1
ATOM 11936 C CA . ASN B 1 714 ? 31.656 -25.953 -14.078 1 93.75 714 ASN B CA 1
ATOM 11937 C C . ASN B 1 714 ? 32.219 -27.172 -14.797 1 93.75 714 ASN B C 1
ATOM 11939 O O . ASN B 1 714 ? 33.438 -27.453 -14.688 1 93.75 714 ASN B O 1
ATOM 11943 N N . GLU B 1 715 ? 31.406 -27.938 -15.398 1 95.38 715 GLU B N 1
ATOM 11944 C CA . GLU B 1 715 ? 31.734 -29.125 -16.172 1 95.38 715 GLU B CA 1
ATOM 11945 C C . GLU B 1 715 ? 30.938 -29.172 -17.484 1 95.38 715 GLU B C 1
ATOM 11947 O O . GLU B 1 715 ? 29.797 -28.75 -17.531 1 95.38 715 GLU B O 1
ATOM 11952 N N . GLN B 1 716 ? 31.594 -29.672 -18.453 1 96.06 716 GLN B N 1
ATOM 11953 C CA . GLN B 1 716 ? 30.953 -29.859 -19.75 1 96.06 716 GLN B CA 1
ATOM 11954 C C . GLN B 1 716 ? 30.297 -31.234 -19.844 1 96.06 716 GLN B C 1
ATOM 11956 O O . GLN B 1 716 ? 30.891 -32.25 -19.453 1 96.06 716 GLN B O 1
ATOM 11961 N N . GLN B 1 717 ? 29.094 -31.219 -20.344 1 93.75 717 GLN B N 1
ATOM 11962 C CA . GLN B 1 717 ? 28.344 -32.469 -20.516 1 93.75 717 GLN B CA 1
ATOM 11963 C C . GLN B 1 717 ? 28.531 -33.031 -21.922 1 93.75 717 GLN B C 1
ATOM 11965 O O . GLN B 1 717 ? 28.531 -32.281 -22.906 1 93.75 717 GLN B O 1
ATOM 11970 N N . HIS B 1 718 ? 28.703 -34.375 -21.906 1 92.19 718 HIS B N 1
ATOM 11971 C CA . HIS B 1 718 ? 28.828 -35.062 -23.188 1 92.19 718 HIS B CA 1
ATOM 11972 C C . HIS B 1 718 ? 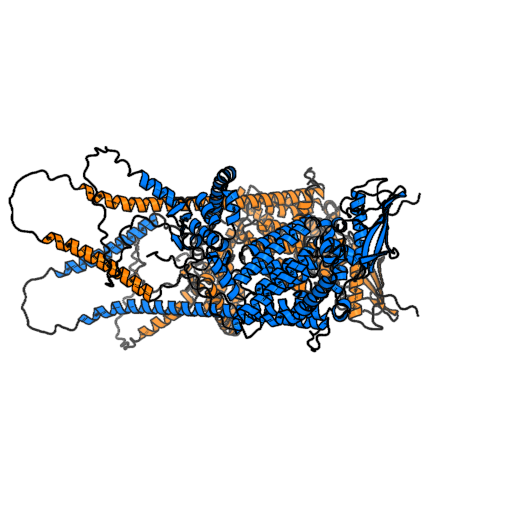27.672 -36.031 -23.438 1 92.19 718 HIS B C 1
ATOM 11974 O O . HIS B 1 718 ? 26.938 -36.375 -22.5 1 92.19 718 HIS B O 1
ATOM 11980 N N . LEU B 1 719 ? 27.484 -36.469 -24.641 1 90.06 719 LEU B N 1
ATOM 11981 C CA . LEU B 1 719 ? 26.359 -37.312 -25.031 1 90.06 719 LEU B CA 1
ATOM 11982 C C . LEU B 1 719 ? 26.562 -38.75 -24.547 1 90.06 719 LEU B C 1
ATOM 11984 O O . LEU B 1 719 ? 25.609 -39.531 -24.516 1 90.06 719 LEU B O 1
ATOM 11988 N N . ASN B 1 720 ? 27.797 -39.125 -24.109 1 87.31 720 ASN B N 1
ATOM 11989 C CA . ASN B 1 720 ? 28.062 -40.5 -23.625 1 87.31 720 ASN B CA 1
ATOM 11990 C C . ASN B 1 720 ? 27.906 -40.594 -22.109 1 87.31 720 ASN B C 1
ATOM 11992 O O . ASN B 1 720 ? 28.531 -41.438 -21.484 1 87.31 720 ASN B O 1
ATOM 11996 N N . ASN B 1 721 ? 27.172 -39.625 -21.516 1 87.94 721 ASN B N 1
ATOM 11997 C CA . ASN B 1 721 ? 26.859 -39.625 -20.094 1 87.94 721 ASN B CA 1
ATOM 11998 C C . ASN B 1 721 ? 28.109 -39.344 -19.234 1 87.94 721 ASN B C 1
ATOM 12000 O O . ASN B 1 721 ? 28.203 -39.844 -18.109 1 87.94 721 ASN B O 1
ATOM 12004 N N . THR B 1 722 ? 29.094 -38.719 -19.812 1 90.81 722 THR B N 1
ATOM 12005 C CA . THR B 1 722 ? 30.281 -38.312 -19.062 1 90.81 722 THR B CA 1
ATOM 12006 C C . THR B 1 722 ? 30.391 -36.781 -18.984 1 90.81 722 THR B C 1
ATOM 12008 O O . THR B 1 722 ? 29.703 -36.062 -19.719 1 90.81 722 THR B O 1
ATOM 12011 N N . ARG B 1 723 ? 31.156 -36.375 -18.016 1 93.94 723 ARG B N 1
ATOM 12012 C CA . ARG B 1 723 ? 31.391 -34.938 -17.812 1 93.94 723 ARG B CA 1
ATOM 12013 C C . ARG B 1 723 ? 32.875 -34.625 -17.734 1 93.94 723 ARG B C 1
ATOM 12015 O O . ARG B 1 723 ? 33.656 -35.438 -17.25 1 93.94 723 ARG B O 1
ATOM 12022 N N . SER B 1 724 ? 33.312 -33.5 -18.297 1 95.12 724 SER B N 1
ATOM 12023 C CA . SER B 1 724 ? 34.688 -33.062 -18.203 1 95.12 724 SER B CA 1
ATOM 12024 C C . SER B 1 724 ? 34.781 -31.734 -17.438 1 95.12 724 SER B C 1
ATOM 12026 O O . SER B 1 724 ? 34.062 -30.781 -17.75 1 95.12 724 SER B O 1
ATOM 12028 N N . PRO B 1 725 ? 35.625 -31.719 -16.484 1 93.38 725 PRO B N 1
ATOM 12029 C CA . PRO B 1 725 ? 35.781 -30.484 -15.719 1 93.38 725 PRO B CA 1
ATOM 12030 C C . PRO B 1 725 ? 36.312 -29.328 -16.562 1 93.38 725 PRO B C 1
ATOM 12032 O O . PRO B 1 725 ? 37.188 -29.547 -17.422 1 93.38 725 PRO B O 1
ATOM 12035 N N . LEU B 1 726 ? 35.844 -28.156 -16.344 1 94.75 726 LEU B N 1
ATOM 12036 C CA . LEU B 1 726 ? 36.312 -26.922 -16.969 1 94.75 726 LEU B CA 1
ATOM 12037 C C . LEU B 1 726 ? 37.094 -26.078 -15.953 1 94.75 726 LEU B C 1
ATOM 12039 O O . LEU B 1 726 ? 37 -26.312 -14.742 1 94.75 726 LEU B O 1
ATOM 12043 N N . PRO B 1 727 ? 37.844 -25.094 -16.422 1 94.44 727 PRO B N 1
ATOM 12044 C CA . PRO B 1 727 ? 38.625 -24.281 -15.5 1 94.44 727 PRO B CA 1
ATOM 12045 C C . PRO B 1 727 ? 37.781 -23.469 -14.539 1 94.44 727 PRO B C 1
ATOM 12047 O O . PRO B 1 727 ? 36.719 -22.938 -14.945 1 94.44 727 PRO B O 1
ATOM 12050 N N . ASP B 1 728 ? 38.281 -23.438 -13.359 1 94.5 728 ASP B N 1
ATOM 12051 C CA . ASP B 1 728 ? 37.594 -22.625 -12.352 1 94.5 728 ASP B CA 1
ATOM 12052 C C . ASP B 1 728 ? 37.75 -21.125 -12.664 1 94.5 728 ASP B C 1
ATOM 12054 O O . ASP B 1 728 ? 38.719 -20.703 -13.258 1 94.5 728 ASP B O 1
ATOM 12058 N N . GLN B 1 729 ? 36.719 -20.359 -12.312 1 94.25 729 GLN B N 1
ATOM 12059 C CA . GLN B 1 729 ? 36.75 -18.906 -12.492 1 94.25 729 GLN B CA 1
ATOM 12060 C C . GLN B 1 729 ? 36.406 -18.188 -11.188 1 94.25 729 GLN B C 1
ATOM 12062 O O . GLN B 1 729 ? 35.406 -18.531 -10.523 1 94.25 729 GLN B O 1
ATOM 12067 N N . ILE B 1 730 ? 37.219 -17.188 -10.812 1 95.25 730 ILE B N 1
ATOM 12068 C CA . ILE B 1 730 ? 36.875 -16.328 -9.695 1 95.25 730 ILE B CA 1
ATOM 12069 C C . ILE B 1 730 ? 35.906 -15.227 -10.156 1 95.25 730 ILE B C 1
ATOM 12071 O O . ILE B 1 730 ? 36.344 -14.289 -10.844 1 95.25 730 ILE B O 1
ATOM 12075 N N . LEU B 1 731 ? 34.719 -15.312 -9.727 1 93.19 731 LEU B N 1
ATOM 12076 C CA . LEU B 1 731 ? 33.688 -14.391 -10.211 1 93.19 731 LEU B CA 1
ATOM 12077 C C . LEU B 1 731 ? 33.75 -13.078 -9.445 1 93.19 731 LEU B C 1
ATOM 12079 O O . LEU B 1 731 ? 33.375 -12.023 -9.984 1 93.19 731 LEU B O 1
ATOM 12083 N N . TRP B 1 732 ? 34.094 -13.188 -8.141 1 95.06 732 TRP B N 1
ATOM 12084 C CA . TRP B 1 732 ? 33.969 -12.023 -7.27 1 95.06 732 TRP B CA 1
ATOM 12085 C C . TRP B 1 732 ? 34.875 -12.133 -6.066 1 95.06 732 TRP B C 1
ATOM 12087 O O . TRP B 1 732 ? 35.062 -13.211 -5.496 1 95.06 732 TRP B O 1
ATOM 12097 N N . GLN B 1 733 ? 35.5 -11.055 -5.77 1 96.75 733 GLN B N 1
ATOM 12098 C CA . GLN B 1 733 ? 36.312 -10.898 -4.551 1 96.75 733 GLN B CA 1
ATOM 12099 C C . GLN B 1 733 ? 35.688 -9.852 -3.629 1 96.75 733 GLN B C 1
ATOM 12101 O O . GLN B 1 733 ? 35.531 -8.688 -4.02 1 96.75 733 GLN B O 1
ATOM 12106 N N . HIS B 1 734 ? 35.312 -10.281 -2.434 1 97.12 734 HIS B N 1
ATOM 12107 C CA . HIS B 1 734 ? 34.656 -9.375 -1.513 1 97.12 734 HIS B CA 1
ATOM 12108 C C . HIS B 1 734 ? 35.469 -9.172 -0.239 1 97.12 734 HIS B C 1
ATOM 12110 O O . HIS B 1 734 ? 35.906 -10.148 0.377 1 97.12 734 HIS B O 1
ATOM 12116 N N . ILE B 1 735 ? 35.594 -7.93 0.114 1 97.25 735 ILE B N 1
ATOM 12117 C CA . ILE B 1 735 ? 36.25 -7.586 1.372 1 97.25 735 ILE B CA 1
ATOM 12118 C C . ILE B 1 735 ? 35.219 -7.137 2.391 1 97.25 735 ILE B C 1
ATOM 12120 O O . ILE B 1 735 ? 34.5 -6.156 2.168 1 97.25 735 ILE B O 1
ATOM 12124 N N . CYS B 1 736 ? 35.094 -7.828 3.441 1 96.56 736 CYS B N 1
ATOM 12125 C CA . CYS B 1 736 ? 34.094 -7.539 4.441 1 96.56 736 CYS B CA 1
ATOM 12126 C C . CYS B 1 736 ? 34.438 -6.301 5.25 1 96.56 736 CYS B C 1
ATOM 12128 O O . CYS B 1 736 ? 33.594 -5.488 5.578 1 96.56 736 CYS B O 1
ATOM 12130 N N . TYR B 1 737 ? 35.625 -6.184 5.691 1 93.31 737 TYR B N 1
ATOM 12131 C CA . TYR B 1 737 ? 36.125 -4.996 6.395 1 93.31 737 TYR B CA 1
ATOM 12132 C C . TYR B 1 737 ? 37.625 -4.836 6.227 1 93.31 737 TYR B C 1
ATOM 12134 O O . TYR B 1 737 ? 38.312 -5.789 5.871 1 93.31 737 TYR B O 1
ATOM 12142 N N . ASN B 1 738 ? 38.094 -3.557 6.371 1 90.69 738 ASN B N 1
ATOM 12143 C CA . ASN B 1 738 ? 39.531 -3.277 6.262 1 90.69 738 ASN B CA 1
ATOM 12144 C C . ASN B 1 738 ? 40.219 -3.479 7.594 1 90.69 738 ASN B C 1
ATOM 12146 O O . ASN B 1 738 ? 39.781 -3 8.633 1 90.69 738 ASN B O 1
ATOM 12150 N N . LYS B 1 739 ? 41.25 -4.332 7.566 1 85.25 739 LYS B N 1
ATOM 12151 C CA . LYS B 1 739 ? 42.031 -4.531 8.773 1 85.25 739 LYS B CA 1
ATOM 12152 C C . LYS B 1 739 ? 42.844 -3.275 9.117 1 85.25 739 LYS B C 1
ATOM 12154 O O . LYS B 1 739 ? 43.344 -2.584 8.227 1 85.25 739 LYS B O 1
ATOM 12159 N N . PRO B 1 740 ? 42.75 -2.916 10.5 1 74.44 740 PRO B N 1
ATOM 12160 C CA . PRO B 1 740 ? 43.594 -1.779 10.883 1 74.44 740 PRO B CA 1
ATOM 12161 C C . PRO B 1 740 ? 45.062 -2.004 10.555 1 74.44 740 PRO B C 1
ATOM 12163 O O . PRO B 1 740 ? 45.562 -3.139 10.609 1 74.44 740 PRO B O 1
ATOM 12166 N N . GLN B 1 741 ? 45.719 -1.289 9.656 1 57.41 741 GLN B N 1
ATOM 12167 C CA . GLN B 1 741 ? 47.156 -1.346 9.445 1 57.41 741 GLN B CA 1
ATOM 12168 C C . GLN B 1 741 ? 47.906 -1.327 10.766 1 57.41 741 GLN B C 1
ATOM 12170 O O . GLN B 1 741 ? 47.656 -0.47 11.617 1 57.41 741 GLN B O 1
ATOM 12175 N N . ASN B 1 742 ? 48.312 -2.506 11.242 1 42.69 742 ASN B N 1
ATOM 12176 C CA . ASN B 1 742 ? 49.344 -2.396 12.273 1 42.69 742 ASN B CA 1
ATOM 12177 C C . ASN B 1 742 ? 50.531 -1.581 11.805 1 42.69 742 ASN B C 1
ATOM 12179 O O . ASN B 1 742 ? 51.031 -1.779 10.688 1 42.69 742 ASN B O 1
#

InterPro domains:
  IPR011020 HTTM-like [SM00752] (21-299)
  IPR052964 Sporulation-related signal maturation [PTHR39535] (9-742)

Organism: Dictyostelium discoideum (NCBI:txid44689)

Secondary structure (DSSP, 8-state):
--------PPPPPP--HHHHHH-EEHHHHHHHHHHHHHHHHHHHHHHGGGHHHHHSTTSSS-HHHHHHHS--TT---GGGS--SHHHHHHHHHHHHHHHHHHHHTSSHHHHHHHHHHHHHHHHHH-GGG--HHHHHHHHHHHHHTTS-TTSSSSHHHHTTS-TTS------EE-SHHHHHHHHHHHHHHHHHHHH--SHHHHTS--HHHHHHT-TTTB-TTHHHHTT-HHHHHHHHHHHHHHHHHGGGGGG-SSSHHHHHHHHHHHHHHHHHHHHHHB--TTHHHHHHHHHGGG--HHHHHHHHHHH--HHHHT-EEEE-HHHHHHHHHHHHHHTT-TT-EEEE---TT-SSTT------------------------------TTHHHHHHHHHHHHH-SEEEE-TT--EEEHHHHHHHHHHH-TTTGGGHHHHTSHHHHHHHHHHHHHHHHHHHHHHTTTTT-------HHHHHHHHHHHHHHHHHHHHHHHHHHHTTSS-------------GGGGGGHHHHHHHHHHHHHHHHHHHHHHHHHHHHHHHHHHHHHHHHHHHHHHHHHHHHHHHHHHHS--SS-----GGGHHHHHHHT------TT-SS---EEEEEEEEEEETTS-EEESSTTT-TTS---EESS---SPPSS-HHHH-SHHHHHHHHTTTSSTTHHHHHHHHHHHHHHHHHHHS-GGGSEEEEEEEEEEEEE-TTS-EEE---EEEEEEE-S-----/--------PPPPPP--HHHHHH-EEHHHHHHHHHHHHHHHHHHHHHHGGGHHHHHSTTSSS-HHHHHHHS--TT---GGGS--SHHHHHHHHHHHHHHHHHHHHTSSHHHHHHHHHHHHHHHHHH-GGG--HHHHHHHHHHHHHTTS-TTSSSSHHHHHHS-TTS------EE-SHHHHHHHHHHHHHHHHHHHH--SHHHHTS--HHHHHHT-TTTB-TTHHHHTT-HHHHHHHHHHHHHHHHHGGGGGG-SSSHHHHHHHHHHHHHHHHHHHHHHB--TTHHHHHHHHHHTT--HHHHHHHHHHT--HHHHT-EEEE-HHHHHHHHHHHHHHTT-TT-EEEE---TT-SSTT------S-----------------------TTHHHHHHHHHHHHH-SEEEE-TT--EEEHHHHHHHHHHH-TTTGGGHHHHTSHHHHHHHHHHHHHHHHHHHHHHTTTTT-------HHHHHHHHHHHHHHHHHHHHHHHHHHHHTT---------------SGGGGGHHHHHHHHHHHHHHHHHHHHHHHHHHHHHHHHHHHHHHHHHHHHHHHHHHHHHHHHHHS--SS-----GGGHHHHHHHT------TT-SS---EEEEEEEEEEETTS-EEESSTTT-TTS---EESS---SPPSS-HHHH-SHHHHHHHHTTTSSTTHHHHHHHHHHHHHHHHHHHS-GGGSEEEEEEEEEEEEE-TTS-EEE---EEEEEEE-------

pLDDT: mean 79.42, std 24.72, range [16.55, 98.75]

Foldseek 3Di:
DPPPPPLCQDDFDDDDLVLLLQKFFLVLLLLLQLLLLVLQLVVLVQCLVCCQAFQACLHLAHLVNLVVPVADPLADAPSSVHRDSVVVVVVSVVLNVLSVLSNQQPVNLVSLVVNLRNLSRVCSSGVLLDDQQSLLSNLLSLLSNLDPSNCALHLVPLPPPVLLPPPDDDGIDGDLSSNLLLLSLLCLLQLQLQQQQDCCQVPVQCQQLLQLLFLQWFDPCSVPCNVPRVVSSVVSPCSNVCSNCLSVQSNDPPVNQVSQQVSLVSQLVVLVVSVVTTADRSRSSSSNSSSSRRRGSSVVSVVLSVLSDPFLQVKEKAFADPVLSSVVSNLCRNLVSPNHNYYHDPPPPPPPPPPPPPPPDDDDPPPPDDDPDDDDDDPDDDPPPCPVVVVVVVVVVNVFGMWMATPVGDIDTQLVRVLSSLCSRPVNVVCSVVCPDPVNVVVVSVVSVVVVVVVCVVPVVPPPPDDDDQPPVRVVVVVVVVVVVVVVVVVVVVVVVPVPPDDPDDDDPPDDPPPDDDPPPVVVVVVVVVVVVVVVVVVVVVVVVVVVVVVVVVVVVSSVVSSVSSVVLSLLLVQLSCVVGPPVDPSHDDPVCVSVCVNSVSHDDNAVCGNHNDQKHKDKWKWFAFQQGWIWIQLLLQANPPLDTHTPPDDPDARVSNNRSQSGSSSVSLVVLCVDDDPVVSSQQSNLQSSQVVNDVVDDDRGHTFKIWIKMWMWGHDSVRDIHTDDIDTSDIDGSDDDDDD/DPPPPPLCQDDFDDDDLVLQLQKFFLVLLLLLQLLLLVLQLVVLVQCLVCCQAFQACLHLAHLVNLVVPVADPLADAPSSVHRDSVVVVVVSVVLNVLSVLSNQQPVNLVSLVVNLRNLSRVCSSGVLLDDQLSLLSNLLSLLSNLDPSNCALHLVPLPDPVLLPPPDDDGIDGDLSSNLLLLSLLCLLQLQLQQQQDCCQVPVLCQQLLQLLFLLWFDPCSVPCNVPRVVSSVLSPCSNVCSNCLSVQSNDPPVNQVSQQVSLVSQLVVLVVSVNTTADRSRSSSSNSSSSRRHGSSVVSVVLSVLSDPFLQVKEKAFADPVLSSVVSNLCRNLVSPNHNYYHDDPPPPPPPPPPPPPDDPPPPPPPDDDPDDDDDPPDDDPPPCPVVVVVVVVVVNVFGMWMATPVGDIDTQLRRVLSSLCSRPVNVVCSVVCPPPVNVVVVSVVSVVVVVVVCVVPVVPPPVPDDDQPPVRVVVVVVVVVVVVVVVVVVVVCVVPPPPPDPDDDDPPPDDPPDDDPPPVVPVVVVVVVVVVVVVVVVVVVVVVVVVVVVVVVVVSSVVSSVSSVVLSLLLVQLSCVVGPPVDPSHDDPVCVSVCVNSVSHDDNAVCGNHNDQKHKDKWKWFAFQQGWIWIQLLLQANPPLDTHTPPDDPDARVSNNRSQSGSSSVSLVVLCVDDDPVVSSVVSNLQSSQVVNDVVDDDRGHTFKIWIKMWMWGHDPVRDIHTDDIDTSDIDGSDDDDDD

Sequence (1484 aa):
MGLGVVNKKQPITPVSKFQTMFGVDKRALAAFRVCIGLIGMYDIIERWPDIKAHYSDEGILPRSTVSEVFWNKSWFSFHMMIGSIEGIQILFLINILVCFLLTIGYRSRLNMFLHYLFVISLQARNNVVGHGGDVYLRVISFFGIFLPLGSVFSIDSAFKRPVLRLEKKKFVLTNFVTFSIICQVIFLYVFSYVHKTGDEWRVDYTASYYALQLDYFRTFLVDYIIEFPNALKLMTILVLYYEGFGSVLFFSPVFTAQIRALGAFGFTMLHIGFGAFMRLGIFSPTCATGTLIIYPTWFWDKLFNYLRTRERTDFKIYYNGRHGYNITALVSTFLLLPDVEISPTPIFSDQECCFIQTNNGLHNIFSPSGLIGNNNNVNNGNDINDGANQNDHINEQLNNWIITRDIKGNQYTGYKAMVSVCKVSPILWPLVSVLELPLVTLYGKKVLKLMERIIVFISDDILVLKPKSLTKEQQTQIQQIQNQKQQQLLQKRNELLNGTLLDSSNEDIIDNNNNNNNNNSEENNNEYALLKSEEENEINCNYQRKLIRNKRVKRMFKGLLFNVCAVMGIIFALGWNCNNVNCGIPVTLPQSINWLVFMTRMDQMWSMFSPRPPAQHWWYTFEGELDDGTLVELWNNQGLFTWIPNVEPYTREKPNPYPDCIGNHRWFKVYENLNSGGSFETIRMGLGKWICREYNTRHIEHERLHRFNIVFRNEQQHLNNTRSPLPDQILWQHICYNKPQNMGLGVVNKKQPITPVSKFQTMFGVDKRALAAFRVCIGLIGMYDIIERWPDIKAHYSDEGILPRSTVSEVFWNKSWFSFHMMIGSIEGIQILFLINILVCFLLTIGYRSRLNMFLHYLFVISLQARNNVVGHGGDVYLRVISFFGIFLPLGSVFSIDSAFKRPVLRLEKKKFVLTNFVTFSIICQVIFLYVFSYVHKTGDEWRVDYTASYYALQLDYFRTFLVDYIIEFPNALKLMTILVLYYEGFGSVLFFSPVFTAQIRALGAFGFTMLHIGFGAFMRLGIFSPTCATGTLIIYPTWFWDKLFNYLRTRERTDFKIYYNGRHGYNITALVSTFLLLPDVEISPTPIFSDQECCFIQTNNGLHNIFSPSGLIGNNNNVNNGNDINDGANQNDHINEQLNNWIITRDIKGNQYTGYKAMVSVCKVSPILWPLVSVLELPLVTLYGKKVLKLMERIIVFISDDILVLKPKSLTKEQQTQIQQIQNQKQQQLLQKRNELLNGTLLDSSNEDIIDNNNNNNNNNSEENNNEYALLKSEEENEINCNYQRKLIRNKRVKRMFKGLLFNVCAVMGIIFALGWNCNNVNCGIPVTLPQSINWLVFMTRMDQMWSMFSPRPPAQHWWYTFEGELDDGTLVELWNNQGLFTWIPNVEPYTREKPNPYPDCIGNHRWFKVYENLNSGGSFETIRMGLGKWICREYNTRHIEHERLHRFNIVFRNEQQHLNNTRSPLPDQILWQHICYNKPQN

Radius of gyration: 42.72 Å; Cα contacts (8 Å, |Δi|>4): 1962; chains: 2; bounding box: 150×115×78 Å